Protein 1TYO (pdb70)

Structure (mmCIF, N/CA/C/O backbone):
data_1TYO
#
_entry.id   1TYO
#
_cell.length_a   107.007
_cell.length_b   107.007
_cell.length_c   179.812
_cell.angle_alpha   90.00
_cell.angle_beta   90.00
_cell.angle_gamma   90.00
#
_symmetry.space_group_name_H-M   'P 43 21 2'
#
loop_
_entity.id
_entity.type
_entity.pdbx_description
1 polymer 'isocitrate dehydrogenase'
2 non-polymer ETHENO-NADP
3 water water
#
loop_
_atom_site.group_PDB
_atom_site.id
_atom_site.type_symbol
_atom_site.label_atom_id
_atom_site.label_alt_id
_atom_site.label_comp_id
_atom_site.label_asym_id
_atom_site.label_entity_id
_atom_site.label_seq_id
_atom_site.pdbx_PDB_ins_code
_atom_site.Cartn_x
_atom_site.Cartn_y
_atom_site.Cartn_z
_atom_site.occupancy
_atom_site.B_iso_or_equiv
_atom_site.auth_seq_id
_atom_site.auth_comp_id
_atom_site.auth_asym_id
_atom_site.auth_atom_id
_atom_site.pdbx_PDB_model_num
ATOM 1 N N . SER A 1 6 ? -33.542 217.673 -274.182 1.00 25.11 6 SER A N 1
ATOM 2 C CA . SER A 1 6 ? -34.624 216.690 -273.877 1.00 24.66 6 SER A CA 1
ATOM 3 C C . SER A 1 6 ? -34.272 215.231 -274.248 1.00 23.66 6 SER A C 1
ATOM 4 O O . SER A 1 6 ? -34.135 214.408 -273.332 1.00 23.77 6 SER A O 1
ATOM 7 N N . PRO A 1 7 ? -34.111 214.864 -275.533 1.00 22.78 7 PRO A N 1
ATOM 8 C CA . PRO A 1 7 ? -33.776 213.458 -275.823 1.00 22.16 7 PRO A CA 1
ATOM 9 C C . PRO A 1 7 ? -32.442 213.047 -275.176 1.00 21.46 7 PRO A C 1
ATOM 10 O O . PRO A 1 7 ? -31.514 213.856 -275.076 1.00 21.87 7 PRO A O 1
ATOM 14 N N . PRO A 1 8 ? -32.376 211.816 -274.693 1.00 20.62 8 PRO A N 1
ATOM 15 C CA . PRO A 1 8 ? -31.232 211.338 -273.913 1.00 20.37 8 PRO A CA 1
ATOM 16 C C . PRO A 1 8 ? -30.016 210.865 -274.725 1.00 20.24 8 PRO A C 1
ATOM 17 O O . PRO A 1 8 ? -30.165 210.230 -275.759 1.00 19.76 8 PRO A O 1
ATOM 21 N N . CYS A 1 9 ? -28.821 211.130 -274.202 1.00 19.76 9 CYS A N 1
ATOM 22 C CA . CYS A 1 9 ? -27.587 210.635 -274.792 1.00 19.74 9 CYS A CA 1
ATOM 23 C C . CYS A 1 9 ? -27.037 209.421 -274.013 1.00 19.81 9 CYS A C 1
ATOM 24 O O . CYS A 1 9 ? -26.306 208.603 -274.568 1.00 19.64 9 CYS A O 1
ATOM 27 N N . THR A 1 10 ? -27.396 209.315 -272.734 1.00 20.10 10 THR A N 1
ATOM 28 C CA . THR A 1 10 ? -26.847 208.288 -271.851 1.00 20.38 10 THR A CA 1
ATOM 29 C C . THR A 1 10 ? -27.938 207.457 -271.205 1.00 20.94 10 THR A C 1
ATOM 30 O O . THR A 1 10 ? -29.110 207.874 -271.136 1.00 20.31 10 THR A O 1
ATOM 34 N N . THR A 1 11 ? -27.531 206.286 -270.715 1.00 21.22 11 THR A N 1
ATOM 35 C CA . THR A 1 11 ? -28.418 205.376 -269.987 1.00 21.94 11 THR A CA 1
ATOM 36 C C . THR A 1 11 ? -29.112 206.047 -268.801 1.00 21.44 11 THR A C 1
ATOM 37 O O . THR A 1 11 ? -30.325 205.931 -268.647 1.00 21.59 11 THR A O 1
ATOM 41 N N . GLU A 1 12 ? -28.339 206.771 -267.995 1.00 21.65 12 GLU A N 1
ATOM 42 C CA . GLU A 1 12 ? -28.840 207.444 -266.795 1.00 21.72 12 GLU A CA 1
ATOM 43 C C . GLU A 1 12 ? -29.917 208.471 -267.126 1.00 21.87 12 GLU A C 1
ATOM 44 O O . GLU A 1 12 ? -30.828 208.691 -266.337 1.00 22.13 12 GLU A O 1
ATOM 50 N N . GLU A 1 13 ? -29.799 209.094 -268.294 1.00 21.60 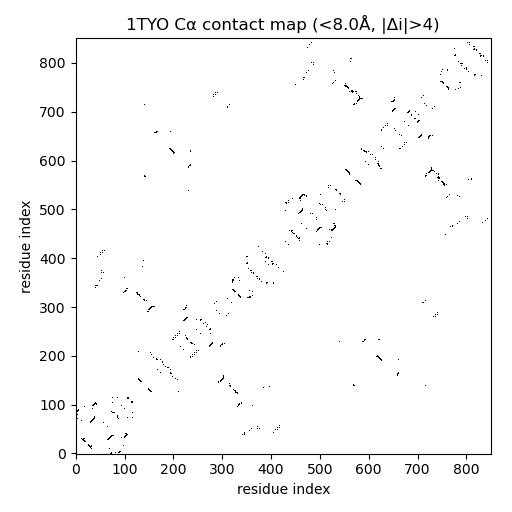13 GLU A N 1
ATOM 51 C CA . GLU A 1 13 ? -30.757 210.095 -268.763 1.00 21.97 13 GLU A CA 1
ATOM 52 C C . GLU A 1 13 ? -32.087 209.525 -269.273 1.00 21.83 13 GLU A C 1
ATOM 53 O O . GLU A 1 13 ? -33.053 210.261 -269.429 1.00 22.39 13 GLU A O 1
ATOM 59 N N . LEU A 1 14 ? -32.134 208.226 -269.542 1.00 21.89 14 LEU A N 1
ATOM 60 C CA . LEU A 1 14 ? -33.345 207.574 -270.057 1.00 21.66 14 LEU A CA 1
ATOM 61 C C . LEU A 1 14 ? -34.532 207.703 -269.086 1.00 20.73 14 LEU A C 1
ATOM 62 O O . LEU A 1 14 ? -34.517 207.116 -268.014 1.00 20.11 14 LEU A O 1
ATOM 67 N N . SER A 1 15 ? -35.542 208.489 -269.449 1.00 20.22 15 SER A N 1
ATOM 68 C CA . SER A 1 15 ? -36.832 208.423 -268.746 1.00 20.80 15 SER A CA 1
ATOM 69 C C . SER A 1 15 ? -38.001 208.752 -269.666 1.00 20.34 15 SER A C 1
ATOM 70 O O . SER A 1 15 ? -38.051 209.840 -270.255 1.00 19.91 15 SER A O 1
ATOM 73 N N . PRO A 1 16 ? -38.941 207.812 -269.769 1.00 20.27 16 PRO A N 1
ATOM 74 C CA . PRO A 1 16 ? -40.128 207.987 -270.618 1.00 20.23 16 PRO A CA 1
ATOM 75 C C . PRO A 1 16 ? -40.923 209.202 -270.147 1.00 20.37 16 PRO A C 1
ATOM 76 O O . PRO A 1 16 ? -40.898 209.468 -268.935 1.00 20.13 16 PRO A O 1
ATOM 80 N N . PRO A 1 17 ? -41.635 209.889 -271.047 1.00 20.11 17 PRO A N 1
ATOM 81 C CA . PRO A 1 17 ? -42.269 211.174 -270.721 1.00 20.33 17 PRO A CA 1
ATOM 82 C C . PRO A 1 17 ? -43.384 211.008 -269.692 1.00 20.12 17 PRO A C 1
ATOM 83 O O . PRO A 1 17 ? -43.956 209.922 -269.645 1.00 20.37 17 PRO A O 1
ATOM 87 N N . PRO A 1 18 ? -43.665 212.047 -268.898 1.00 20.22 18 PRO A N 1
ATOM 88 C CA . PRO A 1 18 ? -44.434 211.939 -267.638 1.00 20.45 18 PRO A CA 1
ATOM 89 C C . PRO A 1 18 ? -45.681 211.000 -267.505 1.00 21.20 18 PRO A C 1
ATOM 90 O O . PRO A 1 18 ? -45.757 210.162 -266.532 1.00 22.77 18 PRO A O 1
ATOM 94 N N . GLY A 1 19 ? -46.648 211.142 -268.407 1.00 19.89 19 GLY A N 1
ATOM 95 C CA . GLY A 1 19 ? -47.912 210.440 -268.257 1.00 18.20 19 GLY A CA 1
ATOM 96 C C . GLY A 1 19 ? -48.110 209.319 -269.263 1.00 17.76 19 GLY A C 1
ATOM 97 O O . GLY A 1 19 ? -49.227 208.996 -269.640 1.00 16.70 19 GLY A O 1
ATOM 98 N N . GLY A 1 20 ? -47.004 208.740 -269.716 1.00 17.62 20 GLY A N 1
ATOM 99 C CA . GLY A 1 20 ? -47.060 207.567 -270.559 1.00 17.26 20 GLY A CA 1
ATOM 100 C C . GLY A 1 20 ? -46.853 206.348 -269.704 1.00 16.96 20 GLY A C 1
ATOM 101 O O . GLY A 1 20 ? -46.186 206.447 -268.673 1.00 16.28 20 GLY A O 1
ATOM 102 N N . SER A 1 21 ? -47.441 205.224 -270.117 1.00 16.74 21 SER A N 1
ATOM 103 C CA . SER A 1 21 ? -47.171 203.923 -269.499 1.00 17.83 21 SER A CA 1
ATOM 104 C C . SER A 1 21 ? -46.520 202.998 -270.513 1.00 17.90 21 SER A C 1
ATOM 105 O O . SER A 1 21 ? -46.860 203.038 -271.694 1.00 17.17 21 SER A O 1
ATOM 108 N N . LEU A 1 22 ? -45.640 202.135 -270.025 1.00 18.30 22 LEU A N 1
ATOM 109 C CA . LEU A 1 22 ? -44.833 201.258 -270.875 1.00 19.22 22 LEU A CA 1
ATOM 110 C C . LEU A 1 22 ? -45.643 200.107 -271.413 1.00 19.23 22 LEU A C 1
ATOM 111 O O . LEU A 1 22 ? -46.408 199.501 -270.678 1.00 19.14 22 LEU A O 1
ATOM 116 N N . VAL A 1 23 ? -45.447 199.795 -272.694 1.00 19.53 23 VAL A N 1
ATOM 117 C CA . VAL A 1 23 ? -45.856 198.513 -273.248 1.00 19.35 23 VAL A CA 1
ATOM 118 C C . VAL A 1 23 ? -45.018 197.420 -272.577 1.00 20.72 23 VAL A C 1
ATOM 119 O O . VAL A 1 23 ? -43.792 197.554 -272.463 1.00 21.27 23 VAL A O 1
ATOM 123 N N . GLU A 1 24 ? -45.663 196.341 -272.149 1.00 20.49 24 GLU A N 1
ATOM 124 C CA . GLU A 1 24 ? -44.959 195.247 -271.485 1.00 22.00 24 GLU A CA 1
ATOM 125 C C . GLU A 1 24 ? -45.073 193.934 -272.253 1.00 22.04 24 GLU A C 1
ATOM 126 O O . GLU A 1 24 ? -45.995 193.749 -273.045 1.00 21.83 24 GLU A O 1
ATOM 132 N N . TYR A 1 25 ? -44.128 193.026 -272.021 1.00 22.34 25 TYR A N 1
ATOM 133 C CA . TYR A 1 25 ? -44.145 191.721 -272.669 1.00 22.83 25 TYR A CA 1
ATOM 134 C C . TYR A 1 25 ? -43.777 190.620 -271.689 1.00 23.61 25 TYR A C 1
ATOM 135 O O . TYR A 1 25 ? -42.637 190.566 -271.274 1.00 23.75 25 TYR A O 1
ATOM 144 N N . SER A 1 26 ? -44.733 189.756 -271.324 1.00 24.85 26 SER A N 1
ATOM 145 C CA . SER A 1 26 ? -44.491 188.631 -270.397 1.00 26.46 26 SER A CA 1
ATOM 146 C C . SER A 1 26 ? -45.369 187.445 -270.777 1.00 26.89 26 SER A C 1
ATOM 147 O O . SER A 1 26 ? -46.532 187.632 -271.170 1.00 27.64 26 SER A O 1
ATOM 150 N N . GLY A 1 27 ? -44.810 186.238 -270.662 1.00 26.90 27 GLY A N 1
ATOM 151 C CA . GLY A 1 27 ? -45.543 185.006 -270.916 1.00 27.08 27 GLY A CA 1
ATOM 152 C C . GLY A 1 27 ? -46.070 184.889 -272.339 1.00 27.08 27 GLY A C 1
ATOM 153 O O . GLY A 1 27 ? -47.197 184.418 -272.546 1.00 27.70 27 GLY A O 1
ATOM 154 N N . GLY A 1 28 ? -45.259 185.337 -273.300 1.00 26.52 28 GLY A N 1
ATOM 155 C CA . GLY A 1 28 ? -45.586 185.302 -274.711 1.00 26.04 28 GLY A CA 1
ATOM 156 C C . GLY A 1 28 ? -46.625 186.316 -275.151 1.00 26.03 28 GLY A C 1
ATOM 157 O O . GLY A 1 28 ? -47.122 186.265 -276.285 1.00 26.39 28 GLY A O 1
ATOM 158 N N . SER A 1 29 ? -46.953 187.256 -274.270 1.00 25.11 29 SER A N 1
ATOM 159 C CA . SER A 1 29 ? -48.094 188.135 -274.505 1.00 23.82 29 SER A CA 1
ATOM 160 C C . SER A 1 29 ? -47.728 189.617 -274.326 1.00 22.72 29 SER A C 1
ATOM 161 O O . SER A 1 29 ? -47.143 190.016 -273.307 1.00 21.59 29 SER A O 1
ATOM 164 N N . LEU A 1 30 ? -48.084 190.423 -275.322 1.00 22.34 30 LEU A N 1
ATOM 165 C CA . LEU A 1 30 ? -47.830 191.855 -275.288 1.00 21.27 30 LEU A CA 1
ATOM 166 C C . LEU A 1 30 ? -48.984 192.539 -274.560 1.00 21.36 30 LEU A C 1
ATOM 167 O O . LEU A 1 30 ? -50.162 192.266 -274.844 1.00 21.27 30 LEU A O 1
ATOM 172 N N . ARG A 1 31 ? -48.656 193.423 -273.620 1.00 20.46 31 ARG A N 1
ATOM 173 C CA . ARG A 1 31 ? -49.676 194.209 -272.941 1.00 20.38 31 ARG A CA 1
ATOM 174 C C . ARG A 1 31 ? -49.496 195.685 -273.254 1.00 20.06 31 ARG A C 1
ATOM 175 O O . ARG A 1 31 ? -48.469 196.293 -272.923 1.00 19.60 31 ARG A O 1
ATOM 183 N N . VAL A 1 32 ? -50.489 196.229 -273.951 1.00 19.07 32 VAL A N 1
ATOM 184 C CA . VAL A 1 32 ? -50.463 197.608 -274.410 1.00 18.62 32 VAL A CA 1
ATOM 185 C C . VAL A 1 32 ? -51.465 198.418 -273.591 1.00 18.32 32 VAL A C 1
ATOM 186 O O . VAL A 1 32 ? -52.666 198.223 -273.686 1.00 17.55 32 VAL A O 1
ATOM 190 N N . PRO A 1 33 ? -50.968 199.339 -272.783 1.00 18.41 33 PRO A N 1
ATOM 191 C CA . PRO A 1 33 ? -51.869 200.231 -272.046 1.00 18.70 33 PRO A CA 1
ATOM 192 C C . PRO A 1 33 ? -52.510 201.244 -273.013 1.00 18.02 33 PRO A C 1
ATOM 193 O O . PRO A 1 33 ? -52.112 201.310 -274.182 1.00 17.57 33 PRO A O 1
ATOM 197 N N . ASP A 1 34 ? -53.525 201.953 -272.543 1.00 17.16 34 ASP A N 1
ATOM 198 C CA . ASP A 1 34 ? -54.250 202.912 -273.366 1.00 17.81 34 ASP A CA 1
ATOM 199 C C . ASP A 1 34 ? -53.549 204.291 -273.443 1.00 17.50 34 ASP A C 1
ATOM 200 O O . ASP A 1 34 ? -53.974 205.161 -274.189 1.00 16.95 34 ASP A O 1
ATOM 205 N N . ASN A 1 35 ? -52.481 204.474 -272.664 1.00 16.72 35 ASN A N 1
ATOM 206 C CA . ASN A 1 35 ? -51.627 205.648 -272.787 1.00 17.14 35 ASN A CA 1
ATOM 207 C C . ASN A 1 35 ? -50.183 205.170 -273.040 1.00 16.70 35 ASN A C 1
ATOM 208 O O . ASN A 1 35 ? -49.287 205.496 -272.252 1.00 15.66 35 ASN A O 1
ATOM 213 N N . PRO A 1 36 ? -49.959 204.412 -274.117 1.00 16.75 36 PRO A N 1
ATOM 214 C CA . PRO A 1 36 ? -48.656 203.754 -274.314 1.00 17.31 36 PRO A CA 1
ATOM 215 C C . PRO A 1 36 ? -47.542 204.709 -274.708 1.00 17.19 36 PRO A C 1
ATOM 216 O O . PRO A 1 36 ? -47.721 205.619 -275.535 1.00 18.11 36 PRO A O 1
ATOM 220 N N . VAL A 1 37 ? -46.376 204.492 -274.120 1.00 17.61 37 VAL A N 1
ATOM 221 C CA . VAL A 1 37 ? -45.170 205.137 -274.620 1.00 17.38 37 VAL A CA 1
ATOM 222 C C . VAL A 1 37 ? -44.796 204.545 -275.981 1.00 17.63 37 VAL A C 1
ATOM 223 O O . VAL A 1 37 ? -44.755 203.317 -276.166 1.00 16.80 37 VAL A O 1
ATOM 227 N N . VAL A 1 38 ? -44.557 205.430 -276.945 1.00 17.38 38 VAL A N 1
ATOM 228 C CA . VAL A 1 38 ? -44.053 204.996 -278.236 1.00 17.66 38 VAL A CA 1
ATOM 229 C C . VAL A 1 38 ? -42.831 205.843 -278.563 1.00 17.99 38 VAL A C 1
ATOM 230 O O . VAL A 1 38 ? -42.930 207.079 -278.716 1.00 16.84 38 VAL A O 1
ATOM 234 N N . ALA A 1 39 ? -41.676 205.176 -278.633 1.00 17.68 39 ALA A N 1
ATOM 235 C CA . ALA A 1 39 ? -40.458 205.858 -279.063 1.00 17.22 39 ALA A CA 1
ATOM 236 C C . ALA A 1 39 ? -40.558 206.308 -280.515 1.00 16.88 39 ALA A C 1
ATOM 237 O O . ALA A 1 39 ? -41.177 205.641 -281.358 1.00 16.50 39 ALA A O 1
ATOM 239 N N . PHE A 1 40 ? -39.971 207.468 -280.792 1.00 17.15 40 PHE A N 1
ATOM 240 C CA . PHE A 1 40 ? -39.760 207.897 -282.172 1.00 17.21 40 PHE A CA 1
ATOM 241 C C . PHE A 1 40 ? -38.333 208.399 -282.440 1.00 17.31 40 PHE A C 1
ATOM 242 O O . PHE A 1 40 ? -37.695 209.024 -281.586 1.00 16.99 40 PHE A O 1
ATOM 250 N N . ILE A 1 41 ? -37.841 208.091 -283.635 1.00 17.75 41 ILE A N 1
ATOM 251 C CA . ILE A 1 41 ? -36.505 208.491 -284.058 1.00 17.63 41 ILE A CA 1
ATOM 252 C C . ILE A 1 41 ? -36.677 209.188 -285.377 1.00 18.38 41 ILE A C 1
ATOM 253 O O . ILE A 1 41 ? -37.100 208.569 -286.337 1.00 18.65 41 ILE A O 1
ATOM 258 N N . ARG A 1 42 ? -36.358 210.478 -285.422 1.00 18.26 42 ARG A N 1
ATOM 259 C CA . ARG A 1 42 ? -36.550 211.278 -286.626 1.00 18.60 42 ARG A CA 1
ATOM 260 C C . ARG A 1 42 ? -35.610 210.847 -287.758 1.00 18.65 42 ARG A C 1
ATOM 261 O O . ARG A 1 42 ? -35.974 210.929 -288.922 1.00 18.36 42 ARG A O 1
ATOM 269 N N . GLY A 1 43 ? -34.401 210.407 -287.410 1.00 18.30 43 GLY A N 1
ATOM 270 C CA . GLY A 1 43 ? -33.439 209.918 -288.389 1.00 17.86 43 GLY A CA 1
ATOM 271 C C . GLY A 1 43 ? -32.888 211.014 -289.299 1.00 18.00 43 GLY A C 1
ATOM 272 O O . GLY A 1 43 ? -32.712 212.156 -288.863 1.00 17.26 43 GLY A O 1
ATOM 273 N N . ASP A 1 44 ? -32.699 210.674 -290.579 1.00 17.73 44 ASP A N 1
ATOM 274 C CA . ASP A 1 44 ? -31.898 211.488 -291.506 1.00 18.26 44 ASP A CA 1
ATOM 275 C C . ASP A 1 44 ? -32.634 211.792 -292.789 1.00 17.26 44 ASP A C 1
ATOM 276 O O . ASP A 1 44 ? -33.628 211.155 -293.095 1.00 17.25 44 ASP A O 1
ATOM 281 N N . GLY A 1 45 ? -32.136 212.776 -293.536 1.00 17.69 45 GLY A N 1
ATOM 282 C CA . GLY A 1 45 ? -32.709 213.118 -294.820 1.00 16.65 45 GLY A CA 1
ATOM 283 C C . GLY A 1 45 ? -34.138 213.574 -294.651 1.00 16.68 45 GLY A C 1
ATOM 284 O O . GLY A 1 45 ? -34.403 214.512 -293.887 1.00 16.10 45 GLY A O 1
ATOM 285 N N . VAL A 1 46 ? -35.055 212.924 -295.358 1.00 16.49 46 VAL A N 1
ATOM 286 C CA . VAL A 1 46 ? -36.480 213.259 -295.262 1.00 16.85 46 VAL A CA 1
ATOM 287 C C . VAL A 1 46 ? -37.118 212.707 -293.962 1.00 16.86 46 VAL A C 1
ATOM 288 O O . VAL A 1 46 ? -38.268 212.997 -293.652 1.00 17.04 46 VAL A O 1
ATOM 292 N N . GLY A 1 47 ? -36.364 211.928 -293.207 1.00 16.38 47 GLY A N 1
ATOM 293 C CA . GLY A 1 47 ? -36.904 211.270 -292.025 1.00 17.39 47 GLY A CA 1
ATOM 294 C C . GLY A 1 47 ? -37.645 212.221 -291.075 1.00 17.24 47 GLY A C 1
ATOM 295 O O . GLY A 1 47 ? -38.812 211.998 -290.771 1.00 16.29 47 GLY A O 1
ATOM 296 N N . PRO A 1 48 ? -36.976 213.279 -290.603 1.00 17.49 48 PRO A N 1
ATOM 297 C CA . PRO A 1 48 ? -37.635 214.227 -289.687 1.00 17.34 48 PRO A CA 1
ATOM 298 C C . PRO A 1 48 ? -38.979 214.710 -290.257 1.00 18.15 48 PRO A C 1
ATOM 299 O O . PRO A 1 48 ? -39.972 214.712 -289.541 1.00 17.54 48 PRO A O 1
ATOM 303 N N . GLU A 1 49 ? -39.018 215.077 -291.537 1.00 17.96 49 GLU A N 1
ATOM 304 C CA . GLU A 1 49 ? -40.265 215.562 -292.124 1.00 18.58 49 GLU A CA 1
ATOM 305 C C . GLU A 1 49 ? -41.356 214.498 -292.123 1.00 17.85 49 GLU A C 1
ATOM 306 O O . GLU A 1 49 ? -42.487 214.769 -291.757 1.00 17.65 49 GLU A O 1
ATOM 312 N N . VAL A 1 50 ? -41.029 213.302 -292.602 1.00 18.23 50 VAL A N 1
ATOM 313 C CA . VAL A 1 50 ? -42.029 212.238 -292.689 1.00 18.55 50 VAL A CA 1
ATOM 314 C C . VAL A 1 50 ? -42.392 211.674 -291.311 1.00 18.32 50 VAL A C 1
ATOM 315 O O . VAL A 1 50 ? -43.534 211.322 -291.089 1.00 17.96 50 VAL A O 1
ATOM 319 N N . VAL A 1 51 ? -41.436 211.631 -290.388 1.00 18.29 51 VAL A N 1
ATOM 320 C CA . VAL A 1 51 ? -41.746 211.262 -289.003 1.00 18.25 51 VAL A CA 1
ATOM 321 C C . VAL A 1 51 ? -42.714 212.280 -288.371 1.00 18.69 51 VAL A C 1
ATOM 322 O O . VAL A 1 51 ? -43.723 211.872 -287.778 1.00 18.03 51 VAL A O 1
ATOM 326 N N . GLU A 1 52 ? -42.444 213.585 -288.564 1.00 18.69 52 GLU A N 1
ATOM 327 C CA . GLU A 1 52 ? -43.333 214.639 -288.033 1.00 19.01 52 GLU A CA 1
ATOM 328 C C . GLU A 1 52 ? -44.744 214.465 -288.574 1.00 18.63 52 GLU A C 1
ATOM 329 O O . GLU A 1 52 ? -45.733 214.574 -287.847 1.00 17.85 52 GLU A O 1
ATOM 335 N N . SER A 1 53 ? -44.832 214.180 -289.866 1.00 18.80 53 SER A N 1
ATOM 336 C CA . SER A 1 53 ? -46.129 213.972 -290.473 1.00 19.03 53 SER A CA 1
ATOM 337 C C . SER A 1 53 ? -46.820 212.728 -289.901 1.00 18.51 53 SER A C 1
ATOM 338 O O . SER A 1 53 ? -48.005 212.771 -289.586 1.00 18.61 53 SER A O 1
ATOM 341 N N . ALA A 1 54 ? -46.084 211.633 -289.749 1.00 18.59 54 ALA A N 1
ATOM 342 C CA . ALA A 1 54 ? -46.665 210.418 -289.191 1.00 18.23 54 ALA A CA 1
ATOM 343 C C . ALA A 1 54 ? -47.217 210.633 -287.765 1.00 18.05 54 ALA A C 1
ATOM 344 O O . ALA A 1 54 ? -48.274 210.126 -287.447 1.00 18.23 54 ALA A O 1
ATOM 346 N N . LEU A 1 55 ? -46.499 211.366 -286.913 1.00 17.85 55 LEU A N 1
ATOM 347 C CA . LEU A 1 55 ? -46.997 211.613 -285.548 1.00 18.50 55 LEU A CA 1
ATOM 348 C C . LEU A 1 55 ? -48.323 212.381 -285.530 1.00 17.70 55 LEU A C 1
ATOM 349 O O . LEU A 1 55 ? -49.239 212.011 -284.808 1.00 17.46 55 LEU A O 1
ATOM 354 N N . LYS A 1 56 ? -48.406 213.432 -286.338 1.00 18.09 56 LYS A N 1
ATOM 355 C CA . LYS A 1 56 ? -49.608 214.253 -286.474 1.00 18.32 56 LYS A CA 1
ATOM 356 C C . LYS A 1 56 ? -50.800 213.462 -287.000 1.00 18.11 56 LYS A C 1
ATOM 357 O O . LYS A 1 56 ? -51.908 213.610 -286.514 1.00 17.62 56 LYS A O 1
ATOM 363 N N . VAL A 1 57 ? -50.565 212.631 -288.007 1.00 17.79 57 VAL A N 1
ATOM 364 C CA . VAL A 1 57 ? -51.634 211.838 -288.614 1.00 18.29 57 VAL A CA 1
ATOM 365 C C . VAL A 1 57 ? -52.102 210.761 -287.616 1.00 18.41 57 VAL A C 1
ATOM 366 O O . VAL A 1 57 ? -53.304 210.540 -287.418 1.00 19.33 57 VAL A O 1
ATOM 370 N N . VAL A 1 58 ? -51.156 210.109 -286.967 1.00 18.06 58 VAL A N 1
ATOM 371 C CA . VAL A 1 58 ? -51.528 209.127 -285.953 1.00 18.48 58 VAL A CA 1
ATOM 372 C C . VAL A 1 58 ? -52.313 209.758 -284.789 1.00 18.23 58 VAL A C 1
ATOM 373 O O . VAL A 1 58 ? -53.309 209.195 -284.335 1.00 18.41 58 VAL A O 1
ATOM 377 N N . ASP A 1 59 ? -51.856 210.906 -284.298 1.00 18.15 59 ASP A N 1
ATOM 378 C CA . ASP A 1 59 ? -52.532 211.572 -283.185 1.00 18.06 59 ASP A CA 1
ATOM 379 C C . ASP A 1 59 ? -53.976 211.889 -283.575 1.00 17.49 59 ASP A C 1
ATOM 380 O O . ASP A 1 59 ? -54.898 211.659 -282.802 1.00 16.17 59 ASP A O 1
ATOM 385 N N . ALA A 1 60 ? -54.160 212.390 -284.794 1.00 17.04 60 ALA A N 1
ATOM 386 C CA . ALA A 1 60 ? -55.494 212.740 -285.272 1.00 17.82 60 ALA A CA 1
ATOM 387 C C . ALA A 1 60 ? -56.371 211.504 -285.379 1.00 18.26 60 ALA A C 1
ATOM 388 O O . ALA A 1 60 ? -57.543 211.531 -284.992 1.00 19.10 60 ALA A O 1
ATOM 390 N N . ALA A 1 61 ? -55.793 210.420 -285.894 1.00 18.69 61 ALA A N 1
ATOM 391 C CA . ALA A 1 61 ? -56.482 209.139 -286.004 1.00 18.08 61 ALA A CA 1
ATOM 392 C C . ALA A 1 61 ? -56.924 208.639 -284.629 1.00 18.30 61 ALA A C 1
ATOM 393 O O . ALA A 1 61 ? -58.079 208.251 -284.458 1.00 16.86 61 ALA A O 1
ATOM 395 N N . VAL A 1 62 ? -56.022 208.661 -283.645 1.00 18.37 62 VAL A N 1
ATOM 396 C CA . VAL A 1 62 ? -56.429 208.158 -282.331 1.00 18.10 62 VAL A CA 1
ATOM 397 C C . VAL A 1 62 ? -57.460 209.032 -281.588 1.00 18.69 62 VAL A C 1
ATOM 398 O O . VAL A 1 62 ? -58.412 208.506 -280.999 1.00 17.79 62 VAL A O 1
ATOM 402 N N . LYS A 1 63 ? -57.307 210.351 -281.662 1.00 18.43 63 LYS A N 1
ATOM 403 C CA . LYS A 1 63 ? -58.354 211.234 -281.173 1.00 19.52 63 LYS A CA 1
ATOM 404 C C . LYS A 1 63 ? -59.700 210.903 -281.852 1.00 19.08 63 LYS A C 1
ATOM 405 O O . LYS A 1 63 ? -60.701 210.749 -281.182 1.00 19.57 63 LYS A O 1
ATOM 411 N N . LYS A 1 64 ? -59.695 210.754 -283.171 1.00 18.95 64 LYS A N 1
ATOM 412 C CA . LYS A 1 64 ? -60.911 210.467 -283.917 1.00 18.77 64 LYS A CA 1
ATOM 413 C C . LYS A 1 64 ? -61.592 209.144 -283.564 1.00 18.78 64 LYS A C 1
ATOM 414 O O . LYS A 1 64 ? -62.767 209.136 -283.265 1.00 18.63 64 LYS A O 1
ATOM 420 N N . VAL A 1 65 ? -60.879 208.032 -283.597 1.00 18.94 65 VAL A N 1
ATOM 421 C CA . VAL A 1 65 ? -61.545 206.747 -283.318 1.00 19.35 65 VAL A CA 1
ATOM 422 C C . VAL A 1 65 ? -61.766 206.431 -281.834 1.00 18.93 65 VAL A C 1
ATOM 423 O O . VAL A 1 65 ? -62.684 205.679 -281.497 1.00 18.98 65 VAL A O 1
ATOM 427 N N . TYR A 1 66 ? -60.969 207.024 -280.951 1.00 18.72 66 TYR A N 1
ATOM 428 C CA . TYR A 1 66 ? -61.087 206.709 -279.510 1.00 18.49 66 TYR A CA 1
ATOM 429 C C . TYR A 1 66 ? -61.546 207.839 -278.596 1.00 18.30 66 TYR A C 1
ATOM 430 O O . TYR A 1 66 ? -61.829 207.612 -277.401 1.00 18.74 66 TYR A O 1
ATOM 439 N N . GLY A 1 67 ? -61.560 209.054 -279.132 1.00 18.39 67 GLY A N 1
ATOM 440 C CA . GLY A 1 67 ? -62.143 210.209 -278.454 1.00 19.39 67 GLY A CA 1
ATOM 441 C C . GLY A 1 67 ? -61.678 210.457 -277.028 1.00 19.55 67 GLY A C 1
ATOM 442 O O . GLY A 1 67 ? -62.466 210.852 -276.160 1.00 19.73 67 GLY A O 1
ATOM 443 N N . GLY A 1 68 ? -60.393 210.241 -276.776 1.00 19.27 68 GLY A N 1
ATOM 444 C CA . GLY A 1 68 ? -59.881 210.444 -275.430 1.00 18.66 68 GLY A CA 1
ATOM 445 C C . GLY A 1 68 ? -59.720 209.193 -274.598 1.00 18.06 68 GLY A C 1
ATOM 446 O O . GLY A 1 68 ? -59.188 209.258 -273.486 1.00 18.04 68 GLY A O 1
ATOM 447 N N . SER A 1 69 ? -60.176 208.048 -275.090 1.00 17.02 69 SER A N 1
ATOM 448 C CA . SER A 1 69 ? -60.029 206.839 -274.254 1.00 17.04 69 SER A CA 1
ATOM 449 C C . SER A 1 69 ? -58.649 206.229 -274.444 1.00 16.82 69 SER A C 1
ATOM 450 O O . SER A 1 69 ? -58.258 205.348 -273.701 1.00 16.41 69 SER A O 1
ATOM 453 N N . ARG A 1 70 ? -57.943 206.708 -275.474 1.00 16.30 70 ARG A N 1
ATOM 454 C CA . ARG A 1 70 ? -56.596 206.286 -275.819 1.00 16.76 70 ARG A CA 1
ATOM 455 C C . ARG A 1 70 ? -55.772 207.479 -276.302 1.00 16.13 70 ARG A C 1
ATOM 456 O O . ARG A 1 70 ? -56.305 208.397 -276.899 1.00 15.04 70 ARG A O 1
ATOM 464 N N . ARG A 1 71 ? -54.475 207.446 -276.028 1.00 16.34 71 ARG A N 1
ATOM 465 C CA . ARG A 1 71 ? -53.553 208.484 -276.472 1.00 16.89 71 ARG A CA 1
ATOM 466 C C . ARG A 1 71 ? -52.128 207.926 -276.512 1.00 16.66 71 ARG A C 1
ATOM 467 O O . ARG A 1 71 ? -51.737 207.165 -275.641 1.00 16.20 71 ARG A O 1
ATOM 475 N N . ILE A 1 72 ? -51.366 208.284 -277.534 1.00 17.38 72 ILE A N 1
ATOM 476 C CA . ILE A 1 72 ? -49.961 207.848 -277.616 1.00 18.02 72 ILE A CA 1
ATOM 477 C C . ILE A 1 72 ? -49.123 208.890 -276.895 1.00 17.10 72 ILE A C 1
ATOM 478 O O . ILE A 1 72 ? -49.406 210.061 -276.985 1.00 17.18 72 ILE A O 1
ATOM 483 N N . VAL A 1 73 ? -48.124 208.439 -276.152 1.00 17.17 73 VAL A N 1
ATOM 484 C CA . VAL A 1 73 ? -47.177 209.316 -275.482 1.00 16.87 73 VAL A CA 1
ATOM 485 C C . VAL A 1 73 ? -45.827 209.136 -276.191 1.00 17.35 73 VAL A C 1
ATOM 486 O O . VAL A 1 73 ? -45.082 208.175 -275.944 1.00 16.91 73 VAL A O 1
ATOM 490 N N . TRP A 1 74 ? -45.556 210.058 -277.111 1.00 16.90 74 TRP A N 1
ATOM 491 C CA . TRP A 1 74 ? -44.366 209.987 -277.958 1.00 17.36 74 TRP A CA 1
ATOM 492 C C . TRP A 1 74 ? -43.088 210.278 -277.182 1.00 16.96 74 TRP A C 1
ATOM 493 O O . TRP A 1 74 ? -43.016 211.229 -276.425 1.00 16.34 74 TRP A O 1
ATOM 504 N N . TRP A 1 75 ? -42.094 209.427 -277.376 1.00 16.62 75 TRP A N 1
ATOM 505 C CA . TRP A 1 75 ? -40.839 209.540 -276.673 1.00 17.38 75 TRP A CA 1
ATOM 506 C C . TRP A 1 75 ? -39.690 209.626 -277.676 1.00 17.73 75 TRP A C 1
ATOM 507 O O . TRP A 1 75 ? -39.377 208.631 -278.371 1.00 16.91 75 TRP A O 1
ATOM 518 N N . GLU A 1 76 ? -39.049 210.791 -277.756 1.00 17.32 76 GLU A N 1
ATOM 519 C CA . GLU A 1 76 ? -38.035 210.971 -278.792 1.00 17.23 76 GLU A CA 1
ATOM 520 C C . GLU A 1 76 ? -36.690 210.359 -278.395 1.00 17.26 76 GLU A C 1
ATOM 521 O O . GLU A 1 76 ? -36.169 210.638 -277.309 1.00 17.08 76 GLU A O 1
ATOM 527 N N . LEU A 1 77 ? -36.154 209.513 -279.272 1.00 16.24 77 LEU A N 1
ATOM 528 C CA . LEU A 1 77 ? -34.798 208.984 -279.113 1.00 16.46 77 LEU A CA 1
ATOM 529 C C . LEU A 1 77 ? -33.989 209.388 -280.325 1.00 16.15 77 LEU A C 1
ATOM 530 O O . LEU A 1 77 ? -34.558 209.743 -281.368 1.00 14.41 77 LEU A O 1
ATOM 535 N N . LEU A 1 78 ? -32.665 209.327 -280.206 1.00 16.47 78 LEU A N 1
ATOM 536 C CA . LEU A 1 78 ? -31.823 209.857 -281.297 1.00 17.40 78 LEU A CA 1
ATOM 537 C C . LEU A 1 78 ? -30.980 208.790 -281.997 1.00 17.32 78 LEU A C 1
ATOM 538 O O . LEU A 1 78 ? -30.386 207.940 -281.347 1.00 17.57 78 LEU A O 1
ATOM 543 N N . ALA A 1 79 ? -30.968 208.831 -283.319 1.00 17.72 79 ALA A N 1
ATOM 544 C CA . ALA A 1 79 ? -30.035 208.034 -284.128 1.00 17.93 79 ALA A CA 1
ATOM 545 C C . ALA A 1 79 ? -29.729 208.824 -285.364 1.00 17.84 79 ALA A C 1
ATOM 546 O O . ALA A 1 79 ? -30.617 209.494 -285.904 1.00 18.10 79 ALA A O 1
ATOM 548 N N . GLY A 1 80 ? -28.485 208.724 -285.831 1.00 17.72 80 GLY A N 1
ATOM 549 C CA . GLY A 1 80 ? -28.080 209.424 -287.034 1.00 17.49 80 GLY A CA 1
ATOM 550 C C . GLY A 1 80 ? -27.631 210.838 -286.707 1.00 17.36 80 GLY A C 1
ATOM 551 O O . GLY A 1 80 ? -27.073 211.070 -285.634 1.00 16.59 80 GLY A O 1
ATOM 552 N N . HIS A 1 81 ? -27.901 211.774 -287.621 1.00 17.00 81 HIS A N 1
ATOM 553 C CA . HIS A 1 81 ? -27.307 213.115 -287.563 1.00 17.18 81 HIS A CA 1
ATOM 554 C C . HIS A 1 81 ? -27.670 213.915 -286.303 1.00 17.03 81 HIS A C 1
ATOM 555 O O . HIS A 1 81 ? -26.849 214.662 -285.827 1.00 16.90 81 HIS A O 1
ATOM 562 N N . LEU A 1 82 ? -28.873 213.727 -285.758 1.00 16.66 82 LEU A N 1
ATOM 563 C CA . LEU A 1 82 ? -29.268 214.414 -284.512 1.00 17.15 82 LEU A CA 1
ATOM 564 C C . LEU A 1 82 ? -28.540 213.847 -283.302 1.00 17.10 82 LEU A C 1
ATOM 565 O O . LEU A 1 82 ? -28.244 214.564 -282.358 1.00 16.27 82 LEU A O 1
ATOM 570 N N . ALA A 1 83 ? -28.255 212.548 -283.355 1.00 17.26 83 ALA A N 1
ATOM 571 C CA . ALA A 1 83 ? -27.431 211.896 -282.354 1.00 17.68 83 ALA A CA 1
ATOM 572 C C . ALA A 1 83 ? -25.961 212.362 -282.435 1.00 18.20 83 ALA A C 1
ATOM 573 O O . ALA A 1 83 ? -25.312 212.585 -281.402 1.00 17.26 83 ALA A O 1
ATOM 575 N N . ARG A 1 84 ? -25.435 212.544 -283.648 1.00 18.97 84 ARG A N 1
ATOM 576 C CA . ARG A 1 84 ? -24.061 213.063 -283.771 1.00 19.37 84 ARG A CA 1
ATOM 577 C C . ARG A 1 84 ? -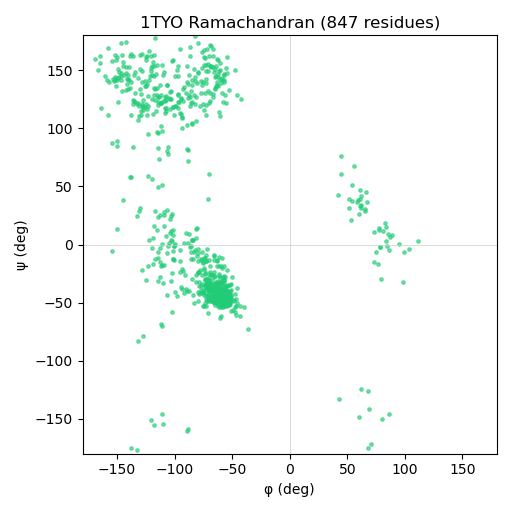23.973 214.468 -283.175 1.00 19.32 84 ARG A C 1
ATOM 578 O O . ARG A 1 84 ? -23.069 214.759 -282.392 1.00 18.91 84 ARG A O 1
ATOM 586 N N . GLU A 1 85 ? -24.941 215.315 -283.516 1.00 19.13 85 GLU A N 1
ATOM 587 C CA . GLU A 1 85 ? -24.974 216.699 -283.035 1.00 19.34 85 GLU A CA 1
ATOM 588 C C . GLU A 1 85 ? -25.025 216.796 -281.513 1.00 18.93 85 GLU A C 1
ATOM 589 O O . GLU A 1 85 ? -24.201 217.468 -280.903 1.00 18.22 85 GLU A O 1
ATOM 595 N N . LYS A 1 86 ? -26.003 216.114 -280.912 1.00 18.79 86 LYS A N 1
ATOM 596 C CA . LYS A 1 86 ? -26.233 216.208 -279.479 1.00 19.07 86 LYS A CA 1
ATOM 597 C C . LYS A 1 86 ? -25.273 215.358 -278.645 1.00 18.50 86 LYS A C 1
ATOM 598 O O . LYS A 1 86 ? -24.693 215.856 -277.693 1.00 17.55 86 LYS A O 1
ATOM 604 N N . CYS A 1 87 ? -25.110 214.085 -279.033 1.00 18.41 87 CYS A N 1
ATOM 605 C CA . CYS A 1 87 ? -24.377 213.084 -278.258 1.00 18.39 87 CYS A CA 1
ATOM 606 C C . CYS A 1 87 ? -22.949 212.802 -278.743 1.00 18.65 87 CYS A C 1
ATOM 607 O O . CYS A 1 87 ? -22.179 212.151 -278.033 1.00 18.47 87 CYS A O 1
ATOM 610 N N . GLY A 1 88 ? -22.602 213.257 -279.945 1.00 18.24 88 GLY A N 1
ATOM 611 C CA . GLY A 1 88 ? -21.274 212.992 -280.488 1.00 18.85 88 GLY A CA 1
ATOM 612 C C . GLY A 1 88 ? -21.073 211.581 -281.048 1.00 18.98 88 GLY A C 1
ATOM 613 O O . GLY A 1 88 ? -19.940 211.144 -281.282 1.00 19.14 88 GLY A O 1
ATOM 614 N N . GLU A 1 89 ? -22.167 210.861 -281.251 1.00 18.94 89 GLU A N 1
ATOM 615 C CA . GLU A 1 89 ? -22.108 209.535 -281.868 1.00 19.41 89 GLU A CA 1
ATOM 616 C C . GLU A 1 89 ? -23.426 209.197 -282.545 1.00 18.68 89 GLU A C 1
ATOM 617 O O . GLU A 1 89 ? -24.459 209.746 -282.192 1.00 19.16 89 GLU A O 1
ATOM 623 N N . LEU A 1 90 ? -23.395 208.281 -283.505 1.00 18.47 90 LEU A N 1
ATOM 624 C CA . LEU A 1 90 ? -24.535 208.085 -284.386 1.00 17.79 90 LEU A CA 1
ATOM 625 C C . LEU A 1 90 ? -25.608 207.215 -283.765 1.00 17.35 90 LEU A C 1
ATOM 626 O O . LEU A 1 90 ? -26.778 207.397 -284.041 1.00 16.50 90 LEU A O 1
ATOM 631 N N . LEU A 1 91 ? -25.196 206.270 -282.928 1.00 17.61 91 LEU A N 1
ATOM 632 C CA . LEU A 1 91 ? -26.127 205.340 -282.289 1.00 18.41 91 LEU A CA 1
ATOM 633 C C . LEU A 1 91 ? -25.794 205.165 -280.822 1.00 18.41 91 LEU A C 1
ATOM 634 O O . LEU A 1 91 ? -25.114 204.208 -280.463 1.00 18.94 91 LEU A O 1
ATOM 639 N N . PRO A 1 92 ? -26.265 206.074 -279.962 1.00 18.58 92 PRO A N 1
ATOM 640 C CA . PRO A 1 92 ? -26.013 205.944 -278.531 1.00 18.79 92 PRO A CA 1
ATOM 641 C C . PRO A 1 92 ? -26.569 204.622 -278.021 1.00 19.08 92 PRO A C 1
ATOM 642 O O . PRO A 1 92 ? -27.624 204.201 -278.475 1.00 19.66 92 PRO A O 1
ATOM 646 N N . LYS A 1 93 ? -25.855 203.970 -277.116 1.00 19.35 93 LYS A N 1
ATOM 647 C CA . LYS A 1 93 ? -26.380 202.808 -276.420 1.00 19.79 93 LYS A CA 1
ATOM 648 C C . LYS A 1 93 ? -27.753 203.121 -275.801 1.00 19.45 93 LYS A C 1
ATOM 649 O O . LYS A 1 93 ? -28.658 202.306 -275.878 1.00 19.72 93 LYS A O 1
ATOM 655 N N . ALA A 1 94 ? -27.902 204.307 -275.215 1.00 18.58 94 ALA A N 1
ATOM 656 C CA . ALA A 1 94 ? -29.182 204.749 -274.634 1.00 18.38 94 ALA A CA 1
ATOM 657 C C . ALA A 1 94 ? -30.379 204.620 -275.576 1.00 18.17 94 ALA A C 1
ATOM 658 O O . ALA A 1 94 ? -31.493 204.290 -275.141 1.00 18.28 94 ALA A O 1
ATOM 660 N N . THR A 1 95 ? -30.156 204.921 -276.850 1.00 17.35 95 THR A N 1
ATOM 661 C CA . THR A 1 95 ? -31.192 204.767 -277.852 1.00 17.23 95 THR A CA 1
ATOM 662 C C . THR A 1 95 ? -31.639 203.299 -277.968 1.00 17.59 95 THR A C 1
ATOM 663 O O . THR A 1 95 ? -32.843 203.009 -278.001 1.00 16.70 95 THR A O 1
ATOM 667 N N . LEU A 1 96 ? -30.672 202.384 -278.004 1.00 17.57 96 LEU A N 1
ATOM 668 C CA . LEU A 1 96 ? -30.982 200.954 -278.037 1.00 17.91 96 LEU A CA 1
ATOM 669 C C . LEU A 1 96 ? -31.754 200.506 -276.792 1.00 18.16 96 LEU A C 1
ATOM 670 O O . LEU A 1 96 ? -32.775 199.818 -276.893 1.00 18.23 96 LEU A O 1
ATOM 675 N N . GLU A 1 97 ? -31.275 200.927 -275.629 1.00 18.22 97 GLU A N 1
ATOM 676 C CA . GLU A 1 97 ? -31.927 200.627 -274.370 1.00 18.68 97 GLU A CA 1
ATOM 677 C C . GLU A 1 97 ? -33.313 201.280 -274.299 1.00 18.40 97 GLU A C 1
ATOM 678 O O . GLU A 1 97 ? -34.250 200.700 -273.746 1.00 17.94 97 GLU A O 1
ATOM 684 N N . GLY A 1 98 ? -33.445 202.470 -274.900 1.00 18.10 98 GLY A N 1
ATOM 685 C CA . GLY A 1 98 ? -34.722 203.162 -274.957 1.00 17.43 98 GLY A CA 1
ATOM 686 C C . GLY A 1 98 ? -35.780 202.383 -275.712 1.00 17.88 98 GLY A C 1
ATOM 687 O O . GLY A 1 98 ? -36.910 202.241 -275.238 1.00 16.66 98 GLY A O 1
ATOM 688 N N . ILE A 1 99 ? -35.410 201.879 -276.892 1.00 17.96 99 ILE A N 1
ATOM 689 C CA . ILE A 1 99 ? -36.299 201.045 -277.686 1.00 18.22 99 ILE A CA 1
ATOM 690 C C . ILE A 1 99 ? -36.671 199.767 -276.911 1.00 18.81 99 ILE A C 1
ATOM 691 O O . ILE A 1 99 ? -37.834 199.337 -276.914 1.00 19.27 99 ILE A O 1
ATOM 696 N N . ARG A 1 100 ? -35.672 199.156 -276.285 1.00 18.69 100 ARG A N 1
ATOM 697 C CA . ARG A 1 100 ? -35.877 197.937 -275.501 1.00 19.57 100 ARG A CA 1
ATOM 698 C C . ARG A 1 100 ? -36.875 198.230 -274.386 1.00 19.61 100 ARG A C 1
ATOM 699 O O . ARG A 1 100 ? -37.717 197.399 -274.087 1.00 20.03 100 ARG A O 1
ATOM 707 N N . LEU A 1 101 ? -36.791 199.415 -273.780 1.00 19.22 101 LEU A N 1
ATOM 708 C CA . LEU A 1 101 ? -37.707 199.747 -272.682 1.00 19.59 101 LEU A CA 1
ATOM 709 C C . LEU A 1 101 ? -39.132 199.967 -273.188 1.00 18.79 101 LEU A C 1
ATOM 710 O O . LEU A 1 101 ? -40.093 199.417 -272.642 1.00 18.81 101 LEU A O 1
ATOM 715 N N . ALA A 1 102 ? -39.270 200.767 -274.241 1.00 18.23 102 ALA A N 1
ATOM 716 C CA . ALA A 1 102 ? -40.591 201.070 -274.800 1.00 17.80 102 ALA A CA 1
ATOM 717 C C . ALA A 1 102 ? -41.224 199.856 -275.515 1.00 17.39 102 ALA A C 1
ATOM 718 O O . ALA A 1 102 ? -42.445 199.716 -275.534 1.00 16.80 102 ALA A O 1
ATOM 720 N N . ARG A 1 103 ? -40.385 199.003 -276.107 1.00 17.13 103 ARG A N 1
ATOM 721 C CA . ARG A 1 103 ? -40.821 197.818 -276.897 1.00 17.72 103 ARG A CA 1
ATOM 722 C C . ARG A 1 103 ? -41.326 198.145 -278.292 1.00 17.62 103 ARG A C 1
ATOM 723 O O . ARG A 1 103 ? -41.473 197.246 -279.142 1.00 17.83 103 ARG A O 1
ATOM 731 N N . VAL A 1 104 ? -41.646 199.416 -278.505 1.00 17.04 104 VAL A N 1
ATOM 732 C CA . VAL A 1 104 ? -42.247 199.873 -279.739 1.00 17.02 104 VAL A CA 1
ATOM 733 C C . VAL A 1 104 ? -41.600 201.206 -280.149 1.00 17.34 104 VAL A C 1
ATOM 734 O O . VAL A 1 104 ? -41.390 202.093 -279.320 1.00 16.31 104 VAL A O 1
ATOM 738 N N . ALA A 1 105 ? -41.255 201.318 -281.429 1.00 17.22 105 ALA A N 1
ATOM 739 C CA . ALA A 1 105 ? -40.627 202.530 -281.936 1.00 17.82 105 ALA A CA 1
ATOM 740 C C . ALA A 1 105 ? -40.938 202.737 -283.403 1.00 17.97 105 ALA A C 1
ATOM 741 O O . ALA A 1 105 ? -41.048 201.775 -284.170 1.00 17.61 105 ALA A O 1
ATOM 743 N N . LEU A 1 106 ? -41.099 204.007 -283.766 1.00 18.11 106 LEU A N 1
ATOM 744 C CA . LEU A 1 106 ? -41.255 204.449 -285.140 1.00 18.20 106 LEU A CA 1
ATOM 745 C C . LEU A 1 106 ? -40.012 205.235 -285.502 1.00 18.34 106 LEU A C 1
ATOM 746 O O . LEU A 1 106 ? -39.624 206.157 -284.784 1.00 17.03 106 LEU A O 1
ATOM 751 N N . LYS A 1 107 ? -39.388 204.884 -286.623 1.00 18.56 107 LYS A N 1
ATOM 752 C CA . LYS A 1 107 ? -38.138 205.550 -286.982 1.00 18.85 107 LYS A CA 1
ATOM 753 C C . LYS A 1 107 ? -38.109 205.945 -288.450 1.00 19.08 107 LYS A C 1
ATOM 754 O O . LYS A 1 107 ? -38.693 205.256 -289.290 1.00 19.29 107 LYS A O 1
ATOM 760 N N . GLY A 1 108 ? -37.468 207.074 -288.733 1.00 17.97 108 GLY A N 1
ATOM 761 C CA . GLY A 1 108 ? -37.191 207.470 -290.103 1.00 18.70 108 GLY A CA 1
ATOM 762 C C . GLY A 1 108 ? -35.975 206.700 -290.633 1.00 18.79 108 GLY A C 1
ATOM 763 O O . GLY A 1 108 ? -35.307 206.012 -289.859 1.00 18.78 108 GLY A O 1
ATOM 764 N N . PRO A 1 109 ? -35.668 206.840 -291.926 1.00 18.60 109 PRO A N 1
ATOM 765 C CA . PRO A 1 109 ? -34.457 206.243 -292.499 1.00 18.34 109 PRO A CA 1
ATOM 766 C C . PRO A 1 109 ? -33.186 206.845 -291.882 1.00 19.36 109 PRO A C 1
ATOM 767 O O . PRO A 1 109 ? -33.184 208.011 -291.427 1.00 19.04 109 PRO A O 1
ATOM 771 N N . LEU A 1 110 ? -32.114 206.060 -291.885 1.00 19.54 110 LEU A N 1
ATOM 772 C CA . LEU A 1 110 ? -30.815 206.516 -291.396 1.00 19.95 110 LEU A CA 1
ATOM 773 C C . LEU A 1 110 ? -29.805 206.486 -292.527 1.00 21.03 110 LEU A C 1
ATOM 774 O O . LEU A 1 110 ? -29.861 205.611 -293.377 1.00 21.18 110 LEU A O 1
ATOM 779 N N . GLU A 1 111 ? -28.876 207.434 -292.539 1.00 22.31 111 GLU A N 1
ATOM 780 C CA . GLU A 1 111 ? -27.833 207.415 -293.564 1.00 24.54 111 GLU A CA 1
ATOM 781 C C . GLU A 1 111 ? -26.800 206.338 -293.207 1.00 25.85 111 GLU A C 1
ATOM 782 O O . GLU A 1 111 ? -26.633 206.001 -292.035 1.00 26.61 111 GLU A O 1
ATOM 788 N N . THR A 1 112 ? -26.136 205.770 -294.208 1.00 27.09 112 THR A N 1
ATOM 789 C CA . THR A 1 112 ? -25.059 204.819 -293.932 1.00 27.39 112 THR A CA 1
ATOM 790 C C . THR A 1 112 ? -23.756 205.567 -293.688 1.00 27.12 112 THR A C 1
ATOM 791 O O . THR A 1 112 ? -23.317 206.340 -294.515 1.00 26.95 112 THR A O 1
ATOM 795 N N . PRO A 1 113 ? -23.151 205.358 -292.528 1.00 27.02 113 PRO A N 1
ATOM 796 C CA . PRO A 1 113 ? -21.924 206.069 -292.166 1.00 27.30 113 PRO A CA 1
ATOM 797 C C . PRO A 1 113 ? -20.739 205.686 -293.059 1.00 28.24 113 PRO A C 1
ATOM 798 O O . PRO A 1 113 ? -20.697 204.529 -293.530 1.00 28.35 113 PRO A O 1
ATOM 802 N N . VAL A 1 114 ? -19.827 206.641 -293.278 1.00 28.32 114 VAL A N 1
ATOM 803 C CA . VAL A 1 114 ? -18.426 206.388 -293.702 1.00 29.59 114 VAL A CA 1
ATOM 804 C C . VAL A 1 114 ? -18.244 205.326 -294.792 1.00 29.77 114 VAL A C 1
ATOM 805 O O . VAL A 1 114 ? -18.931 205.336 -295.821 1.00 30.88 114 VAL A O 1
ATOM 809 N N . GLY A 1 115 ? -17.297 204.422 -294.556 1.00 29.75 115 GLY A N 1
ATOM 810 C CA . GLY A 1 115 ? -17.190 203.168 -295.280 1.00 29.02 115 GLY A CA 1
ATOM 811 C C . GLY A 1 115 ? -17.483 202.055 -294.281 1.00 28.81 115 GLY A C 1
ATOM 812 O O . GLY A 1 115 ? -16.576 201.366 -293.811 1.00 28.88 115 GLY A O 1
ATOM 813 N N . THR A 1 116 ? -18.760 201.923 -293.924 1.00 28.39 116 THR A N 1
ATOM 814 C CA . THR A 1 116 ? -19.247 200.819 -293.101 1.00 28.63 116 THR A CA 1
ATOM 815 C C . THR A 1 116 ? -20.235 200.071 -293.985 1.00 28.96 116 THR A C 1
ATOM 816 O O . THR A 1 116 ? -20.503 200.495 -295.118 1.00 29.15 116 THR A O 1
ATOM 820 N N . GLY A 1 117 ? -20.796 198.988 -293.475 1.00 29.43 117 GLY A N 1
ATOM 821 C CA . GLY A 1 117 ? -21.752 198.213 -294.250 1.00 29.50 117 GLY A CA 1
ATOM 822 C C . GLY A 1 117 ? -22.885 199.077 -294.758 1.00 30.30 117 GLY A C 1
ATOM 823 O O . GLY A 1 117 ? -23.127 200.192 -294.245 1.00 30.39 117 GLY A O 1
ATOM 824 N N . TYR A 1 118 ? -23.578 198.551 -295.772 1.00 29.91 118 TYR A N 1
ATOM 825 C CA . TYR A 1 118 ? -24.817 199.132 -296.277 1.00 29.67 118 TYR A CA 1
ATOM 826 C C . TYR A 1 118 ? -25.793 199.159 -295.093 1.00 29.21 118 TYR A C 1
ATOM 827 O O . TYR A 1 118 ? -25.947 198.154 -294.374 1.00 30.26 118 TYR A O 1
ATOM 836 N N . ARG A 1 119 ? -26.417 200.319 -294.870 1.00 28.04 119 ARG A N 1
ATOM 837 C CA . ARG A 1 119 ? -27.326 200.554 -293.724 1.00 26.53 119 ARG A CA 1
ATOM 838 C C . ARG A 1 119 ? -26.844 199.977 -292.377 1.00 25.42 119 ARG A C 1
ATOM 839 O O . ARG A 1 119 ? -27.631 199.432 -291.614 1.00 25.51 119 ARG A O 1
ATOM 847 N N . SER A 1 120 ? -25.548 200.130 -292.082 1.00 24.87 120 SER A N 1
ATOM 848 C CA . SER A 1 120 ? -24.981 199.547 -290.863 1.00 24.00 120 SER A CA 1
ATOM 849 C C . SER A 1 120 ? -25.706 199.955 -289.580 1.00 22.52 120 SER A C 1
ATOM 850 O O . SER A 1 120 ? -25.824 199.152 -288.680 1.00 22.13 120 SER A O 1
ATOM 853 N N . LEU A 1 121 ? -26.193 201.193 -289.497 1.00 22.17 121 LEU A N 1
ATOM 854 C CA . LEU A 1 121 ? -26.951 201.635 -288.301 1.00 21.11 121 LEU A CA 1
ATOM 855 C C . LEU A 1 121 ? -28.245 200.858 -288.115 1.00 20.47 121 LEU A C 1
ATOM 856 O O . LEU A 1 121 ? -28.543 200.431 -287.006 1.00 21.24 121 LEU A O 1
ATOM 861 N N . ASN A 1 122 ? -28.996 200.659 -289.196 1.00 19.87 122 ASN A N 1
ATOM 862 C CA . ASN A 1 122 ? -30.193 199.810 -289.181 1.00 20.66 122 ASN A CA 1
ATOM 863 C C . ASN A 1 122 ? -29.900 198.363 -288.768 1.00 20.68 122 ASN A C 1
ATOM 864 O O . ASN A 1 122 ? -30.664 197.762 -288.017 1.00 20.87 122 ASN A O 1
ATOM 869 N N . VAL A 1 123 ? -28.786 197.825 -289.271 1.00 20.62 123 VAL A N 1
ATOM 870 C CA . VAL A 1 123 ? -28.311 196.494 -288.930 1.00 20.05 123 VAL A CA 1
ATOM 871 C C . VAL A 1 123 ? -27.950 196.429 -287.449 1.00 20.27 123 VAL A C 1
ATOM 872 O O . VAL A 1 123 ? -28.350 195.501 -286.741 1.00 19.57 123 VAL A O 1
ATOM 876 N N . ALA A 1 124 ? -27.177 197.409 -286.975 1.00 19.75 124 ALA A N 1
ATOM 877 C CA . ALA A 1 124 ? -26.849 197.476 -285.556 1.00 19.82 124 ALA A CA 1
ATOM 878 C C . ALA A 1 124 ? -28.119 197.478 -284.679 1.00 19.05 124 ALA A C 1
ATOM 879 O O . ALA A 1 124 ? -28.161 196.793 -283.656 1.00 18.76 124 ALA A O 1
ATOM 881 N N . ILE A 1 125 ? -29.161 198.197 -285.105 1.00 19.81 125 ILE A N 1
ATOM 882 C CA . ILE A 1 125 ? -30.428 198.223 -284.348 1.00 20.39 125 ILE A CA 1
ATOM 883 C C . ILE A 1 125 ? -31.129 196.852 -284.317 1.00 20.41 125 ILE A C 1
ATOM 884 O O . ILE A 1 125 ? -31.518 196.379 -283.260 1.00 19.85 125 ILE A O 1
ATOM 889 N N . ARG A 1 126 ? -31.278 196.225 -285.477 1.00 20.08 126 ARG A N 1
ATOM 890 C CA . ARG A 1 126 ? -31.907 194.904 -285.558 1.00 20.67 126 ARG A CA 1
ATOM 891 C C . ARG A 1 126 ? -31.132 193.863 -284.709 1.00 20.37 126 ARG A C 1
ATOM 892 O O . ARG A 1 126 ? -31.705 193.127 -283.909 1.00 20.34 126 ARG A O 1
ATOM 900 N N . GLN A 1 127 ? -29.819 193.847 -284.871 1.00 20.42 127 GLN A N 1
ATOM 901 C CA . GLN A 1 127 ? -28.966 192.921 -284.139 1.00 20.32 127 GLN A CA 1
ATOM 902 C C . GLN A 1 127 ? -29.034 193.103 -282.624 1.00 20.14 127 GLN A C 1
ATOM 903 O O . GLN A 1 127 ? -29.180 192.115 -281.882 1.00 19.31 127 GLN A O 1
ATOM 909 N N . ALA A 1 128 ? -28.923 194.346 -282.155 1.00 20.02 128 ALA A N 1
ATOM 910 C CA . ALA A 1 128 ? -28.959 194.585 -280.711 1.00 20.03 128 ALA A CA 1
ATOM 911 C C . ALA A 1 128 ? -30.304 194.163 -280.115 1.00 20.06 128 ALA A C 1
ATOM 912 O O . ALA A 1 128 ? -30.384 193.737 -278.968 1.00 19.72 128 ALA A O 1
ATOM 914 N N . LEU A 1 129 ? -31.361 194.285 -280.900 1.00 19.63 129 LEU A N 1
ATOM 915 C CA . LEU A 1 129 ? -32.686 194.056 -280.354 1.00 20.02 129 LEU A CA 1
ATOM 916 C C . LEU A 1 129 ? -33.268 192.709 -280.795 1.00 20.11 129 LEU A C 1
ATOM 917 O O . LEU A 1 129 ? -34.399 192.384 -280.453 1.00 19.62 129 LEU A O 1
ATOM 922 N N . ASP A 1 130 ? -32.489 191.944 -281.571 1.00 19.85 130 ASP A N 1
ATOM 923 C CA . ASP A 1 130 ? -32.960 190.653 -282.099 1.00 20.50 130 ASP A CA 1
ATOM 924 C C . ASP A 1 130 ? -34.291 190.810 -282.849 1.00 19.98 130 ASP A C 1
ATOM 925 O O . ASP A 1 130 ? -35.269 190.125 -282.570 1.00 19.82 130 ASP A O 1
ATOM 930 N N . LEU A 1 131 ? -34.322 191.756 -283.784 1.00 19.97 131 LEU A N 1
ATOM 931 C CA . LEU A 1 131 ? -35.504 191.961 -284.614 1.00 19.60 131 LEU A CA 1
ATOM 932 C C . LEU A 1 131 ? -35.377 191.050 -285.840 1.00 20.05 131 LEU A C 1
ATOM 933 O O . LEU A 1 131 ? -34.938 191.485 -286.924 1.00 20.46 131 LEU A O 1
ATOM 938 N N . TYR A 1 132 ? -35.739 189.782 -285.660 1.00 19.52 132 TYR A N 1
ATOM 939 C CA . TYR A 1 132 ? -35.454 188.748 -286.652 1.00 19.28 132 TYR A CA 1
ATOM 940 C C . TYR A 1 132 ? -36.411 188.726 -287.836 1.00 19.57 132 TYR A C 1
ATOM 941 O O . TYR A 1 132 ? -36.033 188.248 -288.918 1.00 19.74 132 TYR A O 1
ATOM 950 N N . ALA A 1 133 ? -37.631 189.237 -287.652 1.00 19.24 133 ALA A N 1
ATOM 951 C CA . ALA A 1 133 ? -38.648 189.203 -288.705 1.00 19.08 133 ALA A CA 1
ATOM 952 C C . ALA A 1 133 ? -38.808 190.571 -289.351 1.00 19.97 133 ALA A C 1
ATOM 953 O O . ALA A 1 133 ? -39.003 191.586 -288.657 1.00 20.22 133 ALA A O 1
ATOM 955 N N . ASN A 1 134 ? -38.671 190.607 -290.669 1.00 19.29 134 ASN A N 1
ATOM 956 C CA . ASN A 1 134 ? -38.999 191.774 -291.441 1.00 19.65 134 ASN A CA 1
ATOM 957 C C . ASN A 1 134 ? -40.391 191.592 -292.074 1.00 19.31 134 ASN A C 1
ATOM 958 O O . ASN A 1 134 ? -40.627 190.647 -292.832 1.00 19.36 134 ASN A O 1
ATOM 963 N N . ILE A 1 135 ? -41.313 192.486 -291.728 1.00 19.63 135 ILE A N 1
ATOM 964 C CA . ILE A 1 135 ? -42.720 192.399 -292.114 1.00 19.37 135 ILE A CA 1
ATOM 965 C C . ILE A 1 135 ? -43.006 193.535 -293.061 1.00 19.44 135 ILE A C 1
ATOM 966 O O . ILE A 1 135 ? -42.827 194.689 -292.687 1.00 19.08 135 ILE A O 1
ATOM 971 N N . ARG A 1 136 ? -43.472 193.222 -294.270 1.00 19.04 136 ARG A N 1
ATOM 972 C CA . ARG A 1 136 ? -43.840 194.246 -295.239 1.00 19.30 136 ARG A CA 1
ATOM 973 C C . ARG A 1 136 ? -45.206 193.979 -295.852 1.00 19.68 136 ARG A C 1
ATOM 974 O O . ARG A 1 136 ? -45.353 193.052 -296.674 1.00 19.17 136 ARG A O 1
ATOM 982 N N . PRO A 1 137 ? -46.206 194.769 -295.453 1.00 19.61 137 PRO A N 1
ATOM 983 C CA . PRO A 1 137 ? -47.518 194.722 -296.112 1.00 19.80 137 PRO A CA 1
ATOM 984 C C . PRO A 1 137 ? -47.473 195.469 -297.446 1.00 19.78 137 PRO A C 1
ATOM 985 O O . PRO A 1 137 ? -46.803 196.482 -297.582 1.00 19.05 137 PRO A O 1
ATOM 989 N N . VAL A 1 138 ? -48.149 194.921 -298.444 1.00 20.06 138 VAL A N 1
ATOM 990 C CA . VAL A 1 138 ? -48.292 195.609 -299.711 1.00 19.43 138 VAL A CA 1
ATOM 991 C C . VAL A 1 138 ? -49.777 195.631 -300.051 1.00 19.48 138 VAL A C 1
ATOM 992 O O . VAL A 1 138 ? -50.447 194.589 -300.141 1.00 19.08 138 VAL A O 1
ATOM 996 N N . ARG A 1 139 ? -50.283 196.840 -300.203 1.00 19.29 139 ARG A N 1
ATOM 997 C CA . ARG A 1 139 ? -51.690 197.062 -300.497 1.00 20.01 139 ARG A CA 1
ATOM 998 C C . ARG A 1 139 ? -51.774 198.138 -301.549 1.00 20.05 139 ARG A C 1
ATOM 999 O O . ARG A 1 139 ? -50.812 198.896 -301.794 1.00 19.72 139 ARG A O 1
ATOM 1007 N N . TYR A 1 140 ? -52.945 198.223 -302.162 1.00 19.45 140 TYR A N 1
ATOM 1008 C CA . TYR A 1 140 ? -53.178 199.219 -303.174 1.00 19.94 140 TYR A CA 1
ATOM 1009 C C . TYR A 1 140 ? -54.083 200.331 -302.642 1.00 20.07 140 TYR A C 1
ATOM 1010 O O . TYR A 1 140 ? -55.095 200.051 -301.976 1.00 20.22 140 TYR A O 1
ATOM 1019 N N . TYR A 1 141 ? -53.741 201.577 -302.963 1.00 19.95 141 TYR A N 1
ATOM 1020 C CA . TYR A 1 141 ? -54.495 202.741 -302.447 1.00 20.16 141 TYR A CA 1
ATOM 1021 C C . TYR A 1 141 ? -55.192 203.527 -303.537 1.00 20.04 141 TYR A C 1
ATOM 1022 O O . TYR A 1 141 ? -55.674 204.628 -303.286 1.00 20.18 141 TYR A O 1
ATOM 1031 N N . GLY A 1 142 ? -55.260 202.958 -304.739 1.00 19.88 142 GLY A N 1
ATOM 1032 C CA . GLY A 1 142 ? -56.008 203.578 -305.820 1.00 20.07 142 GLY A CA 1
ATOM 1033 C C . GLY A 1 142 ? -55.106 204.432 -306.699 1.00 20.37 142 GLY A C 1
ATOM 1034 O O . GLY A 1 142 ? -55.575 205.020 -307.636 1.00 20.20 142 GLY A O 1
ATOM 1035 N N . GLN A 1 143 ? -53.810 204.485 -306.389 1.00 20.97 143 GLN A N 1
ATOM 1036 C CA . GLN A 1 143 ? -52.861 205.286 -307.176 1.00 21.37 143 GLN A CA 1
ATOM 1037 C C . GLN A 1 143 ? -52.655 204.765 -308.606 1.00 21.42 143 GLN A C 1
ATOM 1038 O O . GLN A 1 143 ? -53.107 203.654 -308.937 1.00 21.21 143 GLN A O 1
ATOM 1044 N N . PRO A 1 144 ? -52.003 205.558 -309.464 1.00 21.34 144 PRO A N 1
ATOM 1045 C CA . PRO A 1 144 ? -51.704 205.082 -310.822 1.00 21.40 144 PRO A CA 1
ATOM 1046 C C . PRO A 1 144 ? -50.704 203.958 -310.668 1.00 20.64 144 PRO A C 1
ATOM 1047 O O . PRO A 1 144 ? -49.734 204.094 -309.922 1.00 21.03 144 PRO A O 1
ATOM 1051 N N . ALA A 1 145 ? -50.982 202.827 -311.300 1.00 20.31 145 ALA A N 1
ATOM 1052 C CA . ALA A 1 145 ? -50.206 201.619 -311.076 1.00 19.64 145 ALA A CA 1
ATOM 1053 C C . ALA A 1 145 ? -50.019 200.907 -312.413 1.00 19.44 145 ALA A C 1
ATOM 1054 O O . ALA A 1 145 ? -50.906 200.937 -313.264 1.00 19.09 145 ALA A O 1
ATOM 1056 N N . PRO A 1 146 ? -48.870 200.272 -312.584 1.00 18.96 146 PRO A N 1
ATOM 1057 C CA . PRO A 1 146 ? -48.547 199.568 -313.830 1.00 19.36 146 PRO A CA 1
ATOM 1058 C C . PRO A 1 146 ? -49.170 198.156 -313.950 1.00 19.44 146 PRO A C 1
ATOM 1059 O O . PRO A 1 146 ? -49.097 197.562 -315.018 1.00 19.27 146 PRO A O 1
ATOM 1063 N N . HIS A 1 147 ? -49.750 197.651 -312.861 1.00 19.04 147 HIS A N 1
ATOM 1064 C CA . HIS A 1 147 ? -50.379 196.331 -312.791 1.00 19.49 147 HIS A CA 1
ATOM 1065 C C . HIS A 1 147 ? -51.868 196.481 -313.021 1.00 19.47 147 HIS A C 1
ATOM 1066 O O . HIS A 1 147 ? -52.520 197.210 -312.288 1.00 19.09 147 HIS A O 1
ATOM 1073 N N . LYS A 1 148 ? -52.400 195.799 -314.029 1.00 19.44 148 LYS A N 1
ATOM 1074 C CA . LYS A 1 148 ? -53.855 195.724 -314.235 1.00 20.01 148 LYS A CA 1
ATOM 1075 C C . LYS A 1 148 ? -54.604 195.156 -313.016 1.00 19.82 148 LYS A C 1
ATOM 1076 O O . LYS A 1 148 ? -55.766 195.497 -312.768 1.00 19.60 148 LYS A O 1
ATOM 1082 N N . TYR A 1 149 ? -53.931 194.286 -312.278 1.00 19.80 149 TYR A N 1
ATOM 1083 C CA . TYR A 1 149 ? -54.527 193.617 -311.119 1.00 20.14 149 TYR A CA 1
ATOM 1084 C C . TYR A 1 149 ? -54.053 194.193 -309.782 1.00 19.73 149 TYR A C 1
ATOM 1085 O O . TYR A 1 149 ? -54.124 193.522 -308.763 1.00 19.69 149 TYR A O 1
ATOM 1094 N N . ALA A 1 150 ? -53.567 195.432 -309.786 1.00 19.89 150 ALA A N 1
ATOM 1095 C CA . ALA A 1 150 ? -53.080 196.069 -308.550 1.00 19.70 150 ALA A CA 1
ATOM 1096 C C . ALA A 1 150 ? -54.114 196.056 -307.428 1.00 19.36 150 ALA A C 1
ATOM 1097 O O . ALA A 1 150 ? -53.771 195.917 -306.254 1.00 18.84 150 ALA A O 1
ATOM 1099 N N . ASP A 1 151 ? -55.381 196.207 -307.784 1.00 19.68 151 ASP A N 1
ATOM 1100 C CA . ASP A 1 151 ? -56.434 196.216 -306.768 1.00 20.08 151 ASP A CA 1
ATOM 1101 C C . ASP A 1 151 ? -56.702 194.836 -306.130 1.00 20.10 151 ASP A C 1
ATOM 1102 O O . ASP A 1 151 ? -57.470 194.727 -305.180 1.00 20.57 151 ASP A O 1
ATOM 1107 N N . ARG A 1 152 ? -56.025 193.799 -306.617 1.00 19.62 152 ARG A N 1
ATOM 1108 C CA . ARG A 1 152 ? -56.152 192.465 -306.040 1.00 19.82 152 ARG A CA 1
ATOM 1109 C C . ARG A 1 152 ? -54.907 192.065 -305.270 1.00 19.85 152 ARG A C 1
ATOM 1110 O O . ARG A 1 152 ? -54.791 190.919 -304.841 1.00 19.97 152 ARG A O 1
ATOM 1118 N N . VAL A 1 153 ? -53.989 193.017 -305.104 1.00 19.43 153 VAL A N 1
ATOM 1119 C CA . VAL A 1 153 ? -52.757 192.796 -304.363 1.00 19.16 153 VAL A CA 1
ATOM 1120 C C . VAL A 1 153 ? -53.005 193.257 -302.945 1.00 19.67 153 VAL A C 1
ATOM 1121 O O . VAL A 1 153 ? -53.227 194.448 -302.693 1.00 19.75 153 VAL A O 1
ATOM 1125 N N . ASP A 1 154 ? -53.014 192.304 -302.022 1.00 19.59 154 ASP A N 1
ATOM 1126 C CA . ASP A 1 154 ? -53.215 192.612 -300.618 1.00 19.85 154 ASP A CA 1
ATOM 1127 C C . ASP A 1 154 ? -52.459 191.556 -299.830 1.00 19.68 154 ASP A C 1
ATOM 1128 O O . ASP A 1 154 ? -52.999 190.517 -299.471 1.00 19.16 154 ASP A O 1
ATOM 1133 N N . MET A 1 155 ? -51.196 191.852 -299.571 1.00 19.45 155 MET A N 1
ATOM 1134 C CA . MET A 1 155 ? -50.265 190.840 -299.126 1.00 19.79 155 MET A CA 1
ATOM 1135 C C . MET A 1 155 ? -49.434 191.394 -297.980 1.00 19.36 155 MET A C 1
ATOM 1136 O O . MET A 1 155 ? -49.354 192.605 -297.813 1.00 19.02 155 MET A O 1
ATOM 1141 N N . VAL A 1 156 ? -48.807 190.482 -297.239 1.00 19.27 156 VAL A N 1
ATOM 1142 C CA . VAL A 1 156 ? -47.785 190.787 -296.251 1.00 19.63 156 VAL A CA 1
ATOM 1143 C C . VAL A 1 156 ? -46.628 189.831 -296.438 1.00 19.04 156 VAL A C 1
ATOM 1144 O O . VAL A 1 156 ? -46.836 188.636 -296.488 1.00 19.24 156 VAL A O 1
ATOM 1148 N N . ILE A 1 157 ? -45.407 190.351 -296.506 1.00 19.59 157 ILE A N 1
ATOM 1149 C CA . ILE A 1 157 ? -44.241 189.490 -296.619 1.00 18.86 157 ILE A CA 1
ATOM 1150 C C . ILE A 1 157 ? -43.582 189.393 -295.246 1.00 19.34 157 ILE A C 1
ATOM 1151 O O . ILE A 1 157 ? -43.179 190.419 -294.634 1.00 18.83 157 ILE A O 1
ATOM 1156 N N . PHE A 1 158 ? -43.552 188.158 -294.733 1.00 19.06 158 PHE A N 1
ATOM 1157 C CA . PHE A 1 158 ? -42.759 187.803 -293.568 1.00 19.32 158 PHE A CA 1
ATOM 1158 C C . PHE A 1 158 ? -41.407 187.272 -294.067 1.00 19.35 158 PHE A C 1
ATOM 1159 O O . PHE A 1 158 ? -41.320 186.163 -294.640 1.00 19.37 158 PHE A O 1
ATOM 1167 N N . ARG A 1 159 ? -40.370 188.068 -293.838 1.00 19.08 159 ARG A N 1
ATOM 1168 C CA . ARG A 1 159 ? -39.043 187.833 -294.388 1.00 19.38 159 ARG A CA 1
ATOM 1169 C C . ARG A 1 159 ? -38.071 187.597 -293.248 1.00 19.45 159 ARG A C 1
ATOM 1170 O O . ARG A 1 159 ? -37.978 188.418 -292.310 1.00 19.25 159 ARG A O 1
ATOM 1178 N N . GLU A 1 160 ? -37.387 186.461 -293.294 1.00 19.17 160 GLU A N 1
ATOM 1179 C CA . GLU A 1 160 ? -36.399 186.125 -292.275 1.00 19.85 160 GLU A CA 1
ATOM 1180 C C . GLU A 1 160 ? -35.245 187.101 -292.487 1.00 20.40 160 GLU A C 1
ATOM 1181 O O . GLU A 1 160 ? -34.680 187.167 -293.584 1.00 20.09 160 GLU A O 1
ATOM 1187 N N . ASN A 1 161 ? -34.889 187.859 -291.458 1.00 20.07 161 ASN A N 1
ATOM 1188 C CA . ASN A 1 161 ? -33.979 188.972 -291.696 1.00 20.96 161 ASN A CA 1
ATOM 1189 C C . ASN A 1 161 ? -32.617 188.825 -291.022 1.00 20.61 161 ASN A C 1
ATOM 1190 O O . ASN A 1 161 ? -31.973 189.830 -290.805 1.00 21.66 161 ASN A O 1
ATOM 1195 N N . THR A 1 162 ? -32.166 187.597 -290.709 1.00 20.06 162 THR A N 1
ATOM 1196 C CA . THR A 1 162 ? -30.867 187.404 -290.045 1.00 20.26 162 THR A CA 1
ATOM 1197 C C . THR A 1 162 ? -29.887 186.506 -290.767 1.00 20.29 162 THR A C 1
ATOM 1198 O O . THR A 1 162 ? -28.720 186.528 -290.442 1.00 21.02 162 THR A O 1
ATOM 1202 N N . GLU A 1 163 ? -30.363 185.686 -291.694 1.00 19.99 163 GLU A N 1
ATOM 1203 C CA . GLU A 1 163 ? -29.539 184.638 -292.281 1.00 20.42 163 GLU A CA 1
ATOM 1204 C C . GLU A 1 163 ? -29.436 184.837 -293.786 1.00 19.77 163 GLU A C 1
ATOM 1205 O O . GLU A 1 163 ? -29.542 185.959 -294.258 1.00 19.51 163 GLU A O 1
ATOM 1211 N N . ASP A 1 164 ? -29.266 183.742 -294.525 1.00 19.52 164 ASP A N 1
ATOM 1212 C CA . ASP A 1 164 ? -29.163 183.783 -295.981 1.00 19.57 164 ASP A CA 1
ATOM 1213 C C . ASP A 1 164 ? -27.865 184.467 -296.430 1.00 19.65 164 ASP A C 1
ATOM 1214 O O . ASP A 1 164 ? -27.017 184.834 -295.609 1.00 19.43 164 ASP A O 1
ATOM 1219 N N . VAL A 1 165 ? -27.713 184.641 -297.738 1.00 20.15 165 VAL A N 1
ATOM 1220 C CA . VAL A 1 165 ? -26.571 185.337 -298.297 1.00 20.30 165 VAL A CA 1
ATOM 1221 C C . VAL A 1 165 ? -26.409 186.768 -297.746 1.00 21.06 165 VAL A C 1
ATOM 1222 O O . VAL A 1 165 ? -25.306 187.342 -297.813 1.00 21.20 165 VAL A O 1
ATOM 1226 N N . TYR A 1 166 ? -27.476 187.329 -297.164 1.00 20.94 166 TYR A N 1
ATOM 1227 C CA . TYR A 1 166 ? -27.413 188.686 -296.587 1.00 21.64 166 TYR A CA 1
ATOM 1228 C C . TYR A 1 166 ? -26.658 188.761 -295.248 1.00 21.71 166 TYR A C 1
ATOM 1229 O O . TYR A 1 166 ? -26.340 189.851 -294.769 1.00 22.23 166 TYR A O 1
ATOM 1238 N N . ALA A 1 167 ? -26.362 187.607 -294.654 1.00 21.47 167 ALA A N 1
ATOM 1239 C CA . ALA A 1 167 ? -25.577 187.517 -293.421 1.00 20.88 167 ALA A CA 1
ATOM 1240 C C . ALA A 1 167 ? -24.140 188.055 -293.479 1.00 21.05 167 ALA A C 1
ATOM 1241 O O . ALA A 1 167 ? -23.464 188.151 -292.432 1.00 20.74 167 ALA A O 1
ATOM 1243 N N . GLY A 1 168 ? -23.648 188.354 -294.683 1.00 21.05 168 GLY A N 1
ATOM 1244 C CA . GLY A 1 168 ? -22.322 188.945 -294.841 1.00 20.60 168 GLY A CA 1
ATOM 1245 C C . GLY A 1 168 ? -21.142 187.987 -294.889 1.00 20.87 168 GLY A C 1
ATOM 1246 O O . GLY A 1 168 ? -19.986 188.444 -294.873 1.00 20.94 168 GLY A O 1
ATOM 1247 N N . ILE A 1 169 ? -21.395 186.676 -294.962 1.00 20.30 169 ILE A N 1
ATOM 1248 C CA . ILE A 1 169 ? -20.298 185.688 -294.957 1.00 19.99 169 ILE A CA 1
ATOM 1249 C C . ILE A 1 169 ? -19.746 185.497 -296.369 1.00 19.63 169 ILE A C 1
ATOM 1250 O O . ILE A 1 169 ? -20.364 184.842 -297.199 1.00 19.66 169 ILE A O 1
ATOM 1255 N N . GLU A 1 170 ? -18.587 186.084 -296.641 1.00 19.56 170 GLU A N 1
ATOM 1256 C CA . GLU A 1 170 ? -18.016 186.071 -297.991 1.00 19.23 170 GLU A CA 1
ATOM 1257 C C . GLU A 1 170 ? -16.585 186.574 -297.961 1.00 19.52 170 GLU A C 1
ATOM 1258 O O . GLU A 1 170 ? -16.181 187.277 -297.032 1.00 19.49 170 GLU A O 1
ATOM 1264 N N . TRP A 1 171 ? -15.827 186.225 -298.995 1.00 19.41 171 TRP A N 1
ATOM 1265 C CA . TRP A 1 171 ? -14.427 186.590 -299.082 1.00 19.62 171 TRP A CA 1
ATOM 1266 C C . TRP A 1 171 ? -14.054 186.979 -300.511 1.00 19.58 171 TRP A C 1
ATOM 1267 O O . TRP A 1 171 ? -14.531 186.373 -301.459 1.00 19.50 171 TRP A O 1
ATOM 1278 N N . PRO A 1 172 ? -13.191 187.979 -300.667 1.00 19.82 172 PRO A N 1
ATOM 1279 C CA . PRO A 1 172 ? -12.688 188.371 -301.998 1.00 19.86 172 PRO A CA 1
ATOM 1280 C C . PRO A 1 172 ? -12.008 187.224 -302.755 1.00 19.92 172 PRO A C 1
ATOM 1281 O O . PRO A 1 172 ? -11.336 186.391 -302.117 1.00 19.58 172 PRO A O 1
ATOM 1285 N N . HIS A 1 173 ? -12.150 187.202 -304.087 1.00 19.55 173 HIS A N 1
ATOM 1286 C CA . HIS A 1 173 ? -11.527 186.183 -304.938 1.00 19.83 173 HIS A CA 1
ATOM 1287 C C . HIS A 1 173 ? -10.009 186.043 -304.740 1.00 19.79 173 HIS A C 1
ATOM 1288 O O . HIS A 1 173 ? -9.442 184.935 -304.854 1.00 19.56 173 HIS A O 1
ATOM 1295 N N . ASP A 1 174 ? -9.356 187.170 -304.464 1.00 19.53 174 ASP A N 1
ATOM 1296 C CA . ASP A 1 174 ? -7.907 187.177 -304.349 1.00 19.97 174 ASP A CA 1
ATOM 1297 C C . ASP A 1 174 ? -7.393 187.174 -302.896 1.00 20.03 174 ASP A C 1
ATOM 1298 O O . ASP A 1 174 ? -6.191 187.297 -302.669 1.00 19.92 174 ASP A O 1
ATOM 1303 N N . SER A 1 175 ? -8.300 187.003 -301.933 1.00 19.76 175 SER A N 1
ATOM 1304 C CA . SER A 1 175 ? -7.955 187.014 -300.516 1.00 19.70 175 SER A CA 1
ATOM 1305 C C . SER A 1 175 ? -7.358 185.678 -300.074 1.00 19.90 175 SER A C 1
ATOM 1306 O O . SER A 1 175 ? -7.732 184.628 -300.606 1.00 20.13 175 SER A O 1
ATOM 1309 N N . PRO A 1 176 ? -6.432 185.685 -299.112 1.00 19.94 176 PRO A N 1
ATOM 1310 C CA . PRO A 1 176 ? -5.922 184.408 -298.587 1.00 19.77 176 PRO A CA 1
ATOM 1311 C C . PRO A 1 176 ? -7.015 183.539 -297.931 1.00 19.40 176 PRO A C 1
ATOM 1312 O O . PRO A 1 176 ? -6.871 182.322 -297.940 1.00 19.26 176 PRO A O 1
ATOM 1316 N N . GLU A 1 177 ? -8.078 184.150 -297.411 1.00 19.55 177 GLU A N 1
ATOM 1317 C CA . GLU A 1 177 ? -9.215 183.422 -296.852 1.00 19.53 177 GLU A CA 1
ATOM 1318 C C . GLU A 1 177 ? -9.863 182.545 -297.918 1.00 19.54 177 GLU A C 1
ATOM 1319 O O . GLU A 1 177 ? -10.091 181.354 -297.688 1.00 19.20 177 GLU A O 1
ATOM 1325 N N . ALA A 1 178 ? -10.123 183.132 -299.086 1.00 19.13 178 ALA A N 1
ATOM 1326 C CA . ALA A 1 178 ? -10.743 182.433 -300.201 1.00 19.23 178 ALA A CA 1
ATOM 1327 C C . ALA A 1 178 ? -9.896 181.272 -300.660 1.00 19.46 178 ALA A C 1
ATOM 1328 O O . ALA A 1 178 ? -10.408 180.183 -300.927 1.00 19.63 178 ALA A O 1
ATOM 1330 N N . ALA A 1 179 ? -8.585 181.490 -300.743 1.00 19.77 179 ALA A N 1
ATOM 1331 C CA . ALA A 1 179 ? -7.664 180.436 -301.138 1.00 19.58 179 ALA A CA 1
ATOM 1332 C C . ALA A 1 179 ? -7.680 179.272 -300.148 1.00 19.62 179 ALA A C 1
ATOM 1333 O O . ALA A 1 179 ? -7.615 178.103 -300.558 1.00 19.35 179 ALA A O 1
ATOM 1335 N N . ARG A 1 180 ? -7.753 179.598 -298.858 1.00 19.64 180 ARG A N 1
ATOM 1336 C CA . ARG A 1 180 ? -7.834 178.587 -297.806 1.00 20.23 180 ARG A CA 1
ATOM 1337 C C . ARG A 1 180 ? -9.134 177.756 -297.944 1.00 19.87 180 ARG A C 1
ATOM 1338 O O . ARG A 1 180 ? -9.096 176.528 -297.870 1.00 20.13 180 ARG A O 1
ATOM 1346 N N . ILE A 1 181 ? -10.260 178.422 -298.188 1.00 20.18 181 ILE A N 1
ATOM 1347 C CA . ILE A 1 181 ? -11.554 177.745 -298.392 1.00 20.30 181 ILE A CA 1
ATOM 1348 C C . ILE A 1 181 ? -11.523 176.844 -299.628 1.00 20.37 181 ILE A C 1
ATOM 1349 O O . ILE A 1 181 ? -12.006 175.704 -299.593 1.00 20.04 181 ILE A O 1
ATOM 1354 N N . ARG A 1 182 ? -10.929 177.344 -300.715 1.00 20.13 182 ARG A N 1
ATOM 1355 C CA . ARG A 1 182 ? -10.851 176.576 -301.963 1.00 20.54 182 ARG A CA 1
ATOM 1356 C C . ARG A 1 182 ? -10.105 175.266 -301.758 1.00 20.58 182 ARG A C 1
ATOM 1357 O O . ARG A 1 182 ? -10.521 174.210 -302.245 1.00 20.74 182 ARG A O 1
ATOM 1365 N N . ARG A 1 183 ? -8.997 175.350 -301.027 1.00 20.54 183 ARG A N 1
ATOM 1366 C CA . ARG A 1 183 ? -8.190 174.197 -300.696 1.00 20.91 183 ARG A CA 1
ATOM 1367 C C . ARG A 1 183 ? -8.920 173.221 -299.766 1.00 20.65 183 ARG A C 1
ATOM 1368 O O . ARG A 1 183 ? -8.916 172.017 -300.004 1.00 20.87 183 ARG A O 1
ATOM 1376 N N . PHE A 1 184 ? -9.521 173.752 -298.706 1.00 20.53 184 PHE A N 1
ATOM 1377 C CA . PHE A 1 184 ? -10.346 172.966 -297.805 1.00 20.39 184 PHE A CA 1
ATOM 1378 C C . PHE A 1 184 ? -11.410 172.195 -298.579 1.00 20.15 184 PHE A C 1
ATOM 1379 O O . PHE A 1 184 ? -11.501 170.981 -298.442 1.00 20.21 184 PHE A O 1
ATOM 1387 N N . LEU A 1 185 ? -12.167 172.893 -299.421 1.00 19.88 185 LEU A N 1
ATOM 1388 C CA . LEU A 1 185 ? -13.245 172.280 -300.186 1.00 20.15 185 LEU A CA 1
ATOM 1389 C C . LEU A 1 185 ? -12.745 171.151 -301.073 1.00 20.42 185 LEU A C 1
ATOM 1390 O O . LEU A 1 185 ? -13.387 170.100 -301.170 1.00 20.40 185 LEU A O 1
ATOM 1395 N N . ALA A 1 186 ? -11.581 171.363 -301.690 1.00 20.29 186 ALA A N 1
ATOM 1396 C CA . ALA A 1 186 ? -11.005 170.417 -302.641 1.00 20.55 186 ALA A CA 1
ATOM 1397 C C . ALA A 1 186 ? -10.453 169.147 -301.991 1.00 20.94 186 ALA A C 1
ATOM 1398 O O . ALA A 1 186 ? -10.715 168.032 -302.465 1.00 21.17 186 ALA A O 1
ATOM 1400 N N . GLU A 1 187 ? -9.684 169.314 -300.915 1.00 20.80 187 GLU A N 1
ATOM 1401 C CA . GLU A 1 187 ? -9.045 168.181 -300.244 1.00 21.53 187 GLU A CA 1
ATOM 1402 C C . GLU A 1 187 ? -10.044 167.320 -299.453 1.00 21.19 187 GLU A C 1
ATOM 1403 O O . GLU A 1 187 ? -9.903 166.095 -299.401 1.00 21.34 187 GLU A O 1
ATOM 1409 N N . GLU A 1 188 ? -11.053 167.963 -298.877 1.00 20.96 188 GLU A N 1
ATOM 1410 C CA . GLU A 1 188 ? -11.936 167.325 -297.917 1.00 20.98 188 GLU A CA 1
ATOM 1411 C C . GLU A 1 188 ? -13.174 166.747 -298.551 1.00 20.90 188 GLU A C 1
ATOM 1412 O O . GLU A 1 188 ? -13.616 165.658 -298.166 1.00 21.25 188 GLU A O 1
ATOM 1418 N N . PHE A 1 189 ? -13.715 167.457 -299.532 1.00 20.39 189 PHE A N 1
ATOM 1419 C CA . PHE A 1 189 ? -15.005 167.114 -300.093 1.00 20.66 189 PHE A CA 1
ATOM 1420 C C . PHE A 1 189 ? -14.926 166.807 -301.575 1.00 20.58 189 PHE A C 1
ATOM 1421 O O . PHE A 1 189 ? -15.934 166.447 -302.185 1.00 21.00 189 PHE A O 1
ATOM 1429 N N . GLY A 1 190 ? -13.735 166.956 -302.152 1.00 20.87 190 GLY A N 1
ATOM 1430 C CA . GLY A 1 190 ? -13.563 166.865 -303.599 1.00 20.91 190 GLY A CA 1
ATOM 1431 C C . GLY A 1 190 ? -14.387 167.868 -304.396 1.00 20.93 190 GLY A C 1
ATOM 1432 O O . GLY A 1 190 ? -14.884 167.543 -305.478 1.00 21.35 190 GLY A O 1
ATOM 1433 N N . ILE A 1 191 ? -14.534 169.079 -303.864 1.00 20.79 191 ILE A N 1
ATOM 1434 C CA . ILE A 1 191 ? -15.316 170.119 -304.523 1.00 20.77 191 ILE A CA 1
ATOM 1435 C C . ILE A 1 191 ? -14.346 171.100 -305.175 1.00 20.79 191 ILE A C 1
ATOM 1436 O O . ILE A 1 191 ? -13.395 171.538 -304.533 1.00 20.65 191 ILE A O 1
ATOM 1441 N N . SER A 1 192 ? -14.583 171.437 -306.443 1.00 21.32 192 SER A N 1
ATOM 1442 C CA . SER A 1 192 ? -13.690 172.343 -307.164 1.00 21.72 192 SER A CA 1
ATOM 1443 C C . SER A 1 192 ? -14.349 173.689 -307.388 1.00 21.40 192 SER A C 1
ATOM 1444 O O . SER A 1 192 ? -15.474 173.771 -307.906 1.00 22.00 192 SER A O 1
ATOM 1447 N N . ILE A 1 193 ? -13.653 174.743 -306.977 1.00 21.06 193 ILE A N 1
ATOM 1448 C CA . ILE A 1 193 ? -14.112 176.107 -307.180 1.00 20.48 193 ILE A CA 1
ATOM 1449 C C . ILE A 1 193 ? -12.976 176.819 -307.884 1.00 20.38 193 ILE A C 1
ATOM 1450 O O . ILE A 1 193 ? -11.805 176.611 -307.530 1.00 20.18 193 ILE A O 1
ATOM 1455 N N . ARG A 1 194 ? -13.311 177.612 -308.901 1.00 20.24 194 ARG A N 1
ATOM 1456 C CA . ARG A 1 194 ? -12.307 178.311 -309.705 1.00 20.15 194 ARG A CA 1
ATOM 1457 C C . ARG A 1 194 ? -11.402 179.200 -308.837 1.00 20.06 194 ARG A C 1
ATOM 1458 O O . ARG A 1 194 ? -11.858 179.808 -307.871 1.00 19.28 194 ARG A O 1
ATOM 1466 N N . GLU A 1 195 ? -10.111 179.235 -309.175 1.00 20.23 195 GLU A N 1
ATOM 1467 C CA . GLU A 1 195 ? -9.133 180.093 -308.499 1.00 20.38 195 GLU A CA 1
ATOM 1468 C C . GLU A 1 195 ? -9.512 181.587 -308.506 1.00 20.24 195 GLU A C 1
ATOM 1469 O O . GLU A 1 195 ? -9.142 182.342 -307.590 1.00 20.17 195 GLU A O 1
ATOM 1475 N N . ASP A 1 196 ? -10.270 182.009 -309.520 1.00 20.09 196 ASP A N 1
ATOM 1476 C CA . ASP A 1 196 ? -10.665 183.423 -309.650 1.00 20.16 196 ASP A CA 1
ATOM 1477 C C . ASP A 1 196 ? -12.112 183.669 -309.205 1.00 19.98 196 ASP A C 1
ATOM 1478 O O . ASP A 1 196 ? -12.765 184.612 -309.654 1.00 19.74 196 ASP A O 1
ATOM 1483 N N . ALA A 1 197 ? -12.605 182.810 -308.310 1.00 19.89 197 ALA A N 1
ATOM 1484 C CA . ALA A 1 197 ? -13.957 182.950 -307.761 1.00 19.43 197 ALA A CA 1
ATOM 1485 C C . ALA A 1 197 ? -13.970 183.648 -306.410 1.00 19.12 197 ALA A C 1
ATOM 1486 O O . ALA A 1 197 ? -13.232 183.263 -305.491 1.00 19.44 197 ALA A O 1
ATOM 1488 N N . GLY A 1 198 ? -14.800 184.673 -306.294 1.00 19.15 198 GLY A N 1
ATOM 1489 C CA . GLY A 1 198 ? -15.261 185.169 -305.004 1.00 19.24 198 GLY A CA 1
ATOM 1490 C C . GLY A 1 198 ? -16.173 184.121 -304.377 1.00 19.22 198 GLY A C 1
ATOM 1491 O O . GLY A 1 198 ? -16.801 183.327 -305.091 1.00 18.98 198 GLY A O 1
ATOM 1492 N N . ILE A 1 199 ? -16.252 184.103 -303.051 1.00 19.25 199 ILE A N 1
ATOM 1493 C CA . ILE A 1 199 ? -16.956 183.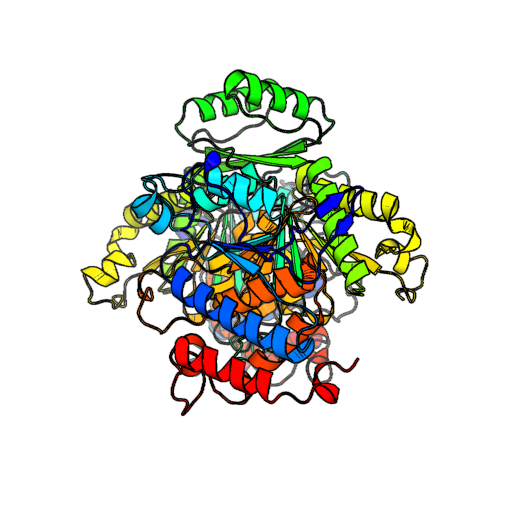016 -302.343 1.00 19.44 199 ILE A CA 1
ATOM 1494 C C . ILE A 1 199 ? -17.859 183.571 -301.254 1.00 19.40 199 ILE A C 1
ATOM 1495 O O . ILE A 1 199 ? -17.381 184.248 -300.361 1.00 19.43 199 ILE A O 1
ATOM 1500 N N . GLY A 1 200 ? -19.150 183.253 -301.334 1.00 19.71 200 GLY A N 1
ATOM 1501 C CA . GLY A 1 200 ? -20.128 183.523 -300.292 1.00 19.40 200 GLY A CA 1
ATOM 1502 C C . GLY A 1 200 ? -20.701 182.244 -299.679 1.00 19.49 200 GLY A C 1
ATOM 1503 O O . GLY A 1 200 ? -20.705 181.180 -300.310 1.00 19.03 200 GLY A O 1
ATOM 1504 N N . VAL A 1 201 ? -21.154 182.348 -298.431 1.00 19.29 201 VAL A N 1
ATOM 1505 C CA . VAL A 1 201 ? -21.769 181.227 -297.715 1.00 19.16 201 VAL A CA 1
ATOM 1506 C C . VAL A 1 201 ? -23.239 181.590 -297.380 1.00 19.72 201 VAL A C 1
ATOM 1507 O O . VAL A 1 201 ? -23.533 182.711 -296.967 1.00 19.48 201 VAL A O 1
ATOM 1511 N N . LYS A 1 202 ? -24.143 180.643 -297.615 1.00 19.30 202 LYS A N 1
ATOM 1512 C CA . LYS A 1 202 ? -25.571 180.822 -297.419 1.00 19.16 202 LYS A CA 1
ATOM 1513 C C . LYS A 1 202 ? -26.056 179.905 -296.285 1.00 18.66 202 LYS A C 1
ATOM 1514 O O . LYS A 1 202 ? -26.277 178.726 -296.515 1.00 18.87 202 LYS A O 1
ATOM 1520 N N . PRO A 1 203 ? -26.159 180.411 -295.058 1.00 18.60 203 PRO A N 1
ATOM 1521 C CA . PRO A 1 203 ? -26.692 179.602 -293.948 1.00 18.81 203 PRO A CA 1
ATOM 1522 C C . PRO A 1 203 ? -28.197 179.774 -293.791 1.00 18.72 203 PRO A C 1
ATOM 1523 O O . PRO A 1 203 ? -28.686 180.888 -293.871 1.00 18.51 203 PRO A O 1
ATOM 1527 N N . ILE A 1 204 ? -28.916 178.676 -293.605 1.00 19.07 204 ILE A N 1
ATOM 1528 C CA . ILE A 1 204 ? -30.330 178.718 -293.264 1.00 18.77 204 ILE A CA 1
ATOM 1529 C C . ILE A 1 204 ? -30.591 177.714 -292.159 1.00 19.07 204 ILE A C 1
ATOM 1530 O O . ILE A 1 204 ? -30.385 176.528 -292.351 1.00 18.63 204 ILE A O 1
ATOM 1535 N N . SER A 1 205 ? -31.091 178.191 -291.023 1.00 19.06 205 SER A N 1
ATOM 1536 C CA . SER A 1 205 ? -31.247 177.334 -289.852 1.00 19.42 205 SER A CA 1
ATOM 1537 C C . SER A 1 205 ? -32.694 177.025 -289.490 1.00 19.39 205 SER A C 1
ATOM 1538 O O . SER A 1 205 ? -33.618 177.807 -289.763 1.00 18.79 205 SER A O 1
ATOM 1541 N N . ARG A 1 206 ? -32.851 175.886 -288.832 1.00 19.14 206 ARG A N 1
ATOM 1542 C CA . ARG A 1 206 ? -34.127 175.432 -288.341 1.00 19.62 206 ARG A CA 1
ATOM 1543 C C . ARG A 1 206 ? -34.744 176.462 -287.371 1.00 19.53 206 ARG A C 1
ATOM 1544 O O . ARG A 1 206 ? -35.889 176.870 -287.543 1.00 18.78 206 ARG A O 1
ATOM 1552 N N . PHE A 1 207 ? -33.966 176.868 -286.369 1.00 19.65 207 PHE A N 1
ATOM 1553 C CA . PHE A 1 207 ? -34.389 177.868 -285.376 1.00 19.78 207 PHE A CA 1
ATOM 1554 C C . PHE A 1 207 ? -34.977 179.131 -285.999 1.00 19.80 207 PHE A C 1
ATOM 1555 O O . PHE A 1 207 ? -36.124 179.520 -285.698 1.00 19.67 207 PHE A O 1
ATOM 1563 N N . ALA A 1 208 ? -34.206 179.774 -286.872 1.00 19.07 208 ALA A N 1
ATOM 1564 C CA . ALA A 1 208 ? -34.639 181.042 -287.457 1.00 19.21 208 ALA A CA 1
ATOM 1565 C C . ALA A 1 208 ? -35.882 180.872 -288.345 1.00 19.10 208 ALA A C 1
ATOM 1566 O O . ALA A 1 208 ? -36.742 181.750 -288.422 1.00 18.59 208 ALA A O 1
ATOM 1568 N N . THR A 1 209 ? -35.973 179.734 -289.020 1.00 19.03 209 THR A N 1
ATOM 1569 C CA . THR A 1 209 ? -37.103 179.485 -289.911 1.00 19.14 209 THR A CA 1
ATOM 1570 C C . THR A 1 209 ? -38.385 179.345 -289.078 1.00 18.86 209 THR A C 1
ATOM 1571 O O . THR A 1 209 ? -39.388 179.984 -289.369 1.00 18.79 209 THR A O 1
ATOM 1575 N N . ARG A 1 210 ? -38.313 178.544 -288.024 1.00 18.51 210 ARG A N 1
ATOM 1576 C CA . ARG A 1 210 ? -39.451 178.317 -287.135 1.00 19.20 210 ARG A CA 1
ATOM 1577 C C . ARG A 1 210 ? -40.005 179.586 -286.505 1.00 19.56 210 ARG A C 1
ATOM 1578 O O . ARG A 1 210 ? -41.215 179.796 -286.525 1.00 19.57 210 ARG A O 1
ATOM 1586 N N . ARG A 1 211 ? -39.113 180.415 -285.953 1.00 19.69 211 ARG A N 1
ATOM 1587 C CA . ARG A 1 211 ? -39.463 181.674 -285.293 1.00 20.23 211 ARG A CA 1
ATOM 1588 C C . ARG A 1 211 ? -40.255 182.510 -286.269 1.00 19.67 211 ARG A C 1
ATOM 1589 O O . ARG A 1 211 ? -41.319 183.017 -285.942 1.00 19.10 211 ARG A O 1
ATOM 1597 N N . LEU A 1 212 ? -39.709 182.646 -287.477 1.00 19.54 212 LEU A N 1
ATOM 1598 C CA . LEU A 1 212 ? -40.361 183.418 -288.517 1.00 19.06 212 LEU A CA 1
ATOM 1599 C C . LEU A 1 212 ? -41.724 182.858 -288.902 1.00 19.04 212 LEU A C 1
ATOM 1600 O O . LEU A 1 212 ? -42.712 183.607 -288.972 1.00 18.63 212 LEU A O 1
ATOM 1605 N N . MET A 1 213 ? -41.793 181.552 -289.155 1.00 19.17 213 MET A N 1
ATOM 1606 C CA . MET A 1 213 ? -43.062 180.933 -289.531 1.00 18.89 213 MET A CA 1
ATOM 1607 C C . MET A 1 213 ? -44.127 181.034 -288.412 1.00 18.93 213 MET A C 1
ATOM 1608 O O . MET A 1 213 ? -45.289 181.203 -288.695 1.00 18.13 213 MET A O 1
ATOM 1613 N N . GLU A 1 214 ? -43.721 180.901 -287.153 1.00 19.17 214 GLU A N 1
ATOM 1614 C CA . GLU A 1 214 ? -44.671 181.039 -286.038 1.00 19.61 214 GLU A CA 1
ATOM 1615 C C . GLU A 1 214 ? -45.238 182.447 -286.031 1.00 19.64 214 GLU A C 1
ATOM 1616 O O . GLU A 1 214 ? -46.428 182.628 -285.906 1.00 19.81 214 GLU A O 1
ATOM 1622 N N . ARG A 1 215 ? -44.378 183.447 -286.198 1.00 20.07 215 ARG A N 1
ATOM 1623 C CA . ARG A 1 215 ? -44.844 184.827 -286.238 1.00 19.93 215 ARG A CA 1
ATOM 1624 C C . ARG A 1 215 ? -45.790 185.069 -287.436 1.00 19.92 215 ARG A C 1
ATOM 1625 O O . ARG A 1 215 ? -46.810 185.776 -287.305 1.00 19.23 215 ARG A O 1
ATOM 1633 N N . ALA A 1 216 ? -45.498 184.430 -288.576 1.00 19.10 216 ALA A N 1
ATOM 1634 C CA . ALA A 1 216 ? -46.349 184.596 -289.759 1.00 19.35 216 ALA A CA 1
ATOM 1635 C C . ALA A 1 216 ? -47.723 183.986 -289.505 1.00 19.25 216 ALA A C 1
ATOM 1636 O O . ALA A 1 216 ? -48.743 184.547 -289.869 1.00 19.19 216 ALA A O 1
ATOM 1638 N N . LEU A 1 217 ? -47.720 182.833 -288.875 1.00 19.08 217 LEU A N 1
ATOM 1639 C CA . LEU A 1 217 ? -48.940 182.118 -288.605 1.00 19.85 217 LEU A CA 1
ATOM 1640 C C . LEU A 1 217 ? -49.777 182.867 -287.562 1.00 19.76 217 LEU A C 1
ATOM 1641 O O . LEU A 1 217 ? -51.003 182.896 -287.644 1.00 19.43 217 LEU A O 1
ATOM 1646 N N . GLU A 1 218 ? -49.112 183.473 -286.584 1.00 19.65 218 GLU A N 1
ATOM 1647 C CA . GLU A 1 218 ? -49.821 184.293 -285.609 1.00 19.79 218 GLU A CA 1
ATOM 1648 C C . GLU A 1 218 ? -50.497 185.491 -286.272 1.00 19.90 218 GLU A C 1
ATOM 1649 O O . GLU A 1 218 ? -51.651 185.810 -285.959 1.00 20.24 218 GLU A O 1
ATOM 1655 N N . TRP A 1 219 ? -49.808 186.130 -287.214 1.00 19.65 219 TRP A N 1
ATOM 1656 C CA . TRP A 1 219 ? -50.385 187.248 -287.961 1.00 19.99 219 TRP A CA 1
ATOM 1657 C C . TRP A 1 219 ? -51.624 186.736 -288.683 1.00 19.92 219 TRP A C 1
ATOM 1658 O O . TRP A 1 219 ? -52.667 187.384 -288.645 1.00 19.95 219 TRP A O 1
ATOM 1669 N N . ALA A 1 220 ? -51.500 185.611 -289.390 1.00 19.53 220 ALA A N 1
ATOM 1670 C CA . ALA A 1 220 ? -52.620 185.069 -290.164 1.00 19.75 220 ALA A CA 1
ATOM 1671 C C . ALA A 1 220 ? -53.854 184.814 -289.286 1.00 19.48 220 ALA A C 1
ATOM 1672 O O . ALA A 1 220 ? -54.973 185.167 -289.657 1.00 18.92 220 ALA A O 1
ATOM 1674 N N . LEU A 1 221 ? -53.636 184.207 -288.130 1.00 19.14 221 LEU A N 1
ATOM 1675 C CA . LEU A 1 221 ? -54.725 183.939 -287.188 1.00 20.18 221 LEU A CA 1
ATOM 1676 C C . LEU A 1 221 ? -55.357 185.225 -286.679 1.00 20.26 221 LEU A C 1
ATOM 1677 O O . LEU A 1 221 ? -56.581 185.322 -286.574 1.00 19.79 221 LEU A O 1
ATOM 1682 N N . ARG A 1 222 ? -54.517 186.208 -286.353 1.00 19.76 222 ARG A N 1
ATOM 1683 C CA . ARG A 1 222 ? -55.026 187.471 -285.815 1.00 20.48 222 ARG A CA 1
ATOM 1684 C C . ARG A 1 222 ? -55.689 188.323 -286.887 1.00 20.47 222 ARG A C 1
ATOM 1685 O O . ARG A 1 222 ? -56.559 189.141 -286.582 1.00 20.53 222 ARG A O 1
ATOM 1693 N N . ASN A 1 223 ? -55.292 188.128 -288.139 1.00 19.90 223 ASN A N 1
ATOM 1694 C CA . ASN A 1 223 ? -55.884 188.889 -289.234 1.00 20.24 223 ASN A CA 1
ATOM 1695 C C . ASN A 1 223 ? -56.961 188.154 -290.039 1.00 20.30 223 ASN A C 1
ATOM 1696 O O . ASN A 1 223 ? -57.520 188.707 -290.967 1.00 20.74 223 ASN A O 1
ATOM 1701 N N . GLY A 1 224 ? -57.234 186.907 -289.700 1.00 20.12 224 GLY A N 1
ATOM 1702 C CA . GLY A 1 224 ? -58.161 186.100 -290.471 1.00 19.99 224 GLY A CA 1
ATOM 1703 C C . GLY A 1 224 ? -57.676 185.802 -291.886 1.00 19.91 224 GLY A C 1
ATOM 1704 O O . GLY A 1 224 ? -58.484 185.669 -292.795 1.00 19.27 224 GLY A O 1
ATOM 1705 N N . ASN A 1 225 ? -56.368 185.703 -292.090 1.00 19.42 225 ASN A N 1
ATOM 1706 C CA . ASN A 1 225 ? -55.892 185.299 -293.414 1.00 19.60 225 ASN A CA 1
ATOM 1707 C C . ASN A 1 225 ? -56.164 183.829 -293.632 1.00 19.47 225 ASN A C 1
ATOM 1708 O O . ASN A 1 225 ? -56.144 183.035 -292.671 1.00 18.72 225 ASN A O 1
ATOM 1713 N N . THR A 1 226 ? -56.399 183.466 -294.892 1.00 19.26 226 THR A N 1
ATOM 1714 C CA . THR A 1 226 ? -56.708 182.063 -295.215 1.00 19.25 226 THR A CA 1
ATOM 1715 C C . THR A 1 226 ? -55.636 181.347 -296.042 1.00 19.26 226 THR A C 1
ATOM 1716 O O . THR A 1 226 ? -55.772 180.149 -296.330 1.00 18.52 226 THR A O 1
ATOM 1720 N N . VAL A 1 227 ? -54.579 182.064 -296.426 1.00 19.27 227 VAL A N 1
ATOM 1721 C CA . VAL A 1 227 ? -53.423 181.414 -297.063 1.00 19.20 227 VAL A CA 1
ATOM 1722 C C . VAL A 1 227 ? -52.086 181.999 -296.592 1.00 19.58 227 VAL A C 1
ATOM 1723 O O . VAL A 1 227 ? -51.915 183.223 -296.491 1.00 18.95 227 VAL A O 1
ATOM 1727 N N . VAL A 1 228 ? -51.173 181.083 -296.282 1.00 19.18 228 VAL A N 1
ATOM 1728 C CA . VAL A 1 228 ? -49.791 181.386 -295.965 1.00 19.33 228 VAL A CA 1
ATOM 1729 C C . VAL A 1 228 ? -48.930 180.582 -296.948 1.00 19.52 228 VAL A C 1
ATOM 1730 O O . VAL A 1 228 ? -48.973 179.331 -296.980 1.00 18.86 228 VAL A O 1
ATOM 1734 N N . THR A 1 229 ? -48.158 181.314 -297.741 1.00 18.90 229 THR A N 1
ATOM 1735 C CA . THR A 1 229 ? -47.378 180.729 -298.816 1.00 18.98 229 THR A CA 1
ATOM 1736 C C . THR A 1 229 ? -45.861 180.803 -298.553 1.00 19.03 229 THR A C 1
ATOM 1737 O O . THR A 1 229 ? -45.299 181.903 -298.378 1.00 19.04 229 THR A O 1
ATOM 1741 N N . ILE A 1 230 ? -45.210 179.640 -298.538 1.00 18.96 230 ILE A N 1
ATOM 1742 C CA . ILE A 1 230 ? -43.756 179.558 -298.351 1.00 18.71 230 ILE A CA 1
ATOM 1743 C C . ILE A 1 230 ? -43.048 179.702 -299.692 1.00 18.95 230 ILE A C 1
ATOM 1744 O O . ILE A 1 230 ? -43.223 178.866 -300.589 1.00 18.82 230 ILE A O 1
ATOM 1749 N N . MET A 1 231 ? -42.231 180.734 -299.812 1.00 18.81 231 MET A N 1
ATOM 1750 C CA . MET A 1 231 ? -41.523 181.009 -301.050 1.00 19.22 231 MET A CA 1
ATOM 1751 C C . MET A 1 231 ? -40.081 180.547 -300.961 1.00 19.34 231 MET A C 1
ATOM 1752 O O . MET A 1 231 ? -39.311 181.039 -300.124 1.00 19.09 231 MET A O 1
ATOM 1757 N N . HIS A 1 232 ? -39.718 179.599 -301.823 1.00 18.28 232 HIS A N 1
ATOM 1758 C CA . HIS A 1 232 ? -38.413 178.964 -301.713 1.00 19.27 232 HIS A CA 1
ATOM 1759 C C . HIS A 1 232 ? -37.892 178.503 -303.075 1.00 19.29 232 HIS A C 1
ATOM 1760 O O . HIS A 1 232 ? -38.668 178.300 -304.009 1.00 19.21 232 HIS A O 1
ATOM 1767 N N . LYS A 1 233 ? -36.592 178.265 -303.144 1.00 19.12 233 LYS A N 1
ATOM 1768 C CA . LYS A 1 233 ? -35.972 177.703 -304.332 1.00 20.09 233 LYS A CA 1
ATOM 1769 C C . LYS A 1 233 ? -35.428 176.309 -303.955 1.00 20.05 233 LYS A C 1
ATOM 1770 O O . LYS A 1 233 ? -34.265 175.985 -304.225 1.00 19.40 233 LYS A O 1
ATOM 1776 N N . GLY A 1 234 ? -36.289 175.508 -303.329 1.00 19.64 234 GLY A N 1
ATOM 1777 C CA . GLY A 1 234 ? -35.901 174.253 -302.713 1.00 20.07 234 GLY A CA 1
ATOM 1778 C C . GLY A 1 234 ? -35.576 173.138 -303.680 1.00 20.18 234 GLY A C 1
ATOM 1779 O O . GLY A 1 234 ? -34.985 172.131 -303.279 1.00 20.22 234 GLY A O 1
ATOM 1780 N N . ASN A 1 235 ? -35.959 173.317 -304.943 1.00 19.89 235 ASN A N 1
ATOM 1781 C CA . ASN A 1 235 ? -35.617 172.359 -305.978 1.00 20.82 235 ASN A CA 1
ATOM 1782 C C . ASN A 1 235 ? -34.127 172.396 -306.338 1.00 20.80 235 ASN A C 1
ATOM 1783 O O . ASN A 1 235 ? -33.538 171.367 -306.639 1.00 21.29 235 ASN A O 1
ATOM 1788 N N . ILE A 1 236 ? -33.534 173.586 -306.283 1.00 20.79 236 ILE A N 1
ATOM 1789 C CA . ILE A 1 236 ? -32.111 173.801 -306.621 1.00 20.69 236 ILE A CA 1
ATOM 1790 C C . ILE A 1 236 ? -31.240 173.842 -305.369 1.00 20.30 236 ILE A C 1
ATOM 1791 O O . ILE A 1 236 ? -30.153 173.283 -305.343 1.00 19.83 236 ILE A O 1
ATOM 1796 N N . MET A 1 237 ? -31.725 174.564 -304.356 1.00 19.78 237 MET A N 1
ATOM 1797 C CA . MET A 1 237 ? -31.036 174.713 -303.075 1.00 19.76 237 MET A CA 1
ATOM 1798 C C . MET A 1 237 ? -31.734 173.862 -302.003 1.00 19.81 237 MET A C 1
ATOM 1799 O O . MET A 1 237 ? -32.504 174.372 -301.174 1.00 19.14 237 MET A O 1
ATOM 1804 N N . LYS A 1 238 ? -31.454 172.561 -302.045 1.00 19.73 238 LYS A N 1
ATOM 1805 C CA . LYS A 1 238 ? -32.200 171.570 -301.271 1.00 19.94 238 LYS A CA 1
ATOM 1806 C C . LYS A 1 238 ? -32.033 171.726 -299.761 1.00 19.51 238 LYS A C 1
ATOM 1807 O O . LYS A 1 238 ? -32.997 171.535 -299.002 1.00 19.28 238 LYS A O 1
ATOM 1813 N N . TYR A 1 239 ? -30.823 172.079 -299.339 1.00 18.85 239 TYR A N 1
ATOM 1814 C CA . TYR A 1 239 ? -30.448 172.018 -297.927 1.00 19.29 239 TYR A CA 1
ATOM 1815 C C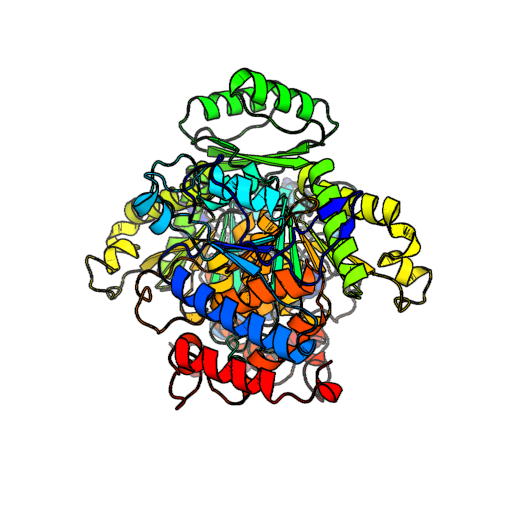 . TYR A 1 239 ? -30.473 173.357 -297.206 1.00 19.31 239 TYR A C 1
ATOM 1816 O O . TYR A 1 239 ? -30.273 173.414 -295.988 1.00 18.54 239 TYR A O 1
ATOM 1825 N N . THR A 1 240 ? -30.711 174.429 -297.961 1.00 18.72 240 THR A N 1
ATOM 1826 C CA . THR A 1 240 ? -30.967 175.746 -297.372 1.00 18.97 240 THR A CA 1
ATOM 1827 C C . THR A 1 240 ? -32.427 176.152 -297.589 1.00 19.38 240 THR A C 1
ATOM 1828 O O . THR A 1 240 ? -33.216 176.171 -296.657 1.00 19.43 240 THR A O 1
ATOM 1832 N N . GLU A 1 241 ? -32.795 176.444 -298.828 1.00 19.03 241 GLU A N 1
ATOM 1833 C CA . GLU A 1 241 ? -34.169 176.834 -299.119 1.00 19.51 241 GLU A CA 1
ATOM 1834 C C . GLU A 1 241 ? -35.197 175.715 -299.024 1.00 19.48 241 GLU A C 1
ATOM 1835 O O . GLU A 1 241 ? -36.281 175.946 -298.486 1.00 18.93 241 GLU A O 1
ATOM 1841 N N . GLY A 1 242 ? -34.869 174.524 -299.548 1.00 18.74 242 GLY A N 1
ATOM 1842 C CA . GLY A 1 242 ? -35.689 173.352 -299.341 1.00 19.10 242 GLY A CA 1
ATOM 1843 C C . GLY A 1 242 ? -35.920 173.070 -297.870 1.00 19.04 242 GLY A C 1
ATOM 1844 O O . GLY A 1 242 ? -37.045 172.762 -297.467 1.00 19.34 242 GLY A O 1
ATOM 1845 N N . ALA A 1 243 ? -34.855 173.173 -297.079 1.00 18.65 243 ALA A N 1
ATOM 1846 C CA . ALA A 1 243 ? -34.927 172.958 -295.639 1.00 19.11 243 ALA A CA 1
ATOM 1847 C C . ALA A 1 243 ? -35.831 174.037 -294.997 1.00 18.79 243 ALA A C 1
ATOM 1848 O O . ALA A 1 243 ? -36.703 173.714 -294.199 1.00 18.13 243 ALA A O 1
ATOM 1850 N N . PHE A 1 244 ? -35.622 175.304 -295.367 1.00 18.22 244 PHE A N 1
ATOM 1851 C CA . PHE A 1 244 ? -36.514 176.395 -294.950 1.00 19.11 244 PHE A CA 1
ATOM 1852 C C . PHE A 1 244 ? -37.976 175.953 -295.140 1.00 18.96 244 PHE A C 1
ATOM 1853 O O . PHE A 1 244 ? -38.774 176.059 -294.220 1.00 18.24 244 PHE A O 1
ATOM 1861 N N . MET A 1 245 ? -38.291 175.450 -296.331 1.00 18.59 245 MET A N 1
ATOM 1862 C CA . MET A 1 245 ? -39.649 175.022 -296.671 1.00 19.64 245 MET A CA 1
ATOM 1863 C C . MET A 1 245 ? -40.137 173.884 -295.778 1.00 19.22 245 MET A C 1
ATOM 1864 O O . MET A 1 245 ? -41.235 173.963 -295.228 1.00 19.28 245 MET A O 1
ATOM 1869 N N . ARG A 1 246 ? -39.302 172.866 -295.606 1.00 18.81 246 ARG A N 1
ATOM 1870 C CA . ARG A 1 246 ? -39.661 171.698 -294.800 1.00 19.38 246 ARG A CA 1
ATOM 1871 C C . ARG A 1 246 ? -39.884 172.083 -293.338 1.00 19.21 246 ARG A C 1
ATOM 1872 O O . ARG A 1 246 ? -40.882 171.714 -292.740 1.00 19.64 246 ARG A O 1
ATOM 1880 N N . TRP A 1 247 ? -38.974 172.865 -292.786 1.00 19.09 247 TRP A N 1
ATOM 1881 C CA . TRP A 1 247 ? -39.076 173.296 -291.405 1.00 19.03 247 TRP A CA 1
ATOM 1882 C C . TRP A 1 247 ? -40.286 174.194 -291.148 1.00 19.16 247 TRP A C 1
ATOM 1883 O O . TRP A 1 247 ? -40.872 174.146 -290.066 1.00 18.22 247 TRP A O 1
ATOM 1894 N N . ALA A 1 248 ? -40.635 175.008 -292.147 1.00 18.72 248 ALA A N 1
ATOM 1895 C CA . ALA A 1 248 ? -41.781 175.899 -292.075 1.00 19.07 248 ALA A CA 1
ATOM 1896 C C . ALA A 1 248 ? -43.104 175.117 -292.031 1.00 18.97 248 ALA A C 1
ATOM 1897 O O . ALA A 1 248 ? -43.985 175.451 -291.232 1.00 19.51 248 ALA A O 1
ATOM 1899 N N . TYR A 1 249 ? -43.244 174.112 -292.902 1.00 18.71 249 TYR A N 1
ATOM 1900 C CA . TYR A 1 249 ? -44.377 173.174 -292.868 1.00 18.91 249 TYR A CA 1
ATOM 1901 C C . TYR A 1 249 ? -44.422 172.445 -291.526 1.00 19.26 249 TYR A C 1
ATOM 1902 O O . TYR A 1 249 ? -45.467 172.393 -290.877 1.00 19.10 249 TYR A O 1
ATOM 1911 N N . GLU A 1 250 ? -43.274 171.906 -291.120 1.00 19.05 250 GLU A N 1
ATOM 1912 C CA . GLU A 1 250 ? -43.164 171.142 -289.879 1.00 19.85 250 GLU A CA 1
ATOM 1913 C C . GLU A 1 250 ? -43.718 171.898 -288.664 1.00 19.46 250 GLU A C 1
ATOM 1914 O O . GLU A 1 250 ? -44.557 171.373 -287.947 1.00 18.78 250 GLU A O 1
ATOM 1920 N N . VAL A 1 251 ? -43.284 173.148 -288.467 1.00 19.56 251 VAL A N 1
ATOM 1921 C CA . VAL A 1 251 ? -43.749 173.917 -287.310 1.00 19.08 251 VAL A CA 1
ATOM 1922 C C . VAL A 1 251 ? -45.243 174.288 -287.410 1.00 19.28 251 VAL A C 1
ATOM 1923 O O . VAL A 1 251 ? -45.935 174.325 -286.396 1.00 18.86 251 VAL A O 1
ATOM 1927 N N . ALA A 1 252 ? -45.725 174.543 -288.631 1.00 19.29 252 ALA A N 1
ATOM 1928 C CA . ALA A 1 252 ? -47.148 174.780 -288.866 1.00 19.16 252 ALA A CA 1
ATOM 1929 C C . ALA A 1 252 ? -47.983 173.606 -288.339 1.00 19.49 252 ALA A C 1
ATOM 1930 O O . ALA A 1 252 ? -48.945 173.797 -287.576 1.00 19.29 252 ALA A O 1
ATOM 1932 N N . LEU A 1 253 ? -47.597 172.392 -288.722 1.00 19.64 253 LEU A N 1
ATOM 1933 C CA . LEU A 1 253 ? -48.353 171.215 -288.337 1.00 19.84 253 LEU A CA 1
ATOM 1934 C C . LEU A 1 253 ? -48.129 170.888 -286.852 1.00 20.20 253 LEU A C 1
ATOM 1935 O O . LEU A 1 253 ? -49.004 170.345 -286.201 1.00 19.85 253 LEU A O 1
ATOM 1940 N N . GLU A 1 254 ? -46.954 171.237 -286.325 1.00 20.37 254 GLU A N 1
ATOM 1941 C CA . GLU A 1 254 ? -46.595 170.921 -284.931 1.00 20.61 254 GLU A CA 1
ATOM 1942 C C . GLU A 1 254 ? -47.341 171.820 -283.928 1.00 20.30 254 GLU A C 1
ATOM 1943 O O . GLU A 1 254 ? -47.882 171.337 -282.937 1.00 19.91 254 GLU A O 1
ATOM 1949 N N . LYS A 1 255 ? -47.406 173.112 -284.240 1.00 19.72 255 LYS A N 1
ATOM 1950 C CA . LYS A 1 255 ? -47.891 174.144 -283.327 1.00 20.22 255 LYS A CA 1
ATOM 1951 C C . LYS A 1 255 ? -49.262 174.765 -283.694 1.00 20.08 255 LYS A C 1
ATOM 1952 O O . LYS A 1 255 ? -49.888 175.424 -282.872 1.00 20.03 255 LYS A O 1
ATOM 1958 N N . PHE A 1 256 ? -49.704 174.597 -284.936 1.00 19.87 256 PHE A N 1
ATOM 1959 C CA . PHE A 1 256 ? -50.969 175.187 -285.378 1.00 19.43 256 PHE A CA 1
ATOM 1960 C C . PHE A 1 256 ? -51.829 174.143 -286.069 1.00 19.30 256 PHE A C 1
ATOM 1961 O O . PHE A 1 256 ? -52.592 174.457 -286.981 1.00 19.38 256 PHE A O 1
ATOM 1969 N N . ARG A 1 257 ? -51.689 172.897 -285.637 1.00 19.48 257 ARG A N 1
ATOM 1970 C CA . ARG A 1 257 ? -52.322 171.774 -286.315 1.00 19.69 257 ARG A CA 1
ATOM 1971 C C . ARG A 1 257 ? -53.825 172.010 -286.532 1.00 19.90 257 ARG A C 1
ATOM 1972 O O . ARG A 1 257 ? -54.318 171.843 -287.648 1.00 19.68 257 ARG A O 1
ATOM 1980 N N . GLU A 1 258 ? -54.539 172.404 -285.476 1.00 20.16 258 GLU A N 1
ATOM 1981 C CA . GLU A 1 258 ? -55.977 172.586 -285.595 1.00 21.23 258 GLU A CA 1
ATOM 1982 C C . GLU A 1 258 ? -56.382 173.805 -286.442 1.00 21.03 258 GLU A C 1
ATOM 1983 O O . GLU A 1 258 ? -57.546 173.914 -286.840 1.00 21.85 258 GLU A O 1
ATOM 1989 N N . HIS A 1 259 ? -55.435 174.693 -286.744 1.00 19.55 259 HIS A N 1
ATOM 1990 C CA . HIS A 1 259 ? -55.746 175.896 -287.515 1.00 19.73 259 HIS A CA 1
ATOM 1991 C C . HIS A 1 259 ? -55.363 175.855 -288.996 1.00 19.51 259 HIS A C 1
ATOM 1992 O O . HIS A 1 259 ? -55.790 176.721 -289.756 1.00 19.85 259 HIS A O 1
ATOM 1999 N N . VAL A 1 260 ? -54.568 174.863 -289.402 1.00 18.70 260 VAL A N 1
ATOM 2000 C CA . VAL A 1 260 ? -54.018 174.804 -290.757 1.00 18.48 260 VAL A CA 1
ATOM 2001 C C . VAL A 1 260 ? -54.335 173.497 -291.504 1.00 18.18 260 VAL A C 1
ATOM 2002 O O . VAL A 1 260 ? -54.621 172.484 -290.897 1.00 18.01 260 VAL A O 1
ATOM 2006 N N . VAL A 1 261 ? -54.253 173.556 -292.830 1.00 18.35 261 VAL A N 1
ATOM 2007 C CA . VAL A 1 261 ? -54.246 172.390 -293.705 1.00 18.57 261 VAL A CA 1
ATOM 2008 C C . VAL A 1 261 ? -53.259 172.699 -294.818 1.00 19.00 261 VAL A C 1
ATOM 2009 O O . VAL A 1 261 ? -53.163 173.849 -295.272 1.00 18.71 261 VAL A O 1
ATOM 2013 N N . THR A 1 262 ? -52.503 171.694 -295.251 1.00 19.36 262 THR A N 1
ATOM 2014 C CA . THR A 1 262 ? -51.532 171.930 -296.325 1.00 19.56 262 THR A CA 1
ATOM 2015 C C . THR A 1 262 ? -52.203 171.760 -297.677 1.00 19.88 262 THR A C 1
ATOM 2016 O O . THR A 1 262 ? -53.269 171.125 -297.777 1.00 19.49 262 THR A O 1
ATOM 2020 N N . GLU A 1 263 ? -51.573 172.292 -298.722 1.00 20.30 263 GLU A N 1
ATOM 2021 C CA . GLU A 1 263 ? -52.101 172.089 -300.072 1.00 21.47 263 GLU A CA 1
ATOM 2022 C C . GLU A 1 263 ? -52.190 170.595 -300.356 1.00 21.63 263 GLU A C 1
ATOM 2023 O O . GLU A 1 263 ? -53.205 170.110 -300.885 1.00 21.63 263 GLU A O 1
ATOM 2029 N N . GLN A 1 264 ? -51.145 169.866 -299.963 1.00 22.18 264 GLN A N 1
ATOM 2030 C CA . GLN A 1 264 ? -51.142 168.410 -300.099 1.00 22.74 264 GLN A CA 1
ATOM 2031 C C . GLN A 1 264 ? -52.391 167.799 -299.485 1.00 22.62 264 GLN A C 1
ATOM 2032 O O . GLN A 1 264 ? -53.027 166.949 -300.100 1.00 23.69 264 GLN A O 1
ATOM 2038 N N . GLU A 1 265 ? -52.765 168.226 -298.283 1.00 22.43 265 GLU A N 1
ATOM 2039 C CA . GLU A 1 265 ? -53.923 167.608 -297.624 1.00 22.29 265 GLU A CA 1
ATOM 2040 C C . GLU A 1 265 ? -55.225 167.994 -298.287 1.00 22.40 265 GLU A C 1
ATOM 2041 O O . GLU A 1 265 ? -56.136 167.186 -298.375 1.00 22.28 265 GLU A O 1
ATOM 2047 N N . VAL A 1 266 ? -55.321 169.238 -298.740 1.00 22.88 266 VAL A N 1
ATOM 2048 C CA . VAL A 1 266 ? -56.525 169.654 -299.427 1.00 23.73 266 VAL A CA 1
ATOM 2049 C C . VAL A 1 266 ? -56.780 168.804 -300.674 1.00 24.40 266 VAL A C 1
ATOM 2050 O O . VAL A 1 266 ? -57.912 168.345 -300.896 1.00 24.91 266 VAL A O 1
ATOM 2054 N N . GLN A 1 267 ? -55.735 168.592 -301.472 1.00 25.27 267 GLN A N 1
ATOM 2055 C CA . GLN A 1 267 ? -55.855 167.899 -302.757 1.00 26.12 267 GLN A CA 1
ATOM 2056 C C . GLN A 1 267 ? -55.884 166.367 -302.674 1.00 26.67 267 GLN A C 1
ATOM 2057 O O . GLN A 1 267 ? -55.755 165.688 -303.698 1.00 27.91 267 GLN A O 1
ATOM 2063 N N . GLU A 1 268 ? -56.067 165.813 -301.478 1.00 26.90 268 GLU A N 1
ATOM 2064 C CA . GLU A 1 268 ? -56.151 164.348 -301.315 1.00 27.16 268 GLU A CA 1
ATOM 2065 C C . GLU A 1 268 ? -56.952 163.938 -300.089 1.00 26.96 268 GLU A C 1
ATOM 2066 O O . GLU A 1 268 ? -57.191 162.757 -299.868 1.00 27.15 268 GLU A O 1
ATOM 2072 N N . LYS A 1 269 ? -57.359 164.914 -299.291 1.00 26.65 269 LYS A N 1
ATOM 2073 C CA . LYS A 1 269 ? -58.130 164.631 -298.098 1.00 27.12 269 LYS A CA 1
ATOM 2074 C C . LYS A 1 269 ? -59.436 165.424 -298.126 1.00 27.68 269 LYS A C 1
ATOM 2075 O O . LYS A 1 269 ? -60.448 164.992 -297.584 1.00 27.86 269 LYS A O 1
ATOM 2081 N N . TYR A 1 270 ? -59.416 166.601 -298.760 1.00 27.70 270 TYR A N 1
ATOM 2082 C CA . TYR A 1 270 ? -60.569 167.522 -298.739 1.00 28.44 270 TYR A CA 1
ATOM 2083 C C . TYR A 1 270 ? -61.207 167.853 -300.106 1.00 29.01 270 TYR A C 1
ATOM 2084 O O . TYR A 1 270 ? -62.099 168.714 -300.187 1.00 29.84 270 TYR A O 1
ATOM 2093 N N . GLY A 1 271 ? -60.742 167.187 -301.166 1.00 29.17 271 GLY A N 1
ATOM 2094 C CA . GLY A 1 271 ? -61.316 167.323 -302.499 1.00 28.53 271 GLY A CA 1
ATOM 2095 C C . GLY A 1 271 ? -61.160 168.687 -303.155 1.00 28.64 271 GLY A C 1
ATOM 2096 O O . GLY A 1 271 ? -62.128 169.207 -303.728 1.00 29.04 271 GLY A O 1
ATOM 2097 N N . GLY A 1 272 ? -59.960 169.267 -303.079 1.00 27.77 272 GLY A N 1
ATOM 2098 C CA . GLY A 1 272 ? -59.685 170.567 -303.680 1.00 27.42 272 GLY A CA 1
ATOM 2099 C C . GLY A 1 272 ? -60.261 171.777 -302.940 1.00 27.30 272 GLY A C 1
ATOM 2100 O O . GLY A 1 272 ? -59.971 172.926 -303.295 1.00 27.25 272 GLY A O 1
ATOM 2101 N N . VAL A 1 273 ? -61.061 171.531 -301.901 1.00 27.21 273 VAL A N 1
ATOM 2102 C CA . VAL A 1 273 ? -61.685 172.626 -301.139 1.00 26.76 273 VAL A CA 1
ATOM 2103 C C . VAL A 1 273 ? -61.083 172.816 -299.756 1.00 25.92 273 VAL A C 1
ATOM 2104 O O . VAL A 1 273 ? -61.165 171.939 -298.887 1.00 26.32 273 VAL A O 1
ATOM 2108 N N . ARG A 1 274 ? -60.501 173.987 -299.570 1.00 25.45 274 ARG A N 1
ATOM 2109 C CA . ARG A 1 274 ? -60.002 174.440 -298.288 1.00 24.73 274 ARG A CA 1
ATOM 2110 C C . ARG A 1 274 ? -61.174 174.525 -297.285 1.00 24.99 274 ARG A C 1
ATOM 2111 O O . ARG A 1 274 ? -62.072 175.349 -297.470 1.00 25.26 274 ARG A O 1
ATOM 2119 N N . PRO A 1 275 ? -61.179 173.690 -296.236 1.00 25.03 275 PRO A N 1
ATOM 2120 C CA . PRO A 1 275 ? -62.282 173.693 -295.259 1.00 25.29 275 PRO A CA 1
ATOM 2121 C C . PRO A 1 275 ? -62.419 175.037 -294.552 1.00 25.85 275 PRO A C 1
ATOM 2122 O O . PRO A 1 275 ? -61.420 175.744 -294.348 1.00 26.20 275 PRO A O 1
ATOM 2126 N N . GLU A 1 276 ? -63.644 175.379 -294.173 1.00 26.09 276 GLU A N 1
ATOM 2127 C CA . GLU A 1 276 ? -63.927 176.642 -293.510 1.00 26.47 276 GLU A CA 1
ATOM 2128 C C . GLU A 1 276 ? -63.198 176.690 -292.175 1.00 26.16 276 GLU A C 1
ATOM 2129 O O . GLU A 1 276 ? -63.112 175.677 -291.474 1.00 26.05 276 GLU A O 1
ATOM 2135 N N . GLY A 1 277 ? -62.647 177.858 -291.852 1.00 26.02 277 GLY A N 1
ATOM 2136 C CA . GLY A 1 277 ? -61.958 178.072 -290.588 1.00 26.02 277 GLY A CA 1
ATOM 2137 C C . GLY A 1 277 ? -60.489 177.660 -290.530 1.00 25.67 277 GLY A C 1
ATOM 2138 O O . GLY A 1 277 ? -59.839 177.849 -289.489 1.00 26.14 277 GLY A O 1
ATOM 2139 N N . LYS A 1 278 ? -59.955 177.115 -291.627 1.00 24.47 278 LYS A N 1
ATOM 2140 C CA . LYS A 1 278 ? -58.545 176.688 -291.658 1.00 22.92 278 LYS A CA 1
ATOM 2141 C C . LYS A 1 278 ? -57.676 177.569 -292.555 1.00 21.96 278 LYS A C 1
ATOM 2142 O O . LYS A 1 278 ? -58.124 178.051 -293.589 1.00 22.38 278 LYS A O 1
ATOM 2148 N N . ILE A 1 279 ? -56.422 177.756 -292.170 1.00 20.40 279 ILE A N 1
ATOM 2149 C CA . ILE A 1 279 ? -55.468 178.463 -293.014 1.00 19.54 279 ILE A CA 1
ATOM 2150 C C . ILE A 1 279 ? -54.839 177.456 -293.966 1.00 19.30 279 ILE A C 1
ATOM 2151 O O . ILE A 1 279 ? -54.330 176.415 -293.530 1.00 18.79 279 ILE A O 1
ATOM 2156 N N . LEU A 1 280 ? -54.886 177.762 -295.261 1.00 18.91 280 LEU A N 1
ATOM 2157 C CA . LEU A 1 280 ? -54.156 176.962 -296.241 1.00 19.51 280 LEU A CA 1
ATOM 2158 C C . LEU A 1 280 ? -52.665 177.305 -296.163 1.00 19.00 280 LEU A C 1
ATOM 2159 O O . LEU A 1 280 ? -52.297 178.454 -296.315 1.00 19.12 280 LEU A O 1
ATOM 2164 N N . VAL A 1 281 ? -51.824 176.316 -295.890 1.00 19.22 281 VAL A N 1
ATOM 2165 C CA . VAL A 1 281 ? -50.363 176.529 -295.933 1.00 19.47 281 VAL A CA 1
ATOM 2166 C C . VAL A 1 281 ? -49.823 175.819 -297.163 1.00 19.60 281 VAL A C 1
ATOM 2167 O O . VAL A 1 281 ? -49.923 174.600 -297.282 1.00 19.73 281 VAL A O 1
ATOM 2171 N N . ASN A 1 282 ? -49.295 176.594 -298.099 1.00 19.00 282 ASN A N 1
ATOM 2172 C CA . ASN A 1 282 ? -48.779 176.040 -299.340 1.00 19.10 282 ASN A CA 1
ATOM 2173 C C . ASN A 1 282 ? -47.400 176.630 -299.621 1.00 18.97 282 ASN A C 1
ATOM 2174 O O . ASN A 1 282 ? -46.873 177.387 -298.827 1.00 18.74 282 ASN A O 1
ATOM 2179 N N . ASP A 1 283 ? -46.820 176.270 -300.753 1.00 19.06 283 ASP A N 1
ATOM 2180 C CA . ASP A 1 283 ? -45.466 176.677 -301.060 1.00 19.33 283 ASP A CA 1
ATOM 2181 C C . ASP A 1 283 ? -45.326 176.846 -302.562 1.00 19.78 283 ASP A C 1
ATOM 2182 O O . ASP A 1 283 ? -45.990 176.158 -303.330 1.00 19.44 283 ASP A O 1
ATOM 2187 N N . ARG A 1 284 ? -44.461 177.771 -302.960 1.00 19.43 284 ARG A N 1
ATOM 2188 C CA . ARG A 1 284 ? -44.224 178.049 -304.365 1.00 19.72 284 ARG A CA 1
ATOM 2189 C C . ARG A 1 284 ? -42.727 178.230 -304.595 1.00 19.83 284 ARG A C 1
ATOM 2190 O O . ARG A 1 284 ? -42.027 178.857 -303.789 1.00 19.46 284 ARG A O 1
ATOM 2198 N N . ILE A 1 285 ? -42.257 177.695 -305.709 1.00 19.41 285 ILE A N 1
ATOM 2199 C CA . ILE A 1 285 ? -40.890 177.884 -306.158 1.00 19.38 285 ILE A CA 1
ATOM 2200 C C . ILE A 1 285 ? -40.723 179.370 -306.464 1.00 19.62 285 ILE A C 1
ATOM 2201 O O . ILE A 1 285 ? -41.608 179.996 -307.095 1.00 18.34 285 ILE A O 1
ATOM 2206 N N . ALA A 1 286 ? -39.601 179.927 -305.997 1.00 19.45 286 ALA A N 1
ATOM 2207 C CA . ALA A 1 286 ? -39.400 181.382 -305.928 1.00 19.74 286 ALA A CA 1
ATOM 2208 C C . ALA A 1 286 ? -39.664 182.124 -307.228 1.00 20.12 286 ALA A C 1
ATOM 2209 O O . ALA A 1 286 ? -40.313 183.157 -307.213 1.00 19.49 286 ALA A O 1
ATOM 2211 N N . ASP A 1 287 ? -39.128 181.622 -308.344 1.00 20.10 287 ASP A N 1
ATOM 2212 C CA . ASP A 1 287 ? -39.344 182.304 -309.617 1.00 20.62 287 ASP A CA 1
ATOM 2213 C C . ASP A 1 287 ? -40.797 182.189 -310.036 1.00 20.51 287 ASP A C 1
ATOM 2214 O O . ASP A 1 287 ? -41.374 183.137 -310.555 1.00 20.51 287 ASP A O 1
ATOM 2219 N N . ASN A 1 288 ? -41.405 181.039 -309.776 1.00 20.63 288 ASN A N 1
ATOM 2220 C CA . ASN A 1 288 ? -42.842 180.898 -309.995 1.00 20.79 288 ASN A CA 1
ATOM 2221 C C . ASN A 1 288 ? -43.689 181.815 -309.090 1.00 20.78 288 ASN A C 1
ATOM 2222 O O . ASN A 1 288 ? -44.728 182.323 -309.501 1.00 21.31 288 ASN A O 1
ATOM 2227 N N . MET A 1 289 ? -43.241 182.030 -307.858 1.00 20.74 289 MET A N 1
ATOM 2228 C CA . MET A 1 289 ? -43.939 182.917 -306.935 1.00 20.53 289 MET A CA 1
ATOM 2229 C C . MET A 1 289 ? -44.000 184.330 -307.520 1.00 20.09 289 MET A C 1
ATOM 2230 O O . MET A 1 289 ? -45.068 184.945 -307.527 1.00 19.99 289 MET A O 1
ATOM 2235 N N . LEU A 1 290 ? -42.863 184.807 -308.027 1.00 19.26 290 LEU A N 1
ATOM 2236 C CA . LEU A 1 290 ? -42.792 186.085 -308.727 1.00 19.72 290 LEU A CA 1
ATOM 2237 C C . LEU A 1 290 ? -43.801 186.171 -309.857 1.00 19.39 290 LEU A C 1
ATOM 2238 O O . LEU A 1 290 ? -44.502 187.171 -309.978 1.00 19.19 290 LEU A O 1
ATOM 2243 N N . GLN A 1 2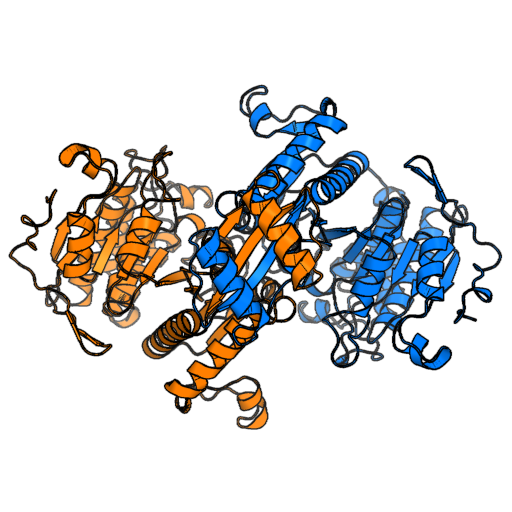91 ? -43.897 185.108 -310.665 1.00 18.87 291 GLN A N 1
ATOM 2244 C CA . GLN A 1 291 ? -44.850 185.076 -311.777 1.00 19.16 291 GLN A CA 1
ATOM 2245 C C . GLN A 1 291 ? -46.286 185.112 -311.259 1.00 19.61 291 GLN A C 1
ATOM 2246 O O . GLN A 1 291 ? -47.143 185.773 -311.835 1.00 19.39 291 GLN A O 1
ATOM 2252 N N . GLN A 1 292 ? -46.524 184.394 -310.158 1.00 19.36 292 GLN A N 1
ATOM 2253 C CA . GLN A 1 292 ? -47.850 184.242 -309.611 1.00 19.64 292 GLN A CA 1
ATOM 2254 C C . GLN A 1 292 ? -48.426 185.502 -308.995 1.00 19.56 292 GLN A C 1
ATOM 2255 O O . GLN A 1 292 ? -49.610 185.760 -309.152 1.00 19.37 292 GLN A O 1
ATOM 2261 N N . ILE A 1 293 ? -47.620 186.292 -308.288 1.00 19.47 293 ILE A N 1
ATOM 2262 C CA . ILE A 1 293 ? -48.142 187.570 -307.813 1.00 19.67 293 ILE A CA 1
ATOM 2263 C C . ILE A 1 293 ? -48.456 188.531 -308.974 1.00 19.66 293 ILE A C 1
ATOM 2264 O O . ILE A 1 293 ? -49.263 189.437 -308.833 1.00 19.57 293 ILE A O 1
ATOM 2269 N N . ILE A 1 294 ? -47.809 188.327 -310.116 1.00 19.51 294 ILE A N 1
ATOM 2270 C CA . ILE A 1 294 ? -48.100 189.120 -311.305 1.00 19.11 294 ILE A CA 1
ATOM 2271 C C . ILE A 1 294 ? -49.363 188.612 -311.973 1.00 19.35 294 ILE A C 1
ATOM 2272 O O . ILE A 1 294 ? -50.216 189.401 -312.397 1.00 18.70 294 ILE A O 1
ATOM 2277 N N . THR A 1 295 ? -49.491 187.287 -312.048 1.00 19.29 295 THR A N 1
ATOM 2278 C CA . THR A 1 295 ? -50.583 186.684 -312.812 1.00 19.97 295 THR A CA 1
ATOM 2279 C C . THR A 1 295 ? -51.861 186.433 -311.997 1.00 19.84 295 THR A C 1
ATOM 2280 O O . THR A 1 295 ? -52.969 186.603 -312.508 1.00 19.70 295 THR A O 1
ATOM 2284 N N . ARG A 1 296 ? -51.703 186.016 -310.739 1.00 19.54 296 ARG A N 1
ATOM 2285 C CA . ARG A 1 296 ? -52.851 185.663 -309.898 1.00 19.69 296 ARG A CA 1
ATOM 2286 C C . ARG A 1 296 ? -52.676 186.204 -308.465 1.00 19.56 296 ARG A C 1
ATOM 2287 O O . ARG A 1 296 ? -52.684 185.417 -307.505 1.00 19.15 296 ARG A O 1
ATOM 2295 N N . PRO A 1 297 ? -52.508 187.517 -308.302 1.00 19.19 297 PRO A N 1
ATOM 2296 C CA . PRO A 1 297 ? -52.192 188.070 -306.975 1.00 19.55 297 PRO A CA 1
ATOM 2297 C C . PRO A 1 297 ? -53.294 187.795 -305.942 1.00 19.31 297 PRO A C 1
ATOM 2298 O O . PRO A 1 297 ? -52.980 187.733 -304.750 1.00 18.74 297 PRO A O 1
ATOM 2302 N N . TRP A 1 298 ? -54.536 187.610 -306.403 1.00 19.30 298 TRP A N 1
ATOM 2303 C CA . TRP A 1 298 ? -55.675 187.283 -305.522 1.00 19.54 298 TRP A CA 1
ATOM 2304 C C . TRP A 1 298 ? -55.532 185.934 -304.804 1.00 19.42 298 TRP A C 1
ATOM 2305 O O . TRP A 1 298 ? -56.268 185.651 -303.854 1.00 19.03 298 TRP A O 1
ATOM 2316 N N . ASP A 1 299 ? -54.580 185.120 -305.259 1.00 19.31 299 ASP A N 1
ATOM 2317 C CA . ASP A 1 299 ? -54.353 183.803 -304.679 1.00 19.63 299 ASP A CA 1
ATOM 2318 C C . ASP A 1 299 ? -53.431 183.810 -303.469 1.00 19.72 299 ASP A C 1
ATOM 2319 O O . ASP A 1 299 ? -53.279 182.770 -302.823 1.00 19.44 299 ASP A O 1
ATOM 2324 N N . TYR A 1 300 ? -52.846 184.977 -303.172 1.00 19.15 300 TYR A N 1
ATOM 2325 C CA . TYR A 1 300 ? -51.835 185.119 -302.129 1.00 19.54 300 TYR A CA 1
ATOM 2326 C C . TYR A 1 300 ? -52.146 186.190 -301.095 1.00 19.56 300 TYR A C 1
ATOM 2327 O O . TYR A 1 300 ? -52.687 187.258 -301.434 1.00 19.61 300 TYR A O 1
ATOM 2336 N N . GLN A 1 301 ? -51.836 185.873 -299.837 1.00 18.68 301 GLN A N 1
ATOM 2337 C CA . GLN A 1 301 ? -52.025 186.784 -298.719 1.00 18.91 301 GLN A CA 1
ATOM 2338 C C . GLN A 1 301 ? -50.724 186.925 -297.905 1.00 18.95 301 GLN A C 1
ATOM 2339 O O . GLN A 1 301 ? -50.007 187.897 -298.044 1.00 19.26 301 GLN A O 1
ATOM 2345 N N . VAL A 1 302 ? -50.430 185.957 -297.062 1.00 18.83 302 VAL A N 1
ATOM 2346 C CA . VAL A 1 302 ? -49.234 186.011 -296.252 1.00 19.09 302 VAL A CA 1
ATOM 2347 C C . VAL A 1 302 ? -48.178 185.188 -296.988 1.00 19.25 302 VAL A C 1
ATOM 2348 O O . VAL A 1 302 ? -48.432 184.047 -297.386 1.00 18.71 302 VAL A O 1
ATOM 2352 N N . ILE A 1 303 ? -47.006 185.788 -297.174 1.00 19.35 303 ILE A N 1
ATOM 2353 C CA . ILE A 1 303 ? -45.896 185.128 -297.836 1.00 19.30 303 ILE A CA 1
ATOM 2354 C C . ILE A 1 303 ? -44.744 185.009 -296.852 1.00 19.37 303 ILE A C 1
ATOM 2355 O O . ILE A 1 303 ? -44.375 185.978 -296.206 1.00 19.40 303 ILE A O 1
ATOM 2360 N N . VAL A 1 304 ? -44.212 183.806 -296.715 1.00 19.24 304 VAL A N 1
ATOM 2361 C CA . VAL A 1 304 ? -43.110 183.576 -295.811 1.00 19.22 304 VAL A CA 1
ATOM 2362 C C . VAL A 1 304 ? -41.883 183.206 -296.641 1.00 19.47 304 VAL A C 1
ATOM 2363 O O . VAL A 1 304 ? -41.938 182.285 -297.471 1.00 18.88 304 VAL A O 1
ATOM 2367 N N . ALA A 1 305 ? -40.784 183.921 -296.416 1.00 18.51 305 ALA A N 1
ATOM 2368 C CA . ALA A 1 305 ? -39.599 183.739 -297.230 1.00 19.22 305 ALA A CA 1
ATOM 2369 C C . ALA A 1 305 ? -38.302 183.895 -296.448 1.00 19.38 305 ALA A C 1
ATOM 2370 O O . ALA A 1 305 ? -38.258 184.614 -295.456 1.00 19.48 305 ALA A O 1
ATOM 2372 N N . PRO A 1 306 ? -37.238 183.245 -296.918 1.00 19.56 306 PRO A N 1
ATOM 2373 C CA . PRO A 1 306 ? -35.886 183.558 -296.418 1.00 19.49 306 PRO A CA 1
ATOM 2374 C C . PRO A 1 306 ? -35.482 184.971 -296.878 1.00 19.84 306 PRO A C 1
ATOM 2375 O O . PRO A 1 306 ? -36.187 185.608 -297.697 1.00 19.84 306 PRO A O 1
ATOM 2379 N N . ASN A 1 307 ? -34.366 185.451 -296.348 1.00 19.58 307 ASN A N 1
ATOM 2380 C CA . ASN A 1 307 ? -33.959 186.844 -296.495 1.00 19.98 307 ASN A CA 1
ATOM 2381 C C . ASN A 1 307 ? -34.054 187.412 -297.928 1.00 19.88 307 ASN A C 1
ATOM 2382 O O . ASN A 1 307 ? -34.767 188.377 -298.161 1.00 19.89 307 ASN A O 1
ATOM 2387 N N . LEU A 1 308 ? -33.317 186.820 -298.868 1.00 20.09 308 LEU A N 1
ATOM 2388 C CA . LEU A 1 308 ? -33.227 187.344 -300.227 1.00 19.75 308 LEU A CA 1
ATOM 2389 C C . LEU A 1 308 ? -34.562 187.253 -300.952 1.00 19.97 308 LEU A C 1
ATOM 2390 O O . LEU A 1 308 ? -35.015 188.241 -301.529 1.00 19.71 308 LEU A O 1
ATOM 2395 N N . ASN A 1 309 ? -35.187 186.070 -300.929 1.00 19.67 309 ASN A N 1
ATOM 2396 C CA . ASN A 1 309 ? -36.494 185.900 -301.558 1.00 19.91 309 ASN A CA 1
ATOM 2397 C C . ASN A 1 309 ? -37.516 186.931 -301.071 1.00 20.05 309 ASN A C 1
ATOM 2398 O O . ASN A 1 309 ? -38.307 187.465 -301.869 1.00 19.91 309 ASN A O 1
ATOM 2403 N N . GLY A 1 310 ? -37.500 187.200 -299.767 1.00 19.52 310 GLY A N 1
ATOM 2404 C CA . GLY A 1 310 ? -38.446 188.128 -299.172 1.00 19.62 310 GLY A CA 1
ATOM 2405 C C . GLY A 1 310 ? -38.202 189.543 -299.691 1.00 20.00 310 GLY A C 1
ATOM 2406 O O . GLY A 1 310 ? -39.151 190.289 -300.000 1.00 19.78 310 GLY A O 1
ATOM 2407 N N . ASP A 1 311 ? -36.920 189.895 -299.774 1.00 19.71 311 ASP A N 1
ATOM 2408 C CA . ASP A 1 311 ? -36.484 191.168 -300.319 1.00 20.03 311 ASP A CA 1
ATOM 2409 C C . ASP A 1 311 ? -37.024 191.352 -301.755 1.00 19.81 311 ASP A C 1
ATOM 2410 O O . ASP A 1 311 ? -37.687 192.329 -302.063 1.00 19.71 311 ASP A O 1
ATOM 2415 N N . TYR A 1 312 ? -36.773 190.379 -302.613 1.00 19.54 312 TYR A N 1
ATOM 2416 C CA . TYR A 1 312 ? -37.223 190.456 -304.005 1.00 20.01 312 TYR A CA 1
ATOM 2417 C C . TYR A 1 312 ? -38.758 190.536 -304.157 1.00 19.63 312 TYR A C 1
ATOM 2418 O O . TYR A 1 312 ? -39.266 191.399 -304.860 1.00 19.46 312 TYR A O 1
ATOM 2427 N N . ILE A 1 313 ? -39.492 189.630 -303.513 1.00 19.47 313 ILE A N 1
ATOM 2428 C CA . ILE A 1 313 ? -40.953 189.566 -303.690 1.00 19.30 313 ILE A CA 1
ATOM 2429 C C . ILE A 1 313 ? -41.676 190.776 -303.109 1.00 19.34 313 ILE A C 1
ATOM 2430 O O . ILE A 1 313 ? -42.604 191.281 -303.723 1.00 19.49 313 ILE A O 1
ATOM 2435 N N . SER A 1 314 ? -41.247 191.248 -301.943 1.00 18.95 314 SER A N 1
ATOM 2436 C CA . SER A 1 314 ? -41.796 192.489 -301.400 1.00 19.28 314 SER A CA 1
ATOM 2437 C C . SER A 1 314 ? -41.590 193.681 -302.334 1.00 19.45 314 SER A C 1
ATOM 2438 O O . SER A 1 314 ? -42.529 194.457 -302.580 1.00 19.91 314 SER A O 1
ATOM 2441 N N . ASP A 1 315 ? -40.387 193.826 -302.881 1.00 19.70 315 ASP A N 1
ATOM 2442 C CA . ASP A 1 315 ? -40.125 194.920 -303.822 1.00 19.85 315 ASP A CA 1
ATOM 2443 C C . ASP A 1 315 ? -40.973 194.813 -305.089 1.00 19.37 315 ASP A C 1
ATOM 2444 O O . ASP A 1 315 ? -41.495 195.796 -305.547 1.00 18.85 315 ASP A O 1
ATOM 2449 N N . ALA A 1 316 ? -41.100 193.609 -305.647 1.00 19.11 316 ALA A N 1
ATOM 2450 C CA . ALA A 1 316 ? -41.891 193.392 -306.861 1.00 19.34 316 ALA A CA 1
ATOM 2451 C C . ALA A 1 316 ? -43.368 193.748 -306.633 1.00 19.35 316 ALA A C 1
ATOM 2452 O O . ALA A 1 316 ? -43.988 194.450 -307.441 1.00 19.57 316 ALA A O 1
ATOM 2454 N N . ALA A 1 317 ? -43.917 193.253 -305.528 1.00 19.16 317 ALA A N 1
ATOM 2455 C CA . ALA A 1 317 ? -45.276 193.576 -305.128 1.00 19.71 317 ALA A CA 1
ATOM 2456 C C . ALA A 1 317 ? -45.498 195.085 -304.987 1.00 19.36 317 ALA A C 1
ATOM 2457 O O . ALA A 1 317 ? -46.472 195.602 -305.514 1.00 19.35 317 ALA A O 1
ATOM 2459 N N . SER A 1 318 ? -44.578 195.791 -304.329 1.00 19.39 318 SER A N 1
ATOM 2460 C CA . SER A 1 318 ? -44.696 197.257 -304.182 1.00 19.73 318 SER A CA 1
ATOM 2461 C C . SER A 1 318 ? -44.744 197.987 -305.508 1.00 19.10 318 SER A C 1
ATOM 2462 O O . SER A 1 318 ? -45.495 198.956 -305.650 1.00 18.97 318 SER A O 1
ATOM 2465 N N . ALA A 1 319 ? -43.914 197.551 -306.452 1.00 18.54 319 ALA A N 1
ATOM 2466 C CA . ALA A 1 319 ? -43.910 198.128 -307.809 1.00 18.83 319 ALA A CA 1
ATOM 2467 C C . ALA A 1 319 ? -45.205 197.897 -308.553 1.00 19.09 319 ALA A C 1
ATOM 2468 O O . ALA A 1 319 ? -45.724 198.809 -309.198 1.00 19.14 319 ALA A O 1
ATOM 2470 N N . LEU A 1 320 ? -45.742 196.686 -308.440 1.00 19.09 320 LEU A N 1
ATOM 2471 C CA . LEU A 1 320 ? -47.014 196.366 -309.080 1.00 19.41 320 LEU A CA 1
ATOM 2472 C C . LEU A 1 320 ? -48.132 197.353 -308.685 1.00 19.35 320 LEU A C 1
ATOM 2473 O O . LEU A 1 320 ? -48.921 197.736 -309.541 1.00 18.91 320 LEU A O 1
ATOM 2478 N N . VAL A 1 321 ? -48.183 197.765 -307.415 1.00 18.75 321 VAL A N 1
ATOM 2479 C CA . VAL A 1 321 ? -49.277 198.623 -306.941 1.00 19.08 321 VAL A CA 1
ATOM 2480 C C . VAL A 1 321 ? -48.991 200.116 -307.072 1.00 19.55 321 VAL A C 1
ATOM 2481 O O . VAL A 1 321 ? -49.771 200.940 -306.585 1.00 20.18 321 VAL A O 1
ATOM 2485 N N . GLY A 1 322 ? -47.909 200.470 -307.761 1.00 19.86 322 GLY A N 1
ATOM 2486 C CA . GLY A 1 322 ? -47.443 201.857 -307.825 1.00 19.14 322 GLY A CA 1
ATOM 2487 C C . GLY A 1 322 ? -47.069 202.362 -306.429 1.00 19.55 322 GLY A C 1
ATOM 2488 O O . GLY A 1 322 ? -47.191 203.562 -306.110 1.00 19.17 322 GLY A O 1
ATOM 2489 N N . GLY A 1 323 ? -46.597 201.448 -305.589 1.00 20.05 323 GLY A N 1
ATOM 2490 C CA . GLY A 1 323 ? -46.276 201.761 -304.196 1.00 20.54 323 GLY A CA 1
ATOM 2491 C C . GLY A 1 323 ? -44.799 201.786 -303.817 1.00 21.31 323 GLY A C 1
ATOM 2492 O O . GLY A 1 323 ? -44.477 201.615 -302.635 1.00 21.72 323 GLY A O 1
ATOM 2493 N N . ILE A 1 324 ? -43.894 202.034 -304.771 1.00 21.11 324 ILE A N 1
ATOM 2494 C CA . ILE A 1 324 ? -42.460 201.930 -304.450 1.00 22.15 324 ILE A CA 1
ATOM 2495 C C . ILE A 1 324 ? -42.047 202.851 -303.300 1.00 22.19 324 ILE A C 1
ATOM 2496 O O . ILE A 1 324 ? -41.421 202.402 -302.329 1.00 24.08 324 ILE A O 1
ATOM 2501 N N . GLY A 1 325 ? -42.370 204.130 -303.415 1.00 21.55 325 GLY A N 1
ATOM 2502 C CA . GLY A 1 325 ? -41.997 205.068 -302.376 1.00 21.64 325 GLY A CA 1
ATOM 2503 C C . GLY A 1 325 ? -42.959 205.087 -301.197 1.00 21.56 325 GLY A C 1
ATOM 2504 O O . GLY A 1 325 ? -42.685 205.768 -300.208 1.00 22.84 325 GLY A O 1
ATOM 2505 N N . MET A 1 326 ? -44.061 204.347 -301.285 1.00 20.83 326 MET A N 1
ATOM 2506 C CA . MET A 1 326 ? -45.072 204.277 -300.213 1.00 20.77 326 MET A CA 1
ATOM 2507 C C . MET A 1 326 ? -44.964 203.036 -299.312 1.00 20.11 326 MET A C 1
ATOM 2508 O O . MET A 1 326 ? -45.768 202.863 -298.420 1.00 19.96 326 MET A O 1
ATOM 2513 N N . ALA A 1 327 ? -43.995 202.163 -299.565 1.00 19.43 327 ALA A N 1
ATOM 2514 C CA . ALA A 1 327 ? -43.953 200.871 -298.891 1.00 19.29 327 ALA A CA 1
ATOM 2515 C C . ALA A 1 327 ? -43.518 201.008 -297.429 1.00 19.41 327 ALA A C 1
ATOM 2516 O O . ALA A 1 327 ? -42.491 201.630 -297.134 1.00 19.13 327 ALA A O 1
ATOM 2518 N N . ALA A 1 328 ? -44.294 200.400 -296.536 1.00 19.73 328 ALA A N 1
ATOM 2519 C CA . ALA A 1 328 ? -44.006 200.368 -295.093 1.00 20.13 328 ALA A CA 1
ATOM 2520 C C . ALA A 1 328 ? -43.405 199.026 -294.700 1.00 20.26 328 ALA A C 1
ATOM 2521 O O . ALA A 1 328 ? -43.571 198.006 -295.398 1.00 19.19 328 ALA A O 1
ATOM 2523 N N . GLY A 1 329 ? -42.716 199.022 -293.568 1.00 20.19 329 GLY A N 1
ATOM 2524 C CA . GLY A 1 329 ? -42.157 197.786 -293.057 1.00 19.66 329 GLY A CA 1
ATOM 2525 C C . GLY A 1 329 ? -41.917 197.910 -291.581 1.00 20.31 329 GLY A C 1
ATOM 2526 O O . GLY A 1 329 ? -42.007 199.011 -291.006 1.00 19.57 329 GLY A O 1
ATOM 2527 N N . MET A 1 330 ? -41.618 196.781 -290.955 1.00 19.58 330 MET A N 1
ATOM 2528 C CA . MET A 1 330 ? -41.387 196.778 -289.531 1.00 20.46 330 MET A CA 1
ATOM 2529 C C . MET A 1 330 ? -40.469 195.622 -289.276 1.00 19.51 330 MET A C 1
ATOM 2530 O O . MET A 1 330 ? -40.607 194.593 -289.923 1.00 20.96 330 MET A O 1
ATOM 2535 N N . ASN A 1 331 ? -39.521 195.800 -288.373 1.00 18.79 331 ASN A N 1
ATOM 2536 C CA . ASN A 1 331 ? -38.671 194.711 -287.958 1.00 19.25 331 ASN A CA 1
ATOM 2537 C C . ASN A 1 331 ? -39.056 194.324 -286.537 1.00 18.89 331 ASN A C 1
ATOM 2538 O O . ASN A 1 331 ? -39.076 195.167 -285.636 1.00 18.82 331 ASN A O 1
ATOM 2543 N N . MET A 1 332 ? -39.407 193.056 -286.362 1.00 19.32 332 MET A N 1
ATOM 2544 C CA . MET A 1 332 ? -40.061 192.590 -285.143 1.00 19.49 332 MET A CA 1
ATOM 2545 C C . MET A 1 332 ? -39.267 191.444 -284.533 1.00 19.16 332 MET A C 1
ATOM 2546 O O . MET A 1 332 ? -38.790 190.563 -285.250 1.00 19.08 332 MET A O 1
ATOM 2551 N N . GLY A 1 333 ? -39.113 191.492 -283.216 1.00 19.03 333 GLY A N 1
ATOM 2552 C CA . GLY A 1 333 ? -38.530 190.421 -282.428 1.00 19.21 333 GLY A CA 1
ATOM 2553 C C . GLY A 1 333 ? -39.636 189.804 -281.594 1.00 19.34 333 GLY A C 1
ATOM 2554 O O . GLY A 1 333 ? -40.801 189.881 -281.995 1.00 19.44 333 GLY A O 1
ATOM 2555 N N . ASP A 1 334 ? -39.296 189.188 -280.458 1.00 19.50 334 ASP A N 1
ATOM 2556 C CA . ASP A 1 334 ? -40.303 188.690 -279.524 1.00 19.64 334 ASP A CA 1
ATOM 2557 C C . ASP A 1 334 ? -40.808 189.843 -278.642 1.00 20.28 334 ASP A C 1
ATOM 2558 O O . ASP A 1 334 ? -40.096 190.303 -277.734 1.00 19.66 334 ASP A O 1
ATOM 2563 N N . GLY A 1 335 ? -42.030 190.314 -278.910 1.00 20.89 335 GLY A N 1
ATOM 2564 C CA . GLY A 1 335 ? -42.653 191.377 -278.129 1.00 20.45 335 GLY A CA 1
ATOM 2565 C C . GLY A 1 335 ? -41.968 192.730 -278.205 1.00 20.59 335 GLY A C 1
ATOM 2566 O O . GLY A 1 335 ? -42.024 193.518 -277.272 1.00 21.20 335 GLY A O 1
ATOM 2567 N N . ILE A 1 336 ? -41.314 192.985 -279.332 1.00 20.27 336 ILE A N 1
ATOM 2568 C CA . ILE A 1 336 ? -40.626 194.247 -279.595 1.00 19.81 336 ILE A CA 1
ATOM 2569 C C . ILE A 1 336 ? -40.659 194.514 -281.113 1.00 19.53 336 ILE A C 1
ATOM 2570 O O . ILE A 1 336 ? -40.541 193.577 -281.920 1.00 19.23 336 ILE A O 1
ATOM 2575 N N . ALA A 1 337 ? -40.842 195.773 -281.506 1.00 19.22 337 ALA A N 1
ATOM 2576 C CA . ALA A 1 337 ? -40.939 196.112 -282.931 1.00 18.73 337 ALA A CA 1
ATOM 2577 C C . ALA A 1 337 ? -40.502 197.529 -283.208 1.00 19.08 337 ALA A C 1
ATOM 2578 O O . ALA A 1 337 ? -40.755 198.447 -282.415 1.00 18.79 337 ALA A O 1
ATOM 2580 N N . VAL A 1 338 ? -39.838 197.698 -284.344 1.00 18.54 338 VAL A N 1
ATOM 2581 C CA . VAL A 1 338 ? -39.444 199.007 -284.811 1.00 18.55 338 VAL A CA 1
ATOM 2582 C C . VAL A 1 338 ? -39.972 199.108 -286.234 1.00 19.44 338 VAL A C 1
ATOM 2583 O O . VAL A 1 338 ? -39.566 198.319 -287.093 1.00 19.88 338 VAL A O 1
ATOM 2587 N N . ALA A 1 339 ? -40.864 200.073 -286.481 1.00 19.01 339 ALA A N 1
ATOM 2588 C CA . ALA A 1 339 ? -41.419 200.274 -287.808 1.00 18.94 339 ALA A CA 1
ATOM 2589 C C . ALA A 1 339 ? -40.685 201.381 -288.565 1.00 19.47 339 ALA A C 1
ATOM 2590 O O . ALA A 1 339 ? -40.254 202.378 -287.978 1.00 18.37 339 ALA A O 1
ATOM 2592 N N . GLU A 1 340 ? -40.568 201.200 -289.882 1.00 19.51 340 GLU A N 1
ATOM 2593 C CA . GLU A 1 340 ? -39.966 202.214 -290.731 1.00 20.06 340 GLU A CA 1
ATOM 2594 C C . GLU A 1 340 ? -40.251 201.983 -292.209 1.00 19.71 340 GLU A C 1
ATOM 2595 O O . GLU A 1 340 ? -40.533 200.868 -292.624 1.00 19.60 340 GLU A O 1
ATOM 2601 N N . PRO A 1 341 ? -40.187 203.036 -292.998 1.00 19.30 341 PRO A N 1
ATOM 2602 C CA . PRO A 1 341 ? -40.419 202.890 -294.435 1.00 20.27 341 PRO A CA 1
ATOM 2603 C C . PRO A 1 341 ? -39.291 202.093 -295.114 1.00 19.76 341 PRO A C 1
ATOM 2604 O O . PRO A 1 341 ? -38.136 202.068 -294.675 1.00 17.99 341 PRO A O 1
ATOM 2608 N N . VAL A 1 342 ? -39.649 201.463 -296.215 1.00 20.10 342 VAL A N 1
ATOM 2609 C CA . VAL A 1 342 ? -38.662 200.783 -297.041 1.00 20.27 342 VAL A CA 1
ATOM 2610 C C . VAL A 1 342 ? -37.696 201.785 -297.653 1.00 20.31 342 VAL A C 1
ATOM 2611 O O . VAL A 1 342 ? -36.503 201.499 -297.741 1.00 20.18 342 VAL A O 1
ATOM 2615 N N . HIS A 1 343 ? -38.188 202.968 -298.029 1.00 20.11 343 HIS A N 1
ATOM 2616 C CA . HIS A 1 343 ? -37.338 203.983 -298.691 1.00 20.57 343 HIS A CA 1
ATOM 2617 C C . HIS A 1 343 ? -36.176 204.485 -297.807 1.00 20.88 343 HIS A C 1
ATOM 2618 O O . HIS A 1 343 ? -36.212 204.355 -296.573 1.00 20.84 343 HIS A O 1
ATOM 2625 N N . GLY A 1 344 ? -35.152 205.034 -298.456 1.00 20.47 344 GLY A N 1
ATOM 2626 C CA . GLY A 1 344 ? -34.007 205.608 -297.776 1.00 20.58 344 GLY A CA 1
ATOM 2627 C C . GLY A 1 344 ? -34.187 207.086 -297.414 1.00 19.83 344 GLY A C 1
ATOM 2628 O O . GLY A 1 344 ? -35.299 207.564 -297.305 1.00 19.00 344 GLY A O 1
ATOM 2629 N N . THR A 1 345 ? -33.080 207.787 -297.202 1.00 19.13 345 THR A N 1
ATOM 2630 C CA . THR A 1 345 ? -33.120 209.163 -296.694 1.00 18.94 345 THR A CA 1
ATOM 2631 C C . THR A 1 345 ? -33.498 210.227 -297.727 1.00 18.95 345 THR A C 1
ATOM 2632 O O . THR A 1 345 ? -33.768 211.386 -297.359 1.00 18.40 345 THR A O 1
ATOM 2636 N N . ALA A 1 346 ? -33.493 209.836 -299.008 1.00 19.09 346 ALA A N 1
ATOM 2637 C CA . ALA A 1 346 ? -33.839 210.698 -300.144 1.00 18.55 346 ALA A CA 1
ATOM 2638 C C . ALA A 1 346 ? -33.194 212.085 -300.039 1.00 19.77 346 ALA A C 1
ATOM 2639 O O . ALA A 1 346 ? -33.898 213.104 -299.987 1.00 19.76 346 ALA A O 1
ATOM 2641 N N . PRO A 1 347 ? -31.855 212.120 -300.013 1.00 20.41 347 PRO A N 1
ATOM 2642 C CA . PRO A 1 347 ? -31.094 213.327 -299.668 1.00 21.25 347 PRO A CA 1
ATOM 2643 C C . PRO A 1 347 ? -31.506 214.579 -300.446 1.00 21.79 347 PRO A C 1
ATOM 2644 O O . PRO A 1 347 ? -31.461 215.654 -299.871 1.00 22.06 347 PRO A O 1
ATOM 2648 N N . LYS A 1 348 ? -31.910 214.428 -301.706 1.00 22.32 348 LYS A N 1
ATOM 2649 C CA . LYS A 1 348 ? -32.208 215.566 -302.573 1.00 23.23 348 LYS A CA 1
ATOM 2650 C C . LYS A 1 348 ? -33.552 216.216 -302.235 1.00 23.25 348 LYS A C 1
ATOM 2651 O O . LYS A 1 348 ? -33.835 217.340 -302.672 1.00 23.41 348 LYS A O 1
ATOM 2657 N N . TYR A 1 349 ? -34.366 215.499 -301.463 1.00 22.42 349 TYR A N 1
ATOM 2658 C CA . TYR A 1 349 ? -35.657 215.977 -301.020 1.00 22.14 349 TYR A CA 1
ATOM 2659 C C . TYR A 1 349 ? -35.632 216.484 -299.578 1.00 21.61 349 TYR A C 1
ATOM 2660 O O . TYR A 1 349 ? -36.587 217.115 -299.136 1.00 21.55 349 TYR A O 1
ATOM 2669 N N . ALA A 1 350 ? -34.555 216.210 -298.840 1.00 21.54 350 ALA A N 1
ATOM 2670 C CA . ALA A 1 350 ? -34.493 216.536 -297.408 1.00 21.21 350 ALA A CA 1
ATOM 2671 C C . ALA A 1 350 ? -34.769 218.012 -297.157 1.00 21.10 350 ALA A C 1
ATOM 2672 O O . ALA A 1 350 ? -34.104 218.877 -297.710 1.00 21.27 350 ALA A O 1
ATOM 2674 N N . GLY A 1 351 ? -35.791 218.291 -296.352 1.00 21.34 351 GLY A N 1
ATOM 2675 C CA . GLY A 1 351 ? -36.110 219.647 -295.920 1.00 20.68 351 GLY A CA 1
ATOM 2676 C C . GLY A 1 351 ? -36.817 220.527 -296.937 1.00 20.87 351 GLY A C 1
ATOM 2677 O O . GLY A 1 351 ? -36.896 221.737 -296.747 1.00 21.36 351 GLY A O 1
ATOM 2678 N N . LYS A 1 352 ? -37.322 219.945 -298.022 1.00 19.84 352 LYS A N 1
ATOM 2679 C CA . LYS A 1 352 ? -37.960 220.752 -299.045 1.00 19.05 352 LYS A CA 1
ATOM 2680 C C . LYS A 1 352 ? -39.494 220.717 -299.014 1.00 18.55 352 LYS A C 1
ATOM 2681 O O . LYS A 1 352 ? -40.146 221.330 -299.858 1.00 17.63 352 LYS A O 1
ATOM 2687 N N . ASP A 1 353 ? -40.066 220.011 -298.036 1.00 17.95 353 ASP A N 1
ATOM 2688 C CA . ASP A 1 353 ? -41.517 219.857 -297.951 1.00 17.78 353 ASP A CA 1
ATOM 2689 C C . ASP A 1 353 ? -42.142 219.301 -299.267 1.00 17.84 353 ASP A C 1
ATOM 2690 O O . ASP A 1 353 ? -43.241 219.695 -299.653 1.00 17.46 353 ASP A O 1
ATOM 2695 N N . LEU A 1 354 ? -41.436 218.373 -299.912 1.00 17.77 354 LEU A N 1
ATOM 2696 C CA . LEU A 1 354 ? -41.879 217.761 -301.176 1.00 18.66 354 LEU A CA 1
ATOM 2697 C C . LEU A 1 354 ? -42.191 216.265 -301.042 1.00 18.14 354 LEU A C 1
ATOM 2698 O O . LEU A 1 354 ? -43.046 215.746 -301.737 1.00 18.06 354 LEU A O 1
ATOM 2703 N N . ILE A 1 355 ? -41.475 215.593 -300.151 1.00 18.14 355 ILE A N 1
ATOM 2704 C CA . ILE A 1 355 ? -41.542 214.149 -299.982 1.00 18.78 355 ILE A CA 1
ATOM 2705 C C . ILE A 1 355 ? -42.942 213.622 -299.639 1.00 18.85 355 ILE A C 1
ATOM 2706 O O . ILE A 1 355 ? -43.696 214.276 -298.919 1.00 18.38 355 ILE A O 1
ATOM 2711 N N . ASN A 1 356 ? -43.279 212.454 -300.180 1.00 18.24 356 ASN A N 1
ATOM 2712 C CA . ASN A 1 356 ? -44.478 211.731 -299.791 1.00 18.13 356 ASN A CA 1
ATOM 2713 C C . ASN A 1 356 ? -44.285 211.074 -298.403 1.00 18.30 356 ASN A C 1
ATOM 2714 O O . ASN A 1 356 ? -43.417 210.221 -298.262 1.00 17.86 356 ASN A O 1
ATOM 2719 N N . PRO A 1 357 ? -45.049 211.487 -297.384 1.00 18.65 357 PRO A N 1
ATOM 2720 C CA . PRO A 1 357 ? -44.911 210.910 -296.043 1.00 18.82 357 PRO A CA 1
ATOM 2721 C C . PRO A 1 357 ? -45.719 209.631 -295.844 1.00 18.90 357 PRO A C 1
ATOM 2722 O O . PRO A 1 357 ? -45.724 209.083 -294.736 1.00 18.69 357 PRO A O 1
ATOM 2726 N N . SER A 1 358 ? -46.378 209.159 -296.900 1.00 18.49 358 SER A N 1
ATOM 2727 C CA . SER A 1 358 ? -47.234 207.979 -296.796 1.00 18.60 358 SER A CA 1
ATOM 2728 C C . SER A 1 358 ? -46.550 206.723 -296.226 1.00 18.70 358 SER A C 1
ATOM 2729 O O . SER A 1 358 ? -47.112 206.048 -295.359 1.00 18.10 358 SER A O 1
ATOM 2732 N N . ALA A 1 359 ? -45.356 206.406 -296.725 1.00 17.83 359 ALA A N 1
ATOM 2733 C CA . ALA A 1 359 ? -44.597 205.275 -296.217 1.00 17.86 359 ALA A CA 1
ATOM 2734 C C . ALA A 1 359 ? -44.401 205.336 -294.702 1.00 17.45 359 ALA A C 1
ATOM 2735 O O . ALA A 1 359 ? -44.634 204.351 -294.023 1.00 18.10 359 ALA A O 1
ATOM 2737 N N . GLU A 1 360 ? -43.943 206.473 -294.184 1.00 17.48 360 GLU A N 1
ATOM 2738 C CA . GLU A 1 360 ? -43.763 206.631 -292.749 1.00 17.94 360 GLU A CA 1
ATOM 2739 C C . GLU A 1 360 ? -45.096 206.535 -292.003 1.00 17.66 360 GLU A C 1
ATOM 2740 O O . GLU A 1 360 ? -45.165 205.896 -290.973 1.00 18.84 360 GLU A O 1
ATOM 2746 N N . ILE A 1 361 ? -46.136 207.175 -292.528 1.00 17.92 361 ILE A N 1
ATOM 2747 C CA . ILE A 1 361 ? -47.481 207.087 -291.958 1.00 17.65 361 ILE A CA 1
ATOM 2748 C C . ILE A 1 361 ? -47.954 205.638 -291.902 1.00 18.08 361 ILE A C 1
ATOM 2749 O O . ILE A 1 361 ? -48.450 205.172 -290.865 1.00 17.48 361 ILE A O 1
ATOM 2754 N N . LEU A 1 362 ? -47.796 204.923 -293.014 1.00 18.13 362 LEU A N 1
ATOM 2755 C CA . LEU A 1 362 ? -48.204 203.525 -293.061 1.00 18.55 362 LEU A CA 1
ATOM 2756 C C . LEU A 1 362 ? -47.316 202.606 -292.203 1.00 18.25 362 LEU A C 1
ATOM 2757 O O . LEU A 1 362 ? -47.773 201.556 -291.744 1.00 18.39 362 LEU A O 1
ATOM 2762 N N . SER A 1 363 ? -46.084 203.028 -291.947 1.00 18.32 363 SER A N 1
ATOM 2763 C CA . SER A 1 363 ? -45.231 202.337 -290.982 1.00 18.73 363 SER A CA 1
ATOM 2764 C C . SER A 1 363 ? -45.750 202.499 -289.557 1.00 18.35 363 SER A C 1
ATOM 2765 O O . SER A 1 363 ? -45.754 201.537 -288.795 1.00 17.68 363 SER A O 1
ATOM 2768 N N . ALA A 1 364 ? -46.147 203.714 -289.189 1.00 17.94 364 ALA A N 1
ATOM 2769 C CA . ALA A 1 364 ? -46.793 203.960 -287.880 1.00 18.27 364 ALA A CA 1
ATOM 2770 C C . ALA A 1 364 ? -48.096 203.166 -287.776 1.00 18.11 364 ALA A C 1
ATOM 2771 O O . ALA A 1 364 ? -48.426 202.580 -286.750 1.00 18.36 364 ALA A O 1
ATOM 2773 N N . SER A 1 365 ? -48.820 203.118 -288.883 1.00 18.27 365 SER A N 1
ATOM 2774 C CA . SER A 1 365 ? -50.097 202.430 -288.912 1.00 19.40 365 SER A CA 1
ATOM 2775 C C . SER A 1 365 ? -49.944 200.908 -288.704 1.00 18.67 365 SER A C 1
ATOM 2776 O O . SER A 1 365 ? -50.781 200.259 -288.077 1.00 17.76 365 SER A O 1
ATOM 2779 N N . LEU A 1 366 ? -48.848 200.363 -289.234 1.00 18.58 366 LEU A N 1
ATOM 2780 C CA . LEU A 1 366 ? -48.516 198.966 -289.054 1.00 18.39 366 LEU A CA 1
ATOM 2781 C C . LEU A 1 366 ? -48.091 198.704 -287.613 1.00 18.42 366 LEU A C 1
ATOM 2782 O O . LEU A 1 366 ? -48.510 197.719 -287.026 1.00 18.63 366 LEU A O 1
ATOM 2787 N N . LEU A 1 367 ? -47.224 199.556 -287.072 1.00 18.03 367 LEU A N 1
ATOM 2788 C CA . LEU A 1 367 ? -46.801 199.443 -285.671 1.00 18.58 367 LEU A CA 1
ATOM 2789 C C . LEU A 1 367 ? -47.996 199.516 -284.699 1.00 18.54 367 LEU A C 1
ATOM 2790 O O . LEU A 1 367 ? -48.200 198.629 -283.897 1.00 19.44 367 LEU A O 1
ATOM 2795 N N . ILE A 1 368 ? -48.806 200.562 -284.800 1.00 19.43 368 ILE A N 1
ATOM 2796 C CA . ILE A 1 368 ? -49.877 200.790 -283.821 1.00 18.74 368 ILE A CA 1
ATOM 2797 C C . ILE A 1 368 ? -51.101 199.907 -284.099 1.00 18.76 368 ILE A C 1
ATOM 2798 O O . ILE A 1 368 ? -51.703 199.365 -283.185 1.00 18.24 368 ILE A O 1
ATOM 2803 N N . GLY A 1 369 ? -51.451 199.769 -285.371 1.00 19.46 369 GLY A N 1
ATOM 2804 C CA . GLY A 1 369 ? -52.611 199.000 -285.777 1.00 19.11 369 GLY A CA 1
ATOM 2805 C C . GLY A 1 369 ? -52.442 197.492 -285.726 1.00 19.22 369 GLY A C 1
ATOM 2806 O O . GLY A 1 369 ? -53.380 196.770 -285.364 1.00 19.35 369 GLY A O 1
ATOM 2807 N N . GLU A 1 370 ? -51.274 196.997 -286.114 1.00 18.85 370 GLU A N 1
ATOM 2808 C CA . GLU A 1 370 ? -51.066 195.549 -286.149 1.00 19.07 370 GLU A CA 1
ATOM 2809 C C . GLU A 1 370 ? -50.260 195.044 -284.955 1.00 18.31 370 GLU A C 1
ATOM 2810 O O . GLU A 1 370 ? -50.718 194.191 -284.249 1.00 18.91 370 GLU A O 1
ATOM 2816 N N . PHE A 1 371 ? -49.049 195.545 -284.751 1.00 18.17 371 PHE A N 1
ATOM 2817 C CA . PHE A 1 371 ? -48.243 195.067 -283.639 1.00 18.01 371 PHE A CA 1
ATOM 2818 C C . PHE A 1 371 ? -48.883 195.408 -282.272 1.00 17.73 371 PHE A C 1
ATOM 2819 O O . PHE A 1 371 ? -48.949 194.576 -281.395 1.00 18.38 371 PHE A O 1
ATOM 2827 N N . MET A 1 372 ? -49.343 196.642 -282.105 1.00 17.88 372 MET A N 1
ATOM 2828 C CA . MET A 1 372 ? -49.960 197.068 -280.838 1.00 17.75 372 MET A CA 1
ATOM 2829 C C . MET A 1 372 ? -51.450 196.750 -280.742 1.00 17.09 372 MET A C 1
ATOM 2830 O O . MET A 1 372 ? -52.049 196.862 -279.680 1.00 17.41 372 MET A O 1
ATOM 2835 N N . GLY A 1 373 ? -52.061 196.377 -281.862 1.00 17.55 373 GLY A N 1
ATOM 2836 C CA . GLY A 1 373 ? -53.440 195.890 -281.838 1.00 16.96 373 GLY A CA 1
ATOM 2837 C C . GLY A 1 373 ? -54.498 196.966 -281.973 1.00 17.04 373 GLY A C 1
ATOM 2838 O O . GLY A 1 373 ? -55.681 196.676 -281.834 1.00 16.51 373 GLY A O 1
ATOM 2839 N N . TRP A 1 374 ? -54.106 198.206 -282.268 1.00 16.51 374 TRP A N 1
ATOM 2840 C CA . TRP A 1 374 ? -55.120 199.261 -282.366 1.00 18.04 374 TRP A CA 1
ATOM 2841 C C . TRP A 1 374 ? -55.677 199.331 -283.775 1.00 18.07 374 TRP A C 1
ATOM 2842 O O . TRP A 1 374 ? -55.366 200.261 -284.521 1.00 18.12 374 TRP A O 1
ATOM 2853 N N . ARG A 1 375 ? -56.470 198.329 -284.148 1.00 18.63 375 ARG A N 1
ATOM 2854 C CA . ARG A 1 375 ? -56.832 198.143 -285.568 1.00 19.70 375 ARG A CA 1
ATOM 2855 C C . ARG A 1 375 ? -57.511 199.359 -286.170 1.00 18.83 375 ARG A C 1
ATOM 2856 O O . ARG A 1 375 ? -57.278 199.677 -287.315 1.00 19.14 375 ARG A O 1
ATOM 2864 N N . GLU A 1 376 ? -58.376 200.020 -285.413 1.00 17.98 376 GLU A N 1
ATOM 2865 C CA . GLU A 1 376 ? -59.185 201.098 -285.999 1.00 18.05 376 GLU A CA 1
ATOM 2866 C C . GLU A 1 376 ? -58.334 202.279 -286.442 1.00 18.10 376 GLU A C 1
ATOM 2867 O O . GLU A 1 376 ? -58.716 203.013 -287.344 1.00 17.34 376 GLU A O 1
ATOM 2873 N N . VAL A 1 377 ? -57.200 202.473 -285.777 1.00 18.31 377 VAL A N 1
ATOM 2874 C CA . VAL A 1 377 ? -56.223 203.452 -286.221 1.00 18.67 377 VAL A CA 1
ATOM 2875 C C . VAL A 1 377 ? -55.771 203.113 -287.654 1.00 18.67 377 VAL A C 1
ATOM 2876 O O . VAL A 1 377 ? -55.770 203.975 -288.511 1.00 17.24 377 VAL A O 1
ATOM 2880 N N . LYS A 1 378 ? -55.414 201.850 -287.899 1.00 19.06 378 LYS A N 1
ATOM 2881 C CA . LYS A 1 378 ? -55.077 201.385 -289.250 1.00 19.23 378 LYS A CA 1
ATOM 2882 C C . LYS A 1 378 ? -56.205 201.620 -290.250 1.00 19.48 378 LYS A C 1
ATOM 2883 O O . LYS A 1 378 ? -55.970 202.169 -291.336 1.00 19.09 378 LYS A O 1
ATOM 2889 N N . SER A 1 379 ? -57.425 201.214 -289.878 1.00 19.20 379 SER A N 1
ATOM 2890 C CA . SER A 1 379 ? -58.599 201.419 -290.727 1.00 19.54 379 SER A CA 1
ATOM 2891 C C . SER A 1 379 ? -58.767 202.881 -291.172 1.00 19.22 379 SER A C 1
ATOM 2892 O O . SER A 1 379 ? -58.961 203.156 -292.372 1.00 18.38 379 SER A O 1
ATOM 2895 N N . ILE A 1 380 ? -58.725 203.807 -290.215 1.00 18.61 380 ILE A N 1
ATOM 2896 C CA . ILE A 1 380 ? -59.019 205.193 -290.545 1.00 18.21 380 ILE A CA 1
ATOM 2897 C C . ILE A 1 380 ? -57.861 205.796 -291.320 1.00 17.91 380 ILE A C 1
ATOM 2898 O O . ILE A 1 380 ? -58.073 206.604 -292.214 1.00 18.01 380 ILE A O 1
ATOM 2903 N N . VAL A 1 381 ? -56.639 205.392 -290.994 1.00 18.16 381 VAL A N 1
ATOM 2904 C CA . VAL A 1 381 ? -55.477 205.913 -291.724 1.00 18.31 381 VAL A CA 1
ATOM 2905 C C . VAL A 1 381 ? -55.514 205.459 -293.205 1.00 18.43 381 VAL A C 1
ATOM 2906 O O . VAL A 1 381 ? -55.338 206.264 -294.123 1.00 18.06 381 VAL A O 1
ATOM 2910 N N . GLU A 1 382 ? -55.776 204.176 -293.432 1.00 18.62 382 GLU A N 1
ATOM 2911 C CA . GLU A 1 382 ? -55.894 203.656 -294.790 1.00 19.17 382 GLU A CA 1
ATOM 2912 C C . GLU A 1 382 ? -57.019 204.344 -295.539 1.00 19.26 382 GLU A C 1
ATOM 2913 O O . GLU A 1 382 ? -56.854 204.731 -296.700 1.00 19.71 382 GLU A O 1
ATOM 2919 N N . TYR A 1 383 ? -58.144 204.530 -294.858 1.00 18.83 383 TYR A N 1
ATOM 2920 C CA . TYR A 1 383 ? -59.268 205.263 -295.408 1.00 17.95 383 TYR A CA 1
ATOM 2921 C C . TYR A 1 383 ? -58.847 206.661 -295.867 1.00 18.00 383 TYR A C 1
ATOM 2922 O O . TYR A 1 383 ? -59.212 207.095 -296.968 1.00 17.81 383 TYR A O 1
ATOM 2931 N N . ALA A 1 384 ? -58.125 207.377 -295.001 1.00 17.33 384 ALA A N 1
ATOM 2932 C CA . ALA A 1 384 ? -57.711 208.749 -295.289 1.00 17.56 384 ALA A CA 1
ATOM 2933 C C . ALA A 1 384 ? -56.824 208.798 -296.532 1.00 17.59 384 ALA A C 1
ATOM 2934 O O . ALA A 1 384 ? -57.014 209.642 -297.413 1.00 17.17 384 ALA A O 1
ATOM 2936 N N . ILE A 1 385 ? -55.855 207.888 -296.587 1.00 17.52 385 ILE A N 1
ATOM 2937 C CA . ILE A 1 385 ? -54.960 207.807 -297.741 1.00 18.30 385 ILE A CA 1
ATOM 2938 C C . ILE A 1 385 ? -55.725 207.472 -299.023 1.00 18.40 385 ILE A C 1
ATOM 2939 O O . ILE A 1 385 ? -55.547 208.166 -300.030 1.00 18.35 385 ILE A O 1
ATOM 2944 N N . ARG A 1 386 ? -56.614 206.475 -298.984 1.00 18.29 386 ARG A N 1
ATOM 2945 C CA . ARG A 1 386 ? -57.438 206.169 -300.166 1.00 19.11 386 ARG A CA 1
ATOM 2946 C C . ARG A 1 386 ? -58.272 207.371 -300.646 1.00 19.34 386 ARG A C 1
ATOM 2947 O O . ARG A 1 386 ? -58.374 207.627 -301.867 1.00 19.35 386 ARG A O 1
ATOM 2955 N N . LYS A 1 387 ? -58.890 208.077 -299.693 1.00 18.59 387 LYS A N 1
ATOM 2956 C CA . LYS A 1 387 ? -59.636 209.301 -299.967 1.00 18.63 387 LYS A CA 1
ATOM 2957 C C . LYS A 1 387 ? -58.799 210.395 -300.653 1.00 18.31 387 LYS A C 1
ATOM 2958 O O . LYS A 1 387 ? -59.265 211.044 -301.601 1.00 18.25 387 LYS A O 1
ATOM 2964 N N . ALA A 1 388 ? -57.587 210.616 -300.148 1.00 18.11 388 ALA A N 1
ATOM 2965 C CA . ALA A 1 388 ? -56.688 211.624 -300.704 1.00 18.32 388 ALA A CA 1
ATOM 2966 C C . ALA A 1 388 ? -56.327 211.264 -302.139 1.00 18.37 388 ALA A C 1
ATOM 2967 O O . ALA A 1 388 ? -56.335 212.119 -303.014 1.00 18.64 388 ALA A O 1
ATOM 2969 N N . VAL A 1 389 ? -55.982 209.995 -302.356 1.00 18.82 389 VAL A N 1
ATOM 2970 C CA . VAL A 1 389 ? -55.682 209.497 -303.686 1.00 19.53 389 VAL A CA 1
ATOM 2971 C C . VAL A 1 389 ? -56.892 209.712 -304.606 1.00 19.02 389 VAL A C 1
ATOM 2972 O O . VAL A 1 389 ? -56.757 210.343 -305.637 1.00 18.26 389 VAL A O 1
ATOM 2976 N N . GLN A 1 390 ? -58.069 209.238 -304.190 1.00 19.52 390 GLN A N 1
ATOM 2977 C CA . GLN A 1 390 ? -59.321 209.397 -304.957 1.00 19.61 390 GLN A CA 1
ATOM 2978 C C . GLN A 1 390 ? -59.597 210.861 -305.283 1.00 19.63 390 GLN A C 1
ATOM 2979 O O . GLN A 1 390 ? -60.036 211.181 -306.386 1.00 19.52 390 GLN A O 1
ATOM 2985 N N . SER A 1 391 ? -59.332 211.754 -304.330 1.00 19.52 391 SER A N 1
ATOM 2986 C CA . SER A 1 391 ? -59.578 213.182 -304.532 1.00 19.81 391 SER A CA 1
ATOM 2987 C C . SER A 1 391 ? -58.432 213.925 -305.213 1.00 19.16 391 SER A C 1
ATOM 2988 O O . SER A 1 391 ? -58.522 215.131 -305.432 1.00 18.39 391 SER A O 1
ATOM 2991 N N . LYS A 1 392 ? -57.347 213.211 -305.518 1.00 18.86 392 LYS A N 1
ATOM 2992 C CA . LYS A 1 392 ? -56.180 213.790 -306.207 1.00 19.03 392 LYS A CA 1
ATOM 2993 C C . LYS A 1 392 ? -55.549 214.893 -305.367 1.00 18.46 392 LYS A C 1
ATOM 2994 O O . LYS A 1 392 ? -55.167 215.945 -305.869 1.00 18.85 392 LYS A O 1
ATOM 3000 N N . LYS A 1 393 ? -55.464 214.612 -304.068 1.00 17.74 393 LYS A N 1
ATOM 3001 C CA . LYS A 1 393 ? -54.875 215.495 -303.085 1.00 17.34 393 LYS A CA 1
ATOM 3002 C C . LYS A 1 393 ? -53.633 214.769 -302.564 1.00 17.30 393 LYS A C 1
ATOM 3003 O O . LYS A 1 393 ? -53.668 214.077 -301.539 1.00 16.86 393 LYS A O 1
ATOM 3009 N N . VAL A 1 394 ? -52.544 214.907 -303.317 1.00 17.09 394 VAL A N 1
ATOM 3010 C CA . VAL A 1 394 ? -51.364 214.061 -303.152 1.00 16.88 394 VAL A CA 1
ATOM 3011 C C . VAL A 1 394 ? -50.080 214.812 -303.418 1.00 17.00 394 VAL A C 1
ATOM 3012 O O . VAL A 1 394 ? -50.078 215.882 -304.064 1.00 17.08 394 VAL A O 1
ATOM 3016 N N . THR A 1 395 ? -48.978 214.224 -302.952 1.00 17.25 395 THR A N 1
ATOM 3017 C CA . THR A 1 395 ? -47.650 214.768 -303.199 1.00 16.86 395 THR A CA 1
ATOM 3018 C C . THR A 1 395 ? -47.246 214.505 -304.655 1.00 17.19 395 THR A C 1
ATOM 3019 O O . THR A 1 395 ? -47.891 213.708 -305.348 1.00 16.69 395 THR A O 1
ATOM 3023 N N . GLN A 1 396 ? -46.171 215.167 -305.085 1.00 17.14 396 GLN A N 1
ATOM 3024 C CA . GLN A 1 396 ? -45.713 215.184 -306.489 1.00 17.91 396 GLN A CA 1
ATOM 3025 C C . GLN A 1 396 ? -45.425 213.803 -307.089 1.00 17.79 396 GLN A C 1
ATOM 3026 O O . GLN A 1 396 ? -45.774 213.554 -308.252 1.00 17.85 396 GLN A O 1
ATOM 3032 N N . ASP A 1 397 ? -44.837 212.902 -306.297 1.00 17.59 397 ASP A N 1
ATOM 3033 C CA . ASP A 1 397 ? -44.488 211.566 -306.792 1.00 17.83 397 ASP A CA 1
ATOM 3034 C C . ASP A 1 397 ? -45.734 210.844 -307.340 1.00 18.04 397 ASP A C 1
ATOM 3035 O O . ASP A 1 397 ? -45.622 210.032 -308.276 1.00 17.90 397 ASP A O 1
ATOM 3040 N N . LEU A 1 398 ? -46.897 211.123 -306.727 1.00 17.35 398 LEU A N 1
ATOM 3041 C CA . LEU A 1 398 ? -48.176 210.610 -307.203 1.00 16.99 398 LEU A CA 1
ATOM 3042 C C . LEU A 1 398 ? -48.837 211.575 -308.167 1.00 17.20 398 LEU A C 1
ATOM 3043 O O . LEU A 1 398 ? -49.371 211.147 -309.184 1.00 16.91 398 LEU A O 1
ATOM 3048 N N . ALA A 1 399 ? -48.784 212.878 -307.869 1.00 16.81 399 ALA A N 1
ATOM 3049 C CA . ALA A 1 399 ? -49.519 213.848 -308.671 1.00 17.27 399 ALA A CA 1
ATOM 3050 C C . ALA A 1 399 ? -49.027 213.929 -310.103 1.00 17.45 399 ALA A C 1
ATOM 3051 O O . ALA A 1 399 ? -49.818 214.179 -311.000 1.00 17.21 399 ALA A O 1
ATOM 3053 N N . ARG A 1 400 ? -47.726 213.724 -310.325 1.00 17.89 400 ARG A N 1
ATOM 3054 C CA . ARG A 1 400 ? -47.190 213.823 -311.678 1.00 18.86 400 ARG A CA 1
ATOM 3055 C C . ARG A 1 400 ? -47.845 212.855 -312.668 1.00 19.36 400 ARG A C 1
ATOM 3056 O O . ARG A 1 400 ? -47.792 213.074 -313.866 1.00 19.17 400 ARG A O 1
ATOM 3064 N N . HIS A 1 401 ? -48.473 211.801 -312.145 1.00 19.95 401 HIS A N 1
ATOM 3065 C CA . HIS A 1 401 ? -49.108 210.778 -312.972 1.00 20.74 401 HIS A CA 1
ATOM 3066 C C . HIS A 1 401 ? -50.580 211.098 -313.224 1.00 20.89 401 HIS A C 1
ATOM 3067 O O . HIS A 1 401 ? -51.248 210.340 -313.916 1.00 22.21 401 HIS A O 1
ATOM 3074 N N . MET A 1 402 ? -51.067 212.230 -312.698 1.00 20.02 402 MET A N 1
ATOM 3075 C CA . MET A 1 402 ? -52.476 212.627 -312.820 1.00 19.54 402 MET A CA 1
ATOM 3076 C C . MET A 1 402 ? -52.656 213.947 -313.551 1.00 19.73 402 MET A C 1
ATOM 3077 O O . MET A 1 402 ? -52.277 215.010 -313.038 1.00 19.76 402 MET A O 1
ATOM 3082 N N . PRO A 1 403 ? -53.249 213.889 -314.741 1.00 19.17 403 PRO A N 1
ATOM 3083 C CA . PRO A 1 403 ? -53.514 215.091 -315.533 1.00 19.54 403 PRO A CA 1
ATOM 3084 C C . PRO A 1 403 ? -54.265 216.206 -314.805 1.00 19.18 403 PRO A C 1
ATOM 3085 O O . PRO A 1 403 ? -55.268 215.974 -314.142 1.00 19.58 403 PRO A O 1
ATOM 3089 N N . GLY A 1 404 ? -53.766 217.428 -314.945 1.00 18.73 404 GLY A N 1
ATOM 3090 C CA . GLY A 1 404 ? -54.407 218.590 -314.351 1.00 18.22 404 GLY A CA 1
ATOM 3091 C C . GLY A 1 404 ? -54.197 218.817 -312.858 1.00 18.39 404 GLY A C 1
ATOM 3092 O O . GLY A 1 404 ? -54.672 219.812 -312.314 1.00 18.60 404 GLY A O 1
ATOM 3093 N N . VAL A 1 405 ? -53.480 217.929 -312.181 1.00 18.31 405 VAL A N 1
ATOM 3094 C CA . VAL A 1 405 ? -53.447 217.980 -310.714 1.00 17.93 405 VAL A CA 1
ATOM 3095 C C . VAL A 1 405 ? -52.247 218.770 -310.160 1.00 17.80 405 VAL A C 1
ATOM 3096 O O . VAL A 1 405 ? -51.085 218.493 -310.495 1.00 17.13 405 VAL A O 1
ATOM 3100 N N . GLN A 1 406 ? -52.534 219.743 -309.307 1.00 17.93 406 GLN A N 1
ATOM 3101 C CA . GLN A 1 406 ? -51.487 220.496 -308.624 1.00 18.70 406 GLN A CA 1
ATOM 3102 C C . GLN A 1 406 ? -51.009 219.728 -307.411 1.00 19.01 406 GLN A C 1
ATOM 3103 O O . GLN A 1 406 ? -51.809 219.438 -306.513 1.00 18.75 406 GLN A O 1
ATOM 3109 N N . PRO A 1 407 ? -49.713 219.403 -307.373 1.00 18.83 407 PRO A N 1
ATOM 3110 C CA . PRO A 1 407 ? -49.170 218.599 -306.277 1.00 19.17 407 PRO A CA 1
ATOM 3111 C C . PRO A 1 407 ? -49.259 219.312 -304.934 1.00 19.28 407 PRO A C 1
ATOM 3112 O O . PRO A 1 407 ? -49.171 220.546 -304.869 1.00 19.84 407 PRO A O 1
ATOM 3116 N N . LEU A 1 408 ? -49.496 218.532 -303.890 1.00 18.29 408 LEU A N 1
ATOM 3117 C CA . LEU A 1 408 ? -49.432 219.049 -302.534 1.00 18.17 408 LEU A CA 1
ATOM 3118 C C . LEU A 1 408 ? -48.011 218.970 -301.963 1.00 17.61 408 LEU A C 1
ATOM 3119 O O . LEU A 1 408 ? -47.266 218.045 -302.258 1.00 16.77 408 LEU A O 1
ATOM 3124 N N . ARG A 1 409 ? -47.656 219.951 -301.138 1.00 17.71 409 ARG A N 1
ATOM 3125 C CA . ARG A 1 409 ? -46.481 219.844 -300.278 1.00 17.88 409 ARG A CA 1
ATOM 3126 C C . ARG A 1 409 ? -46.749 218.799 -299.188 1.00 17.35 409 ARG A C 1
ATOM 3127 O O . ARG A 1 409 ? -47.915 218.529 -298.863 1.00 17.20 409 ARG A O 1
ATOM 3135 N N . THR A 1 410 ? -45.673 218.182 -298.677 1.00 17.02 410 THR A N 1
ATOM 3136 C CA . THR A 1 410 ? -45.737 217.246 -297.564 1.00 16.47 410 THR A CA 1
ATOM 3137 C C . THR A 1 410 ? -46.686 217.761 -296.450 1.00 16.93 410 THR A C 1
ATOM 3138 O O . THR A 1 410 ? -47.591 217.045 -296.015 1.00 16.27 410 THR A O 1
ATOM 3142 N N . SER A 1 411 ? -46.451 218.990 -295.990 1.00 16.97 411 SER A N 1
ATOM 3143 C CA . SER A 1 411 ? -47.248 219.600 -294.917 1.00 17.77 411 SER A CA 1
ATOM 3144 C C . SER A 1 411 ? -48.717 219.725 -295.327 1.00 17.50 411 SER A C 1
ATOM 3145 O O . SER A 1 411 ? -49.592 219.467 -294.522 1.00 17.18 411 SER A O 1
ATOM 3148 N N . GLU A 1 412 ? -48.974 220.083 -296.589 1.00 17.20 412 GLU A N 1
ATOM 3149 C CA . GLU A 1 412 ? -50.347 220.203 -297.074 1.00 17.35 412 GLU A CA 1
ATOM 3150 C C . GLU A 1 412 ? -51.053 218.858 -297.088 1.00 17.66 412 GLU A C 1
ATOM 3151 O O . GLU A 1 412 ? -52.210 218.775 -296.717 1.00 17.45 412 GLU A O 1
ATOM 3157 N N . TYR A 1 413 ? -50.339 217.817 -297.526 1.00 18.17 413 TYR A N 1
ATOM 3158 C CA . TYR A 1 413 ? -50.885 216.465 -297.614 1.00 18.13 413 TYR A CA 1
ATOM 3159 C C . TYR A 1 413 ? -51.189 215.925 -296.220 1.00 18.03 413 TYR A C 1
ATOM 3160 O O . TYR A 1 413 ? -52.225 215.314 -295.984 1.00 17.89 413 TYR A O 1
ATOM 3169 N N . THR A 1 414 ? -50.276 216.166 -295.295 1.00 18.00 414 THR A N 1
ATOM 3170 C CA . THR A 1 414 ? -50.541 215.886 -293.886 1.00 18.14 414 THR A CA 1
ATOM 3171 C C . THR A 1 414 ? -51.847 216.505 -293.398 1.00 18.06 414 THR A C 1
ATOM 3172 O O . THR A 1 414 ? -52.659 215.822 -292.764 1.00 17.65 414 THR A O 1
ATOM 3176 N N . GLU A 1 415 ? -52.058 217.789 -293.683 1.00 17.92 415 GLU A N 1
ATOM 3177 C CA . GLU A 1 415 ? -53.253 218.455 -293.168 1.00 18.65 415 GLU A CA 1
ATOM 3178 C C . GLU A 1 415 ? -54.498 217.904 -293.890 1.00 18.04 415 GLU A C 1
ATOM 3179 O O . GLU A 1 415 ? -55.595 217.832 -293.320 1.00 17.07 415 GLU A O 1
ATOM 3185 N N . THR A 1 416 ? -54.311 217.507 -295.146 1.00 17.57 416 THR A N 1
ATOM 3186 C CA . THR A 1 416 ? -55.406 216.911 -295.916 1.00 18.29 416 THR A CA 1
ATOM 3187 C C . THR A 1 416 ? -55.857 215.568 -295.318 1.00 18.21 416 THR A C 1
ATOM 3188 O O . THR A 1 416 ? -57.059 215.307 -295.197 1.00 18.46 416 THR A O 1
ATOM 3192 N N . LEU A 1 417 ? -54.897 214.730 -294.946 1.00 17.84 417 LEU A N 1
ATOM 3193 C CA . LEU A 1 417 ? -55.210 213.446 -294.321 1.00 18.21 417 LEU A CA 1
ATOM 3194 C C . LEU A 1 417 ? -55.946 213.691 -292.994 1.00 18.16 417 LEU A C 1
ATOM 3195 O O . LEU A 1 417 ? -56.937 213.031 -292.704 1.00 17.58 417 LEU A O 1
ATOM 3200 N N . ILE A 1 418 ? -55.466 214.669 -292.228 1.00 17.71 418 ILE A N 1
ATOM 3201 C CA . ILE A 1 418 ? -56.080 215.009 -290.942 1.00 18.25 418 ILE A CA 1
ATOM 3202 C C . ILE A 1 418 ? -57.519 215.482 -291.129 1.00 18.12 418 ILE A C 1
ATOM 3203 O O . ILE A 1 418 ? -58.383 215.045 -290.400 1.00 19.56 418 ILE A O 1
ATOM 3208 N N . ALA A 1 419 ? -57.780 216.329 -292.128 1.00 17.99 419 ALA A N 1
ATOM 3209 C CA . ALA A 1 419 ? -59.143 216.756 -292.435 1.00 18.40 419 ALA A CA 1
ATOM 3210 C C . ALA A 1 419 ? -60.029 215.559 -292.738 1.00 18.36 419 ALA A C 1
ATOM 3211 O O . ALA A 1 419 ? -61.120 215.455 -292.177 1.00 18.36 419 ALA A O 1
ATOM 3213 N N . TYR A 1 420 ? -59.549 214.641 -293.581 1.00 18.40 420 TYR A N 1
ATOM 3214 C CA . TYR A 1 420 ? -60.345 213.457 -293.945 1.00 18.72 420 TYR A CA 1
ATOM 3215 C C . TYR A 1 420 ? -60.633 212.597 -292.722 1.00 18.70 420 TYR A C 1
ATOM 3216 O O . TYR A 1 420 ? -61.748 212.089 -292.560 1.00 18.23 420 TYR A O 1
ATOM 3225 N N . ILE A 1 421 ? -59.627 212.455 -291.864 1.00 18.63 421 ILE A N 1
ATOM 3226 C CA . ILE A 1 421 ? -59.782 211.685 -290.634 1.00 19.08 421 ILE A CA 1
ATOM 3227 C C . ILE A 1 421 ? -60.824 212.361 -289.743 1.00 19.08 421 ILE A C 1
ATOM 3228 O O . ILE A 1 421 ? -61.714 211.686 -289.232 1.00 18.90 421 ILE A O 1
ATOM 3233 N N . ASP A 1 422 ? -60.715 213.691 -289.595 1.00 19.53 422 ASP A N 1
ATOM 3234 C CA . ASP A 1 422 ? -61.602 214.463 -288.722 1.00 19.89 422 ASP A CA 1
ATOM 3235 C C . ASP A 1 422 ? -63.059 214.398 -289.185 1.00 19.87 422 ASP A C 1
ATOM 3236 O O . ASP A 1 422 ? -63.970 214.392 -288.365 1.00 19.54 422 ASP A O 1
ATOM 3241 N N . GLU A 1 423 ? -63.254 214.314 -290.499 1.00 20.31 423 GLU A N 1
ATOM 3242 C CA . GLU A 1 423 ? -64.573 214.419 -291.140 1.00 20.97 423 GLU A CA 1
ATOM 3243 C C . GLU A 1 423 ? -65.210 213.064 -291.395 1.00 20.80 423 GLU A C 1
ATOM 3244 O O . GLU A 1 423 ? -66.347 212.985 -291.885 1.00 20.79 423 GLU A O 1
ATOM 3250 N N . ALA A 1 424 ? -64.457 212.011 -291.104 1.00 20.07 424 ALA A N 1
ATOM 3251 C CA . ALA A 1 424 ? -64.870 210.658 -291.429 1.00 20.32 424 ALA A CA 1
ATOM 3252 C C . ALA A 1 424 ? -66.163 210.253 -290.707 1.00 20.79 424 ALA A C 1
ATOM 3253 O O . ALA A 1 424 ? -66.345 210.532 -289.505 1.00 19.87 424 ALA A O 1
ATOM 3255 N N . ASP A 1 425 ? -67.052 209.606 -291.467 1.00 20.67 425 ASP A N 1
ATOM 3256 C CA . ASP A 1 425 ? -68.225 208.937 -290.904 1.00 21.16 425 ASP A CA 1
ATOM 3257 C C . ASP A 1 425 ? -67.787 207.541 -290.464 1.00 21.00 425 ASP A C 1
ATOM 3258 O O . ASP A 1 425 ? -67.583 206.648 -291.289 1.00 20.52 425 ASP A O 1
ATOM 3263 N N . LEU A 1 426 ? -67.631 207.372 -289.153 1.00 20.84 426 LEU A N 1
ATOM 3264 C CA . LEU A 1 426 ? -67.108 206.135 -288.576 1.00 20.91 426 LEU A CA 1
ATOM 3265 C C . LEU A 1 426 ? -67.989 204.937 -288.819 1.00 20.56 426 LEU A C 1
ATOM 3266 O O . LEU A 1 426 ? -67.466 203.822 -288.940 1.00 20.32 426 LEU A O 1
ATOM 3271 N N . ASN A 1 427 ? -69.307 205.162 -288.864 1.00 20.26 427 ASN A N 1
ATOM 3272 C CA . ASN A 1 427 ? -70.255 204.079 -289.116 1.00 21.03 427 ASN A CA 1
ATOM 3273 C C . ASN A 1 427 ? -69.934 203.381 -290.425 1.00 21.42 427 ASN A C 1
ATOM 3274 O O . ASN A 1 427 ? -70.056 202.174 -290.515 1.00 22.35 427 ASN A O 1
ATOM 3279 N N . GLU A 1 428 ? -69.505 204.147 -291.422 1.00 21.67 428 GLU A N 1
ATOM 3280 C CA . GLU A 1 428 ? -69.091 203.593 -292.707 1.00 22.17 428 GLU A CA 1
ATOM 3281 C C . GLU A 1 428 ? -67.645 203.121 -292.695 1.00 22.28 428 GLU A C 1
ATOM 3282 O O . GLU A 1 428 ? -67.353 202.033 -293.200 1.00 22.94 428 GLU A O 1
ATOM 3288 N N . VAL A 1 429 ? -66.740 203.913 -292.108 1.00 22.03 429 VAL A N 1
ATOM 3289 C CA . VAL A 1 429 ? -65.317 203.587 -292.137 1.00 21.97 429 VAL A CA 1
ATOM 3290 C C . VAL A 1 429 ? -64.975 202.324 -291.345 1.00 22.59 429 VAL A C 1
ATOM 3291 O O . VAL A 1 429 ? -64.180 201.511 -291.788 1.00 22.43 429 VAL A O 1
ATOM 3295 N N . LEU A 1 430 ? -65.571 202.162 -290.169 1.00 23.34 430 LEU A N 1
ATOM 3296 C CA . LEU A 1 430 ? -65.170 201.079 -289.277 1.00 24.07 430 LEU A CA 1
ATOM 3297 C C . LEU A 1 430 ? -66.119 199.896 -289.301 1.00 25.24 430 LEU A C 1
ATOM 3298 O O . LEU A 1 430 ? -66.030 199.015 -288.440 1.00 26.41 430 LEU A O 1
ATOM 3303 N N . ALA A 1 431 ? -67.023 199.861 -290.274 1.00 26.38 431 ALA A N 1
ATOM 3304 C CA . ALA A 1 431 ? -67.981 198.752 -290.374 1.00 27.36 431 ALA A CA 1
ATOM 3305 C C . ALA A 1 431 ? -67.222 197.482 -290.790 1.00 28.49 431 ALA A C 1
ATOM 3306 O O . ALA A 1 431 ? -66.078 197.578 -291.278 1.00 28.87 431 ALA A O 1
ATOM 3308 N N . GLY A 1 432 ? -67.827 196.304 -290.591 1.00 29.13 432 GLY A N 1
ATOM 3309 C CA . GLY A 1 432 ? -67.227 195.051 -291.058 1.00 29.13 432 GLY A CA 1
ATOM 3310 C C . GLY A 1 432 ? -65.752 194.883 -290.720 1.00 29.75 432 GLY A C 1
ATOM 3311 O O . GLY A 1 432 ? -64.850 195.039 -291.576 1.00 30.39 432 GLY A O 1
ATOM 3312 N N . PRO B 1 7 ? -32.046 157.386 -337.881 1.00 24.71 7 PRO B N 1
ATOM 3313 C CA . PRO B 1 7 ? -32.203 157.952 -336.494 1.00 25.23 7 PRO B CA 1
ATOM 3314 C C . PRO B 1 7 ? -31.248 157.247 -335.504 1.00 25.38 7 PRO B C 1
ATOM 3315 O O . PRO B 1 7 ? -31.462 156.069 -335.177 1.00 25.55 7 PRO B O 1
ATOM 3319 N N . PRO B 1 8 ? -30.223 157.967 -335.032 1.00 25.56 8 PRO B N 1
ATOM 3320 C CA . PRO B 1 8 ? -29.022 157.345 -334.441 1.00 25.76 8 PRO B CA 1
ATOM 3321 C C . PRO B 1 8 ? -29.157 156.947 -332.968 1.00 25.75 8 PRO B C 1
ATOM 3322 O O . PRO B 1 8 ? -29.917 157.591 -332.229 1.00 26.12 8 PRO B O 1
ATOM 3326 N N . CYS B 1 9 ? -28.418 155.910 -332.562 1.00 25.67 9 CYS B N 1
ATOM 3327 C CA . CYS B 1 9 ? -28.379 155.462 -331.164 1.00 25.82 9 CYS B CA 1
ATOM 3328 C C . CYS B 1 9 ? -26.975 155.540 -330.547 1.00 25.56 9 CYS B C 1
ATOM 3329 O O . CYS B 1 9 ? -26.818 155.514 -329.318 1.00 25.35 9 CYS B O 1
ATOM 3332 N N . THR B 1 10 ? -25.965 155.644 -331.413 1.00 25.46 10 THR B N 1
ATOM 3333 C CA . THR B 1 10 ? -24.560 155.606 -331.001 1.00 25.71 10 THR B CA 1
ATOM 3334 C C . THR B 1 10 ? -23.688 156.504 -331.883 1.00 25.61 10 THR B C 1
ATOM 3335 O O . THR B 1 10 ? -24.151 157.048 -332.896 1.00 25.67 10 THR B O 1
ATOM 3339 N N . THR B 1 11 ? -22.421 156.642 -331.490 1.00 25.62 11 THR B N 1
ATOM 3340 C CA . THR B 1 11 ? -21.518 157.619 -332.099 1.00 25.21 11 THR B CA 1
ATOM 3341 C C . THR B 1 11 ? -21.125 157.217 -333.511 1.00 24.74 11 THR B C 1
ATOM 3342 O O . THR B 1 11 ? -21.402 157.953 -334.463 1.00 24.47 11 THR B O 1
ATOM 3346 N N . GLU B 1 12 ? -20.516 156.039 -333.639 1.00 24.68 12 GLU B N 1
ATOM 3347 C CA . GLU B 1 12 ? -20.035 155.540 -334.920 1.00 24.14 12 GLU B CA 1
ATOM 3348 C C . GLU B 1 12 ? -21.187 155.135 -335.829 1.00 24.19 12 GLU B C 1
ATOM 3349 O O . GLU B 1 12 ? -21.110 154.112 -336.512 1.00 23.95 12 GLU B O 1
ATOM 3355 N N . GLU B 1 13 ? -22.255 155.931 -335.795 1.00 24.18 13 GLU B N 1
ATOM 3356 C CA . GLU B 1 13 ? -23.399 155.842 -336.702 1.00 24.45 13 GLU B CA 1
ATOM 3357 C C . GLU B 1 13 ? -24.028 157.238 -336.908 1.00 24.78 13 GLU B C 1
ATOM 3358 O O . GLU B 1 13 ? -25.153 157.361 -337.419 1.00 25.15 13 GLU B O 1
ATOM 3364 N N . LEU B 1 14 ? -23.294 158.277 -336.494 1.00 24.47 14 LEU B N 1
ATOM 3365 C CA . LEU B 1 14 ? -23.659 159.673 -336.754 1.00 24.32 14 LEU B CA 1
ATOM 3366 C C . LEU B 1 14 ? -23.330 160.035 -338.196 1.00 24.40 14 LEU B C 1
ATOM 3367 O O . LEU B 1 14 ? -22.217 159.774 -338.681 1.00 24.39 14 LEU B O 1
ATOM 3372 N N . SER B 1 15 ? -24.312 160.627 -338.878 1.00 24.55 15 SER B N 1
ATOM 3373 C CA . SER B 1 15 ? -24.193 161.001 -340.291 1.00 24.56 15 SER B CA 1
ATOM 3374 C C . SER B 1 15 ? -25.300 161.996 -340.645 1.00 24.49 15 SER B C 1
ATOM 3375 O O . SER B 1 15 ? -26.511 161.668 -340.581 1.00 24.48 15 SER B O 1
ATOM 3378 N N . PRO B 1 16 ? -24.902 163.212 -341.030 1.00 24.38 16 PRO B N 1
ATOM 3379 C CA . PRO B 1 16 ? -25.879 164.266 -341.340 1.00 24.12 16 PRO B CA 1
ATOM 3380 C C . PRO B 1 16 ? -26.678 163.822 -342.581 1.00 23.79 16 PRO B C 1
ATOM 3381 O O . PRO B 1 16 ? -26.125 163.068 -343.389 1.00 23.52 16 PRO B O 1
ATOM 3385 N N . PRO B 1 17 ? -27.939 164.245 -342.717 1.00 23.57 17 PRO B N 1
ATOM 3386 C CA . PRO B 1 17 ? -28.730 163.910 -343.910 1.00 23.34 17 PRO B CA 1
ATOM 3387 C C . PRO B 1 17 ? -28.007 164.397 -345.174 1.00 23.44 17 PRO B C 1
ATOM 3388 O O . PRO B 1 17 ? -27.421 165.488 -345.163 1.00 23.50 17 PRO B O 1
ATOM 3392 N N . PRO B 1 18 ? -28.035 163.588 -346.232 1.00 23.23 18 PRO B N 1
ATOM 3393 C CA . PRO B 1 18 ? -27.139 163.768 -347.387 1.00 23.47 18 PRO B CA 1
ATOM 3394 C C . PRO B 1 18 ? -27.262 165.094 -348.158 1.00 23.68 18 PRO B C 1
ATOM 3395 O O . PRO B 1 18 ? -26.334 165.428 -348.903 1.00 23.98 18 PRO B O 1
ATOM 3399 N N . GLY B 1 19 ? -28.363 165.824 -348.006 1.00 23.53 19 GLY B N 1
ATOM 3400 C CA . GLY B 1 19 ? -28.571 167.013 -348.814 1.00 23.56 19 GLY B CA 1
ATOM 3401 C C . GLY B 1 19 ? -27.957 168.272 -348.230 1.00 23.87 19 GLY B C 1
ATOM 3402 O O . GLY B 1 19 ? -28.025 169.338 -348.850 1.00 24.17 19 GLY B O 1
ATOM 3403 N N . GLY B 1 20 ? -27.351 168.155 -347.047 1.00 23.70 20 GLY B N 1
ATOM 3404 C CA . GLY B 1 20 ? -26.966 169.329 -346.278 1.00 23.75 20 GLY B CA 1
ATOM 3405 C C . GLY B 1 20 ? -25.510 169.528 -345.891 1.00 23.55 20 GLY B C 1
ATOM 3406 O O . GLY B 1 20 ? -24.679 168.606 -345.969 1.00 23.02 20 GLY B O 1
ATOM 3407 N N . SER B 1 21 ? -25.226 170.753 -345.441 1.00 23.43 21 SER B N 1
ATOM 3408 C CA . SER B 1 21 ? -23.885 171.160 -345.028 1.00 23.38 21 SER B CA 1
ATOM 3409 C C . SER B 1 21 ? -23.803 171.616 -343.566 1.00 23.44 21 SER B C 1
ATOM 3410 O O . SER B 1 21 ? -24.779 172.114 -342.983 1.00 23.20 21 SER B O 1
ATOM 3413 N N . LEU B 1 22 ? -22.618 171.431 -342.988 1.00 23.76 22 LEU B N 1
ATOM 3414 C CA . LEU B 1 22 ? -22.370 171.701 -341.574 1.00 23.78 22 LEU B CA 1
ATOM 3415 C C . LEU B 1 22 ? -22.042 173.161 -341.313 1.00 23.91 22 LEU B C 1
ATOM 3416 O O . LEU B 1 22 ? -21.354 173.819 -342.101 1.00 23.84 22 LEU B O 1
ATOM 3421 N N . VAL B 1 23 ? -22.563 173.659 -340.197 1.00 24.42 23 VAL B N 1
ATOM 3422 C CA . VAL B 1 23 ? -22.177 174.955 -339.662 1.00 24.76 23 VAL B CA 1
ATOM 3423 C C . VAL B 1 23 ? -20.772 174.791 -339.081 1.00 25.17 23 VAL B C 1
ATOM 3424 O O . VAL B 1 23 ? -20.450 173.740 -338.504 1.00 25.31 23 VAL B O 1
ATOM 3428 N N . GLU B 1 24 ? -19.931 175.811 -339.239 1.00 25.15 24 GLU B N 1
ATOM 3429 C CA . GLU B 1 24 ? -18.588 175.748 -338.673 1.00 25.33 24 GLU B CA 1
ATOM 3430 C C . GLU B 1 24 ? -18.279 176.983 -337.840 1.00 25.48 24 GLU B C 1
ATOM 3431 O O . GLU B 1 24 ? -18.803 178.069 -338.113 1.00 25.85 24 GLU B O 1
ATOM 3437 N N . TYR B 1 25 ? -17.440 176.784 -336.819 1.00 25.80 25 TYR B N 1
ATOM 3438 C CA . TYR B 1 25 ? -16.920 177.840 -335.935 1.00 25.95 25 TYR B CA 1
ATOM 3439 C C . TYR B 1 25 ? -15.395 177.918 -336.085 1.00 26.31 25 TYR B C 1
ATOM 3440 O O . TYR B 1 25 ? -14.703 176.887 -336.062 1.00 25.99 25 TYR B O 1
ATOM 3449 N N . SER B 1 26 ? -14.884 179.141 -336.231 1.00 27.05 26 SER B N 1
ATOM 3450 C CA . SER B 1 26 ? -13.465 179.380 -336.540 1.00 27.95 26 SER B CA 1
ATOM 3451 C C . SER B 1 26 ? -13.070 180.798 -336.124 1.00 28.49 26 SER B C 1
ATOM 3452 O O . SER B 1 26 ? -13.537 181.782 -336.718 1.00 29.04 26 SER B O 1
ATOM 3455 N N . GLY B 1 27 ? -12.226 180.889 -335.095 1.00 28.84 27 GLY B N 1
ATOM 3456 C CA . GLY B 1 27 ? -11.746 182.163 -334.588 1.00 28.60 27 GLY B CA 1
ATOM 3457 C C . GLY B 1 27 ? -12.863 183.100 -334.192 1.00 28.82 27 GLY B C 1
ATOM 3458 O O . GLY B 1 27 ? -13.070 184.127 -334.853 1.00 29.66 27 GLY B O 1
ATOM 3459 N N . GLY B 1 28 ? -13.596 182.737 -333.139 1.00 28.38 28 GLY B N 1
ATOM 3460 C CA . GLY B 1 28 ? -14.680 183.556 -332.615 1.00 28.26 28 GLY B CA 1
ATOM 3461 C C . GLY B 1 28 ? -15.743 183.988 -333.611 1.00 27.96 28 GLY B C 1
ATOM 3462 O O . GLY B 1 28 ? -16.470 184.948 -333.365 1.00 28.30 28 GLY B O 1
ATOM 3463 N N . SER B 1 29 ? -15.846 183.266 -334.723 1.00 27.86 29 SER B N 1
ATOM 3464 C CA . SER B 1 29 ? -16.711 183.658 -335.833 1.00 27.45 29 SER B CA 1
ATOM 3465 C C . SER B 1 29 ? -17.543 182.465 -336.301 1.00 26.80 29 SER B C 1
ATOM 3466 O O . SER B 1 29 ? -17.002 181.421 -336.655 1.00 26.42 29 SER B O 1
ATOM 3469 N N . LEU B 1 30 ? -18.868 182.614 -336.250 1.00 26.69 30 LEU B N 1
ATOM 3470 C CA . LEU B 1 30 ? -19.754 181.591 -336.795 1.00 25.80 30 LEU B CA 1
ATOM 3471 C C . LEU B 1 30 ? -19.907 181.798 -338.307 1.00 25.15 30 LEU B C 1
ATOM 3472 O O . LEU B 1 30 ? -20.183 182.909 -338.764 1.00 25.06 30 LEU B O 1
ATOM 3477 N N . ARG B 1 31 ? -19.688 180.736 -339.076 1.00 24.59 31 ARG B N 1
ATOM 3478 C CA . ARG B 1 31 ? -19.897 180.774 -340.523 1.00 24.15 31 ARG B CA 1
ATOM 3479 C C . ARG B 1 31 ? -20.961 179.747 -340.926 1.00 23.88 31 ARG B C 1
ATOM 3480 O O . ARG B 1 31 ? -20.830 178.549 -340.624 1.00 23.90 31 ARG B O 1
ATOM 3488 N N . VAL B 1 32 ? -21.998 180.224 -341.615 1.00 23.38 32 VAL B N 1
ATOM 3489 C CA . VAL B 1 32 ? -23.218 179.446 -341.857 1.00 23.18 32 VAL B CA 1
ATOM 3490 C C . VAL B 1 32 ? -23.589 179.299 -343.345 1.00 23.00 32 VAL B C 1
ATOM 3491 O O . VAL B 1 32 ? -23.913 180.284 -344.022 1.00 22.41 32 VAL B O 1
ATOM 3495 N N . PRO B 1 33 ? -23.578 178.060 -343.837 1.00 23.39 33 PRO B N 1
ATOM 3496 C CA . PRO B 1 33 ? -23.941 177.780 -345.233 1.00 23.52 33 PRO B CA 1
ATOM 3497 C C . PRO B 1 33 ? -25.455 177.904 -345.454 1.00 24.06 33 PRO B C 1
ATOM 3498 O O . PRO B 1 33 ? -26.224 177.859 -344.479 1.00 23.70 33 PRO B O 1
ATOM 3502 N N . ASP B 1 34 ? -25.877 178.071 -346.711 1.00 24.30 34 ASP B N 1
ATOM 3503 C CA . ASP B 1 34 ? -27.298 178.303 -347.001 1.00 24.90 34 ASP B CA 1
ATOM 3504 C C . ASP B 1 34 ? -28.154 177.023 -347.003 1.00 24.95 34 ASP B C 1
ATOM 3505 O O . ASP B 1 34 ? -29.391 177.108 -347.076 1.00 25.51 34 ASP B O 1
ATOM 3510 N N . ASN B 1 35 ? -27.499 175.860 -346.892 1.00 24.50 35 ASN B N 1
ATOM 3511 C CA . ASN B 1 35 ? -28.181 174.568 -346.694 1.00 24.12 35 ASN B CA 1
ATOM 3512 C C . ASN B 1 35 ? -27.785 173.848 -345.380 1.00 23.78 35 ASN B C 1
ATOM 3513 O O . ASN B 1 35 ? -27.375 172.676 -345.412 1.00 23.67 35 ASN B O 1
ATOM 3518 N N . PRO B 1 36 ? -27.946 174.514 -344.233 1.00 23.58 36 PRO B N 1
ATOM 3519 C CA . PRO B 1 36 ? -27.283 174.073 -343.001 1.00 23.74 36 PRO B CA 1
ATOM 3520 C C . PRO B 1 36 ? -27.918 172.828 -342.378 1.00 23.95 36 PRO B C 1
ATOM 3521 O O . PRO B 1 36 ? -29.104 172.523 -342.599 1.00 24.14 36 PRO B O 1
ATOM 3525 N N . VAL B 1 37 ? -27.112 172.087 -341.629 1.00 23.90 37 VAL B N 1
ATOM 3526 C CA . VAL B 1 37 ? -27.675 171.057 -340.783 1.00 23.50 37 VAL B CA 1
ATOM 3527 C C . VAL B 1 37 ? -28.033 171.715 -339.465 1.00 23.41 37 VAL B C 1
ATOM 3528 O O . VAL B 1 37 ? -27.228 172.454 -338.879 1.00 23.82 37 VAL B O 1
ATOM 3532 N N . VAL B 1 38 ? -29.270 171.493 -339.038 1.00 22.72 38 VAL B N 1
ATOM 3533 C CA . VAL B 1 38 ? -29.683 171.823 -337.695 1.00 22.13 38 VAL B CA 1
ATOM 3534 C C . VAL B 1 38 ? -30.318 170.580 -337.091 1.00 21.81 38 VAL B C 1
ATOM 3535 O O . VAL B 1 38 ? -31.256 170.006 -337.656 1.00 21.36 38 VAL B O 1
ATOM 3539 N N . ALA B 1 39 ? -29.788 170.160 -335.947 1.00 21.18 39 ALA B N 1
ATOM 3540 C CA . ALA B 1 39 ? -30.315 169.001 -335.253 1.00 21.10 39 ALA B CA 1
ATOM 3541 C C . ALA B 1 39 ? -31.664 169.359 -334.656 1.00 21.02 39 ALA B C 1
ATOM 3542 O O . ALA B 1 39 ? -31.942 170.531 -334.412 1.00 20.78 39 ALA B O 1
ATOM 3544 N N . PHE B 1 40 ? -32.507 168.357 -334.431 1.00 20.93 40 PHE B N 1
ATOM 3545 C CA . PHE B 1 40 ? -33.707 168.579 -333.627 1.00 20.96 40 PHE B CA 1
ATOM 3546 C C . PHE B 1 40 ? -34.090 167.370 -332.784 1.00 20.89 40 PHE B C 1
ATOM 3547 O O . PHE B 1 40 ? -34.131 166.247 -333.271 1.00 20.82 40 PHE B O 1
ATOM 3555 N N . ILE B 1 41 ? -34.368 167.619 -331.513 1.00 20.85 41 ILE B N 1
ATOM 3556 C CA . ILE B 1 41 ? -34.779 166.570 -330.593 1.00 20.69 41 ILE B CA 1
ATOM 3557 C C . ILE B 1 41 ? -36.237 166.771 -330.180 1.00 20.76 41 ILE B C 1
ATOM 3558 O O . ILE B 1 41 ? -36.607 167.808 -329.620 1.00 20.71 41 ILE B O 1
ATOM 3563 N N . ARG B 1 42 ? -37.058 165.766 -330.448 1.00 20.54 42 ARG B N 1
ATOM 3564 C CA . ARG B 1 42 ? -38.494 165.855 -330.197 1.00 20.35 42 ARG B CA 1
ATOM 3565 C C . ARG B 1 42 ? -38.840 165.810 -328.718 1.00 20.56 42 ARG B C 1
ATOM 3566 O O . ARG B 1 42 ? -39.792 166.457 -328.278 1.00 21.19 42 ARG B O 1
ATOM 3574 N N . GLY B 1 43 ? -38.068 165.059 -327.942 1.00 20.28 43 GLY B N 1
ATOM 3575 C CA . GLY B 1 43 ? -38.290 164.987 -326.512 1.00 20.17 43 GLY B CA 1
ATOM 3576 C C . GLY B 1 43 ? -39.647 164.459 -326.071 1.00 20.31 43 GLY B C 1
ATOM 3577 O O . GLY B 1 43 ? -40.253 163.631 -326.749 1.00 20.72 43 GLY B O 1
ATOM 3578 N N . ASP B 1 44 ? -40.131 164.961 -324.939 1.00 20.79 44 ASP B N 1
ATOM 3579 C CA . ASP B 1 44 ? -41.213 164.302 -324.204 1.00 21.53 44 ASP B CA 1
ATOM 3580 C C . ASP B 1 44 ? -42.466 165.149 -324.043 1.00 21.84 44 ASP B C 1
ATOM 3581 O O . ASP B 1 44 ? -42.401 166.397 -324.011 1.00 22.11 44 ASP B O 1
ATOM 3586 N N . GLY B 1 45 ? -43.595 164.451 -323.900 1.00 21.48 45 GLY B N 1
ATOM 3587 C CA . GLY B 1 45 ? -44.887 165.077 -323.678 1.00 21.27 45 GLY B CA 1
ATOM 3588 C C . GLY B 1 45 ? -45.338 165.840 -324.905 1.00 20.73 45 GLY B C 1
ATOM 3589 O O . GLY B 1 45 ? -45.362 165.300 -326.006 1.00 21.15 45 GLY B O 1
ATOM 3590 N N . VAL B 1 46 ? -45.660 167.114 -324.715 1.00 20.85 46 VAL B N 1
ATOM 3591 C CA . VAL B 1 46 ? -46.010 167.991 -325.831 1.00 20.66 46 VAL B CA 1
ATOM 3592 C C . VAL B 1 46 ? -44.829 168.160 -326.778 1.00 20.32 46 VAL B C 1
ATOM 3593 O O . VAL B 1 46 ? -44.987 168.641 -327.898 1.00 20.07 46 VAL B O 1
ATOM 3597 N N . GLY B 1 47 ? -43.651 167.751 -326.310 1.00 19.97 47 GLY B N 1
ATOM 3598 C CA . GLY B 1 47 ? -42.418 167.840 -327.075 1.00 19.88 47 GLY B CA 1
ATOM 3599 C C . GLY B 1 47 ? -42.521 167.597 -328.569 1.00 19.51 47 GLY B C 1
ATOM 3600 O O . GLY B 1 47 ? -42.404 168.540 -329.348 1.00 19.41 47 GLY B O 1
ATOM 3601 N N . PRO B 1 48 ? -42.724 166.342 -328.976 1.00 19.51 48 PRO B N 1
ATOM 3602 C CA . PRO B 1 48 ? -42.786 165.995 -330.403 1.00 19.60 48 PRO B CA 1
ATOM 3603 C C . PRO B 1 48 ? -43.689 166.934 -331.215 1.00 19.80 48 PRO B C 1
ATOM 3604 O O . PRO B 1 48 ? -43.304 167.330 -332.319 1.00 19.58 48 PRO B O 1
ATOM 3608 N N . GLU B 1 49 ? -44.858 167.272 -330.664 1.00 20.03 49 GLU B N 1
ATOM 3609 C CA . GLU B 1 49 ? -45.827 168.180 -331.290 1.00 20.28 49 GLU B CA 1
ATOM 3610 C C . GLU B 1 49 ? -45.254 169.575 -331.562 1.00 20.03 49 GLU B C 1
ATOM 3611 O O . GLU B 1 49 ? -45.189 170.009 -332.713 1.00 19.87 49 GLU B O 1
ATOM 3617 N N . VAL B 1 50 ? -44.843 170.276 -330.506 1.00 19.87 50 VAL B N 1
ATOM 3618 C CA . VAL B 1 50 ? -44.367 171.659 -330.668 1.00 19.73 50 VAL B CA 1
ATOM 3619 C C . VAL B 1 50 ? -43.161 171.791 -331.600 1.00 20.01 50 VAL B C 1
ATOM 3620 O O . VAL B 1 50 ? -43.061 172.777 -332.319 1.00 20.49 50 VAL B O 1
ATOM 3624 N N . VAL B 1 51 ? -42.290 170.778 -331.623 1.00 20.56 51 VAL B N 1
ATOM 3625 C CA . VAL B 1 51 ? -41.114 170.758 -332.501 1.00 20.41 51 VAL B CA 1
ATOM 3626 C C . VAL B 1 51 ? -41.544 170.510 -333.949 1.00 21.10 51 VAL B C 1
ATOM 3627 O O . VAL B 1 51 ? -40.967 171.076 -334.894 1.00 21.64 51 VAL B O 1
ATOM 3631 N N . GLU B 1 52 ? -42.550 169.653 -334.121 1.00 21.08 52 GLU B N 1
ATOM 3632 C CA . GLU B 1 52 ? -43.095 169.378 -335.442 1.00 21.14 52 GLU B CA 1
ATOM 3633 C C . GLU B 1 52 ? -43.657 170.692 -336.003 1.00 20.62 52 GLU B C 1
ATOM 3634 O O . GLU B 1 52 ? -43.250 171.150 -337.075 1.00 20.37 52 GLU B O 1
ATOM 3640 N N . SER B 1 53 ? -44.538 171.327 -335.237 1.00 20.47 53 SER B N 1
ATOM 3641 C CA . SER B 1 53 ? -45.070 172.635 -335.609 1.00 20.55 53 SER B CA 1
ATOM 3642 C C . SER B 1 53 ? -43.955 173.647 -335.920 1.00 20.45 53 SER B C 1
ATOM 3643 O O . SER B 1 53 ? -44.022 174.355 -336.925 1.00 20.02 53 SER B O 1
ATOM 3646 N N . ALA B 1 54 ? -42.922 173.683 -335.075 1.00 20.91 54 ALA B N 1
ATOM 3647 C CA . ALA B 1 54 ? -41.786 174.603 -335.254 1.00 21.12 54 ALA B CA 1
ATOM 3648 C C . ALA B 1 54 ? -41.031 174.413 -336.572 1.00 20.99 54 ALA B C 1
ATOM 3649 O O . ALA B 1 54 ? -40.709 175.388 -337.249 1.00 21.22 54 ALA B O 1
ATOM 3651 N N . LEU B 1 55 ? -40.729 173.166 -336.921 1.00 20.98 55 LEU B N 1
ATOM 3652 C CA . LEU B 1 55 ? -39.986 172.883 -338.149 1.00 20.87 55 LEU B CA 1
ATOM 3653 C C . LEU B 1 55 ? -40.738 173.376 -339.375 1.00 20.90 55 LEU B C 1
ATOM 3654 O O . LEU B 1 55 ? -40.130 173.895 -340.318 1.00 20.58 55 LEU B O 1
ATOM 3659 N N . LYS B 1 56 ? -42.062 173.211 -339.339 1.00 20.92 56 LYS B N 1
ATOM 3660 C CA . LYS B 1 56 ? -42.936 173.553 -340.460 1.00 21.23 56 LYS B CA 1
ATOM 3661 C C . LYS B 1 56 ? -43.069 175.068 -340.616 1.00 21.13 56 LYS B C 1
ATOM 3662 O O . LYS B 1 56 ? -43.116 175.588 -341.732 1.00 20.90 56 LYS B O 1
ATOM 3668 N N . VAL B 1 57 ? -43.112 175.768 -339.490 1.00 20.76 57 VAL B N 1
ATOM 3669 C CA . VAL B 1 57 ? -43.217 177.227 -339.505 1.00 20.79 57 VAL B CA 1
ATOM 3670 C C . VAL B 1 57 ? -41.918 177.860 -340.005 1.00 20.86 57 VAL B C 1
ATOM 3671 O O . VAL B 1 57 ? -41.939 178.717 -340.888 1.00 21.05 57 VAL B O 1
ATOM 3675 N N . VAL B 1 58 ? -40.791 177.408 -339.470 1.00 20.94 58 VAL B N 1
ATOM 3676 C CA . VAL B 1 58 ? -39.509 178.008 -339.803 1.00 21.37 58 VAL B CA 1
ATOM 3677 C C . VAL B 1 58 ? -39.160 177.806 -341.268 1.00 21.69 58 VAL B C 1
ATOM 3678 O O . VAL B 1 58 ? -38.626 178.722 -341.892 1.00 21.90 58 VAL B O 1
ATOM 3682 N N . ASP B 1 59 ? -39.489 176.627 -341.807 1.00 22.10 59 ASP B N 1
ATOM 3683 C CA . ASP B 1 59 ? -39.288 176.321 -343.224 1.00 22.33 59 ASP B CA 1
ATOM 3684 C C . ASP B 1 59 ? -40.157 177.178 -344.127 1.00 22.42 59 ASP B C 1
ATOM 3685 O O . ASP B 1 59 ? -39.736 177.543 -345.225 1.00 22.43 59 ASP B O 1
ATOM 3690 N N . ALA B 1 60 ? -41.373 177.482 -343.680 1.00 22.37 60 ALA B N 1
ATOM 3691 C CA . ALA B 1 60 ? -42.210 178.432 -344.409 1.00 22.19 60 ALA B CA 1
ATOM 3692 C C . ALA B 1 60 ? -41.537 179.809 -344.352 1.00 22.09 60 ALA B C 1
ATOM 3693 O O . ALA B 1 60 ? -41.353 180.467 -345.385 1.00 21.92 60 ALA B O 1
ATOM 3695 N N . ALA B 1 61 ? -41.122 180.204 -343.148 1.00 21.83 61 ALA B N 1
ATOM 3696 C CA . ALA B 1 61 ? -40.397 181.460 -342.939 1.00 21.86 61 ALA B CA 1
ATOM 3697 C C . ALA B 1 61 ? -39.162 181.613 -343.844 1.00 21.99 61 ALA B C 1
ATOM 3698 O O . ALA B 1 61 ? -38.948 182.680 -344.427 1.00 22.03 61 ALA B O 1
ATOM 3700 N N . VAL B 1 62 ? -38.363 180.553 -343.969 1.00 22.13 62 VAL B N 1
ATOM 3701 C CA . VAL B 1 62 ? -37.175 180.590 -344.829 1.00 22.53 62 VAL B CA 1
ATOM 3702 C C . VAL B 1 62 ? -37.514 180.533 -346.333 1.00 22.53 62 VAL B C 1
ATOM 3703 O O . VAL B 1 62 ? -36.899 181.250 -347.135 1.00 22.70 62 VAL B O 1
ATOM 3707 N N . LYS B 1 63 ? -38.491 179.699 -346.703 1.00 22.44 63 LYS B N 1
ATOM 3708 C CA . LYS B 1 63 ? -38.970 179.618 -348.091 1.00 22.49 63 LYS B CA 1
ATOM 3709 C C . LYS B 1 63 ? -39.451 180.979 -348.611 1.00 22.60 63 LYS B C 1
ATOM 3710 O O . LYS B 1 63 ? -39.132 181.360 -349.739 1.00 22.91 63 LYS B O 1
ATOM 3716 N N . LYS B 1 64 ? -40.201 181.702 -347.780 1.00 22.77 64 LYS B N 1
ATOM 3717 C CA . LYS B 1 64 ? -40.746 183.013 -348.138 1.00 22.93 64 LYS B CA 1
ATOM 3718 C C . LYS B 1 64 ? -39.681 184.114 -348.153 1.00 23.10 64 LYS B C 1
ATOM 3719 O O . LYS B 1 64 ? -39.573 184.870 -349.125 1.00 23.28 64 LYS B O 1
ATOM 3725 N N . VAL B 1 65 ? -38.906 184.199 -347.074 1.00 23.15 65 VAL B N 1
ATOM 3726 C CA . VAL B 1 65 ? -38.047 185.359 -346.814 1.00 23.14 65 VAL B CA 1
ATOM 3727 C C . VAL B 1 65 ? -36.823 185.424 -347.736 1.00 23.45 65 VAL B C 1
ATOM 3728 O O . VAL B 1 65 ? -36.298 186.519 -347.997 1.00 23.69 65 VAL B O 1
ATOM 3732 N N . TYR B 1 66 ? -36.414 184.261 -348.256 1.00 23.33 66 TYR B N 1
ATOM 3733 C CA . TYR B 1 66 ? -35.255 184.145 -349.139 1.00 23.28 66 TYR B CA 1
ATOM 3734 C C . TYR B 1 66 ? -35.569 183.660 -350.560 1.00 23.55 66 TYR B C 1
ATOM 3735 O O . TYR B 1 66 ? -34.703 183.723 -351.443 1.00 23.67 66 TYR B O 1
ATOM 3744 N N . GLY B 1 67 ? -36.785 183.154 -350.771 1.00 23.79 67 GLY B N 1
ATOM 3745 C CA . GLY B 1 67 ? -37.228 182.723 -352.095 1.00 23.70 67 GLY B CA 1
ATOM 3746 C C . GLY B 1 67 ? -36.877 181.293 -352.486 1.00 23.88 67 GLY B C 1
ATOM 3747 O O . GLY B 1 67 ? -37.291 180.816 -353.556 1.00 23.94 67 GLY B O 1
ATOM 3748 N N . GLY B 1 68 ? -36.115 180.607 -351.633 1.00 23.82 68 GLY B N 1
ATOM 3749 C CA . GLY B 1 68 ? -35.672 179.249 -351.928 1.00 24.15 68 GLY B CA 1
ATOM 3750 C C . GLY B 1 68 ? -34.176 179.133 -352.184 1.00 24.27 68 GLY B C 1
ATOM 3751 O O . GLY B 1 68 ? -33.672 178.049 -352.511 1.00 24.06 68 GLY B O 1
ATOM 3752 N N . SER B 1 69 ? -33.467 180.256 -352.045 1.00 24.40 69 SER B N 1
ATOM 3753 C CA . SER B 1 69 ? -32.007 180.270 -352.133 1.00 24.56 69 SER B CA 1
ATOM 3754 C C . SER B 1 69 ? -31.396 179.665 -350.855 1.00 24.77 69 SER B C 1
ATOM 3755 O O . SER B 1 69 ? -30.232 179.229 -350.852 1.00 25.02 69 SER B O 1
ATOM 3758 N N . ARG B 1 70 ? -32.204 179.640 -349.787 1.00 24.91 70 ARG B N 1
ATOM 3759 C CA . ARG B 1 70 ? -31.855 179.032 -348.494 1.00 24.75 70 ARG B CA 1
ATOM 3760 C C . ARG B 1 70 ? -32.837 177.907 -348.085 1.00 24.82 70 ARG B C 1
ATOM 3761 O O . ARG B 1 70 ? -34.029 177.946 -348.440 1.00 25.10 70 ARG B O 1
ATOM 3769 N N . ARG B 1 71 ? -32.337 176.910 -347.349 1.00 24.43 71 ARG B N 1
ATOM 3770 C CA . ARG B 1 71 ? -33.166 175.798 -346.849 1.00 24.16 71 ARG B CA 1
ATOM 3771 C C . ARG B 1 71 ? -32.528 175.091 -345.643 1.00 24.10 71 ARG B C 1
ATOM 3772 O O . ARG B 1 71 ? -31.314 174.907 -345.600 1.00 24.31 71 ARG B O 1
ATOM 3780 N N . ILE B 1 72 ? -33.345 174.696 -344.668 1.00 23.76 72 ILE B N 1
ATOM 3781 C CA . ILE B 1 72 ? -32.850 173.950 -343.517 1.00 23.29 72 ILE B CA 1
ATOM 3782 C C . ILE B 1 72 ? -32.862 172.449 -343.805 1.00 23.67 72 ILE B C 1
ATOM 3783 O O . ILE B 1 72 ? -33.804 171.931 -344.435 1.00 23.89 72 ILE B O 1
ATOM 3788 N N . VAL B 1 73 ? -31.798 171.758 -343.386 1.00 23.34 73 VAL B N 1
ATOM 3789 C CA . VAL B 1 73 ? -31.746 170.301 -343.467 1.00 23.04 73 VAL B CA 1
ATOM 3790 C C . VAL B 1 73 ? -31.780 169.764 -342.039 1.00 23.34 73 VAL B C 1
ATOM 3791 O O . VAL B 1 73 ? -30.787 169.808 -341.293 1.00 23.25 73 VAL B O 1
ATOM 3795 N N . TRP B 1 74 ? -32.963 169.294 -341.658 1.00 23.16 74 TRP B N 1
ATOM 3796 C CA . TRP B 1 74 ? -33.219 168.870 -340.294 1.00 23.13 74 TRP B CA 1
ATOM 3797 C C . TRP B 1 74 ? -32.716 167.443 -340.083 1.00 22.82 74 TRP B C 1
ATOM 3798 O O . TRP B 1 74 ? -32.855 166.593 -340.963 1.00 23.29 74 TRP B O 1
ATOM 3809 N N . TRP B 1 75 ? -32.139 167.199 -338.907 1.00 22.50 75 TRP B N 1
ATOM 3810 C CA . TRP B 1 75 ? -31.454 165.947 -338.581 1.00 21.78 75 TRP B CA 1
ATOM 3811 C C . TRP B 1 75 ? -31.973 165.451 -337.244 1.00 21.40 75 TRP B C 1
ATOM 3812 O O . TRP B 1 75 ? -31.700 166.068 -336.205 1.00 21.38 75 TRP B O 1
ATOM 3823 N N . GLU B 1 76 ? -32.725 164.354 -337.256 1.00 20.66 76 GLU B N 1
ATOM 3824 C CA . GLU B 1 76 ? -33.385 163.904 -336.037 1.00 20.38 76 GLU B CA 1
ATOM 3825 C C . GLU B 1 76 ? -32.470 163.184 -335.060 1.00 20.47 76 GLU B C 1
ATOM 3826 O O . GLU B 1 76 ? -31.896 162.140 -335.380 1.00 20.69 76 GLU B O 1
ATOM 3832 N N . LEU B 1 77 ? -32.343 163.754 -333.867 1.00 20.09 77 LEU B N 1
ATOM 3833 C CA . LEU B 1 77 ? -31.678 163.082 -332.767 1.00 20.18 77 LEU B CA 1
ATOM 3834 C C . LEU B 1 77 ? -32.672 162.885 -331.629 1.00 20.50 77 LEU B C 1
ATOM 3835 O O . LEU B 1 77 ? -33.742 163.521 -331.581 1.00 20.46 77 LEU B O 1
ATOM 3840 N N . LEU B 1 78 ? -32.315 161.990 -330.718 1.00 20.49 78 LEU B N 1
ATOM 3841 C CA . LEU B 1 78 ? -33.260 161.480 -329.742 1.00 20.27 78 LEU B CA 1
ATOM 3842 C C . LEU B 1 78 ? -32.754 161.773 -328.359 1.00 19.72 78 LEU B C 1
ATOM 3843 O O . LEU B 1 78 ? -31.552 161.754 -328.102 1.00 19.37 78 LEU B O 1
ATOM 3848 N N . ALA B 1 79 ? -33.694 162.045 -327.471 1.00 19.42 79 ALA B N 1
ATOM 3849 C CA . ALA B 1 79 ? -33.415 162.187 -326.059 1.00 19.36 79 ALA B CA 1
ATOM 3850 C C . ALA B 1 79 ? -34.745 161.999 -325.355 1.00 19.67 79 ALA B C 1
ATOM 3851 O O . ALA B 1 79 ? -35.796 162.389 -325.883 1.00 19.61 79 ALA B O 1
ATOM 3853 N N . GLY B 1 80 ? -34.707 161.394 -324.174 1.00 19.95 80 GLY B N 1
ATOM 3854 C CA . GLY B 1 80 ? -35.921 161.130 -323.419 1.00 20.74 80 GLY B CA 1
ATOM 3855 C C . GLY B 1 80 ? -36.664 159.897 -323.918 1.00 21.03 80 GLY B C 1
ATOM 3856 O O . GLY B 1 80 ? -36.058 158.965 -324.455 1.00 21.18 80 GLY B O 1
ATOM 3857 N N . HIS B 1 81 ? -37.987 159.909 -323.764 1.00 21.51 81 HIS B N 1
ATOM 3858 C CA . HIS B 1 81 ? -38.826 158.744 -324.054 1.00 21.83 81 HIS B CA 1
ATOM 3859 C C . HIS B 1 81 ? -38.525 158.038 -325.380 1.00 21.90 81 HIS B C 1
ATOM 3860 O O . HIS B 1 81 ? -38.568 156.808 -325.435 1.00 22.40 81 HIS B O 1
ATOM 3867 N N . LEU B 1 82 ? -38.193 158.799 -326.423 1.00 22.04 82 LEU B N 1
ATOM 3868 C CA . LEU B 1 82 ? -37.867 158.215 -327.727 1.00 22.18 82 LEU B CA 1
ATOM 3869 C C . LEU B 1 82 ? -36.444 157.664 -327.774 1.00 22.36 82 LEU B C 1
ATOM 3870 O O . LEU B 1 82 ? -36.136 156.790 -328.582 1.00 22.42 82 LEU B O 1
ATOM 3875 N N . ALA B 1 83 ? -35.573 158.183 -326.911 1.00 22.93 83 ALA B N 1
ATOM 3876 C CA . ALA B 1 83 ? -34.240 157.598 -326.741 1.00 23.21 83 ALA B CA 1
ATOM 3877 C C . ALA B 1 83 ? -34.288 156.272 -325.938 1.00 23.29 83 ALA B C 1
ATOM 3878 O O . ALA B 1 83 ? -33.790 155.255 -326.409 1.00 23.35 83 ALA B O 1
ATOM 3880 N N . ARG B 1 84 ? -34.904 156.289 -324.748 1.00 23.75 84 ARG B N 1
ATOM 3881 C CA . ARG B 1 84 ? -35.078 155.087 -323.914 1.00 23.62 84 ARG B CA 1
ATOM 3882 C C . ARG B 1 84 ? -35.824 153.977 -324.654 1.00 23.70 84 ARG B C 1
ATOM 3883 O O . ARG B 1 84 ? -35.618 152.795 -324.368 1.00 23.86 84 ARG B O 1
ATOM 3891 N N . GLU B 1 85 ? -36.670 154.354 -325.614 1.00 23.76 85 GLU B N 1
ATOM 3892 C CA . GLU B 1 85 ? -37.371 153.380 -326.460 1.00 23.62 85 GLU B CA 1
ATOM 3893 C C . GLU B 1 85 ? -36.477 152.686 -327.485 1.00 23.76 85 GLU B C 1
ATOM 3894 O O . GLU B 1 85 ? -36.464 151.444 -327.583 1.00 23.95 85 GLU B O 1
ATOM 3900 N N . LYS B 1 86 ? -35.759 153.482 -328.277 1.00 23.55 86 LYS B N 1
ATOM 3901 C CA . LYS B 1 86 ? -34.988 152.946 -329.399 1.00 23.53 86 LYS B CA 1
ATOM 3902 C C . LYS B 1 86 ? -33.562 152.596 -328.974 1.00 23.80 86 LYS B C 1
ATOM 3903 O O . LYS B 1 86 ? -32.936 151.710 -329.555 1.00 23.60 86 LYS B O 1
ATOM 3909 N N . CYS B 1 87 ? -33.077 153.276 -327.936 1.00 24.30 87 CYS B N 1
ATOM 3910 C CA . CYS B 1 87 ? -31.649 153.287 -327.593 1.00 24.91 87 CYS B CA 1
ATOM 3911 C C . CYS B 1 87 ? -31.277 152.536 -326.304 1.00 24.91 87 CYS B C 1
ATOM 3912 O O . CYS B 1 87 ? -30.191 151.947 -326.212 1.00 24.87 87 CYS B O 1
ATOM 3915 N N . GLY B 1 88 ? -32.181 152.559 -325.323 1.00 25.06 88 GLY B N 1
ATOM 3916 C CA . GLY B 1 88 ? -31.980 151.865 -324.059 1.00 24.93 88 GLY B CA 1
ATOM 3917 C C . GLY B 1 88 ? -31.600 152.807 -322.938 1.00 24.97 88 GLY B C 1
ATOM 3918 O O . GLY B 1 88 ? -31.492 152.379 -321.779 1.00 25.36 88 GLY B O 1
ATOM 3919 N N . GLU B 1 89 ? -31.422 154.090 -323.280 1.00 24.83 89 GLU B N 1
ATOM 3920 C CA . GLU B 1 89 ? -30.940 155.118 -322.354 1.00 24.41 89 GLU B CA 1
ATOM 3921 C C . GLU B 1 89 ? -31.600 156.486 -322.635 1.00 24.72 89 GLU B C 1
ATOM 3922 O O . GLU B 1 89 ? -32.071 156.744 -323.746 1.00 25.24 89 GLU B O 1
ATOM 3928 N N . LEU B 1 90 ? -31.623 157.350 -321.628 1.00 24.19 90 LEU B N 1
ATOM 3929 C CA . LEU B 1 90 ? -32.343 158.621 -321.712 1.00 24.55 90 LEU B CA 1
ATOM 3930 C C . LEU B 1 90 ? -31.625 159.711 -322.512 1.00 24.55 90 LEU B C 1
ATOM 3931 O O . LEU B 1 90 ? -32.267 160.662 -322.989 1.00 24.93 90 LEU B O 1
ATOM 3936 N N . LEU B 1 91 ? -30.305 159.585 -322.646 1.00 24.43 91 LEU B N 1
ATOM 3937 C CA . LEU B 1 91 ? -29.494 160.601 -323.322 1.00 24.28 91 LEU B CA 1
ATOM 3938 C C . LEU B 1 91 ? -28.213 160.013 -323.908 1.00 24.25 91 LEU B C 1
ATOM 3939 O O . LEU B 1 91 ? -27.154 160.029 -323.262 1.00 24.75 91 LEU B O 1
ATOM 3944 N N . PRO B 1 92 ? -28.320 159.521 -325.143 1.00 23.82 92 PRO B N 1
ATOM 3945 C CA . PRO B 1 92 ? -27.192 158.902 -325.853 1.00 23.82 92 PRO B CA 1
ATOM 3946 C C . PRO B 1 92 ? -25.970 159.810 -325.923 1.00 23.70 92 PRO B C 1
ATOM 3947 O O . PRO B 1 92 ? -26.149 161.023 -325.987 1.00 23.62 92 PRO B O 1
ATOM 3951 N N . LYS B 1 93 ? -24.767 159.228 -325.911 1.00 23.38 93 LYS B N 1
ATOM 3952 C CA . LYS B 1 93 ? -23.533 159.983 -326.139 1.00 23.34 93 LYS B CA 1
ATOM 3953 C C . LYS B 1 93 ? -23.572 160.526 -327.568 1.00 22.96 93 LYS B C 1
ATOM 3954 O O . LYS B 1 93 ? -23.193 161.672 -327.826 1.00 22.81 93 LYS B O 1
ATOM 3960 N N . ALA B 1 94 ? -24.061 159.693 -328.478 1.00 22.52 94 ALA B N 1
ATOM 3961 C CA . ALA B 1 94 ? -24.358 160.101 -329.846 1.00 22.27 94 ALA B CA 1
ATOM 3962 C C . ALA B 1 94 ? -25.059 161.463 -329.920 1.00 22.07 94 ALA B C 1
ATOM 3963 O O . ALA B 1 94 ? -24.539 162.409 -330.515 1.00 22.30 94 ALA B O 1
ATOM 3965 N N . THR B 1 95 ? -26.239 161.550 -329.318 1.00 21.67 95 THR B N 1
ATOM 3966 C CA . THR B 1 95 ? -27.049 162.767 -329.359 1.00 21.84 95 THR B CA 1
ATOM 3967 C C . THR B 1 95 ? -26.240 164.031 -329.051 1.00 21.64 95 THR B C 1
ATOM 3968 O O . THR B 1 95 ? -26.259 164.988 -329.825 1.00 21.67 95 THR B O 1
ATOM 3972 N N . LEU B 1 96 ? -25.539 164.004 -327.917 1.00 21.66 96 LEU B N 1
ATOM 3973 C CA . LEU B 1 96 ? -24.579 165.033 -327.514 1.00 21.68 96 LEU B CA 1
ATOM 3974 C C . LEU B 1 96 ? -23.513 165.316 -328.576 1.00 21.48 96 LEU B C 1
ATOM 3975 O O . LEU B 1 96 ? -23.210 166.468 -328.861 1.00 21.34 96 LEU B O 1
ATOM 3980 N N . GLU B 1 97 ? -22.944 164.266 -329.157 1.00 21.78 97 GLU B N 1
ATOM 3981 C CA . GLU B 1 97 ? -21.860 164.436 -330.128 1.00 22.22 97 GLU B CA 1
ATOM 3982 C C . GLU B 1 97 ? -22.391 164.983 -331.461 1.00 22.33 97 GLU B C 1
ATOM 3983 O O . GLU B 1 97 ? -21.681 165.697 -332.197 1.00 22.29 97 GLU B O 1
ATOM 3989 N N . GLY B 1 98 ? -23.646 164.644 -331.765 1.00 22.44 98 GLY B N 1
ATOM 3990 C CA . GLY B 1 98 ? -24.339 165.164 -332.934 1.00 22.10 98 GLY B CA 1
ATOM 3991 C C . GLY B 1 98 ? -24.537 166.664 -332.820 1.00 21.88 98 GLY B C 1
ATOM 3992 O O . GLY B 1 98 ? -24.413 167.388 -333.808 1.00 21.67 98 GLY B O 1
ATOM 3993 N N . ILE B 1 99 ? -24.826 167.132 -331.607 1.00 21.95 99 ILE B N 1
ATOM 3994 C CA . ILE B 1 99 ? -24.958 168.576 -331.343 1.00 22.09 99 ILE B CA 1
ATOM 3995 C C . ILE B 1 99 ? -23.612 169.289 -331.537 1.00 22.36 99 ILE B C 1
ATOM 3996 O O . ILE B 1 99 ? -23.541 170.303 -332.231 1.00 22.38 99 ILE B O 1
ATOM 4001 N N . ARG B 1 100 ? -22.546 168.717 -330.973 1.00 22.89 100 ARG B N 1
ATOM 4002 C CA . ARG B 1 100 ? -21.181 169.241 -331.116 1.00 23.36 100 ARG B CA 1
ATOM 4003 C C . ARG B 1 100 ? -20.731 169.310 -332.574 1.00 23.85 100 ARG B C 1
ATOM 4004 O O . ARG B 1 100 ? -19.953 170.191 -332.959 1.00 24.17 100 ARG B O 1
ATOM 4012 N N . LEU B 1 101 ? -21.210 168.358 -333.378 1.00 24.10 101 LEU B N 1
ATOM 4013 C CA . LEU B 1 101 ? -20.915 168.325 -334.801 1.00 24.06 101 LEU B CA 1
ATOM 4014 C C . LEU B 1 101 ? -21.720 169.383 -335.545 1.00 23.96 101 LEU B C 1
ATOM 4015 O O . LEU B 1 101 ? -21.147 170.189 -336.289 1.00 24.64 101 LEU B O 1
ATOM 4020 N N . ALA B 1 102 ? -23.041 169.372 -335.348 1.00 23.44 102 ALA B N 1
ATOM 4021 C CA . ALA B 1 102 ? -23.952 170.291 -336.051 1.00 23.14 102 ALA B CA 1
ATOM 4022 C C . ALA B 1 102 ? -23.842 171.758 -335.618 1.00 22.74 102 ALA B C 1
ATOM 4023 O O . ALA B 1 102 ? -24.122 172.660 -336.415 1.00 22.87 102 ALA B O 1
ATOM 4025 N N . ARG B 1 103 ? -23.442 171.986 -334.362 1.00 22.37 103 ARG B N 1
ATOM 4026 C CA . ARG B 1 103 ? -23.257 173.334 -333.784 1.00 22.19 103 ARG B CA 1
ATOM 4027 C C . ARG B 1 103 ? -24.570 174.006 -333.355 1.00 22.11 103 ARG B C 1
ATOM 4028 O O . ARG B 1 103 ? -24.585 174.826 -332.425 1.00 22.42 103 ARG B O 1
ATOM 4036 N N . VAL B 1 104 ? -25.659 173.666 -334.044 1.00 21.95 104 VAL B N 1
ATOM 4037 C CA . VAL B 1 104 ? -26.973 174.265 -333.808 1.00 21.76 104 VAL B CA 1
ATOM 4038 C C . VAL B 1 104 ? -28.059 173.209 -333.642 1.00 21.59 104 VAL B C 1
ATOM 4039 O O . VAL B 1 104 ? -28.156 172.257 -334.433 1.00 21.87 104 VAL B O 1
ATOM 4043 N N . ALA B 1 105 ? -28.889 173.388 -332.627 1.00 20.99 105 ALA B N 1
ATOM 4044 C CA . ALA B 1 105 ? -29.881 172.383 -332.284 1.00 20.60 105 ALA B CA 1
ATOM 4045 C C . ALA B 1 105 ? -31.136 173.035 -331.740 1.00 20.35 105 ALA B C 1
ATOM 4046 O O . ALA B 1 105 ? -31.074 174.077 -331.103 1.00 20.03 105 ALA B O 1
ATOM 4048 N N . LEU B 1 106 ? -32.266 172.395 -332.009 1.00 19.90 106 LEU B N 1
ATOM 4049 C CA . LEU B 1 106 ? -33.543 172.777 -331.451 1.00 19.88 106 LEU B CA 1
ATOM 4050 C C . LEU B 1 106 ? -34.082 171.549 -330.717 1.00 19.75 106 LEU B C 1
ATOM 4051 O O . LEU B 1 106 ? -34.126 170.468 -331.288 1.00 19.94 106 LEU B O 1
ATOM 4056 N N . LYS B 1 107 ? -34.463 171.704 -329.453 1.00 19.50 107 LYS B N 1
ATOM 4057 C CA . LYS B 1 107 ? -35.067 170.600 -328.712 1.00 19.51 107 LYS B CA 1
ATOM 4058 C C . LYS B 1 107 ? -36.362 170.984 -328.016 1.00 19.51 107 LYS B C 1
ATOM 4059 O O . LYS B 1 107 ? -36.575 172.153 -327.649 1.00 19.16 107 LYS B O 1
ATOM 4065 N N . GLY B 1 108 ? -37.229 169.988 -327.856 1.00 19.13 108 GLY B N 1
ATOM 4066 C CA . GLY B 1 108 ? -38.401 170.098 -327.013 1.00 18.77 108 GLY B CA 1
ATOM 4067 C C . GLY B 1 108 ? -38.003 169.844 -325.572 1.00 19.19 108 GLY B C 1
ATOM 4068 O O . GLY B 1 108 ? -36.841 169.572 -325.285 1.00 18.64 108 GLY B O 1
ATOM 4069 N N . PRO B 1 109 ? -38.960 169.925 -324.657 1.00 19.71 109 PRO B N 1
ATOM 4070 C CA . PRO B 1 109 ? -38.665 169.757 -323.233 1.00 20.29 109 PRO B CA 1
ATOM 4071 C C . PRO B 1 109 ? -38.452 168.266 -322.916 1.00 21.09 109 PRO B C 1
ATOM 4072 O O . PRO B 1 109 ? -38.784 167.395 -323.735 1.00 21.09 109 PRO B O 1
ATOM 4076 N N . LEU B 1 110 ? -37.885 167.982 -321.747 1.00 21.66 110 LEU B N 1
ATOM 4077 C CA . LEU B 1 110 ? -37.537 166.609 -321.392 1.00 21.99 110 LEU B CA 1
ATOM 4078 C C . LEU B 1 110 ? -37.968 166.262 -319.982 1.00 22.37 110 LEU B C 1
ATOM 4079 O O . LEU B 1 110 ? -37.987 167.119 -319.087 1.00 22.29 110 LEU B O 1
ATOM 4084 N N . GLU B 1 111 ? -38.312 164.991 -319.795 1.00 23.17 111 GLU B N 1
ATOM 4085 C CA . GLU B 1 111 ? -38.589 164.464 -318.465 1.00 23.72 111 GLU B CA 1
ATOM 4086 C C . GLU B 1 111 ? -37.296 163.930 -317.860 1.00 23.61 111 GLU B C 1
ATOM 4087 O O . GLU B 1 111 ? -36.560 163.172 -318.508 1.00 23.66 111 GLU B O 1
ATOM 4093 N N . THR B 1 112 ? -37.027 164.344 -316.626 1.00 24.03 112 THR B N 1
ATOM 4094 C CA . THR B 1 112 ? -35.997 163.710 -315.802 1.00 24.19 112 THR B CA 1
ATOM 4095 C C . THR B 1 112 ? -36.621 162.750 -314.789 1.00 23.84 112 THR B C 1
ATOM 4096 O O . THR B 1 112 ? -37.309 163.187 -313.864 1.00 23.16 112 THR B O 1
ATOM 4100 N N . PRO B 1 113 ? -36.404 161.450 -314.970 1.00 23.94 113 PRO B N 1
ATOM 4101 C CA . PRO B 1 113 ? -36.668 160.481 -313.894 1.00 24.46 113 PRO B CA 1
ATOM 4102 C C . PRO B 1 113 ? -35.775 160.756 -312.665 1.00 25.11 113 PRO B C 1
ATOM 4103 O O . PRO B 1 113 ? -34.644 161.245 -312.801 1.00 25.79 113 PRO B O 1
ATOM 4107 N N . VAL B 1 114 ? -36.308 160.492 -311.475 1.00 25.51 114 VAL B N 1
ATOM 4108 C CA . VAL B 1 114 ? -35.546 160.557 -310.224 1.00 25.52 114 VAL B CA 1
ATOM 4109 C C . VAL B 1 114 ? -34.377 159.552 -310.294 1.00 25.06 114 VAL B C 1
ATOM 4110 O O . VAL B 1 114 ? -34.433 158.595 -311.077 1.00 25.69 114 VAL B O 1
ATOM 4114 N N . GLY B 1 115 ? -33.319 159.787 -309.513 1.00 24.57 115 GLY B N 1
ATOM 4115 C CA . GLY B 1 115 ? -32.248 158.809 -309.349 1.00 24.16 115 GLY B CA 1
ATOM 4116 C C . GLY B 1 115 ? -31.207 158.817 -310.455 1.00 23.92 115 GLY B C 1
ATOM 4117 O O . GLY B 1 115 ? -30.457 157.857 -310.637 1.00 23.64 115 GLY B O 1
ATOM 4118 N N . THR B 1 116 ? -31.166 159.916 -311.195 1.00 23.35 116 THR B N 1
ATOM 4119 C CA . THR B 1 116 ? -30.310 160.043 -312.363 1.00 22.79 116 THR B CA 1
ATOM 4120 C C . THR B 1 116 ? -28.947 160.665 -311.991 1.00 22.58 116 THR B C 1
ATOM 4121 O O . THR B 1 116 ? -27.959 160.472 -312.687 1.00 22.21 116 THR B O 1
ATOM 4125 N N . GLY B 1 117 ? -28.900 161.392 -310.879 1.00 22.42 117 GLY B N 1
ATOM 4126 C CA . GLY B 1 117 ? -27.705 162.128 -310.500 1.00 22.86 117 GLY B CA 1
ATOM 4127 C C . GLY B 1 117 ? -27.753 163.609 -310.865 1.00 23.43 117 GLY B C 1
ATOM 4128 O O . GLY B 1 117 ? -27.176 164.448 -310.152 1.00 23.29 117 GLY B O 1
ATOM 4129 N N . TYR B 1 118 ? -28.431 163.935 -311.975 1.00 23.42 118 TYR B N 1
ATOM 4130 C CA . TYR B 1 118 ? -28.593 165.324 -312.422 1.00 23.61 118 TYR B CA 1
ATOM 4131 C C . TYR B 1 118 ? -29.936 165.887 -311.969 1.00 23.71 118 TYR B C 1
ATOM 4132 O O . TYR B 1 118 ? -30.896 165.126 -311.760 1.00 23.97 118 TYR B O 1
ATOM 4141 N N . ARG B 1 119 ? -30.001 167.210 -311.814 1.00 23.94 119 ARG B N 1
ATOM 4142 C CA . ARG B 1 119 ? -31.256 167.886 -311.449 1.00 24.48 119 ARG B CA 1
ATOM 4143 C C . ARG B 1 119 ? -32.245 167.719 -312.597 1.00 24.39 119 ARG B C 1
ATOM 4144 O O . ARG B 1 119 ? -33.408 167.356 -312.396 1.00 24.90 119 ARG B O 1
ATOM 4152 N N . SER B 1 120 ? -31.746 167.959 -313.803 1.00 24.30 120 SER B N 1
ATOM 4153 C CA . SER B 1 120 ? -32.483 167.717 -315.042 1.00 24.26 120 SER B CA 1
ATOM 4154 C C . SER B 1 120 ? -31.528 167.185 -316.107 1.00 23.54 120 SER B C 1
ATOM 4155 O O . SER B 1 120 ? -30.326 167.459 -316.073 1.00 23.99 120 SER B O 1
ATOM 4158 N N . LEU B 1 121 ? -32.055 166.410 -317.046 1.00 23.09 121 LEU B N 1
ATOM 4159 C CA . LEU B 1 121 ? -31.267 165.955 -318.187 1.00 22.38 121 LEU B CA 1
ATOM 4160 C C . LEU B 1 121 ? -30.627 167.124 -318.951 1.00 22.55 121 LEU B C 1
ATOM 4161 O O . LEU B 1 121 ? -29.644 166.956 -319.684 1.00 22.89 121 LEU B O 1
ATOM 4166 N N . ASN B 1 122 ? -31.194 168.307 -318.795 1.00 22.14 122 ASN B N 1
ATOM 4167 C CA . ASN B 1 122 ? -30.668 169.460 -319.504 1.00 22.82 122 ASN B CA 1
ATOM 4168 C C . ASN B 1 122 ? -29.328 169.911 -318.919 1.00 22.57 122 ASN B C 1
ATOM 4169 O O . ASN B 1 122 ? -28.416 170.275 -319.660 1.00 22.25 122 ASN B O 1
ATOM 4174 N N . VAL B 1 123 ? -29.208 169.815 -317.595 1.00 22.36 123 VAL B N 1
ATOM 4175 C CA . VAL B 1 123 ? -27.949 170.057 -316.897 1.00 22.44 123 VAL B CA 1
ATOM 4176 C C . VAL B 1 123 ? -26.832 169.248 -317.582 1.00 22.26 123 VAL B C 1
ATOM 4177 O O . VAL B 1 123 ? -25.780 169.786 -317.938 1.00 22.21 123 VAL B O 1
ATOM 4181 N N . ALA B 1 124 ? -27.109 167.970 -317.820 1.00 22.08 124 ALA B N 1
ATOM 4182 C CA . ALA B 1 124 ? -26.170 167.052 -318.443 1.00 21.77 124 ALA B CA 1
ATOM 4183 C C . ALA B 1 124 ? -25.714 167.512 -319.838 1.00 21.54 124 ALA B C 1
ATOM 4184 O O . ALA B 1 124 ? -24.553 167.332 -320.237 1.00 21.51 124 ALA B O 1
ATOM 4186 N N . ILE B 1 125 ? -26.639 168.095 -320.589 1.00 20.77 125 ILE B N 1
ATOM 4187 C CA . ILE B 1 125 ? -26.339 168.535 -321.958 1.00 20.76 125 ILE B CA 1
ATOM 4188 C C . ILE B 1 125 ? -25.501 169.815 -321.945 1.00 20.52 125 ILE B C 1
ATOM 4189 O O . ILE B 1 125 ? -24.559 169.959 -322.725 1.00 20.20 125 ILE B O 1
ATOM 4194 N N . ARG B 1 126 ? -25.853 170.732 -321.052 1.00 20.25 126 ARG B N 1
ATOM 4195 C CA . ARG B 1 126 ? -25.147 171.997 -320.940 1.00 20.82 126 ARG B CA 1
ATOM 4196 C C . ARG B 1 126 ? -23.696 171.764 -320.514 1.00 20.65 126 ARG B C 1
ATOM 4197 O O . ARG B 1 126 ? -22.771 172.320 -321.117 1.00 20.77 126 ARG B O 1
ATOM 4205 N N . GLN B 1 127 ? -23.514 170.903 -319.507 1.00 20.71 127 GLN B N 1
ATOM 4206 C CA . GLN B 1 127 ? -22.199 170.586 -318.954 1.00 20.49 127 GLN B CA 1
ATOM 4207 C C . GLN B 1 127 ? -21.306 169.945 -319.996 1.00 20.21 127 GLN B C 1
ATOM 4208 O O . GLN B 1 127 ? -20.155 170.340 -320.152 1.00 20.13 127 GLN B O 1
ATOM 4214 N N . ALA B 1 128 ? -21.848 168.982 -320.737 1.00 20.24 128 ALA B N 1
ATOM 4215 C CA . ALA B 1 128 ? -21.080 168.273 -321.758 1.00 20.08 128 ALA B CA 1
ATOM 4216 C C . ALA B 1 128 ? -20.622 169.194 -322.861 1.00 20.27 128 ALA B C 1
ATOM 4217 O O . ALA B 1 128 ? -19.557 168.992 -323.460 1.00 20.05 128 ALA B O 1
ATOM 4219 N N . LEU B 1 129 ? -21.447 170.192 -323.161 1.00 19.98 129 LEU B N 1
ATOM 4220 C CA . LEU B 1 129 ? -21.176 171.037 -324.318 1.00 20.22 129 LEU B CA 1
ATOM 4221 C C . LEU B 1 129 ? -20.655 172.431 -323.937 1.00 20.20 129 LEU B C 1
ATOM 4222 O O . LEU B 1 129 ? -20.351 173.248 -324.811 1.00 19.88 129 LEU B O 1
ATOM 4227 N N . ASP B 1 130 ? -20.538 172.693 -322.639 1.00 20.08 130 ASP B N 1
ATOM 4228 C CA . ASP B 1 130 ? -20.024 173.974 -322.167 1.00 20.47 130 ASP B CA 1
ATOM 4229 C C . ASP B 1 130 ? -20.928 175.127 -322.637 1.00 20.20 130 ASP B C 1
ATOM 4230 O O . ASP B 1 130 ? -20.447 176.133 -323.145 1.00 19.92 130 ASP B O 1
ATOM 4235 N N . LEU B 1 131 ? -22.241 174.966 -322.465 1.00 20.20 131 LEU B N 1
ATOM 4236 C CA . LEU B 1 131 ? -23.200 176.025 -322.797 1.00 19.79 131 LEU B CA 1
ATOM 4237 C C . LEU B 1 131 ? -23.377 176.908 -321.571 1.00 20.08 131 LEU B C 1
ATOM 4238 O O . LEU B 1 131 ? -24.331 176.750 -320.798 1.00 20.28 131 LEU B O 1
ATOM 4243 N N . TYR B 1 132 ? -22.438 177.838 -321.401 1.00 19.74 132 TYR B N 1
ATOM 4244 C CA . TYR B 1 132 ? -22.351 178.641 -320.183 1.00 19.54 132 TYR B CA 1
ATOM 4245 C C . TYR B 1 132 ? -23.389 179.755 -320.088 1.00 19.51 132 TYR B C 1
ATOM 4246 O O . TYR B 1 132 ? -23.742 180.171 -318.987 1.00 19.41 132 TYR B O 1
ATOM 4255 N N . ALA B 1 133 ? -23.871 180.228 -321.231 1.00 19.26 133 ALA B N 1
ATOM 4256 C CA . ALA B 1 133 ? -24.833 181.325 -321.248 1.00 19.49 133 ALA B CA 1
ATOM 4257 C C . ALA B 1 133 ? -26.277 180.870 -321.514 1.00 19.52 133 ALA B C 1
ATOM 4258 O O . ALA B 1 133 ? -26.559 180.210 -322.496 1.00 19.86 133 ALA B O 1
ATOM 4260 N N . ASN B 1 134 ? -27.185 181.229 -320.616 1.00 19.40 134 ASN B N 1
ATOM 4261 C CA . ASN B 1 134 ? -28.606 181.049 -320.856 1.00 19.25 134 ASN B CA 1
ATOM 4262 C C . ASN B 1 134 ? -29.214 182.377 -321.329 1.00 19.09 134 ASN B C 1
ATOM 4263 O O . ASN B 1 134 ? -29.147 183.396 -320.636 1.00 18.52 134 ASN B O 1
ATOM 4268 N N . ILE B 1 135 ? -29.771 182.351 -322.536 1.00 19.29 135 ILE B N 1
ATOM 4269 C CA . ILE B 1 135 ? -30.314 183.538 -323.182 1.00 19.12 135 ILE B CA 1
ATOM 4270 C C . ILE B 1 135 ? -31.829 183.405 -323.225 1.00 19.24 135 ILE B C 1
ATOM 4271 O O . ILE B 1 135 ? -32.343 182.430 -323.755 1.00 18.91 135 ILE B O 1
ATOM 4276 N N . ARG B 1 136 ? -32.536 184.376 -322.659 1.00 19.03 136 ARG B N 1
ATOM 4277 C CA . ARG B 1 136 ? -33.985 184.408 -322.755 1.00 19.27 136 ARG B CA 1
ATOM 4278 C C . ARG B 1 136 ? -34.477 185.765 -323.232 1.00 19.37 136 ARG B C 1
ATOM 4279 O O . ARG B 1 136 ? -34.387 186.776 -322.510 1.00 19.10 136 ARG B O 1
ATOM 4287 N N . PRO B 1 137 ? -35.005 185.790 -324.441 1.00 19.10 137 PRO B N 1
ATOM 4288 C CA . PRO B 1 137 ? -35.685 186.988 -324.934 1.00 19.36 137 PRO B CA 1
ATOM 4289 C C . PRO B 1 137 ? -37.101 187.027 -324.374 1.00 19.39 137 PRO B C 1
ATOM 4290 O O . PRO B 1 137 ? -37.751 185.996 -324.247 1.00 19.06 137 PRO B O 1
ATOM 4294 N N . VAL B 1 138 ? -37.547 188.211 -323.979 1.00 19.76 138 VAL B N 1
ATOM 4295 C CA . VAL B 1 138 ? -38.914 188.402 -323.542 1.00 19.08 138 VAL B CA 1
ATOM 4296 C C . VAL B 1 138 ? -39.503 189.573 -324.310 1.00 19.33 138 VAL B C 1
ATOM 4297 O O . VAL B 1 138 ? -39.009 190.695 -324.241 1.00 18.80 138 VAL B O 1
ATOM 4301 N N . ARG B 1 139 ? -40.555 189.270 -325.060 1.00 19.35 139 ARG B N 1
ATOM 4302 C CA . ARG B 1 139 ? -41.235 190.225 -325.920 1.00 19.89 139 ARG B CA 1
ATOM 4303 C C . ARG B 1 139 ? -42.745 190.014 -325.806 1.00 19.86 139 ARG B C 1
ATOM 4304 O O . ARG B 1 139 ? -43.210 188.963 -325.331 1.00 19.74 139 ARG B O 1
ATOM 4312 N N . TYR B 1 140 ? -43.495 191.020 -326.229 1.00 19.24 140 TYR B N 1
ATOM 4313 C CA . TYR B 1 140 ? -44.941 190.987 -326.151 1.00 19.62 140 TYR B CA 1
ATOM 4314 C C . TYR B 1 140 ? -45.543 190.788 -327.535 1.00 19.67 140 TYR B C 1
ATOM 4315 O O . TYR B 1 140 ? -45.097 191.405 -328.494 1.00 19.95 140 TYR B O 1
ATOM 4324 N N . TYR B 1 141 ? -46.561 189.935 -327.631 1.00 19.88 141 TYR B N 1
ATOM 4325 C CA . TYR B 1 141 ? -47.144 189.569 -328.928 1.00 19.90 141 TYR B CA 1
ATOM 4326 C C . TYR B 1 141 ? -48.606 189.979 -329.039 1.00 19.99 141 TYR B C 1
ATOM 4327 O O . TYR B 1 141 ? -49.318 189.527 -329.930 1.00 19.87 141 TYR B O 1
ATOM 4336 N N . GLY B 1 142 ? -49.036 190.861 -328.142 1.00 19.98 142 GLY B N 1
ATOM 4337 C CA . GLY B 1 142 ? -50.407 191.332 -328.147 1.00 20.48 142 GLY B CA 1
ATOM 4338 C C . GLY B 1 142 ? -51.390 190.470 -327.360 1.00 20.64 142 GLY B C 1
ATOM 4339 O O . GLY B 1 142 ? -52.596 190.731 -327.419 1.00 20.48 142 GLY B O 1
ATOM 4340 N N . GLN B 1 143 ? -50.890 189.454 -326.643 1.00 20.74 143 GLN B N 1
ATOM 4341 C CA . GLN B 1 143 ? -51.727 188.605 -325.764 1.00 21.29 143 GLN B CA 1
ATOM 4342 C C . GLN B 1 143 ? -52.356 189.407 -324.629 1.00 21.20 143 GLN B C 1
ATOM 4343 O O . GLN B 1 143 ? -51.841 190.471 -324.263 1.00 20.95 143 GLN B O 1
ATOM 4349 N N . PRO B 1 144 ? -53.430 188.877 -324.031 1.00 21.02 144 PRO B N 1
ATOM 4350 C CA . PRO B 1 144 ? -53.915 189.402 -322.745 1.00 20.90 144 PRO B CA 1
ATOM 4351 C C . PRO B 1 144 ? -52.781 189.343 -321.745 1.00 20.44 144 PRO B C 1
ATOM 4352 O O . PRO B 1 144 ? -52.127 188.312 -321.611 1.00 20.42 144 PRO B O 1
ATOM 4356 N N . ALA B 1 145 ? -52.521 190.458 -321.083 1.00 20.06 145 ALA B N 1
ATOM 4357 C CA . ALA B 1 145 ? -51.377 190.550 -320.208 1.00 19.59 145 ALA B CA 1
ATOM 4358 C C . ALA B 1 145 ? -51.731 191.401 -319.001 1.00 19.38 145 ALA B C 1
ATOM 4359 O O . ALA B 1 145 ? -52.497 192.353 -319.120 1.00 19.13 145 ALA B O 1
ATOM 4361 N N . PRO B 1 146 ? -51.170 191.053 -317.845 1.00 19.31 146 PRO B N 1
ATOM 4362 C CA . PRO B 1 146 ? -51.456 191.769 -316.592 1.00 19.46 146 PRO B CA 1
ATOM 4363 C C . PRO B 1 146 ? -50.723 193.109 -316.470 1.00 19.54 146 PRO B C 1
ATOM 4364 O O . PRO B 1 146 ? -51.067 193.906 -315.602 1.00 19.43 146 PRO B O 1
ATOM 4368 N N . HIS B 1 147 ? -49.733 193.350 -317.324 1.00 19.18 147 HIS B N 1
ATOM 4369 C CA . HIS B 1 147 ? -48.871 194.518 -317.208 1.00 19.43 147 HIS B CA 1
ATOM 4370 C C . HIS B 1 147 ? -49.420 195.587 -318.157 1.00 19.37 147 HIS B C 1
ATOM 4371 O O . HIS B 1 147 ? -49.525 195.338 -319.349 1.00 19.10 147 HIS B O 1
ATOM 4378 N N . LYS B 1 148 ? -49.759 196.770 -317.641 1.00 19.28 148 LYS B N 1
ATOM 4379 C CA . LYS B 1 148 ? -50.232 197.855 -318.524 1.00 19.82 148 LYS B CA 1
ATOM 4380 C C . LYS B 1 148 ? -49.155 198.230 -319.534 1.00 19.77 148 LYS B C 1
ATOM 4381 O O . LYS B 1 148 ? -49.451 198.694 -320.625 1.00 19.34 148 LYS B O 1
ATOM 4387 N N . TYR B 1 149 ? -47.897 198.019 -319.157 1.00 19.96 149 TYR B N 1
ATOM 4388 C CA . TYR B 1 149 ? -46.774 198.424 -319.998 1.00 19.90 149 TYR B CA 1
ATOM 4389 C C . TYR B 1 149 ? -46.127 197.257 -320.742 1.00 19.82 149 TYR B C 1
ATOM 4390 O O . TYR B 1 149 ? -44.964 197.342 -321.127 1.00 19.83 149 TYR B O 1
ATOM 4399 N N . ALA B 1 150 ? -46.881 196.182 -320.959 1.00 19.63 150 ALA B N 1
ATOM 4400 C CA . ALA B 1 150 ? -46.350 194.982 -321.598 1.00 19.65 150 ALA B CA 1
ATOM 4401 C C . ALA B 1 150 ? -45.759 195.270 -322.987 1.00 19.75 150 ALA B C 1
ATOM 4402 O O . ALA B 1 150 ? -44.730 194.696 -323.364 1.00 18.69 150 ALA B O 1
ATOM 4404 N N . ASP B 1 151 ? -46.402 196.168 -323.739 1.00 19.79 151 ASP B N 1
ATOM 4405 C CA . ASP B 1 151 ? -45.922 196.494 -325.082 1.00 20.20 151 ASP B CA 1
ATOM 4406 C C . ASP B 1 151 ? -44.558 197.180 -325.100 1.00 19.96 151 ASP B C 1
ATOM 4407 O O . ASP B 1 151 ? -43.944 197.330 -326.154 1.00 19.92 151 ASP B O 1
ATOM 4412 N N . ARG B 1 152 ? -44.073 197.586 -323.933 1.00 19.68 152 ARG B N 1
ATOM 4413 C CA . ARG B 1 152 ? -42.741 198.169 -323.870 1.00 19.65 152 ARG B CA 1
ATOM 4414 C C . ARG B 1 152 ? -41.713 197.267 -323.186 1.00 19.73 152 ARG B C 1
ATOM 4415 O O . ARG B 1 152 ? -40.622 197.716 -322.765 1.00 19.76 152 ARG B O 1
ATOM 4423 N N . VAL B 1 153 ? -42.071 195.995 -323.058 1.00 19.37 153 VAL B N 1
ATOM 4424 C CA . VAL B 1 153 ? -41.128 194.979 -322.609 1.00 18.97 153 VAL B CA 1
ATOM 4425 C C . VAL B 1 153 ? -40.553 194.317 -323.843 1.00 19.63 153 VAL B C 1
ATOM 4426 O O . VAL B 1 153 ? -41.274 193.656 -324.608 1.00 19.59 153 VAL B O 1
ATOM 4430 N N . ASP B 1 154 ? -39.260 194.526 -324.051 1.00 19.22 154 ASP B N 1
ATOM 4431 C CA . ASP B 1 154 ? -38.559 193.952 -325.189 1.00 19.61 154 ASP B CA 1
ATOM 4432 C C . ASP B 1 154 ? -37.146 193.752 -324.701 1.00 19.53 154 ASP B C 1
ATOM 4433 O O . ASP B 1 154 ? -36.282 194.612 -324.868 1.00 19.35 154 ASP B O 1
ATOM 4438 N N . MET B 1 155 ? -36.930 192.625 -324.046 1.00 19.29 155 MET B N 1
ATOM 4439 C CA . MET B 1 155 ? -35.689 192.402 -323.332 1.00 19.37 155 MET B CA 1
ATOM 4440 C C . MET B 1 155 ? -35.091 191.062 -323.705 1.00 19.15 155 MET B C 1
ATOM 4441 O O . MET B 1 155 ? -35.768 190.206 -324.251 1.00 18.79 155 MET B O 1
ATOM 4446 N N . VAL B 1 156 ? -33.806 190.909 -323.401 1.00 19.16 156 VAL B N 1
ATOM 4447 C CA . VAL B 1 156 ? -33.104 189.646 -323.500 1.00 19.33 156 VAL B CA 1
ATOM 4448 C C . VAL B 1 156 ? -32.261 189.471 -322.245 1.00 19.30 156 VAL B C 1
ATOM 4449 O O . VAL B 1 156 ? -31.422 190.309 -321.928 1.00 19.35 156 VAL B O 1
ATOM 4453 N N . ILE B 1 157 ? -32.473 188.376 -321.536 1.00 19.27 157 ILE B N 1
ATOM 4454 C CA . ILE B 1 157 ? -31.700 188.119 -320.340 1.00 18.83 157 ILE B CA 1
ATOM 4455 C C . ILE B 1 157 ? -30.532 187.182 -320.653 1.00 19.29 157 ILE B C 1
ATOM 4456 O O . ILE B 1 157 ? -30.728 186.035 -321.107 1.00 19.16 157 ILE B O 1
ATOM 4461 N N . PHE B 1 158 ? -29.318 187.704 -320.458 1.00 19.10 158 PHE B N 1
ATOM 4462 C CA . PHE B 1 158 ? -28.100 186.902 -320.511 1.00 19.07 158 PHE B CA 1
ATOM 4463 C C . PHE B 1 158 ? -27.819 186.485 -319.069 1.00 19.34 158 PHE B C 1
ATOM 4464 O O . PHE B 1 158 ? -27.465 187.309 -318.208 1.00 19.38 158 PHE B O 1
ATOM 4472 N N . ARG B 1 159 ? -28.022 185.197 -318.815 1.00 19.24 159 ARG B N 1
ATOM 4473 C CA . ARG B 1 159 ? -27.887 184.630 -317.486 1.00 19.40 159 ARG B CA 1
ATOM 4474 C C . ARG B 1 159 ? -26.725 183.646 -317.466 1.00 19.38 159 ARG B C 1
ATOM 4475 O O . ARG B 1 159 ? -26.622 182.744 -318.309 1.00 18.94 159 ARG B O 1
ATOM 4483 N N . GLU B 1 160 ? -25.833 183.866 -316.513 1.00 19.47 160 GLU B N 1
ATOM 4484 C CA . GLU B 1 160 ? -24.665 183.025 -316.333 1.00 19.77 160 GLU B CA 1
ATOM 4485 C C . GLU B 1 160 ? -25.196 181.695 -315.806 1.00 20.09 160 GLU B C 1
ATOM 4486 O O . GLU B 1 160 ? -25.859 181.651 -314.792 1.00 19.93 160 GLU B O 1
ATOM 4492 N N . ASN B 1 161 ? -24.930 180.610 -316.510 1.00 20.11 161 ASN B N 1
ATOM 4493 C CA . ASN B 1 161 ? -25.630 179.380 -316.210 1.00 20.74 161 ASN B CA 1
ATOM 4494 C C . ASN B 1 161 ? -24.777 178.249 -315.625 1.00 20.58 161 ASN B C 1
ATOM 4495 O O . ASN B 1 161 ? -25.128 177.081 -315.784 1.00 21.58 161 ASN B O 1
ATOM 4500 N N . THR B 1 162 ? -23.662 178.575 -314.966 1.00 20.34 162 THR B N 1
ATOM 4501 C CA . THR B 1 162 ? -22.751 177.535 -314.431 1.00 20.32 162 THR B CA 1
ATOM 4502 C C . THR B 1 162 ? -22.397 177.683 -312.967 1.00 20.07 162 THR B C 1
ATOM 4503 O O . THR B 1 162 ? -21.966 176.711 -312.349 1.00 20.98 162 THR B O 1
ATOM 4507 N N . GLU B 1 163 ? -22.529 178.891 -312.435 1.00 19.89 163 GLU B N 1
ATOM 4508 C CA . GLU B 1 163 ? -22.032 179.214 -311.102 1.00 20.06 163 GLU B CA 1
ATOM 4509 C C . GLU B 1 163 ? -23.179 179.609 -310.185 1.00 19.92 163 GLU B C 1
ATOM 4510 O O . GLU B 1 163 ? -24.340 179.223 -310.425 1.00 19.56 163 GLU B O 1
ATOM 4516 N N . ASP B 1 164 ? -22.843 180.394 -309.150 1.00 19.46 164 ASP B N 1
ATOM 4517 C CA . ASP B 1 164 ? -23.827 180.922 -308.206 1.00 20.05 164 ASP B CA 1
ATOM 4518 C C . ASP B 1 164 ? -24.368 179.788 -307.313 1.00 19.93 164 ASP B C 1
ATOM 4519 O O . ASP B 1 164 ? -23.836 178.670 -307.346 1.00 19.66 164 ASP B O 1
ATOM 4524 N N . VAL B 1 165 ? -25.401 180.076 -306.517 1.00 20.33 165 VAL B N 1
ATOM 4525 C CA . VAL B 1 165 ? -26.008 179.075 -305.633 1.00 20.40 165 VAL B CA 1
ATOM 4526 C C . VAL B 1 165 ? -26.554 177.873 -306.411 1.00 20.79 165 VAL B C 1
ATOM 4527 O O . VAL B 1 165 ? -26.738 176.788 -305.854 1.00 21.34 165 VAL B O 1
ATOM 4531 N N . TYR B 1 166 ? -26.762 178.053 -307.711 1.00 20.82 166 TYR B N 1
ATOM 4532 C CA . TYR B 1 166 ? -27.246 176.975 -308.570 1.00 21.57 166 TYR B CA 1
ATOM 4533 C C . TYR B 1 166 ? -26.216 175.879 -308.897 1.00 21.59 166 TYR B C 1
ATOM 4534 O O . TYR B 1 166 ? -26.586 174.815 -309.411 1.00 22.50 166 TYR B O 1
ATOM 4543 N N . ALA B 1 167 ? -24.938 176.114 -308.581 1.00 21.30 167 ALA B N 1
ATOM 4544 C CA . ALA B 1 167 ? -23.881 175.116 -308.791 1.00 20.91 167 ALA B CA 1
ATOM 4545 C C . ALA B 1 167 ? -23.994 173.837 -307.936 1.00 20.87 167 ALA B C 1
ATOM 4546 O O . ALA B 1 167 ? -23.226 172.891 -308.148 1.00 20.10 167 ALA B O 1
ATOM 4548 N N . GLY B 1 168 ? -24.915 173.830 -306.967 1.00 20.75 168 GLY B N 1
ATOM 4549 C CA . GLY B 1 168 ? -25.228 172.632 -306.205 1.00 20.48 168 GLY B CA 1
ATOM 4550 C C . GLY B 1 168 ? -24.308 172.360 -305.042 1.00 20.65 168 GLY B C 1
ATOM 4551 O O . GLY B 1 168 ? -24.292 171.232 -304.512 1.00 20.74 168 GLY B O 1
ATOM 4552 N N . ILE B 1 169 ? -23.526 173.365 -304.638 1.00 20.09 169 ILE B N 1
ATOM 4553 C CA . ILE B 1 169 ? -22.581 173.162 -303.523 1.00 19.81 169 ILE B CA 1
ATOM 4554 C C . ILE B 1 169 ? -23.282 173.490 -302.210 1.00 19.40 169 ILE B C 1
ATOM 4555 O O . ILE B 1 169 ? -23.476 174.659 -301.871 1.00 18.92 169 ILE B O 1
ATOM 4560 N N . GLU B 1 170 ? -23.674 172.448 -301.492 1.00 19.24 170 GLU B N 1
ATOM 4561 C CA . GLU B 1 170 ? -24.436 172.591 -300.257 1.00 19.07 170 GLU B CA 1
ATOM 4562 C C . GLU B 1 170 ? -24.426 171.271 -299.469 1.00 19.45 170 GLU B C 1
ATOM 4563 O O . GLU B 1 170 ? -24.139 170.205 -300.032 1.00 18.61 170 GLU B O 1
ATOM 4569 N N . TRP B 1 171 ? -24.753 171.363 -298.175 1.00 19.11 171 TRP B N 1
ATOM 4570 C CA . TRP B 1 171 ? -24.732 170.217 -297.268 1.00 19.24 171 TRP B CA 1
ATOM 4571 C C . TRP B 1 171 ? -25.906 170.283 -296.293 1.00 19.43 171 TRP B C 1
ATOM 4572 O O . TRP B 1 171 ? -26.224 171.361 -295.793 1.00 19.04 171 TRP B O 1
ATOM 4583 N N . PRO B 1 172 ? -26.563 169.153 -296.026 1.00 19.44 172 PRO B N 1
ATOM 4584 C CA . PRO B 1 172 ? -27.647 169.123 -295.028 1.00 19.66 172 PRO B CA 1
ATOM 4585 C C . PRO B 1 172 ? -27.170 169.613 -293.645 1.00 19.68 172 PRO B C 1
ATOM 4586 O O . PRO B 1 172 ? -26.006 169.412 -293.286 1.00 19.18 172 PRO B O 1
ATOM 4590 N N . HIS B 1 173 ? -28.067 170.269 -292.909 1.00 19.27 173 HIS B N 1
ATOM 4591 C CA . HIS B 1 173 ? -27.801 170.751 -291.555 1.00 19.39 173 HIS B CA 1
ATOM 4592 C C . HIS B 1 173 ? -27.241 169.705 -290.597 1.00 19.37 173 HIS B C 1
ATOM 4593 O O . HIS B 1 173 ? -26.430 170.033 -289.755 1.00 19.35 173 HIS B O 1
ATOM 4600 N N . ASP B 1 174 ? -27.675 168.455 -290.739 1.00 19.23 174 ASP B N 1
ATOM 4601 C CA . ASP B 1 174 ? -27.282 167.391 -289.827 1.00 19.69 174 ASP B CA 1
ATOM 4602 C C . ASP B 1 174 ? -26.212 166.450 -290.413 1.00 19.80 174 ASP B C 1
ATOM 4603 O O . ASP B 1 174 ? -25.945 165.397 -289.845 1.00 19.18 174 ASP B O 1
ATOM 4608 N N . SER B 1 175 ? -25.621 166.846 -291.548 1.00 19.43 175 SER B N 1
ATOM 4609 C CA . SER B 1 175 ? -24.579 166.066 -292.212 1.00 19.44 175 SER B CA 1
ATOM 4610 C C . SER B 1 175 ? -23.214 166.256 -291.542 1.00 19.57 175 SER B C 1
ATOM 4611 O O . SER B 1 175 ? -22.929 167.349 -291.043 1.00 19.51 175 SER B O 1
ATOM 4614 N N . PRO B 1 176 ? -22.365 165.221 -291.559 1.00 19.42 176 PRO B N 1
ATOM 4615 C CA . PRO B 1 176 ? -20.980 165.366 -291.080 1.00 19.49 176 PRO B CA 1
ATOM 4616 C C . PRO B 1 176 ? -20.203 166.438 -291.860 1.00 19.22 176 PRO B C 1
ATOM 4617 O O . PRO B 1 176 ? -19.325 167.094 -291.297 1.00 18.91 176 PRO B O 1
ATOM 4621 N N . GLU B 1 177 ? -20.539 166.618 -293.135 1.00 19.16 177 GLU B N 1
ATOM 4622 C CA . GLU B 1 177 ? -19.864 167.605 -293.962 1.00 18.99 177 GLU B CA 1
ATOM 4623 C C . GLU B 1 177 ? -20.163 169.027 -293.443 1.00 19.36 177 GLU B C 1
ATOM 4624 O O . GLU B 1 177 ? -19.264 169.862 -293.330 1.00 18.67 177 GLU B O 1
ATOM 4630 N N . ALA B 1 178 ? -21.435 169.288 -293.133 1.00 18.94 178 ALA B N 1
ATOM 4631 C CA . ALA B 1 178 ? -21.830 170.575 -292.585 1.00 19.33 178 ALA B CA 1
ATOM 4632 C C . ALA B 1 178 ? -21.127 170.868 -291.254 1.00 19.22 178 ALA B C 1
ATOM 4633 O O . ALA B 1 178 ? -20.665 171.978 -291.032 1.00 19.07 178 ALA B O 1
ATOM 4635 N N . ALA B 1 179 ? -21.020 169.850 -290.406 1.00 19.02 179 ALA B N 1
ATOM 4636 C CA . ALA B 1 179 ? -20.320 169.968 -289.135 1.00 19.57 179 ALA B CA 1
ATOM 4637 C C . ALA B 1 179 ? -18.850 170.342 -289.346 1.00 19.51 179 ALA B C 1
ATOM 4638 O O . ALA B 1 179 ? -18.331 171.226 -288.669 1.00 19.60 179 ALA B O 1
ATOM 4640 N N . ARG B 1 180 ? -18.193 169.690 -290.304 1.00 19.59 180 ARG B N 1
ATOM 4641 C CA . ARG B 1 180 ? -16.780 169.974 -290.584 1.00 20.00 180 ARG B CA 1
ATOM 4642 C C . ARG B 1 180 ? -16.604 171.427 -291.074 1.00 19.91 180 ARG B C 1
ATOM 4643 O O . ARG B 1 180 ? -15.732 172.154 -290.590 1.00 19.93 180 ARG B O 1
ATOM 4651 N N . ILE B 1 181 ? -17.464 171.858 -291.991 1.00 19.79 181 ILE B N 1
ATOM 4652 C CA . ILE B 1 181 ? -17.413 173.232 -292.492 1.00 20.26 181 ILE B CA 1
ATOM 4653 C C . ILE B 1 181 ? -17.677 174.269 -291.411 1.00 20.13 181 ILE B C 1
ATOM 4654 O O . ILE B 1 181 ? -17.016 175.306 -291.378 1.00 19.78 181 ILE B O 1
ATOM 4659 N N . ARG B 1 182 ? -18.630 173.971 -290.529 1.00 20.13 182 ARG B N 1
ATOM 4660 C CA . ARG B 1 182 ? -18.966 174.864 -289.429 1.00 20.70 182 ARG B CA 1
ATOM 4661 C C . ARG B 1 182 ? -17.755 175.116 -288.526 1.00 20.37 182 ARG B C 1
ATOM 4662 O O . ARG B 1 182 ? -17.490 176.257 -288.144 1.00 20.81 182 ARG B O 1
ATOM 4670 N N . ARG B 1 183 ? -17.016 174.067 -288.226 1.00 20.39 183 ARG B N 1
ATOM 4671 C CA . ARG B 1 183 ? -15.873 174.175 -287.328 1.00 20.88 183 ARG B CA 1
ATOM 4672 C C . ARG B 1 183 ? -14.631 174.763 -288.010 1.00 20.84 183 ARG B C 1
ATOM 4673 O O . ARG B 1 183 ? -13.880 175.510 -287.394 1.00 21.31 183 ARG B O 1
ATOM 4681 N N . PHE B 1 184 ? -14.432 174.445 -289.283 1.00 20.65 184 PHE B N 1
ATOM 4682 C CA . PHE B 1 184 ? -13.444 175.131 -290.110 1.00 20.44 184 PHE B CA 1
ATOM 4683 C C . PHE B 1 184 ? -13.713 176.639 -290.155 1.00 20.30 184 PHE B C 1
ATOM 4684 O O . PHE B 1 184 ? -12.823 177.444 -289.896 1.00 20.66 184 PHE B O 1
ATOM 4692 N N . LEU B 1 185 ? -14.934 177.036 -290.467 1.00 20.00 185 LEU B N 1
ATOM 4693 C CA . LEU B 1 185 ? -15.233 178.461 -290.515 1.00 20.39 185 LEU B CA 1
ATOM 4694 C C . LEU B 1 185 ? -15.050 179.169 -289.153 1.00 20.67 185 LEU B C 1
ATOM 4695 O O . LEU B 1 185 ? -14.610 180.337 -289.128 1.00 20.60 185 LEU B O 1
ATOM 4700 N N . ALA B 1 186 ? -15.357 178.470 -288.047 1.00 20.50 186 ALA B N 1
ATOM 4701 C CA . ALA B 1 186 ? -15.212 179.037 -286.700 1.00 20.86 186 ALA B CA 1
ATOM 4702 C C . ALA B 1 186 ? -13.778 179.194 -286.213 1.00 21.03 186 ALA B C 1
ATOM 4703 O O . ALA B 1 186 ? -13.447 180.242 -285.660 1.00 21.88 186 ALA B O 1
ATOM 4705 N N . GLU B 1 187 ? -12.944 178.183 -286.422 1.00 20.90 187 GLU B N 1
ATOM 4706 C CA . GLU B 1 187 ? -11.565 178.187 -285.954 1.00 21.72 187 GLU B CA 1
ATOM 4707 C C . GLU B 1 187 ? -10.712 179.151 -286.738 1.00 21.47 187 GLU B C 1
ATOM 4708 O O . GLU B 1 187 ? -9.811 179.804 -286.185 1.00 21.67 187 GLU B O 1
ATOM 4714 N N . GLU B 1 188 ? -10.962 179.176 -288.047 1.00 21.26 188 GLU B N 1
ATOM 4715 C CA . GLU B 1 188 ? -10.028 179.758 -289.004 1.00 21.15 188 GLU B CA 1
ATOM 4716 C C . GLU B 1 188 ? -10.366 181.189 -289.300 1.00 20.94 188 GLU B C 1
ATOM 4717 O O . GLU B 1 188 ? -9.472 182.010 -289.503 1.00 21.41 188 GLU B O 1
ATOM 4723 N N . PHE B 1 189 ? -11.655 181.489 -289.341 1.00 20.53 189 PHE B N 1
ATOM 4724 C CA . PHE B 1 189 ? -12.113 182.833 -289.648 1.00 20.90 189 PHE B CA 1
ATOM 4725 C C . PHE B 1 189 ? -12.992 183.439 -288.563 1.00 20.53 189 PHE B C 1
ATOM 4726 O O . PHE B 1 189 ? -13.502 184.528 -288.758 1.00 21.16 189 PHE B O 1
ATOM 4734 N N . GLY B 1 190 ? -13.199 182.752 -287.439 1.00 21.08 190 GLY B N 1
ATOM 4735 C CA . GLY B 1 190 ? -14.074 183.294 -286.395 1.00 20.84 190 GLY B CA 1
ATOM 4736 C C . GLY B 1 190 ? -15.486 183.555 -286.885 1.00 21.00 190 GLY B C 1
ATOM 4737 O O . GLY B 1 190 ? -16.150 184.553 -286.518 1.00 21.77 190 GLY B O 1
ATOM 4738 N N . ILE B 1 191 ? -15.982 182.662 -287.739 1.00 21.07 191 ILE B N 1
ATOM 4739 C CA . ILE B 1 191 ? -17.344 182.813 -288.273 1.00 20.91 191 ILE B CA 1
ATOM 4740 C C . ILE B 1 191 ? -18.266 181.820 -287.604 1.00 20.84 191 ILE B C 1
ATOM 4741 O O . ILE B 1 191 ? -18.001 180.628 -287.608 1.00 20.77 191 ILE B O 1
ATOM 4746 N N . SER B 1 192 ? -19.363 182.294 -287.031 1.00 21.68 192 SER B N 1
ATOM 4747 C CA . SER B 1 192 ? -20.269 181.348 -286.381 1.00 22.14 192 SER B CA 1
ATOM 4748 C C . SER B 1 192 ? -21.549 181.157 -287.174 1.00 21.51 192 SER B C 1
ATOM 4749 O O . SER B 1 192 ? -22.188 182.101 -287.605 1.00 21.94 192 SER B O 1
ATOM 4752 N N . ILE B 1 193 ? -21.846 179.892 -287.431 1.00 21.33 193 ILE B N 1
ATOM 4753 C CA . ILE B 1 193 ? -23.087 179.475 -288.055 1.00 20.87 193 ILE B CA 1
ATOM 4754 C C . ILE B 1 193 ? -23.750 178.493 -287.076 1.00 20.47 193 ILE B C 1
ATOM 4755 O O . ILE B 1 193 ? -23.064 177.678 -286.440 1.00 20.21 193 ILE B O 1
ATOM 4760 N N . ARG B 1 194 ? -25.069 178.566 -286.958 1.00 20.20 194 ARG B N 1
ATOM 4761 C CA . ARG B 1 194 ? -25.785 177.718 -286.000 1.00 20.16 194 ARG B CA 1
ATOM 4762 C C . ARG B 1 194 ? -25.625 176.230 -286.324 1.00 20.24 194 ARG B C 1
ATOM 4763 O O . ARG B 1 194 ? -25.593 175.842 -287.495 1.00 19.61 194 ARG B O 1
ATOM 4771 N N . GLU B 1 195 ? -25.550 175.412 -285.274 1.00 20.23 195 GLU B N 1
ATOM 4772 C CA . GLU B 1 195 ? -25.537 173.955 -285.362 1.00 20.41 195 GLU B CA 1
ATOM 4773 C C . GLU B 1 195 ? -26.653 173.358 -286.213 1.00 20.21 195 GLU B C 1
ATOM 4774 O O . GLU B 1 195 ? -26.494 172.284 -286.774 1.00 19.66 195 GLU B O 1
ATOM 4780 N N . ASP B 1 196 ? -27.786 174.052 -286.299 1.00 20.03 196 ASP B N 1
ATOM 4781 C CA . ASP B 1 196 ? -28.945 173.521 -287.006 1.00 19.82 196 ASP B CA 1
ATOM 4782 C C . ASP B 1 196 ? -29.166 174.224 -288.355 1.00 19.74 196 ASP B C 1
ATOM 4783 O O . ASP B 1 196 ? -30.298 174.330 -288.833 1.00 19.60 196 ASP B O 1
ATOM 4788 N N . ALA B 1 197 ? -28.081 174.692 -288.960 1.00 19.67 197 ALA B N 1
ATOM 4789 C CA . ALA B 1 197 ? -28.134 175.379 -290.251 1.00 19.25 197 ALA B CA 1
ATOM 4790 C C . ALA B 1 197 ? -27.651 174.492 -291.393 1.00 19.29 197 ALA B C 1
ATOM 4791 O O . ALA B 1 197 ? -26.597 173.851 -291.308 1.00 18.98 197 ALA B O 1
ATOM 4793 N N . GLY B 1 198 ? -28.449 174.445 -292.452 1.00 19.29 198 GLY B N 1
ATOM 4794 C CA . GLY B 1 198 ? -27.995 173.931 -293.727 1.00 19.23 198 GLY B CA 1
ATOM 4795 C C . GLY B 1 198 ? -27.062 174.977 -294.316 1.00 19.23 198 GLY B C 1
ATOM 4796 O O . GLY B 1 198 ? -27.178 176.155 -293.991 1.00 18.88 198 GLY B O 1
ATOM 4797 N N . ILE B 1 199 ? -26.141 174.552 -295.171 1.00 19.17 199 ILE B N 1
ATOM 4798 C CA . ILE B 1 199 ? -25.091 175.443 -295.662 1.00 19.44 199 ILE B CA 1
ATOM 4799 C C . ILE B 1 199 ? -24.866 175.293 -297.151 1.00 19.34 199 ILE B C 1
ATOM 4800 O O . ILE B 1 199 ? -24.594 174.205 -297.632 1.00 19.38 199 ILE B O 1
ATOM 4805 N N . GLY B 1 200 ? -24.964 176.407 -297.861 1.00 19.64 200 GLY B N 1
ATOM 4806 C CA . GLY B 1 200 ? -24.611 176.483 -299.267 1.00 19.41 200 GLY B CA 1
ATOM 4807 C C . GLY B 1 200 ? -23.469 177.450 -299.562 1.00 19.53 200 GLY B C 1
ATOM 4808 O O . GLY B 1 200 ? -23.221 178.405 -298.818 1.00 19.08 200 GLY B O 1
ATOM 4809 N N . VAL B 1 201 ? -22.757 177.185 -300.654 1.00 19.38 201 VAL B N 1
ATOM 4810 C CA . VAL B 1 201 ? -21.673 178.039 -301.110 1.00 19.26 201 VAL B CA 1
ATOM 4811 C C . VAL B 1 201 ? -22.076 178.697 -302.424 1.00 19.71 201 VAL B C 1
ATOM 4812 O O . VAL B 1 201 ? -22.673 178.054 -303.297 1.00 19.72 201 VAL B O 1
ATOM 4816 N N . LYS B 1 202 ? -21.776 179.989 -302.531 1.00 18.95 202 LYS B N 1
ATOM 4817 C CA . LYS B 1 202 ? -22.060 180.782 -303.712 1.00 18.87 202 LYS B CA 1
ATOM 4818 C C . LYS B 1 202 ? -20.732 181.238 -304.336 1.00 18.51 202 LYS B C 1
ATOM 4819 O O . LYS B 1 202 ? -20.146 182.204 -303.882 1.00 18.37 202 LYS B O 1
ATOM 4825 N N . PRO B 1 203 ? -20.238 180.524 -305.341 1.00 18.67 203 PRO B N 1
ATOM 4826 C CA . PRO B 1 203 ? -19.031 180.967 -306.059 1.00 18.92 203 PRO B CA 1
ATOM 4827 C C . PRO B 1 203 ? -19.364 181.819 -307.293 1.00 18.75 203 PRO B C 1
ATOM 4828 O O . PRO B 1 203 ? -20.263 181.458 -308.049 1.00 18.33 203 PRO B O 1
ATOM 4832 N N . ILE B 1 204 ? -18.673 182.950 -307.459 1.00 19.32 204 ILE B N 1
ATOM 4833 C CA . ILE B 1 204 ? -18.782 183.769 -308.692 1.00 19.06 204 ILE B CA 1
ATOM 4834 C C . ILE B 1 204 ? -17.367 184.113 -309.166 1.00 19.22 204 ILE B C 1
ATOM 4835 O O . ILE B 1 204 ? -16.587 184.727 -308.434 1.00 18.56 204 ILE B O 1
ATOM 4840 N N . SER B 1 205 ? -17.057 183.710 -310.391 1.00 19.10 205 SER B N 1
ATOM 4841 C CA . SER B 1 205 ? -15.711 183.825 -310.936 1.00 19.53 205 SER B CA 1
ATOM 4842 C C . SER B 1 205 ? -15.542 184.880 -312.030 1.00 19.41 205 SER B C 1
ATOM 4843 O O . SER B 1 205 ? -16.443 185.128 -312.833 1.00 18.74 205 SER B O 1
ATOM 4846 N N . ARG B 1 206 ? -14.338 185.450 -312.063 1.00 19.69 206 ARG B N 1
ATOM 4847 C CA . ARG B 1 206 ? -13.938 186.427 -313.074 1.00 19.86 206 ARG B CA 1
ATOM 4848 C C . ARG B 1 206 ? -14.144 185.864 -314.486 1.00 19.71 206 ARG B C 1
ATOM 4849 O O . ARG B 1 206 ? -14.758 186.521 -315.336 1.00 18.96 206 ARG B O 1
ATOM 4857 N N . PHE B 1 207 ? -13.630 184.651 -314.712 1.00 19.56 207 PHE B N 1
ATOM 4858 C CA . PHE B 1 207 ? -13.699 183.980 -316.017 1.00 19.70 207 PHE B CA 1
ATOM 4859 C C . PHE B 1 207 ? -15.126 183.842 -316.543 1.00 19.68 207 PHE B C 1
ATOM 4860 O O . PHE B 1 207 ? -15.407 184.197 -317.695 1.00 19.04 207 PHE B O 1
ATOM 4868 N N . ALA B 1 208 ? -16.016 183.317 -315.693 1.00 18.96 208 ALA B N 1
ATOM 4869 C CA . ALA B 1 208 ? -17.386 183.039 -316.104 1.00 19.06 208 ALA B CA 1
ATOM 4870 C C . ALA B 1 208 ? -18.152 184.336 -316.390 1.00 18.96 208 ALA B C 1
ATOM 4871 O O . ALA B 1 208 ? -18.942 184.390 -317.328 1.00 18.99 208 ALA B O 1
ATOM 4873 N N . THR B 1 209 ? -17.914 185.366 -315.578 1.00 18.86 209 THR B N 1
ATOM 4874 C CA . THR B 1 209 ? -18.547 186.668 -315.767 1.00 19.11 209 THR B CA 1
ATOM 4875 C C . THR B 1 209 ? -18.145 187.295 -317.089 1.00 18.75 209 THR B C 1
ATOM 4876 O O . THR B 1 209 ? -18.989 187.737 -317.840 1.00 18.60 209 THR B O 1
ATOM 4880 N N . ARG B 1 210 ? -16.838 187.330 -317.341 1.00 19.00 210 ARG B N 1
ATOM 4881 C CA . ARG B 1 210 ? -16.281 187.934 -318.550 1.00 19.21 210 ARG B CA 1
ATOM 4882 C C . ARG B 1 210 ? -16.846 187.328 -319.831 1.00 19.44 210 ARG B C 1
ATOM 4883 O O . ARG B 1 210 ? -17.257 188.048 -320.734 1.00 19.21 210 ARG B O 1
ATOM 4891 N N . ARG B 1 211 ? -16.879 186.002 -319.871 1.00 19.35 211 ARG B N 1
ATOM 4892 C CA . ARG B 1 211 ? -17.441 185.230 -320.973 1.00 19.95 211 ARG B CA 1
ATOM 4893 C C . ARG B 1 211 ? -18.865 185.641 -321.250 1.00 19.50 211 ARG B C 1
ATOM 4894 O O . ARG B 1 211 ? -19.234 185.910 -322.393 1.00 18.91 211 ARG B O 1
ATOM 4902 N N . LEU B 1 212 ? -19.665 185.631 -320.180 1.00 19.19 212 LEU B N 1
ATOM 4903 C CA . LEU B 1 212 ? -21.067 185.993 -320.266 1.00 19.21 212 LEU B CA 1
ATOM 4904 C C . LEU B 1 212 ? -21.216 187.422 -320.802 1.00 19.04 212 LEU B C 1
ATOM 4905 O O . LEU B 1 212 ? -21.955 187.651 -321.760 1.00 18.53 212 LEU B O 1
ATOM 4910 N N . MET B 1 213 ? -20.507 188.364 -320.176 1.00 19.15 213 MET B N 1
ATOM 4911 C CA . MET B 1 213 ? -20.577 189.780 -320.562 1.00 18.86 213 MET B CA 1
ATOM 4912 C C . MET B 1 213 ? -20.166 189.999 -322.024 1.00 19.04 213 MET B C 1
ATOM 4913 O O . MET B 1 213 ? -20.822 190.745 -322.742 1.00 18.61 213 MET B O 1
ATOM 4918 N N . GLU B 1 214 ? -19.104 189.316 -322.465 1.00 19.16 214 GLU B N 1
ATOM 4919 C CA . GLU B 1 214 ? -18.659 189.409 -323.856 1.00 19.71 214 GLU B CA 1
ATOM 4920 C C . GLU B 1 214 ? -19.777 188.964 -324.806 1.00 19.63 214 GLU B C 1
ATOM 4921 O O . GLU B 1 214 ? -20.117 189.673 -325.754 1.00 19.02 214 GLU B O 1
ATOM 4927 N N . ARG B 1 215 ? -20.370 187.804 -324.525 1.00 19.44 215 ARG B N 1
ATOM 4928 C CA . ARG B 1 215 ? -21.484 187.325 -325.345 1.00 19.57 215 ARG B CA 1
ATOM 4929 C C . ARG B 1 215 ? -22.659 188.316 -325.338 1.00 19.27 215 ARG B C 1
ATOM 4930 O O . ARG B 1 215 ? -23.307 188.520 -326.350 1.00 19.28 215 ARG B O 1
ATOM 4938 N N . ALA B 1 216 ? -22.918 188.942 -324.205 1.00 18.98 216 ALA B N 1
ATOM 4939 C CA . ALA B 1 216 ? -24.018 189.903 -324.118 1.00 19.27 216 ALA B CA 1
ATOM 4940 C C . ALA B 1 216 ? -23.746 191.120 -324.980 1.00 19.09 216 ALA B C 1
ATOM 4941 O O . ALA B 1 216 ? -24.640 191.598 -325.696 1.00 19.27 216 ALA B O 1
ATOM 4943 N N . LEU B 1 217 ? -22.510 191.611 -324.919 1.00 19.25 217 LEU B N 1
ATOM 4944 C CA . LEU B 1 217 ? -22.122 192.807 -325.667 1.00 19.45 217 LEU B CA 1
ATOM 4945 C C . LEU B 1 217 ? -22.088 192.520 -327.158 1.00 19.60 217 LEU B C 1
ATOM 4946 O O . LEU B 1 217 ? -22.453 193.379 -327.975 1.00 19.15 217 LEU B O 1
ATOM 4951 N N . GLU B 1 218 ? -21.678 191.308 -327.521 1.00 19.47 218 GLU B N 1
ATOM 4952 C CA . GLU B 1 218 ? -21.695 190.910 -328.931 1.00 19.61 218 GLU B CA 1
ATOM 4953 C C . GLU B 1 218 ? -23.131 190.901 -329.462 1.00 19.69 218 GLU B C 1
ATOM 4954 O O . GLU B 1 218 ? -23.413 191.448 -330.525 1.00 19.89 218 GLU B O 1
ATOM 4960 N N . TRP B 1 219 ? -24.041 190.308 -328.698 1.00 19.46 219 TRP B N 1
ATOM 4961 C CA . TRP B 1 219 ? -25.444 190.297 -329.065 1.00 19.69 219 TRP B CA 1
ATOM 4962 C C . TRP B 1 219 ? -25.995 191.729 -329.219 1.00 19.63 219 TRP B C 1
ATOM 4963 O O . TRP B 1 219 ? -26.672 192.024 -330.197 1.00 19.54 219 TRP B O 1
ATOM 4974 N N . ALA B 1 220 ? -25.693 192.596 -328.253 1.00 19.32 220 ALA B N 1
ATOM 4975 C CA . ALA B 1 220 ? -26.082 194.005 -328.309 1.00 19.52 220 ALA B CA 1
ATOM 4976 C C . ALA B 1 220 ? -25.626 194.675 -329.621 1.00 19.34 220 ALA B C 1
ATOM 4977 O O . ALA B 1 220 ? -26.427 195.294 -330.324 1.00 19.10 220 ALA B O 1
ATOM 4979 N N . LEU B 1 221 ? -24.350 194.520 -329.954 1.00 19.18 221 LEU B N 1
ATOM 4980 C CA . LEU B 1 221 ? -23.787 195.116 -331.153 1.00 19.84 221 LEU B CA 1
ATOM 4981 C C . LEU B 1 221 ? -24.453 194.557 -332.417 1.00 20.20 221 LEU B C 1
ATOM 4982 O O . LEU B 1 221 ? -24.807 195.307 -333.339 1.00 19.83 221 LEU B O 1
ATOM 4987 N N . ARG B 1 222 ? -24.624 193.239 -332.442 1.00 19.64 222 ARG B N 1
ATOM 4988 C CA . ARG B 1 222 ? -25.253 192.540 -333.557 1.00 20.39 222 ARG B CA 1
ATOM 4989 C C . ARG B 1 222 ? -26.723 192.940 -333.734 1.00 20.38 222 ARG B C 1
ATOM 4990 O O . ARG B 1 222 ? -27.220 192.986 -334.854 1.00 20.17 222 ARG B O 1
ATOM 4998 N N . ASN B 1 223 ? -27.398 193.248 -332.627 1.00 20.02 223 ASN B N 1
ATOM 4999 C CA . ASN B 1 223 ? -28.810 193.582 -332.651 1.00 20.23 223 ASN B CA 1
ATOM 5000 C C . ASN B 1 223 ? -29.139 195.057 -332.530 1.00 20.16 223 ASN B C 1
ATOM 5001 O O . ASN B 1 223 ? -30.313 195.407 -332.455 1.00 20.34 223 ASN B O 1
ATOM 5006 N N . GLY B 1 224 ? -28.121 195.913 -332.491 1.00 20.10 224 GLY B N 1
ATOM 5007 C CA . GLY B 1 224 ? -28.338 197.348 -332.311 1.00 19.81 224 GLY B CA 1
ATOM 5008 C C . GLY B 1 224 ? -29.023 197.704 -331.000 1.00 19.74 224 GLY B C 1
ATOM 5009 O O . GLY B 1 224 ? -29.786 198.663 -330.922 1.00 19.20 224 GLY B O 1
ATOM 5010 N N . ASN B 1 225 ? -28.752 196.937 -329.947 1.00 19.58 225 ASN B N 1
ATOM 5011 C CA . ASN B 1 225 ? -29.225 197.342 -328.626 1.00 19.73 225 ASN B CA 1
ATOM 5012 C C . ASN B 1 225 ? -28.435 198.543 -328.130 1.00 19.27 225 ASN B C 1
ATOM 5013 O O . ASN B 1 225 ? -27.270 198.711 -328.470 1.00 18.77 225 ASN B O 1
ATOM 5018 N N . THR B 1 226 ? -29.088 199.374 -327.333 1.00 19.20 226 THR B N 1
ATOM 5019 C CA . THR B 1 226 ? -28.501 200.629 -326.893 1.00 19.58 226 THR B CA 1
ATOM 5020 C C . THR B 1 226 ? -28.252 200.649 -325.383 1.00 19.24 226 THR B C 1
ATOM 5021 O O . THR B 1 226 ? -27.670 201.599 -324.857 1.00 18.39 226 THR B O 1
ATOM 5025 N N . VAL B 1 227 ? -28.718 199.605 -324.697 1.00 19.12 227 VAL B N 1
ATOM 5026 C CA . VAL B 1 227 ? -28.468 199.460 -323.263 1.00 19.08 227 VAL B CA 1
ATOM 5027 C C . VAL B 1 227 ? -28.221 198.015 -322.830 1.00 19.34 227 VAL B C 1
ATOM 5028 O O . VAL B 1 227 ? -28.950 197.091 -323.208 1.00 18.92 227 VAL B O 1
ATOM 5032 N N . VAL B 1 228 ? -27.175 197.843 -322.034 1.00 19.10 228 VAL B N 1
ATOM 5033 C CA . VAL B 1 228 ? -26.833 196.579 -321.414 1.00 19.38 228 VAL B CA 1
ATOM 5034 C C . VAL B 1 228 ? -26.727 196.857 -319.915 1.00 19.65 228 VAL B C 1
ATOM 5035 O O . VAL B 1 228 ? -25.892 197.670 -319.487 1.00 19.05 228 VAL B O 1
ATOM 5039 N N . THR B 1 229 ? -27.594 196.197 -319.138 1.00 18.94 229 THR B N 1
ATOM 5040 C CA . THR B 1 229 ? -27.746 196.465 -317.716 1.00 19.17 229 THR B CA 1
ATOM 5041 C C . THR B 1 229 ? -27.316 195.266 -316.857 1.00 19.25 229 THR B C 1
ATOM 5042 O O . THR B 1 229 ? -27.860 194.163 -316.995 1.00 18.64 229 THR B O 1
ATOM 5046 N N . ILE B 1 230 ? -26.356 195.514 -315.969 1.00 19.01 230 ILE B N 1
ATOM 5047 C CA . ILE B 1 230 ? -25.846 194.490 -315.068 1.00 18.90 230 ILE B CA 1
ATOM 5048 C C . ILE B 1 230 ? -26.718 194.423 -313.828 1.00 19.21 230 ILE B C 1
ATOM 5049 O O . ILE B 1 230 ? -26.887 195.433 -313.128 1.00 18.53 230 ILE B O 1
ATOM 5054 N N . MET B 1 231 ? -27.295 193.241 -313.567 1.00 19.27 231 MET B N 1
ATOM 5055 C CA . MET B 1 231 ? -28.224 193.067 -312.453 1.00 19.44 231 MET B CA 1
ATOM 5056 C C . MET B 1 231 ? -27.499 192.342 -311.323 1.00 19.54 231 MET B C 1
ATOM 5057 O O . MET B 1 231 ? -27.067 191.212 -311.494 1.00 19.47 231 MET B O 1
ATOM 5062 N N . HIS B 1 232 ? -27.343 193.002 -310.180 1.00 18.80 232 HIS B N 1
ATOM 5063 C CA . HIS B 1 232 ? -26.493 192.461 -309.117 1.00 19.38 232 HIS B CA 1
ATOM 5064 C C . HIS B 1 232 ? -26.984 192.926 -307.751 1.00 19.66 232 HIS B C 1
ATOM 5065 O O . HIS B 1 232 ? -27.675 193.943 -307.661 1.00 19.45 232 HIS B O 1
ATOM 5072 N N . LYS B 1 233 ? -26.616 192.192 -306.694 1.00 19.71 233 LYS B N 1
ATOM 5073 C CA . LYS B 1 233 ? -26.838 192.615 -305.308 1.00 20.34 233 LYS B CA 1
ATOM 5074 C C . LYS B 1 233 ? -25.499 192.943 -304.639 1.00 20.23 233 LYS B C 1
ATOM 5075 O O . LYS B 1 233 ? -25.178 192.459 -303.543 1.00 19.89 233 LYS B O 1
ATOM 5081 N N . GLY B 1 234 ? -24.728 193.781 -305.316 1.00 20.24 234 GLY B N 1
ATOM 5082 C CA . GLY B 1 234 ? -23.341 194.047 -304.953 1.00 20.43 234 GLY B CA 1
ATOM 5083 C C . GLY B 1 234 ? -23.160 194.896 -303.710 1.00 20.35 234 GLY B C 1
ATOM 5084 O O . GLY B 1 234 ? -22.061 194.988 -303.136 1.00 20.08 234 GLY B O 1
ATOM 5085 N N . ASN B 1 235 ? -24.246 195.520 -303.289 1.00 20.45 235 ASN B N 1
ATOM 5086 C CA . ASN B 1 235 ? -24.242 196.242 -302.043 1.00 21.12 235 ASN B CA 1
ATOM 5087 C C . ASN B 1 235 ? -24.188 195.335 -300.824 1.00 21.03 235 ASN B C 1
ATOM 5088 O O . ASN B 1 235 ? -23.523 195.681 -299.857 1.00 21.90 235 ASN B O 1
ATOM 5093 N N . ILE B 1 236 ? -24.833 194.170 -300.878 1.00 21.11 236 ILE B N 1
ATOM 5094 C CA . ILE B 1 236 ? -24.801 193.208 -299.766 1.00 21.16 236 ILE B CA 1
ATOM 5095 C C . ILE B 1 236 ? -23.803 192.089 -299.988 1.00 20.53 236 ILE B C 1
ATOM 5096 O O . ILE B 1 236 ? -23.147 191.642 -299.049 1.00 20.56 236 ILE B O 1
ATOM 5101 N N . MET B 1 237 ? -23.727 191.591 -301.216 1.00 20.50 237 MET B N 1
ATOM 5102 C CA . MET B 1 237 ? -22.779 190.541 -301.540 1.00 19.97 237 MET B CA 1
ATOM 5103 C C . MET B 1 237 ? -21.656 191.147 -302.370 1.00 20.20 237 MET B C 1
ATOM 5104 O O . MET B 1 237 ? -21.614 191.040 -303.601 1.00 19.76 237 MET B O 1
ATOM 5109 N N . LYS B 1 238 ? -20.738 191.792 -301.652 1.00 20.31 238 LYS B N 1
ATOM 5110 C CA . LYS B 1 238 ? -19.641 192.555 -302.253 1.00 20.51 238 LYS B CA 1
ATOM 5111 C C . LYS B 1 238 ? -18.719 191.717 -303.124 1.00 20.05 238 LYS B C 1
ATOM 5112 O O . LYS B 1 238 ? -18.292 192.169 -304.187 1.00 20.25 238 LYS B O 1
ATOM 5118 N N . TYR B 1 239 ? -18.391 190.508 -302.672 1.00 19.45 239 TYR B N 1
ATOM 5119 C CA . TYR B 1 239 ? -17.323 189.753 -303.314 1.00 19.82 239 TYR B CA 1
ATOM 5120 C C . TYR B 1 239 ? -17.797 188.676 -304.265 1.00 19.60 239 TYR B C 1
ATOM 5121 O O . TYR B 1 239 ? -16.974 188.010 -304.883 1.00 18.84 239 TYR B O 1
ATOM 5130 N N . THR B 1 240 ? -19.119 188.526 -304.386 1.00 19.33 240 THR B N 1
ATOM 5131 C CA . THR B 1 240 ? -19.691 187.636 -305.399 1.00 19.45 240 THR B CA 1
ATOM 5132 C C . THR B 1 240 ? -20.420 188.443 -306.464 1.00 19.64 240 THR B C 1
ATOM 5133 O O . THR B 1 240 ? -19.968 188.528 -307.613 1.00 19.72 240 THR B O 1
ATOM 5137 N N . GLU B 1 241 ? -21.528 189.058 -306.072 1.00 19.58 241 GLU B N 1
ATOM 5138 C CA . GLU B 1 241 ? -22.332 189.842 -307.010 1.00 19.91 241 GLU B CA 1
ATOM 5139 C C . GLU B 1 241 ? -21.737 191.216 -307.313 1.00 19.41 241 GLU B C 1
ATOM 5140 O O . GLU B 1 241 ? -21.843 191.702 -308.428 1.00 19.05 241 GLU B O 1
ATOM 5146 N N . GLY B 1 242 ? -21.113 191.844 -306.321 1.00 19.24 242 GLY B N 1
ATOM 5147 C CA . GLY B 1 242 ? -20.375 193.079 -306.562 1.00 19.27 242 GLY B CA 1
ATOM 5148 C C . GLY B 1 242 ? -19.184 192.873 -307.499 1.00 19.52 242 GLY B C 1
ATOM 5149 O O . GLY B 1 242 ? -18.889 193.715 -308.369 1.00 19.77 242 GLY B O 1
ATOM 5150 N N . ALA B 1 243 ? -18.487 191.755 -307.318 1.00 18.99 243 ALA B N 1
ATOM 5151 C CA . ALA B 1 243 ? -17.385 191.383 -308.195 1.00 19.14 243 ALA B CA 1
ATOM 5152 C C . ALA B 1 243 ? -17.927 191.079 -309.594 1.00 19.06 243 ALA B C 1
ATOM 5153 O O . ALA B 1 243 ? -17.365 191.547 -310.579 1.00 18.88 243 ALA B O 1
ATOM 5155 N N . PHE B 1 244 ? -19.024 190.326 -309.679 1.00 18.57 244 PHE B N 1
ATOM 5156 C CA . PHE B 1 244 ? -19.675 190.097 -310.964 1.00 19.25 244 PHE B CA 1
ATOM 5157 C C . PHE B 1 244 ? -19.840 191.441 -311.688 1.00 19.19 244 PHE B C 1
ATOM 5158 O O . PHE B 1 244 ? -19.487 191.559 -312.855 1.00 18.47 244 PHE B O 1
ATOM 5166 N N . MET B 1 245 ? -20.344 192.441 -310.963 1.00 19.02 245 MET B N 1
ATOM 5167 C CA . MET B 1 245 ? -20.586 193.757 -311.529 1.00 19.75 245 MET B CA 1
ATOM 5168 C C . MET B 1 245 ? -19.293 194.446 -311.991 1.00 19.47 245 MET B C 1
ATOM 5169 O O . MET B 1 245 ? -19.219 194.936 -313.113 1.00 19.60 245 MET B O 1
ATOM 5174 N N . ARG B 1 246 ? -18.277 194.462 -311.120 1.00 19.32 246 ARG B N 1
ATOM 5175 C CA . ARG B 1 246 ? -16.989 195.073 -311.439 1.00 19.74 246 ARG B CA 1
ATOM 5176 C C . ARG B 1 246 ? -16.329 194.412 -312.655 1.00 19.56 246 ARG B C 1
ATOM 5177 O O . ARG B 1 246 ? -15.841 195.099 -313.560 1.00 19.56 246 ARG B O 1
ATOM 5185 N N . TRP B 1 247 ? -16.328 193.082 -312.671 1.00 19.34 247 TRP B N 1
ATOM 5186 C CA . TRP B 1 247 ? -15.734 192.329 -313.766 1.00 19.19 247 TRP B CA 1
ATOM 5187 C C . TRP B 1 247 ? -16.450 192.546 -315.111 1.00 19.12 247 TRP B C 1
ATOM 5188 O O . TRP B 1 247 ? -15.800 192.568 -316.168 1.00 18.48 247 TRP B O 1
ATOM 5199 N N . ALA B 1 248 ? -17.776 192.698 -315.062 1.00 18.79 248 ALA B N 1
ATOM 5200 C CA . ALA B 1 248 ? -18.573 192.945 -316.268 1.00 19.30 248 ALA B CA 1
ATOM 5201 C C . ALA B 1 248 ? -18.250 194.323 -316.867 1.00 18.94 248 ALA B C 1
ATOM 5202 O O . ALA B 1 248 ? -18.010 194.436 -318.069 1.00 19.25 248 ALA B O 1
ATOM 5204 N N . TYR B 1 249 ? -18.223 195.351 -316.020 1.00 18.91 249 TYR B N 1
ATOM 5205 C CA . TYR B 1 249 ? -17.786 196.689 -316.421 1.00 19.03 249 TYR B CA 1
ATOM 5206 C C . TYR B 1 249 ? -16.387 196.651 -317.006 1.00 19.30 249 TYR B C 1
ATOM 5207 O O . TYR B 1 249 ? -16.173 197.135 -318.116 1.00 19.04 249 TYR B O 1
ATOM 5216 N N . GLU B 1 250 ? -15.454 196.037 -316.262 1.00 19.27 250 GLU B N 1
ATOM 5217 C CA . GLU B 1 250 ? -14.043 195.943 -316.650 1.00 19.71 250 GLU B CA 1
ATOM 5218 C C . GLU B 1 250 ? -13.888 195.370 -318.061 1.00 19.53 250 GLU B C 1
ATOM 5219 O O . GLU B 1 250 ? -13.180 195.947 -318.890 1.00 19.31 250 GLU B O 1
ATOM 5225 N N . VAL B 1 251 ? -14.560 194.254 -318.354 1.00 19.57 251 VAL B N 1
ATOM 5226 C CA . VAL B 1 251 ? -14.445 193.672 -319.695 1.00 19.31 251 VAL B CA 1
ATOM 5227 C C . VAL B 1 251 ? -15.112 194.542 -320.797 1.00 19.22 251 VAL B C 1
ATOM 5228 O O . VAL B 1 251 ? -14.587 194.633 -321.902 1.00 18.62 251 VAL B O 1
ATOM 5232 N N . ALA B 1 252 ? -16.244 195.180 -320.493 1.00 19.13 252 ALA B N 1
ATOM 5233 C CA . ALA B 1 252 ? -16.869 196.111 -321.453 1.00 19.30 252 ALA B CA 1
ATOM 5234 C C . ALA B 1 252 ? -15.865 197.193 -321.886 1.00 19.44 252 ALA B C 1
ATOM 5235 O O . ALA B 1 252 ? -15.659 197.432 -323.068 1.00 19.40 252 ALA B O 1
ATOM 5237 N N . LEU B 1 253 ? -15.232 197.821 -320.908 1.00 19.63 253 LEU B N 1
ATOM 5238 C CA . LEU B 1 253 ? -14.308 198.916 -321.170 1.00 20.04 253 LEU B CA 1
ATOM 5239 C C . LEU B 1 253 ? -13.006 198.432 -321.791 1.00 20.01 253 LEU B C 1
ATOM 5240 O O . LEU B 1 253 ? -12.397 199.150 -322.587 1.00 20.19 253 LEU B O 1
ATOM 5245 N N . GLU B 1 254 ? -12.608 197.203 -321.479 1.00 20.11 254 GLU B N 1
ATOM 5246 C CA . GLU B 1 254 ? -11.348 196.654 -321.996 1.00 20.19 254 GLU B CA 1
ATOM 5247 C C . GLU B 1 254 ? -11.445 196.201 -323.454 1.00 20.22 254 GLU B C 1
ATOM 5248 O O . GLU B 1 254 ? -10.496 196.403 -324.239 1.00 20.06 254 GLU B O 1
ATOM 5254 N N . LYS B 1 255 ? -12.578 195.595 -323.817 1.00 19.69 255 LYS B N 1
ATOM 5255 C CA . LYS B 1 255 ? -12.720 194.934 -325.124 1.00 20.12 255 LYS B CA 1
ATOM 5256 C C . LYS B 1 255 ? -13.708 195.612 -326.077 1.00 19.79 255 LYS B C 1
ATOM 5257 O O . LYS B 1 255 ? -13.732 195.317 -327.260 1.00 19.67 255 LYS B O 1
ATOM 5263 N N . PHE B 1 256 ? -14.538 196.499 -325.546 1.00 19.74 256 PHE B N 1
ATOM 5264 C CA . PHE B 1 256 ? -15.591 197.126 -326.328 1.00 19.47 256 PHE B CA 1
ATOM 5265 C C . PHE B 1 256 ? -15.553 198.638 -326.112 1.00 19.27 256 PHE B C 1
ATOM 5266 O O . PHE B 1 256 ? -16.584 199.301 -326.198 1.00 18.76 256 PHE B O 1
ATOM 5274 N N . ARG B 1 257 ? -14.366 199.175 -325.822 1.00 19.39 257 ARG B N 1
ATOM 5275 C CA . ARG B 1 257 ? -14.245 200.580 -325.401 1.00 19.46 257 ARG B CA 1
ATOM 5276 C C . ARG B 1 257 ? -14.942 201.519 -326.362 1.00 19.40 257 ARG B C 1
ATOM 5277 O O . ARG B 1 257 ? -15.732 202.355 -325.947 1.00 19.75 257 ARG B O 1
ATOM 5285 N N . GLU B 1 258 ? -14.677 201.361 -327.642 1.00 19.38 258 GLU B N 1
ATOM 5286 C CA . GLU B 1 258 ? -15.159 202.310 -328.632 1.00 19.70 258 GLU B CA 1
ATOM 5287 C C . GLU B 1 258 ? -16.665 202.187 -328.882 1.00 19.32 258 GLU B C 1
ATOM 5288 O O . GLU B 1 258 ? -17.250 203.058 -329.517 1.00 19.14 258 GLU B O 1
ATOM 5294 N N . HIS B 1 259 ? -17.297 201.141 -328.338 1.00 18.66 259 HIS B N 1
ATOM 5295 C CA . HIS B 1 259 ? -18.733 200.933 -328.537 1.00 17.97 259 HIS B CA 1
ATOM 5296 C C . HIS B 1 259 ? -19.612 201.236 -327.333 1.00 18.25 259 HIS B C 1
ATOM 5297 O O . HIS B 1 259 ? -20.846 201.207 -327.432 1.00 18.20 259 HIS B O 1
ATOM 5304 N N . VAL B 1 260 ? -18.995 201.503 -326.189 1.00 17.73 260 VAL B N 1
ATOM 5305 C CA . VAL B 1 260 ? -19.766 201.646 -324.973 1.00 17.42 260 VAL B CA 1
ATOM 5306 C C . VAL B 1 260 ? -19.555 202.960 -324.249 1.00 17.19 260 VAL B C 1
ATOM 5307 O O . VAL B 1 260 ? -18.570 203.670 -324.436 1.00 16.44 260 VAL B O 1
ATOM 5311 N N . VAL B 1 261 ? -20.504 203.243 -323.385 1.00 17.63 261 VAL B N 1
ATOM 5312 C CA . VAL B 1 261 ? -20.476 204.450 -322.605 1.00 18.46 261 VAL B CA 1
ATOM 5313 C C . VAL B 1 261 ? -21.177 204.151 -321.286 1.00 18.79 261 VAL B C 1
ATOM 5314 O O . VAL B 1 261 ? -22.133 203.365 -321.269 1.00 19.11 261 VAL B O 1
ATOM 5318 N N . THR B 1 262 ? -20.686 204.728 -320.187 1.00 18.90 262 THR B N 1
ATOM 5319 C CA . THR B 1 262 ? -21.340 204.572 -318.883 1.00 19.02 262 THR B CA 1
ATOM 5320 C C . THR B 1 262 ? -22.264 205.742 -318.634 1.00 19.43 262 THR B C 1
ATOM 5321 O O . THR B 1 262 ? -22.210 206.751 -319.350 1.00 20.16 262 THR B O 1
ATOM 5325 N N . GLU B 1 263 ? -23.103 205.607 -317.615 1.00 19.72 263 GLU B N 1
ATOM 5326 C CA . GLU B 1 263 ? -24.025 206.659 -317.211 1.00 20.81 263 GLU B CA 1
ATOM 5327 C C . GLU B 1 263 ? -23.335 207.943 -316.761 1.00 21.20 263 GLU B C 1
ATOM 5328 O O . GLU B 1 263 ? -23.813 209.049 -317.080 1.00 20.66 263 GLU B O 1
ATOM 5334 N N . GLN B 1 264 ? -22.214 207.795 -316.052 1.00 21.44 264 GLN B N 1
ATOM 5335 C CA . GLN B 1 264 ? -21.377 208.931 -315.661 1.00 21.68 264 GLN B CA 1
ATOM 5336 C C . GLN B 1 264 ? -20.792 209.621 -316.882 1.00 21.39 264 GLN B C 1
ATOM 5337 O O . GLN B 1 264 ? -20.800 210.848 -316.962 1.00 22.23 264 GLN B O 1
ATOM 5343 N N . GLU B 1 265 ? -20.276 208.844 -317.829 1.00 21.43 265 GLU B N 1
ATOM 5344 C CA . GLU B 1 265 ? -19.726 209.403 -319.061 1.00 21.24 265 GLU B CA 1
ATOM 5345 C C . GLU B 1 265 ? -20.760 210.197 -319.880 1.00 21.29 265 GLU B C 1
ATOM 5346 O O . GLU B 1 265 ? -20.451 211.255 -320.427 1.00 21.28 265 GLU B O 1
ATOM 5352 N N . VAL B 1 266 ? -21.983 209.674 -319.950 1.00 21.32 266 VAL B N 1
ATOM 5353 C CA . VAL B 1 266 ? -23.105 210.329 -320.631 1.00 21.00 266 VAL B CA 1
ATOM 5354 C C . VAL B 1 266 ? -23.423 211.664 -319.953 1.00 21.32 266 VAL B C 1
ATOM 5355 O O . VAL B 1 266 ? -23.564 212.674 -320.623 1.00 21.31 266 VAL B O 1
ATOM 5359 N N . GLN B 1 267 ? -23.507 211.661 -318.624 1.00 21.53 267 GLN B N 1
ATOM 5360 C CA . GLN B 1 267 ? -23.695 212.899 -317.874 1.00 22.66 267 GLN B CA 1
ATOM 5361 C C . GLN B 1 267 ? -22.557 213.918 -318.053 1.00 22.53 267 GLN B C 1
ATOM 5362 O O . GLN B 1 267 ? -22.838 215.095 -318.330 1.00 23.56 267 GLN B O 1
ATOM 5368 N N . GLU B 1 268 ? -21.291 213.486 -317.948 1.00 22.64 268 GLU B N 1
ATOM 5369 C CA . GLU B 1 268 ? -20.128 214.417 -317.974 1.00 22.15 268 GLU B CA 1
ATOM 5370 C C . GLU B 1 268 ? -19.608 214.820 -319.337 1.00 22.67 268 GLU B C 1
ATOM 5371 O O . GLU B 1 268 ? -19.017 215.912 -319.484 1.00 22.63 268 GLU B O 1
ATOM 5377 N N . LYS B 1 269 ? -19.761 213.947 -320.330 1.00 22.64 269 LYS B N 1
ATOM 5378 C CA . LYS B 1 269 ? -19.140 214.192 -321.645 1.00 22.21 269 LYS B CA 1
ATOM 5379 C C . LYS B 1 269 ? -20.120 214.487 -322.787 1.00 22.22 269 LYS B C 1
ATOM 5380 O O . LYS B 1 269 ? -19.718 215.011 -323.823 1.00 22.80 269 LYS B O 1
ATOM 5386 N N . TYR B 1 270 ? -21.389 214.138 -322.611 1.00 22.52 270 TYR B N 1
ATOM 5387 C CA . TYR B 1 270 ? -22.364 214.163 -323.709 1.00 22.62 270 TYR B CA 1
ATOM 5388 C C . TYR B 1 270 ? -23.691 214.848 -323.338 1.00 23.01 270 TYR B C 1
ATOM 5389 O O . TYR B 1 270 ? -24.743 214.536 -323.913 1.00 23.49 270 TYR B O 1
ATOM 5398 N N . GLY B 1 271 ? -23.645 215.744 -322.349 1.00 23.18 271 GLY B N 1
ATOM 5399 C CA . GLY B 1 271 ? -24.792 216.539 -321.954 1.00 21.98 271 GLY B CA 1
ATOM 5400 C C . GLY B 1 271 ? -25.984 215.735 -321.497 1.00 22.75 271 GLY B C 1
ATOM 5401 O O . GLY B 1 271 ? -27.137 216.184 -321.586 1.00 23.68 271 GLY B O 1
ATOM 5402 N N . GLY B 1 272 ? -25.735 214.532 -321.003 1.00 21.61 272 GLY B N 1
ATOM 5403 C CA . GLY B 1 272 ? -26.828 213.725 -320.512 1.00 21.05 272 GLY B CA 1
ATOM 5404 C C . GLY B 1 272 ? -27.577 213.010 -321.609 1.00 20.04 272 GLY B C 1
ATOM 5405 O O . GLY B 1 272 ? -28.628 212.473 -321.360 1.00 20.14 272 GLY B O 1
ATOM 5406 N N . VAL B 1 273 ? -27.025 212.995 -322.814 1.00 19.94 273 VAL B N 1
ATOM 5407 C CA . VAL B 1 273 ? -27.656 212.290 -323.925 1.00 19.96 273 VAL B CA 1
ATOM 5408 C C . VAL B 1 273 ? -26.681 211.297 -324.535 1.00 18.97 273 VAL B C 1
ATOM 5409 O O . VAL B 1 273 ? -25.619 211.668 -324.977 1.00 18.38 273 VAL B O 1
ATOM 5413 N N . ARG B 1 274 ? -27.075 210.029 -324.520 1.00 19.04 274 ARG B N 1
ATOM 5414 C CA . ARG B 1 274 ? -26.341 208.924 -325.126 1.00 18.97 274 ARG B CA 1
ATOM 5415 C C . ARG B 1 274 ? -26.121 209.147 -326.644 1.00 18.68 274 ARG B C 1
ATOM 5416 O O . ARG B 1 274 ? -27.078 209.341 -327.382 1.00 18.99 274 ARG B O 1
ATOM 5424 N N . PRO B 1 275 ? -24.877 209.141 -327.116 1.00 18.20 275 PRO B N 1
ATOM 5425 C CA . PRO B 1 275 ? -24.631 209.235 -328.560 1.00 18.73 275 PRO B CA 1
ATOM 5426 C C . PRO B 1 275 ? -25.208 208.006 -329.250 1.00 19.22 275 PRO B C 1
ATOM 5427 O O . PRO B 1 275 ? -25.021 206.893 -328.734 1.00 18.56 275 PRO B O 1
ATOM 5431 N N . GLU B 1 276 ? -25.883 208.207 -330.385 1.00 19.88 276 GLU B N 1
ATOM 5432 C CA . GLU B 1 276 ? -26.648 207.139 -331.052 1.00 20.92 276 GLU B CA 1
ATOM 5433 C C . GLU B 1 276 ? -25.892 205.830 -331.304 1.00 20.93 276 GLU B C 1
ATOM 5434 O O . GLU B 1 276 ? -26.462 204.765 -331.103 1.00 21.09 276 GLU B O 1
ATOM 5440 N N . GLY B 1 277 ? -24.643 205.899 -331.768 1.00 21.07 277 GLY B N 1
ATOM 5441 C CA . GLY B 1 277 ? -23.894 204.673 -332.044 1.00 21.63 277 GLY B CA 1
ATOM 5442 C C . GLY B 1 277 ? -23.232 203.962 -330.850 1.00 21.36 277 GLY B C 1
ATOM 5443 O O . GLY B 1 277 ? -22.365 203.108 -331.043 1.00 22.25 277 GLY B O 1
ATOM 5444 N N . LYS B 1 278 ? -23.606 204.310 -329.626 1.00 20.13 278 LYS B N 1
ATOM 5445 C CA . LYS B 1 278 ? -22.890 203.781 -328.459 1.00 19.90 278 LYS B CA 1
ATOM 5446 C C . LYS B 1 278 ? -23.834 202.979 -327.581 1.00 19.18 278 LYS B C 1
ATOM 5447 O O . LYS B 1 278 ? -25.014 203.301 -327.495 1.00 18.85 278 LYS B O 1
ATOM 5453 N N . ILE B 1 279 ? -23.332 201.923 -326.951 1.00 19.29 279 ILE B N 1
ATOM 5454 C CA . ILE B 1 279 ? -24.163 201.169 -326.009 1.00 18.91 279 ILE B CA 1
ATOM 5455 C C . ILE B 1 279 ? -23.946 201.672 -324.606 1.00 18.83 279 ILE B C 1
ATOM 5456 O O . ILE B 1 279 ? -22.820 201.704 -324.118 1.00 18.56 279 ILE B O 1
ATOM 5461 N N . LEU B 1 280 ? -25.036 202.049 -323.958 1.00 18.53 280 LEU B N 1
ATOM 5462 C CA . LEU B 1 280 ? -25.007 202.396 -322.553 1.00 19.14 280 LEU B CA 1
ATOM 5463 C C . LEU B 1 280 ? -24.841 201.124 -321.700 1.00 19.11 280 LEU B C 1
ATOM 5464 O O . LEU B 1 280 ? -25.680 200.231 -321.744 1.00 18.48 280 LEU B O 1
ATOM 5469 N N . VAL B 1 281 ? -23.766 201.062 -320.921 1.00 19.38 281 VAL B N 1
ATOM 5470 C CA . VAL B 1 281 ? -23.569 199.963 -319.975 1.00 19.26 281 VAL B CA 1
ATOM 5471 C C . VAL B 1 281 ? -23.802 200.498 -318.570 1.00 19.48 281 VAL B C 1
ATOM 5472 O O . VAL B 1 281 ? -23.115 201.406 -318.112 1.00 19.90 281 VAL B O 1
ATOM 5476 N N . ASN B 1 282 ? -24.798 199.963 -317.901 1.00 18.84 282 ASN B N 1
ATOM 5477 C CA . ASN B 1 282 ? -25.117 200.426 -316.577 1.00 19.09 282 ASN B CA 1
ATOM 5478 C C . ASN B 1 282 ? -25.426 199.253 -315.658 1.00 18.93 282 ASN B C 1
ATOM 5479 O O . ASN B 1 282 ? -25.291 198.093 -316.051 1.00 18.66 282 ASN B O 1
ATOM 5484 N N . ASP B 1 283 ? -25.842 199.538 -314.435 1.00 19.11 283 ASP B N 1
ATOM 5485 C CA . ASP B 1 283 ? -26.074 198.474 -313.486 1.00 19.26 283 ASP B CA 1
ATOM 5486 C C . ASP B 1 283 ? -27.183 198.892 -312.532 1.00 19.87 283 ASP B C 1
ATOM 5487 O O . ASP B 1 283 ? -27.378 200.087 -312.298 1.00 19.95 283 ASP B O 1
ATOM 5492 N N . ARG B 1 284 ? -27.921 197.910 -312.018 1.00 19.62 284 ARG B N 1
ATOM 5493 C CA . ARG B 1 284 ? -28.999 198.140 -311.070 1.00 19.97 284 ARG B CA 1
ATOM 5494 C C . ARG B 1 284 ? -28.984 197.070 -310.002 1.00 20.14 284 ARG B C 1
ATOM 5495 O O . ARG B 1 284 ? -28.732 195.884 -310.288 1.00 19.71 284 ARG B O 1
ATOM 5503 N N . ILE B 1 285 ? -29.278 197.496 -308.778 1.00 19.80 285 ILE B N 1
ATOM 5504 C CA . ILE B 1 285 ? -29.412 196.580 -307.670 1.00 19.88 285 ILE B CA 1
ATOM 5505 C C . ILE B 1 285 ? -30.587 195.672 -307.983 1.00 19.84 285 ILE B C 1
ATOM 5506 O O . ILE B 1 285 ? -31.622 196.137 -308.444 1.00 19.45 285 ILE B O 1
ATOM 5511 N N . ALA B 1 286 ? -30.417 194.383 -307.706 1.00 19.91 286 ALA B N 1
ATOM 5512 C CA . ALA B 1 286 ? -31.299 193.335 -308.198 1.00 19.93 286 ALA B CA 1
ATOM 5513 C C . ALA B 1 286 ? -32.782 193.504 -307.840 1.00 20.43 286 ALA B C 1
ATOM 5514 O O . ALA B 1 286 ? -33.627 193.352 -308.719 1.00 19.92 286 ALA B O 1
ATOM 5516 N N . ASP B 1 287 ? -33.111 193.804 -306.575 1.00 20.56 287 ASP B N 1
ATOM 5517 C CA . ASP B 1 287 ? -34.518 194.017 -306.243 1.00 20.97 287 ASP B CA 1
ATOM 5518 C C . ASP B 1 287 ? -35.029 195.317 -306.891 1.00 20.67 287 ASP B C 1
ATOM 5519 O O . ASP B 1 287 ? -36.162 195.353 -307.351 1.00 20.86 287 ASP B O 1
ATOM 5524 N N . ASN B 1 288 ? -34.193 196.344 -306.997 1.00 20.61 288 ASN B N 1
ATOM 5525 C CA . ASN B 1 288 ? -34.613 197.555 -307.736 1.00 21.19 288 ASN B CA 1
ATOM 5526 C C . ASN B 1 288 ? -34.885 197.278 -309.227 1.00 21.05 288 ASN B C 1
ATOM 5527 O O . ASN B 1 288 ? -35.789 197.872 -309.834 1.00 21.24 288 ASN B O 1
ATOM 5532 N N . MET B 1 289 ? -34.101 196.365 -309.796 1.00 20.78 289 MET B N 1
ATOM 5533 C CA . MET B 1 289 ? -34.216 195.971 -311.190 1.00 20.75 289 MET B CA 1
ATOM 5534 C C . MET B 1 289 ? -35.573 195.332 -311.437 1.00 19.89 289 MET B C 1
ATOM 5535 O O . MET B 1 289 ? -36.206 195.584 -312.450 1.00 19.63 289 MET B O 1
ATOM 5540 N N . LEU B 1 290 ? -36.016 194.511 -310.492 1.00 19.64 290 LEU B N 1
ATOM 5541 C CA . LEU B 1 290 ? -37.335 193.913 -310.580 1.00 19.86 290 LEU B CA 1
ATOM 5542 C C . LEU B 1 290 ? -38.366 195.003 -310.620 1.00 19.13 290 LEU B C 1
ATOM 5543 O O . LEU B 1 290 ? -39.286 194.954 -311.414 1.00 18.87 290 LEU B O 1
ATOM 5548 N N . GLN B 1 291 ? -38.202 195.984 -309.738 1.00 18.97 291 GLN B N 1
ATOM 5549 C CA . GLN B 1 291 ? -39.131 197.103 -309.649 1.00 19.35 291 GLN B CA 1
ATOM 5550 C C . GLN B 1 291 ? -39.134 197.900 -310.955 1.00 19.64 291 GLN B C 1
ATOM 5551 O O . GLN B 1 291 ? -40.184 198.320 -311.426 1.00 19.71 291 GLN B O 1
ATOM 5557 N N . GLN B 1 292 ? -37.961 198.043 -311.544 1.00 19.52 292 GLN B N 1
ATOM 5558 C CA . GLN B 1 292 ? -37.757 198.876 -312.717 1.00 20.02 292 GLN B CA 1
ATOM 5559 C C . GLN B 1 292 ? -38.324 198.255 -314.005 1.00 19.80 292 GLN B C 1
ATOM 5560 O O . GLN B 1 292 ? -38.828 198.975 -314.861 1.00 19.12 292 GLN B O 1
ATOM 5566 N N . ILE B 1 293 ? -38.249 196.930 -314.153 1.00 19.29 293 ILE B N 1
ATOM 5567 C CA . ILE B 1 293 ? -38.902 196.315 -315.311 1.00 19.40 293 ILE B CA 1
ATOM 5568 C C . ILE B 1 293 ? -40.428 196.417 -315.208 1.00 19.47 293 ILE B C 1
ATOM 5569 O O . ILE B 1 293 ? -41.138 196.421 -316.216 1.00 19.39 293 ILE B O 1
ATOM 5574 N N . ILE B 1 294 ? -40.929 196.503 -313.986 1.00 19.52 294 ILE B N 1
ATOM 5575 C CA . ILE B 1 294 ? -42.362 196.706 -313.789 1.00 19.18 294 ILE B CA 1
ATOM 5576 C C . ILE B 1 294 ? -42.755 198.171 -314.037 1.00 19.36 294 ILE B C 1
ATOM 5577 O O . ILE B 1 294 ? -43.786 198.473 -314.650 1.00 18.52 294 ILE B O 1
ATOM 5582 N N . THR B 1 295 ? -41.922 199.077 -313.556 1.00 19.32 295 THR B N 1
ATOM 5583 C CA . THR B 1 295 ? -42.263 200.489 -313.573 1.00 19.84 295 THR B CA 1
ATOM 5584 C C . THR B 1 295 ? -41.862 201.194 -314.874 1.00 19.62 295 THR B C 1
ATOM 5585 O O . THR B 1 295 ? -42.601 202.048 -315.346 1.00 19.80 295 THR B O 1
ATOM 5589 N N . ARG B 1 296 ? -40.685 200.857 -315.415 1.00 19.34 296 ARG B N 1
ATOM 5590 C CA . ARG B 1 296 ? -40.108 201.536 -316.577 1.00 19.93 296 ARG B CA 1
ATOM 5591 C C . ARG B 1 296 ? -39.452 200.538 -317.570 1.00 19.67 296 ARG B C 1
ATOM 5592 O O . ARG B 1 296 ? -38.249 200.657 -317.880 1.00 19.34 296 ARG B O 1
ATOM 5600 N N . PRO B 1 297 ? -40.222 199.572 -318.083 1.00 19.37 297 PRO B N 1
ATOM 5601 C CA . PRO B 1 297 ? -39.641 198.499 -318.904 1.00 19.22 297 PRO B CA 1
ATOM 5602 C C . PRO B 1 297 ? -38.883 199.055 -320.107 1.00 19.06 297 PRO B C 1
ATOM 5603 O O . PRO B 1 297 ? -37.907 198.426 -320.524 1.00 18.21 297 PRO B O 1
ATOM 5607 N N . TRP B 1 298 ? -39.311 200.214 -320.621 1.00 18.89 298 TRP B N 1
ATOM 5608 C CA . TRP B 1 298 ? -38.703 200.839 -321.816 1.00 19.04 298 TRP B CA 1
ATOM 5609 C C . TRP B 1 298 ? -37.232 201.225 -321.582 1.00 19.28 298 TRP B C 1
ATOM 5610 O O . TRP B 1 298 ? -36.474 201.489 -322.524 1.00 19.08 298 TRP B O 1
ATOM 5621 N N . ASP B 1 299 ? -36.845 201.304 -320.319 1.00 19.03 299 ASP B N 1
ATOM 5622 C CA . ASP B 1 299 ? -35.461 201.623 -319.985 1.00 19.70 299 ASP B CA 1
ATOM 5623 C C . ASP B 1 299 ? -34.465 200.450 -320.091 1.00 19.87 299 ASP B C 1
ATOM 5624 O O . ASP B 1 299 ? -33.274 200.650 -319.876 1.00 19.63 299 ASP B O 1
ATOM 5629 N N . TYR B 1 300 ? -34.959 199.240 -320.393 1.00 19.44 300 TYR B N 1
ATOM 5630 C CA . TYR B 1 300 ? -34.143 198.015 -320.371 1.00 19.35 300 TYR B CA 1
ATOM 5631 C C . TYR B 1 300 ? -34.245 197.208 -321.655 1.00 19.49 300 TYR B C 1
ATOM 5632 O O . TYR B 1 300 ? -35.327 197.083 -322.245 1.00 19.10 300 TYR B O 1
ATOM 5641 N N . GLN B 1 301 ? -33.101 196.679 -322.072 1.00 18.54 301 GLN B N 1
ATOM 5642 C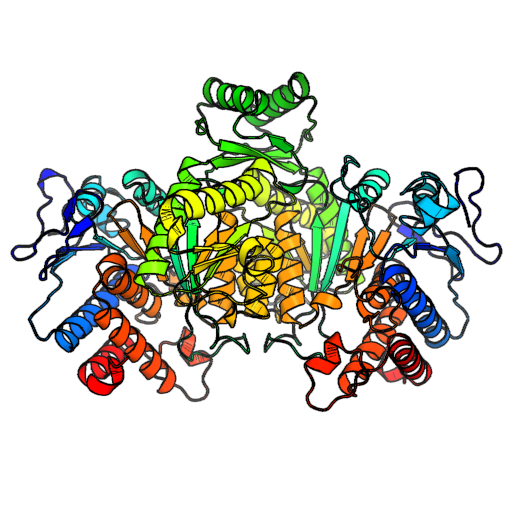 CA . GLN B 1 301 ? -33.016 195.813 -323.245 1.00 19.04 301 GLN B CA 1
ATOM 5643 C C . GLN B 1 301 ? -32.194 194.564 -322.882 1.00 19.25 301 GLN B C 1
ATOM 5644 O O . GLN B 1 301 ? -32.753 193.543 -322.486 1.00 19.39 301 GLN B O 1
ATOM 5650 N N . VAL B 1 302 ? -30.878 194.657 -322.941 1.00 18.75 302 VAL B N 1
ATOM 5651 C CA . VAL B 1 302 ? -30.058 193.528 -322.571 1.00 18.91 302 VAL B CA 1
ATOM 5652 C C . VAL B 1 302 ? -29.783 193.572 -321.078 1.00 19.27 302 VAL B C 1
ATOM 5653 O O . VAL B 1 302 ? -29.319 194.580 -320.549 1.00 18.89 302 VAL B O 1
ATOM 5657 N N . ILE B 1 303 ? -30.096 192.466 -320.401 1.00 19.19 303 ILE B N 1
ATOM 5658 C CA . ILE B 1 303 ? -29.850 192.336 -318.962 1.00 19.40 303 ILE B CA 1
ATOM 5659 C C . ILE B 1 303 ? -28.820 191.242 -318.749 1.00 19.35 303 ILE B C 1
ATOM 5660 O O . ILE B 1 303 ? -28.956 190.147 -319.281 1.00 19.80 303 ILE B O 1
ATOM 5665 N N . VAL B 1 304 ? -27.783 191.555 -317.987 1.00 19.10 304 VAL B N 1
ATOM 5666 C CA . VAL B 1 304 ? -26.717 190.622 -317.720 1.00 18.86 304 VAL B CA 1
ATOM 5667 C C . VAL B 1 304 ? -26.748 190.308 -316.238 1.00 19.48 304 VAL B C 1
ATOM 5668 O O . VAL B 1 304 ? -26.610 191.209 -315.418 1.00 18.90 304 VAL B O 1
ATOM 5672 N N . ALA B 1 305 ? -26.939 189.030 -315.902 1.00 18.80 305 ALA B N 1
ATOM 5673 C CA . ALA B 1 305 ? -27.115 188.629 -314.508 1.00 19.05 305 ALA B CA 1
ATOM 5674 C C . ALA B 1 305 ? -26.391 187.327 -314.175 1.00 19.25 305 ALA B C 1
ATOM 5675 O O . ALA B 1 305 ? -26.212 186.475 -315.038 1.00 19.13 305 ALA B O 1
ATOM 5677 N N . PRO B 1 306 ? -26.009 187.159 -312.913 1.00 19.63 306 PRO B N 1
ATOM 5678 C CA . PRO B 1 306 ? -25.579 185.838 -312.432 1.00 19.69 306 PRO B CA 1
ATOM 5679 C C . PRO B 1 306 ? -26.781 184.887 -312.372 1.00 20.05 306 PRO B C 1
ATOM 5680 O O . PRO B 1 306 ? -27.939 185.317 -312.563 1.00 19.84 306 PRO B O 1
ATOM 5684 N N . ASN B 1 307 ? -26.499 183.610 -312.125 1.00 19.87 307 ASN B N 1
ATOM 5685 C CA . ASN B 1 307 ? -27.471 182.532 -312.316 1.00 20.10 307 ASN B CA 1
ATOM 5686 C C . ASN B 1 307 ? -28.861 182.790 -311.718 1.00 19.92 307 ASN B C 1
ATOM 5687 O O . ASN B 1 307 ? -29.862 182.758 -312.444 1.00 19.78 307 ASN B O 1
ATOM 5692 N N . LEU B 1 308 ? -28.914 183.032 -310.409 1.00 20.10 308 LEU B N 1
ATOM 5693 C CA . LEU B 1 308 ? -30.195 183.216 -309.699 1.00 20.09 308 LEU B CA 1
ATOM 5694 C C . LEU B 1 308 ? -30.926 184.454 -310.173 1.00 20.05 308 LEU B C 1
ATOM 5695 O O . LEU B 1 308 ? -32.095 184.370 -310.534 1.00 20.01 308 LEU B O 1
ATOM 5700 N N . ASN B 1 309 ? -30.235 185.595 -310.178 1.00 19.95 309 ASN B N 1
ATOM 5701 C CA . ASN B 1 309 ? -30.847 186.859 -310.626 1.00 19.89 309 ASN B CA 1
ATOM 5702 C C . ASN B 1 309 ? -31.473 186.780 -312.036 1.00 19.83 309 ASN B C 1
ATOM 5703 O O . ASN B 1 309 ? -32.572 187.298 -312.275 1.00 19.56 309 ASN B O 1
ATOM 5708 N N . GLY B 1 310 ? -30.766 186.127 -312.956 1.00 19.57 310 GLY B N 1
ATOM 5709 C CA . GLY B 1 310 ? -31.251 185.941 -314.312 1.00 19.87 310 GLY B CA 1
ATOM 5710 C C . GLY B 1 310 ? -32.534 185.122 -314.360 1.00 19.89 310 GLY B C 1
ATOM 5711 O O . GLY B 1 310 ? -33.478 185.473 -315.055 1.00 19.45 310 GLY B O 1
ATOM 5712 N N . ASP B 1 311 ? -32.537 184.024 -313.609 1.00 20.02 311 ASP B N 1
ATOM 5713 C CA . ASP B 1 311 ? -33.678 183.124 -313.463 1.00 19.97 311 ASP B CA 1
ATOM 5714 C C . ASP B 1 311 ? -34.917 183.924 -312.995 1.00 19.90 311 ASP B C 1
ATOM 5715 O O . ASP B 1 311 ? -35.991 183.875 -313.627 1.00 19.57 311 ASP B O 1
ATOM 5720 N N . TYR B 1 312 ? -34.753 184.696 -311.929 1.00 19.30 312 TYR B N 1
ATOM 5721 C CA . TYR B 1 312 ? -35.867 185.476 -311.392 1.00 19.98 312 TYR B CA 1
ATOM 5722 C C . TYR B 1 312 ? -36.371 186.559 -312.354 1.00 19.82 312 TYR B C 1
ATOM 5723 O O . TYR B 1 312 ? -37.592 186.696 -312.551 1.00 20.35 312 TYR B O 1
ATOM 5732 N N . ILE B 1 313 ? -35.462 187.326 -312.945 1.00 19.25 313 ILE B N 1
ATOM 5733 C CA . ILE B 1 313 ? -35.873 188.479 -313.759 1.00 19.22 313 ILE B CA 1
ATOM 5734 C C . ILE B 1 313 ? -36.514 188.056 -315.084 1.00 19.14 313 ILE B C 1
ATOM 5735 O O . ILE B 1 313 ? -37.488 188.671 -315.528 1.00 19.42 313 ILE B O 1
ATOM 5740 N N . SER B 1 314 ? -36.001 186.991 -315.691 1.00 18.73 314 SER B N 1
ATOM 5741 C CA . SER B 1 314 ? -36.594 186.490 -316.938 1.00 19.22 314 SER B CA 1
ATOM 5742 C C . SER B 1 314 ? -38.004 185.980 -316.683 1.00 19.46 314 SER B C 1
ATOM 5743 O O . SER B 1 314 ? -38.935 186.292 -317.433 1.00 19.33 314 SER B O 1
ATOM 5746 N N . ASP B 1 315 ? -38.166 185.236 -315.588 1.00 19.66 315 ASP B N 1
ATOM 5747 C CA . ASP B 1 315 ? -39.488 184.763 -315.188 1.00 19.81 315 ASP B CA 1
ATOM 5748 C C . ASP B 1 315 ? -40.499 185.875 -314.904 1.00 19.14 315 ASP B C 1
ATOM 5749 O O . ASP B 1 315 ? -41.604 185.840 -315.417 1.00 18.53 315 ASP B O 1
ATOM 5754 N N . ALA B 1 316 ? -40.091 186.889 -314.144 1.00 19.29 316 ALA B N 1
ATOM 5755 C CA . ALA B 1 316 ? -40.933 188.051 -313.896 1.00 19.23 316 ALA B CA 1
ATOM 5756 C C . ALA B 1 316 ? -41.362 188.716 -315.190 1.00 19.04 316 ALA B C 1
ATOM 5757 O O . ALA B 1 316 ? -42.545 188.981 -315.380 1.00 19.37 316 ALA B O 1
ATOM 5759 N N . ALA B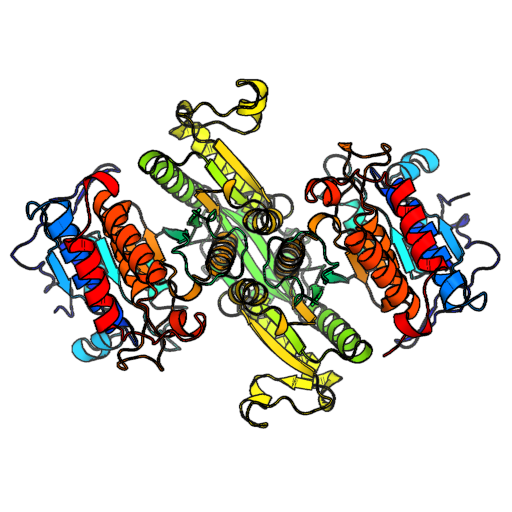 1 317 ? -40.399 188.958 -316.074 1.00 19.11 317 ALA B N 1
ATOM 5760 C CA . ALA B 1 317 ? -40.661 189.632 -317.335 1.00 19.52 317 ALA B CA 1
ATOM 5761 C C . ALA B 1 317 ? -41.647 188.847 -318.188 1.00 19.49 317 ALA B C 1
ATOM 5762 O O . ALA B 1 317 ? -42.551 189.439 -318.759 1.00 19.39 317 ALA B O 1
ATOM 5764 N N . SER B 1 318 ? -41.481 187.525 -318.276 1.00 19.34 318 SER B N 1
ATOM 5765 C CA . SER B 1 318 ? -42.419 186.678 -319.047 1.00 19.68 318 SER B CA 1
ATOM 5766 C C . SER B 1 318 ? -43.850 186.776 -318.517 1.00 19.23 318 SER B C 1
ATOM 5767 O O . SER B 1 318 ? -44.799 186.804 -319.290 1.00 19.16 318 SER B O 1
ATOM 5770 N N . ALA B 1 319 ? -43.995 186.803 -317.195 1.00 18.73 319 ALA B N 1
ATOM 5771 C CA . ALA B 1 319 ? -45.311 186.949 -316.582 1.00 18.95 319 ALA B CA 1
ATOM 5772 C C . ALA B 1 319 ? -45.950 188.293 -316.946 1.00 19.14 319 ALA B C 1
ATOM 5773 O O . ALA B 1 319 ? -47.126 188.352 -317.293 1.00 18.82 319 ALA B O 1
ATOM 5775 N N . LEU B 1 320 ? -45.155 189.360 -316.882 1.00 19.28 320 LEU B N 1
ATOM 5776 C CA . LEU B 1 320 ? -45.639 190.703 -317.237 1.00 19.73 320 LEU B CA 1
ATOM 5777 C C . LEU B 1 320 ? -46.285 190.743 -318.616 1.00 19.19 320 LEU B C 1
ATOM 5778 O O . LEU B 1 320 ? -47.329 191.364 -318.782 1.00 18.78 320 LEU B O 1
ATOM 5783 N N . VAL B 1 321 ? -45.676 190.069 -319.591 1.00 18.75 321 VAL B N 1
ATOM 5784 C CA . VAL B 1 321 ? -46.200 190.089 -320.968 1.00 18.70 321 VAL B CA 1
ATOM 5785 C C . VAL B 1 321 ? -47.296 189.071 -321.252 1.00 19.23 321 VAL B C 1
ATOM 5786 O O . VAL B 1 321 ? -47.748 188.944 -322.396 1.00 19.59 321 VAL B O 1
ATOM 5790 N N . GLY B 1 322 ? -47.719 188.340 -320.221 1.00 18.56 322 GLY B N 1
ATOM 5791 C CA . GLY B 1 322 ? -48.672 187.263 -320.411 1.00 18.24 322 GLY B CA 1
ATOM 5792 C C . GLY B 1 322 ? -48.086 186.201 -321.322 1.00 17.73 322 GLY B C 1
ATOM 5793 O O . GLY B 1 322 ? -48.793 185.585 -322.105 1.00 16.94 322 GLY B O 1
ATOM 5794 N N . GLY B 1 323 ? -46.774 186.005 -321.214 1.00 18.37 323 GLY B N 1
ATOM 5795 C CA . GLY B 1 323 ? -46.063 185.076 -322.069 1.00 18.80 323 GLY B CA 1
ATOM 5796 C C . GLY B 1 323 ? -45.403 183.910 -321.352 1.00 19.41 323 GLY B C 1
ATOM 5797 O O . GLY B 1 323 ? -44.405 183.389 -321.849 1.00 19.78 323 GLY B O 1
ATOM 5798 N N . ILE B 1 324 ? -45.952 183.477 -320.216 1.00 19.77 324 ILE B N 1
ATOM 5799 C CA . ILE B 1 324 ? -45.325 182.394 -319.438 1.00 20.14 324 ILE B CA 1
ATOM 5800 C C . ILE B 1 324 ? -45.139 181.112 -320.235 1.00 20.45 324 ILE B C 1
ATOM 5801 O O . ILE B 1 324 ? -44.057 180.508 -320.184 1.00 22.17 324 ILE B O 1
ATOM 5806 N N . GLY B 1 325 ? -46.171 180.703 -320.967 1.00 19.79 325 GLY B N 1
ATOM 5807 C CA . GLY B 1 325 ? -46.111 179.499 -321.771 1.00 18.93 325 GLY B CA 1
ATOM 5808 C C . GLY B 1 325 ? -45.571 179.724 -323.169 1.00 18.95 325 GLY B C 1
ATOM 5809 O O . GLY B 1 325 ? -45.477 178.799 -323.972 1.00 17.76 325 GLY B O 1
ATOM 5810 N N . MET B 1 326 ? -45.197 180.957 -323.464 1.00 18.48 326 MET B N 1
ATOM 5811 C CA . MET B 1 326 ? -44.676 181.273 -324.783 1.00 18.58 326 MET B CA 1
ATOM 5812 C C . MET B 1 326 ? -43.188 181.621 -324.771 1.00 18.48 326 MET B C 1
ATOM 5813 O O . MET B 1 326 ? -42.616 181.917 -325.808 1.00 18.55 326 MET B O 1
ATOM 5818 N N . ALA B 1 327 ? -42.581 181.583 -323.591 1.00 18.46 327 ALA B N 1
ATOM 5819 C CA . ALA B 1 327 ? -41.205 182.001 -323.385 1.00 18.24 327 ALA B CA 1
ATOM 5820 C C . ALA B 1 327 ? -40.219 181.082 -324.087 1.00 18.17 327 ALA B C 1
ATOM 5821 O O . ALA B 1 327 ? -40.269 179.853 -323.929 1.00 18.78 327 ALA B O 1
ATOM 5823 N N . ALA B 1 328 ? -39.348 181.683 -324.890 1.00 17.45 328 ALA B N 1
ATOM 5824 C CA . ALA B 1 328 ? -38.302 180.966 -325.593 1.00 17.72 328 ALA B CA 1
ATOM 5825 C C . ALA B 1 328 ? -36.958 181.152 -324.913 1.00 17.78 328 ALA B C 1
ATOM 5826 O O . ALA B 1 328 ? -36.740 182.112 -324.183 1.00 17.27 328 ALA B O 1
ATOM 5828 N N . GLY B 1 329 ? -36.053 180.221 -325.178 1.00 18.11 329 GLY B N 1
ATOM 5829 C CA . GLY B 1 329 ? -34.761 180.204 -324.519 1.00 18.38 329 GLY B CA 1
ATOM 5830 C C . GLY B 1 329 ? -33.705 179.561 -325.382 1.00 18.14 329 GLY B C 1
ATOM 5831 O O . GLY B 1 329 ? -34.016 178.857 -326.355 1.00 18.57 329 GLY B O 1
ATOM 5832 N N . MET B 1 330 ? -32.454 179.813 -325.030 1.00 18.04 330 MET B N 1
ATOM 5833 C CA . MET B 1 330 ? -31.317 179.228 -325.719 1.00 18.55 330 MET B CA 1
ATOM 5834 C C . MET B 1 330 ? -30.165 179.090 -324.742 1.00 18.79 330 MET B C 1
ATOM 5835 O O . MET B 1 330 ? -29.896 180.001 -323.958 1.00 17.92 330 MET B O 1
ATOM 5840 N N . ASN B 1 331 ? -29.490 177.948 -324.784 1.00 18.97 331 ASN B N 1
ATOM 5841 C CA . ASN B 1 331 ? -28.261 177.811 -324.032 1.00 19.77 331 ASN B CA 1
ATOM 5842 C C . ASN B 1 331 ? -27.085 177.823 -324.990 1.00 19.72 331 ASN B C 1
ATOM 5843 O O . ASN B 1 331 ? -27.051 177.043 -325.937 1.00 19.71 331 ASN B O 1
ATOM 5848 N N . MET B 1 332 ? -26.142 178.739 -324.755 1.00 19.71 332 MET B N 1
ATOM 5849 C CA . MET B 1 332 ? -25.059 178.998 -325.716 1.00 20.11 332 MET B CA 1
ATOM 5850 C C . MET B 1 332 ? -23.656 178.849 -325.116 1.00 20.01 332 MET B C 1
ATOM 5851 O O . MET B 1 332 ? -23.390 179.277 -324.003 1.00 19.42 332 MET B O 1
ATOM 5856 N N . GLY B 1 333 ? -22.768 178.229 -325.877 1.00 20.96 333 GLY B N 1
ATOM 5857 C CA . GLY B 1 333 ? -21.360 178.176 -325.542 1.00 21.85 333 GLY B CA 1
ATOM 5858 C C . GLY B 1 333 ? -20.598 179.023 -326.536 1.00 22.66 333 GLY B C 1
ATOM 5859 O O . GLY B 1 333 ? -21.113 180.037 -327.018 1.00 23.69 333 GLY B O 1
ATOM 5860 N N . ASP B 1 334 ? -19.385 178.608 -326.879 1.00 23.06 334 ASP B N 1
ATOM 5861 C CA . ASP B 1 334 ? -18.521 179.462 -327.686 1.00 23.45 334 ASP B CA 1
ATOM 5862 C C . ASP B 1 334 ? -18.862 179.569 -329.184 1.00 23.65 334 ASP B C 1
ATOM 5863 O O . ASP B 1 334 ? -18.818 180.660 -329.765 1.00 24.53 334 ASP B O 1
ATOM 5868 N N . GLY B 1 335 ? -19.231 178.466 -329.808 1.00 23.35 335 GLY B N 1
ATOM 5869 C CA . GLY B 1 335 ? -19.717 178.530 -331.182 1.00 22.91 335 GLY B CA 1
ATOM 5870 C C . GLY B 1 335 ? -20.792 177.488 -331.353 1.00 22.71 335 GLY B C 1
ATOM 5871 O O . GLY B 1 335 ? -20.885 176.821 -332.384 1.00 22.76 335 GLY B O 1
ATOM 5872 N N . ILE B 1 336 ? -21.602 177.349 -330.308 1.00 22.11 336 ILE B N 1
ATOM 5873 C CA . ILE B 1 336 ? -22.586 176.289 -330.209 1.00 21.61 336 ILE B CA 1
ATOM 5874 C C . ILE B 1 336 ? -23.799 176.833 -329.446 1.00 20.99 336 ILE B C 1
ATOM 5875 O O . ILE B 1 336 ? -23.646 177.642 -328.530 1.00 20.34 336 ILE B O 1
ATOM 5880 N N . ALA B 1 337 ? -24.986 176.376 -329.846 1.00 20.56 337 ALA B N 1
ATOM 5881 C CA . ALA B 1 337 ? -26.249 176.795 -329.259 1.00 19.98 337 ALA B CA 1
ATOM 5882 C C . ALA B 1 337 ? -27.324 175.725 -329.351 1.00 19.82 337 ALA B C 1
ATOM 5883 O O . ALA B 1 337 ? -27.457 175.018 -330.354 1.00 19.82 337 ALA B O 1
ATOM 5885 N N . VAL B 1 338 ? -28.109 175.620 -328.297 1.00 19.40 338 VAL B N 1
ATOM 5886 C CA . VAL B 1 338 ? -29.247 174.735 -328.305 1.00 19.43 338 VAL B CA 1
ATOM 5887 C C . VAL B 1 338 ? -30.413 175.556 -327.799 1.00 19.61 338 VAL B C 1
ATOM 5888 O O . VAL B 1 338 ? -30.367 176.073 -326.678 1.00 19.28 338 VAL B O 1
ATOM 5892 N N . ALA B 1 339 ? -31.442 175.698 -328.636 1.00 19.75 339 ALA B N 1
ATOM 5893 C CA . ALA B 1 339 ? -32.641 176.461 -328.262 1.00 19.50 339 ALA B CA 1
ATOM 5894 C C . ALA B 1 339 ? -33.791 175.554 -327.817 1.00 19.42 339 ALA B C 1
ATOM 5895 O O . ALA B 1 339 ? -33.968 174.451 -328.346 1.00 19.66 339 ALA B O 1
ATOM 5897 N N . GLU B 1 340 ? -34.568 176.021 -326.846 1.00 19.40 340 GLU B N 1
ATOM 5898 C CA . GLU B 1 340 ? -35.687 175.253 -326.316 1.00 19.80 340 GLU B CA 1
ATOM 5899 C C . GLU B 1 340 ? -36.609 176.120 -325.467 1.00 19.13 340 GLU B C 1
ATOM 5900 O O . GLU B 1 340 ? -36.162 177.075 -324.845 1.00 18.61 340 GLU B O 1
ATOM 5906 N N . PRO B 1 341 ? -37.890 175.768 -325.449 1.00 18.96 341 PRO B N 1
ATOM 5907 C CA . PRO B 1 341 ? -38.883 176.453 -324.624 1.00 19.18 341 PRO B CA 1
ATOM 5908 C C . PRO B 1 341 ? -38.499 176.489 -323.151 1.00 19.44 341 PRO B C 1
ATOM 5909 O O . PRO B 1 341 ? -37.783 175.623 -322.663 1.00 20.14 341 PRO B O 1
ATOM 5913 N N . VAL B 1 342 ? -38.965 177.508 -322.457 1.00 19.48 342 VAL B N 1
ATOM 5914 C CA . VAL B 1 342 ? -38.825 177.544 -321.015 1.00 20.36 342 VAL B CA 1
ATOM 5915 C C . VAL B 1 342 ? -39.791 176.544 -320.346 1.00 21.11 342 VAL B C 1
ATOM 5916 O O . VAL B 1 342 ? -39.462 175.973 -319.295 1.00 21.57 342 VAL B O 1
ATOM 5920 N N . HIS B 1 343 ? -40.942 176.289 -320.970 1.00 21.23 343 HIS B N 1
ATOM 5921 C CA . HIS B 1 343 ? -41.937 175.365 -320.401 1.00 21.21 343 HIS B CA 1
ATOM 5922 C C . HIS B 1 343 ? -41.471 173.897 -320.345 1.00 20.97 343 HIS B C 1
ATOM 5923 O O . HIS B 1 343 ? -40.534 173.499 -321.039 1.00 20.66 343 HIS B O 1
ATOM 5930 N N . GLY B 1 344 ? -42.161 173.101 -319.526 1.00 21.20 344 GLY B N 1
ATOM 5931 C CA . GLY B 1 344 ? -41.863 171.685 -319.383 1.00 21.27 344 GLY B CA 1
ATOM 5932 C C . GLY B 1 344 ? -42.617 170.810 -320.366 1.00 21.55 344 GLY B C 1
ATOM 5933 O O . GLY B 1 344 ? -43.097 171.299 -321.396 1.00 21.23 344 GLY B O 1
ATOM 5934 N N . THR B 1 345 ? -42.718 169.515 -320.038 1.00 21.39 345 THR B N 1
ATOM 5935 C CA . THR B 1 345 ? -43.312 168.490 -320.914 1.00 21.27 345 THR B CA 1
ATOM 5936 C C . THR B 1 345 ? -44.829 168.631 -321.103 1.00 21.33 345 THR B C 1
ATOM 5937 O O . THR B 1 345 ? -45.378 168.170 -322.106 1.00 21.29 345 THR B O 1
ATOM 5941 N N . ALA B 1 346 ? -45.476 169.259 -320.120 1.00 22.05 346 ALA B N 1
ATOM 5942 C CA . ALA B 1 346 ? -46.941 169.365 -320.000 1.00 22.48 346 ALA B CA 1
ATOM 5943 C C . ALA B 1 346 ? -47.656 168.035 -320.287 1.00 22.58 346 ALA B C 1
ATOM 5944 O O . ALA B 1 346 ? -48.216 167.834 -321.376 1.00 22.65 346 ALA B O 1
ATOM 5946 N N . PRO B 1 347 ? -47.605 167.127 -319.310 1.00 22.70 347 PRO B N 1
ATOM 5947 C CA . PRO B 1 347 ? -47.992 165.718 -319.528 1.00 23.20 347 PRO B CA 1
ATOM 5948 C C . PRO B 1 347 ? -49.455 165.514 -319.946 1.00 23.18 347 PRO B C 1
ATOM 5949 O O . PRO B 1 347 ? -49.754 164.619 -320.730 1.00 22.77 347 PRO B O 1
ATOM 5953 N N . LYS B 1 348 ? -50.342 166.352 -319.417 1.00 24.04 348 LYS B N 1
ATOM 5954 C CA . LYS B 1 348 ? -51.783 166.224 -319.649 1.00 24.56 348 LYS B CA 1
ATOM 5955 C C . LYS B 1 348 ? -52.233 166.666 -321.057 1.00 24.90 348 LYS B C 1
ATOM 5956 O O . LYS B 1 348 ? -53.286 166.221 -321.546 1.00 24.69 348 LYS B O 1
ATOM 5962 N N . TYR B 1 349 ? -51.410 167.504 -321.704 1.00 24.65 349 TYR B N 1
ATOM 5963 C CA . TYR B 1 349 ? -51.624 167.945 -323.097 1.00 24.32 349 TYR B CA 1
ATOM 5964 C C . TYR B 1 349 ? -50.864 167.103 -324.118 1.00 24.54 349 TYR B C 1
ATOM 5965 O O . TYR B 1 349 ? -51.140 167.170 -325.321 1.00 25.29 349 TYR B O 1
ATOM 5974 N N . ALA B 1 350 ? -49.913 166.300 -323.646 1.00 24.58 350 ALA B N 1
ATOM 5975 C CA . ALA B 1 350 ? -49.182 165.384 -324.515 1.00 24.45 350 ALA B CA 1
ATOM 5976 C C . ALA B 1 350 ? -50.149 164.650 -325.441 1.00 24.88 350 ALA B C 1
ATOM 5977 O O . ALA B 1 350 ? -51.149 164.095 -324.970 1.00 25.31 350 ALA B O 1
ATOM 5979 N N . GLY B 1 351 ? -49.861 164.671 -326.749 1.00 24.89 351 GLY B N 1
ATOM 5980 C CA . GLY B 1 351 ? -50.644 163.974 -327.765 1.00 24.10 351 GLY B CA 1
ATOM 5981 C C . GLY B 1 351 ? -52.015 164.537 -328.145 1.00 24.16 351 GLY B C 1
ATOM 5982 O O . GLY B 1 351 ? -52.570 164.163 -329.175 1.00 24.27 351 GLY B O 1
ATOM 5983 N N . LYS B 1 352 ? -52.542 165.446 -327.326 1.00 24.31 352 LYS B N 1
ATOM 5984 C CA . LYS B 1 352 ? -53.934 165.908 -327.402 1.00 24.28 352 LYS B CA 1
ATOM 5985 C C . LYS B 1 352 ? -54.202 167.094 -328.363 1.00 24.27 352 LYS B C 1
ATOM 5986 O O . LYS B 1 352 ? -55.304 167.672 -328.362 1.00 24.39 352 LYS B O 1
ATOM 5992 N N . ASP B 1 353 ? -53.201 167.458 -329.169 1.00 23.81 353 ASP B N 1
ATOM 5993 C CA . ASP B 1 353 ? -53.329 168.533 -330.164 1.00 23.11 353 ASP B CA 1
ATOM 5994 C C . ASP B 1 353 ? -53.886 169.872 -329.610 1.00 22.84 353 ASP B C 1
ATOM 5995 O O . ASP B 1 353 ? -54.568 170.628 -330.320 1.00 23.07 353 ASP B O 1
ATOM 6000 N N . LEU B 1 354 ? -53.586 170.162 -328.348 1.00 22.19 354 LEU B N 1
ATOM 6001 C CA . LEU B 1 354 ? -54.125 171.334 -327.676 1.00 21.89 354 LEU B CA 1
ATOM 6002 C C . LEU B 1 354 ? -53.071 172.406 -327.391 1.00 21.59 354 LEU B C 1
ATOM 6003 O O . LEU B 1 354 ? -53.412 173.570 -327.124 1.00 21.22 354 LEU B O 1
ATOM 6008 N N . ILE B 1 355 ? -51.802 171.996 -327.442 1.00 21.02 355 ILE B N 1
ATOM 6009 C CA . ILE B 1 355 ? -50.682 172.782 -326.908 1.00 20.20 355 ILE B CA 1
ATOM 6010 C C . ILE B 1 355 ? -50.295 173.965 -327.802 1.00 19.76 355 ILE B C 1
ATOM 6011 O O . ILE B 1 355 ? -50.310 173.854 -329.034 1.00 19.85 355 ILE B O 1
ATOM 6016 N N . ASN B 1 356 ? -49.982 175.094 -327.165 1.00 19.02 356 ASN B N 1
ATOM 6017 C CA . ASN B 1 356 ? -49.424 176.258 -327.837 1.00 18.12 356 ASN B CA 1
ATOM 6018 C C . ASN B 1 356 ? -47.961 176.007 -328.240 1.00 17.93 356 ASN B C 1
ATOM 6019 O O . ASN B 1 356 ? -47.090 175.910 -327.366 1.00 18.04 356 ASN B O 1
ATOM 6024 N N . PRO B 1 357 ? -47.691 175.900 -329.544 1.00 17.39 357 PRO B N 1
ATOM 6025 C CA . PRO B 1 357 ? -46.335 175.684 -330.060 1.00 17.04 357 PRO B CA 1
ATOM 6026 C C . PRO B 1 357 ? -45.487 176.951 -330.219 1.00 16.91 357 PRO B C 1
ATOM 6027 O O . PRO B 1 357 ? -44.374 176.865 -330.736 1.00 16.81 357 PRO B O 1
ATOM 6031 N N . SER B 1 358 ? -46.009 178.097 -329.808 1.00 16.98 358 SER B N 1
ATOM 6032 C CA . SER B 1 358 ? -45.314 179.365 -330.002 1.00 17.28 358 SER B CA 1
ATOM 6033 C C . SER B 1 358 ? -43.923 179.369 -329.367 1.00 17.35 358 SER B C 1
ATOM 6034 O O . SER B 1 358 ? -42.930 179.689 -330.033 1.00 17.12 358 SER B O 1
ATOM 6037 N N . ALA B 1 359 ? -43.856 178.977 -328.095 1.00 17.34 359 ALA B N 1
ATOM 6038 C CA . ALA B 1 359 ? -42.580 178.865 -327.384 1.00 17.32 359 ALA B CA 1
ATOM 6039 C C . ALA B 1 359 ? -41.501 178.128 -328.180 1.00 16.72 359 ALA B C 1
ATOM 6040 O O . ALA B 1 359 ? -40.379 178.608 -328.275 1.00 16.35 359 ALA B O 1
ATOM 6042 N N . GLU B 1 360 ? -41.836 176.986 -328.771 1.00 17.27 360 GLU B N 1
ATOM 6043 C CA . GLU B 1 360 ? -40.858 176.274 -329.590 1.00 17.15 360 GLU B CA 1
ATOM 6044 C C . GLU B 1 360 ? -40.531 176.988 -330.914 1.00 17.39 360 GLU B C 1
ATOM 6045 O O . GLU B 1 360 ? -39.377 176.998 -331.346 1.00 17.28 360 GLU B O 1
ATOM 6051 N N . ILE B 1 361 ? -41.541 177.560 -331.564 1.00 17.32 361 ILE B N 1
ATOM 6052 C CA . ILE B 1 361 ? -41.310 178.334 -332.789 1.00 17.43 361 ILE B CA 1
ATOM 6053 C C . ILE B 1 361 ? -40.323 179.482 -332.512 1.00 17.42 361 ILE B C 1
ATOM 6054 O O . ILE B 1 361 ? -39.360 179.695 -333.255 1.00 16.99 361 ILE B O 1
ATOM 6059 N N . LEU B 1 362 ? -40.558 180.184 -331.406 1.00 17.37 362 LEU B N 1
ATOM 6060 C CA . LEU B 1 362 ? -39.738 181.322 -331.023 1.00 17.65 362 LEU B CA 1
ATOM 6061 C C . LEU B 1 362 ? -38.323 180.895 -330.653 1.00 17.64 362 LEU B C 1
ATOM 6062 O O . LEU B 1 362 ? -37.375 181.650 -330.885 1.00 17.49 362 LEU B O 1
ATOM 6067 N N . SER B 1 363 ? -38.190 179.676 -330.119 1.00 17.07 363 SER B N 1
ATOM 6068 C CA . SER B 1 363 ? -36.889 179.088 -329.832 1.00 17.15 363 SER B CA 1
ATOM 6069 C C . SER B 1 363 ? -36.134 178.871 -331.130 1.00 17.46 363 SER B C 1
ATOM 6070 O O . SER B 1 363 ? -34.973 179.255 -331.238 1.00 17.53 363 SER B O 1
ATOM 6073 N N . ALA B 1 364 ? -36.802 178.257 -332.112 1.00 17.78 364 ALA B N 1
ATOM 6074 C CA . ALA B 1 364 ? -36.251 178.114 -333.456 1.00 18.46 364 ALA B CA 1
ATOM 6075 C C . ALA B 1 364 ? -35.833 179.459 -334.040 1.00 18.67 364 ALA B C 1
ATOM 6076 O O . ALA B 1 364 ? -34.697 179.630 -334.475 1.00 18.95 364 ALA B O 1
ATOM 6078 N N . SER B 1 365 ? -36.745 180.419 -334.031 1.00 19.04 365 SER B N 1
ATOM 6079 C CA . SER B 1 365 ? -36.467 181.720 -334.634 1.00 19.70 365 SER B CA 1
ATOM 6080 C C . SER B 1 365 ? -35.382 182.489 -333.875 1.00 19.94 365 SER B C 1
ATOM 6081 O O . SER B 1 365 ? -34.686 183.325 -334.455 1.00 20.11 365 SER B O 1
ATOM 6084 N N . LEU B 1 366 ? -35.234 182.199 -332.583 1.00 20.22 366 LEU B N 1
ATOM 6085 C CA . LEU B 1 366 ? -34.103 182.721 -331.811 1.00 20.62 366 LEU B CA 1
ATOM 6086 C C . LEU B 1 366 ? -32.813 182.059 -332.296 1.00 20.85 366 LEU B C 1
ATOM 6087 O O . LEU B 1 366 ? -31.809 182.733 -332.516 1.00 21.42 366 LEU B O 1
ATOM 6092 N N . LEU B 1 367 ? -32.844 180.740 -332.460 1.00 20.80 367 LEU B N 1
ATOM 6093 C CA . LEU B 1 367 ? -31.687 180.019 -332.987 1.00 21.12 367 LEU B CA 1
ATOM 6094 C C . LEU B 1 367 ? -31.313 180.481 -334.402 1.00 21.22 367 LEU B C 1
ATOM 6095 O O . LEU B 1 367 ? -30.235 181.054 -334.609 1.00 21.74 367 LEU B O 1
ATOM 6100 N N . ILE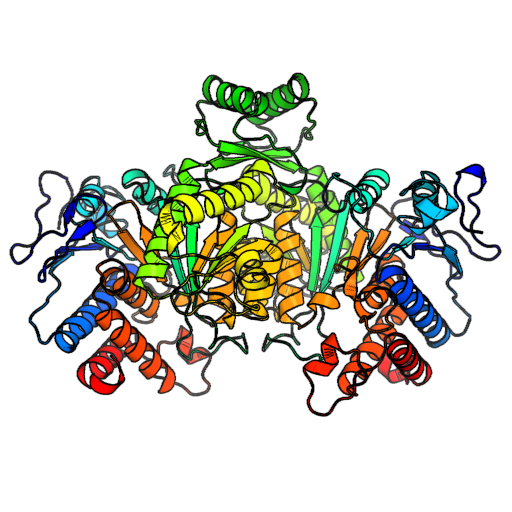 B 1 368 ? -32.215 180.268 -335.359 1.00 21.34 368 ILE B N 1
ATOM 6101 C CA . ILE B 1 368 ? -31.916 180.525 -336.779 1.00 21.48 368 ILE B CA 1
ATOM 6102 C C . ILE B 1 368 ? -31.757 182.012 -337.123 1.00 21.79 368 ILE B C 1
ATOM 6103 O O . ILE B 1 368 ? -30.960 182.369 -337.998 1.00 21.83 368 ILE B O 1
ATOM 6108 N N . GLY B 1 369 ? -32.519 182.871 -336.445 1.00 22.36 369 GLY B N 1
ATOM 6109 C CA . GLY B 1 369 ? -32.541 184.289 -336.769 1.00 22.74 369 GLY B CA 1
ATOM 6110 C C . GLY B 1 369 ? -31.618 185.157 -335.939 1.00 23.33 369 GLY B C 1
ATOM 6111 O O . GLY B 1 369 ? -31.251 186.244 -336.374 1.00 23.51 369 GLY B O 1
ATOM 6112 N N . GLU B 1 370 ? -31.261 184.695 -334.741 1.00 23.53 370 GLU B N 1
ATOM 6113 C CA . GLU B 1 370 ? -30.457 185.487 -333.807 1.00 23.99 370 GLU B CA 1
ATOM 6114 C C . GLU B 1 370 ? -29.052 184.951 -333.533 1.00 24.43 370 GLU B C 1
ATOM 6115 O O . GLU B 1 370 ? -28.157 185.728 -333.165 1.00 24.67 370 GLU B O 1
ATOM 6121 N N . PHE B 1 371 ? -28.886 183.629 -333.660 1.00 24.41 371 PHE B N 1
ATOM 6122 C CA . PHE B 1 371 ? -27.601 182.965 -333.432 1.00 24.08 371 PHE B CA 1
ATOM 6123 C C . PHE B 1 371 ? -26.990 182.528 -334.750 1.00 24.04 371 PHE B C 1
ATOM 6124 O O . PHE B 1 371 ? -25.782 182.687 -334.945 1.00 24.36 371 PHE B O 1
ATOM 6132 N N . MET B 1 372 ? -27.813 181.963 -335.638 1.00 23.36 372 MET B N 1
ATOM 6133 C CA . MET B 1 372 ? -27.380 181.675 -337.002 1.00 22.63 372 MET B CA 1
ATOM 6134 C C . MET B 1 372 ? -27.432 182.939 -337.864 1.00 22.63 372 MET B C 1
ATOM 6135 O O . MET B 1 372 ? -26.881 182.962 -338.963 1.00 22.23 372 MET B O 1
ATOM 6140 N N . GLY B 1 373 ? -28.109 183.978 -337.374 1.00 22.44 373 GLY B N 1
ATOM 6141 C CA . GLY B 1 373 ? -28.070 185.303 -337.992 1.00 23.08 373 GLY B CA 1
ATOM 6142 C C . GLY B 1 373 ? -28.991 185.634 -339.175 1.00 23.53 373 GLY B C 1
ATOM 6143 O O . GLY B 1 373 ? -28.913 186.749 -339.735 1.00 23.12 373 GLY B O 1
ATOM 6144 N N . TRP B 1 374 ? -29.863 184.695 -339.558 1.00 23.49 374 TRP B N 1
ATOM 6145 C CA . TRP B 1 374 ? -30.862 184.942 -340.609 1.00 23.47 374 TRP B CA 1
ATOM 6146 C C . TRP B 1 374 ? -31.948 185.921 -340.134 1.00 23.85 374 TRP B C 1
ATOM 6147 O O . TRP B 1 374 ? -33.128 185.567 -340.119 1.00 24.50 374 TRP B O 1
ATOM 6158 N N . ARG B 1 375 ? -31.557 187.151 -339.783 1.00 23.64 375 ARG B N 1
ATOM 6159 C CA . ARG B 1 375 ? -32.403 188.065 -338.993 1.00 24.11 375 ARG B CA 1
ATOM 6160 C C . ARG B 1 375 ? -33.764 188.422 -339.597 1.00 24.30 375 ARG B C 1
ATOM 6161 O O . ARG B 1 375 ? -34.610 189.003 -338.916 1.00 24.27 375 ARG B O 1
ATOM 6169 N N . GLU B 1 376 ? -33.967 188.072 -340.865 1.00 24.42 376 GLU B N 1
ATOM 6170 C CA . GLU B 1 376 ? -35.241 188.318 -341.530 1.00 24.43 376 GLU B CA 1
ATOM 6171 C C . GLU B 1 376 ? -36.249 187.230 -341.160 1.00 24.40 376 GLU B C 1
ATOM 6172 O O . GLU B 1 376 ? -37.460 187.463 -341.180 1.00 24.48 376 GLU B O 1
ATOM 6178 N N . VAL B 1 377 ? -35.734 186.050 -340.812 1.00 24.31 377 VAL B N 1
ATOM 6179 C CA . VAL B 1 377 ? -36.558 184.914 -340.382 1.00 23.88 377 VAL B CA 1
ATOM 6180 C C . VAL B 1 377 ? -37.279 185.205 -339.072 1.00 23.52 377 VAL B C 1
ATOM 6181 O O . VAL B 1 377 ? -38.410 184.765 -338.874 1.00 23.90 377 VAL B O 1
ATOM 6185 N N . LYS B 1 378 ? -36.624 185.966 -338.196 1.00 23.22 378 LYS B N 1
ATOM 6186 C CA . LYS B 1 378 ? -37.193 186.366 -336.911 1.00 22.61 378 LYS B CA 1
ATOM 6187 C C . LYS B 1 378 ? -38.230 187.480 -337.095 1.00 22.28 378 LYS B C 1
ATOM 6188 O O . LYS B 1 378 ? -39.226 187.552 -336.368 1.00 21.30 378 LYS B O 1
ATOM 6194 N N . SER B 1 379 ? -37.990 188.350 -338.070 1.00 22.14 379 SER B N 1
ATOM 6195 C CA . SER B 1 379 ? -38.901 189.463 -338.318 1.00 21.73 379 SER B CA 1
ATOM 6196 C C . SER B 1 379 ? -40.246 188.916 -338.770 1.00 21.23 379 SER B C 1
ATOM 6197 O O . SER B 1 379 ? -41.284 189.350 -338.276 1.00 21.48 379 SER B O 1
ATOM 6200 N N . ILE B 1 380 ? -40.217 187.928 -339.660 1.00 20.71 380 ILE B N 1
ATOM 6201 C CA . ILE B 1 380 ? -41.447 187.375 -340.217 1.00 20.48 380 ILE B CA 1
ATOM 6202 C C . ILE B 1 380 ? -42.151 186.401 -339.280 1.00 20.46 380 ILE B C 1
ATOM 6203 O O . ILE B 1 380 ? -43.383 186.333 -339.280 1.00 20.49 380 ILE B O 1
ATOM 6208 N N . VAL B 1 381 ? -41.379 185.672 -338.468 1.00 20.06 381 VAL B N 1
ATOM 6209 C CA . VAL B 1 381 ? -41.965 184.739 -337.505 1.00 19.36 381 VAL B CA 1
ATOM 6210 C C . VAL B 1 381 ? -42.693 185.535 -336.437 1.00 18.66 381 VAL B C 1
ATOM 6211 O O . VAL B 1 381 ? -43.860 185.278 -336.134 1.00 17.88 381 VAL B O 1
ATOM 6215 N N . GLU B 1 382 ? -42.007 186.543 -335.915 1.00 18.88 382 GLU B N 1
ATOM 6216 C CA . GLU B 1 382 ? -42.570 187.401 -334.888 1.00 18.99 382 GLU B CA 1
ATOM 6217 C C . GLU B 1 382 ? -43.756 188.179 -335.446 1.00 18.74 382 GLU B C 1
ATOM 6218 O O . GLU B 1 382 ? -44.797 188.299 -334.802 1.00 18.63 382 GLU B O 1
ATOM 6224 N N . TYR B 1 383 ? -43.608 188.676 -336.663 1.00 18.79 383 TYR B N 1
ATOM 6225 C CA . TYR B 1 383 ? -44.729 189.301 -337.356 1.00 18.98 383 TYR B CA 1
ATOM 6226 C C . TYR B 1 383 ? -45.930 188.337 -337.423 1.00 18.78 383 TYR B C 1
ATOM 6227 O O . TYR B 1 383 ? -47.053 188.705 -337.062 1.00 18.54 383 TYR B O 1
ATOM 6236 N N . ALA B 1 384 ? -45.683 187.109 -337.876 1.00 18.48 384 ALA B N 1
ATOM 6237 C CA . ALA B 1 384 ? -46.738 186.102 -337.975 1.00 18.35 384 ALA B CA 1
ATOM 6238 C C . ALA B 1 384 ? -47.468 185.827 -336.662 1.00 18.39 384 ALA B C 1
ATOM 6239 O O . ALA B 1 384 ? -48.690 185.667 -336.656 1.00 18.88 384 ALA B O 1
ATOM 6241 N N . ILE B 1 385 ? -46.732 185.776 -335.556 1.00 18.06 385 ILE B N 1
ATOM 6242 C CA . ILE B 1 385 ? -47.333 185.462 -334.269 1.00 17.94 385 ILE B CA 1
ATOM 6243 C C . ILE B 1 385 ? -48.207 186.607 -333.756 1.00 18.18 385 ILE B C 1
ATOM 6244 O O . ILE B 1 385 ? -49.314 186.376 -333.278 1.00 18.04 385 ILE B O 1
ATOM 6249 N N . ARG B 1 386 ? -47.706 187.836 -333.878 1.00 18.40 386 ARG B N 1
ATOM 6250 C CA . ARG B 1 386 ? -48.476 189.043 -333.575 1.00 18.89 386 ARG B CA 1
ATOM 6251 C C . ARG B 1 386 ? -49.772 189.114 -334.377 1.00 18.73 386 ARG B C 1
ATOM 6252 O O . ARG B 1 386 ? -50.827 189.433 -333.830 1.00 18.80 386 ARG B O 1
ATOM 6260 N N . LYS B 1 387 ? -49.687 188.818 -335.666 1.00 18.81 387 LYS B N 1
ATOM 6261 C CA . LYS B 1 387 ? -50.870 188.813 -336.521 1.00 19.40 387 LYS B CA 1
ATOM 6262 C C . LYS B 1 387 ? -51.913 187.805 -336.010 1.00 19.55 387 LYS B C 1
ATOM 6263 O O . LYS B 1 387 ? -53.086 188.157 -335.828 1.00 19.74 387 LYS B O 1
ATOM 6269 N N . ALA B 1 388 ? -51.473 186.572 -335.743 1.00 19.70 388 ALA B N 1
ATOM 6270 C CA . ALA B 1 388 ? -52.349 185.516 -335.228 1.00 19.59 388 ALA B CA 1
ATOM 6271 C C . ALA B 1 388 ? -53.046 185.948 -333.940 1.00 19.85 388 ALA B C 1
ATOM 6272 O O . ALA B 1 388 ? -54.263 185.814 -333.807 1.00 19.91 388 ALA B O 1
ATOM 6274 N N . VAL B 1 389 ? -52.273 186.486 -333.005 1.00 19.86 389 VAL B N 1
ATOM 6275 C CA . VAL B 1 389 ? -52.825 186.998 -331.746 1.00 20.35 389 VAL B CA 1
ATOM 6276 C C . VAL B 1 389 ? -53.788 188.174 -331.947 1.00 20.66 389 VAL B C 1
ATOM 6277 O O . VAL B 1 389 ? -54.853 188.228 -331.319 1.00 20.39 389 VAL B O 1
ATOM 6281 N N . GLN B 1 390 ? -53.409 189.112 -332.813 1.00 20.78 390 GLN B N 1
ATOM 6282 C CA . GLN B 1 390 ? -54.231 190.287 -333.075 1.00 21.31 390 GLN B CA 1
ATOM 6283 C C . GLN B 1 390 ? -55.611 189.886 -333.632 1.00 21.49 390 GLN B C 1
ATOM 6284 O O . GLN B 1 390 ? -56.639 190.348 -333.126 1.00 22.16 390 GLN B O 1
ATOM 6290 N N . SER B 1 391 ? -55.638 189.015 -334.640 1.00 20.89 391 SER B N 1
ATOM 6291 C CA . SER B 1 391 ? -56.910 188.532 -335.181 1.00 20.57 391 SER B CA 1
ATOM 6292 C C . SER B 1 391 ? -57.537 187.391 -334.368 1.00 20.13 391 SER B C 1
ATOM 6293 O O . SER B 1 391 ? -58.560 186.832 -334.758 1.00 19.71 391 SER B O 1
ATOM 6296 N N . LYS B 1 392 ? -56.926 187.063 -333.230 1.00 19.87 392 LYS B N 1
ATOM 6297 C CA . LYS B 1 392 ? -57.507 186.133 -332.257 1.00 19.62 392 LYS B CA 1
ATOM 6298 C C . LYS B 1 392 ? -57.604 184.691 -332.777 1.00 19.39 392 LYS B C 1
ATOM 6299 O O . LYS B 1 392 ? -58.550 183.963 -332.472 1.00 19.21 392 LYS B O 1
ATOM 6305 N N . LYS B 1 393 ? -56.602 184.292 -333.555 1.00 19.10 393 LYS B N 1
ATOM 6306 C CA . LYS B 1 393 ? -56.482 182.929 -334.055 1.00 19.09 393 LYS B CA 1
ATOM 6307 C C . LYS B 1 393 ? -55.376 182.207 -333.281 1.00 19.15 393 LYS B C 1
ATOM 6308 O O . LYS B 1 393 ? -54.228 182.141 -333.724 1.00 19.17 393 LYS B O 1
ATOM 6314 N N . VAL B 1 394 ? -55.739 181.680 -332.115 1.00 19.09 394 VAL B N 1
ATOM 6315 C CA . VAL B 1 394 ? -54.772 181.151 -331.149 1.00 19.24 394 VAL B CA 1
ATOM 6316 C C . VAL B 1 394 ? -55.268 179.889 -330.423 1.00 19.23 394 VAL B C 1
ATOM 6317 O O . VAL B 1 394 ? -56.423 179.484 -330.586 1.00 18.63 394 VAL B O 1
ATOM 6321 N N . THR B 1 395 ? -54.387 179.293 -329.612 1.00 19.51 395 THR B N 1
ATOM 6322 C CA . THR B 1 395 ? -54.704 178.068 -328.874 1.00 19.74 395 THR B CA 1
ATOM 6323 C C . THR B 1 395 ? -55.384 178.369 -327.533 1.00 20.35 395 THR B C 1
ATOM 6324 O O . THR B 1 395 ? -55.442 179.533 -327.112 1.00 20.36 395 THR B O 1
ATOM 6328 N N . GLN B 1 396 ? -55.909 177.332 -326.872 1.00 20.94 396 GLN B N 1
ATOM 6329 C CA . GLN B 1 396 ? -56.784 177.544 -325.710 1.00 21.40 396 GLN B CA 1
ATOM 6330 C C . GLN B 1 396 ? -56.132 178.278 -324.549 1.00 21.03 396 GLN B C 1
ATOM 6331 O O . GLN B 1 396 ? -56.807 179.047 -323.852 1.00 21.76 396 GLN B O 1
ATOM 6337 N N . ASP B 1 397 ? -54.831 178.081 -324.348 1.00 21.31 397 ASP B N 1
ATOM 6338 C CA . ASP B 1 397 ? -54.098 178.870 -323.338 1.00 20.93 397 ASP B CA 1
ATOM 6339 C C . ASP B 1 397 ? -54.320 180.370 -323.528 1.00 20.90 397 ASP B C 1
ATOM 6340 O O . ASP B 1 397 ? -54.487 181.094 -322.555 1.00 20.68 397 ASP B O 1
ATOM 6345 N N . LEU B 1 398 ? -54.340 180.831 -324.779 1.00 20.79 398 LEU B N 1
ATOM 6346 C CA . LEU B 1 398 ? -54.586 182.251 -325.053 1.00 20.91 398 LEU B CA 1
ATOM 6347 C C . LEU B 1 398 ? -56.074 182.553 -325.223 1.00 21.16 398 LEU B C 1
ATOM 6348 O O . LEU B 1 398 ? -56.565 183.570 -324.733 1.00 21.02 398 LEU B O 1
ATOM 6353 N N . ALA B 1 399 ? -56.792 181.657 -325.894 1.00 21.15 399 ALA B N 1
ATOM 6354 C CA . ALA B 1 399 ? -58.227 181.854 -326.142 1.00 21.86 399 ALA B CA 1
ATOM 6355 C C . ALA B 1 399 ? -59.045 182.070 -324.858 1.00 22.38 399 ALA B C 1
ATOM 6356 O O . ALA B 1 399 ? -59.983 182.876 -324.849 1.00 22.68 399 ALA B O 1
ATOM 6358 N N . ARG B 1 400 ? -58.659 181.377 -323.781 1.00 22.88 400 ARG B N 1
ATOM 6359 C CA . ARG B 1 400 ? -59.374 181.421 -322.501 1.00 23.28 400 ARG B CA 1
ATOM 6360 C C . ARG B 1 400 ? -59.348 182.780 -321.794 1.00 23.38 400 ARG B C 1
ATOM 6361 O O . ARG B 1 400 ? -60.111 183.002 -320.838 1.00 23.60 400 ARG B O 1
ATOM 6369 N N . HIS B 1 401 ? -58.475 183.682 -322.252 1.00 23.35 401 HIS B N 1
ATOM 6370 C CA . HIS B 1 401 ? -58.438 185.058 -321.750 1.00 23.27 401 HIS B CA 1
ATOM 6371 C C . HIS B 1 401 ? -59.060 186.042 -322.742 1.00 23.21 401 HIS B C 1
ATOM 6372 O O . HIS B 1 401 ? -58.956 187.261 -322.559 1.00 23.46 401 HIS B O 1
ATOM 6379 N N . MET B 1 402 ? -59.708 185.507 -323.777 1.00 22.88 402 MET B N 1
ATOM 6380 C CA . MET B 1 402 ? -60.356 186.311 -324.806 1.00 23.12 402 MET B CA 1
ATOM 6381 C C . MET B 1 402 ? -61.835 185.936 -324.913 1.00 23.07 402 MET B C 1
ATOM 6382 O O . MET B 1 402 ? -62.186 184.978 -325.600 1.00 22.71 402 MET B O 1
ATOM 6387 N N . PRO B 1 403 ? -62.691 186.690 -324.222 1.00 23.33 403 PRO B N 1
ATOM 6388 C CA . PRO B 1 403 ? -64.138 186.438 -324.208 1.00 23.38 403 PRO B CA 1
ATOM 6389 C C . PRO B 1 403 ? -64.694 186.083 -325.579 1.00 23.70 403 PRO B C 1
ATOM 6390 O O . PRO B 1 403 ? -64.481 186.812 -326.562 1.00 24.27 403 PRO B O 1
ATOM 6394 N N . GLY B 1 404 ? -65.373 184.941 -325.650 1.00 23.49 404 GLY B N 1
ATOM 6395 C CA . GLY B 1 404 ? -66.105 184.561 -326.843 1.00 23.00 404 GLY B CA 1
ATOM 6396 C C . GLY B 1 404 ? -65.268 184.007 -327.977 1.00 22.97 404 GLY B C 1
ATOM 6397 O O . GLY B 1 404 ? -65.820 183.627 -329.015 1.00 22.58 404 GLY B O 1
ATOM 6398 N N . VAL B 1 405 ? -63.949 183.953 -327.793 1.00 22.67 405 VAL B N 1
ATOM 6399 C CA . VAL B 1 405 ? -63.073 183.428 -328.842 1.00 22.75 405 VAL B CA 1
ATOM 6400 C C . VAL B 1 405 ? -62.992 181.905 -328.758 1.00 22.82 405 VAL B C 1
ATOM 6401 O O . VAL B 1 405 ? -62.866 181.332 -327.672 1.00 23.20 405 VAL B O 1
ATOM 6405 N N . GLN B 1 406 ? -63.053 181.261 -329.912 1.00 22.49 406 GLN B N 1
ATOM 6406 C CA . GLN B 1 406 ? -62.913 179.815 -329.986 1.00 22.75 406 GLN B CA 1
ATOM 6407 C C . GLN B 1 406 ? -61.458 179.439 -330.234 1.00 22.24 406 GLN B C 1
ATOM 6408 O O . GLN B 1 406 ? -60.850 179.879 -331.208 1.00 21.87 406 GLN B O 1
ATOM 6414 N N . PRO B 1 407 ? -60.911 178.615 -329.344 1.00 22.29 407 PRO B N 1
ATOM 6415 C CA . PRO B 1 407 ? -59.533 178.127 -329.479 1.00 22.15 407 PRO B CA 1
ATOM 6416 C C . PRO B 1 407 ? -59.292 177.354 -330.764 1.00 21.72 407 PRO B C 1
ATOM 6417 O O . PRO B 1 407 ? -60.140 176.568 -331.182 1.00 21.76 407 PRO B O 1
ATOM 6421 N N . LEU B 1 408 ? -58.143 177.590 -331.387 1.00 21.39 408 LEU B N 1
ATOM 6422 C CA . LEU B 1 408 ? -57.692 176.742 -332.478 1.00 21.25 408 LEU B CA 1
ATOM 6423 C C . LEU B 1 408 ? -56.874 175.610 -331.889 1.00 21.19 408 LEU B C 1
ATOM 6424 O O . LEU B 1 408 ? -56.284 175.749 -330.806 1.00 20.72 408 LEU B O 1
ATOM 6429 N N . ARG B 1 409 ? -56.846 174.500 -332.618 1.00 20.98 409 ARG B N 1
ATOM 6430 C CA . ARG B 1 409 ? -56.012 173.356 -332.287 1.00 21.03 409 ARG B CA 1
ATOM 6431 C C . ARG B 1 409 ? -54.554 173.691 -332.630 1.00 20.97 409 ARG B C 1
ATOM 6432 O O . ARG B 1 409 ? -54.290 174.606 -333.417 1.00 21.31 409 ARG B O 1
ATOM 6440 N N . THR B 1 410 ? -53.618 172.939 -332.053 1.00 20.72 410 THR B N 1
ATOM 6441 C CA . THR B 1 410 ? -52.187 173.083 -332.342 1.00 20.30 410 THR B CA 1
ATOM 6442 C C . THR B 1 410 ? -51.919 173.146 -333.844 1.00 20.01 410 THR B C 1
ATOM 6443 O O . THR B 1 410 ? -51.286 174.080 -334.324 1.00 19.96 410 THR B O 1
ATOM 6447 N N . SER B 1 411 ? -52.411 172.154 -334.576 1.00 20.04 411 SER B N 1
ATOM 6448 C CA . SER B 1 411 ? -52.187 172.063 -336.016 1.00 20.18 411 SER B CA 1
ATOM 6449 C C . SER B 1 411 ? -52.826 173.235 -336.776 1.00 20.00 411 SER B C 1
ATOM 6450 O O . SER B 1 411 ? -52.299 173.697 -337.796 1.00 19.94 411 SER B O 1
ATOM 6453 N N . GLU B 1 412 ? -53.964 173.702 -336.267 1.00 19.87 412 GLU B N 1
ATOM 6454 C CA . GLU B 1 412 ? -54.716 174.775 -336.907 1.00 20.10 412 GLU B CA 1
ATOM 6455 C C . GLU B 1 412 ? -53.929 176.085 -336.817 1.00 20.25 412 GLU B C 1
ATOM 6456 O O . GLU B 1 412 ? -53.745 176.790 -337.819 1.00 20.38 412 GLU B O 1
ATOM 6462 N N . TYR B 1 413 ? -53.456 176.383 -335.610 1.00 20.15 413 TYR B N 1
ATOM 6463 C CA . TYR B 1 413 ? -52.568 177.514 -335.347 1.00 20.31 413 TYR B CA 1
ATOM 6464 C C . TYR B 1 413 ? -51.295 177.481 -336.192 1.00 20.48 413 TYR B C 1
ATOM 6465 O O . TYR B 1 413 ? -50.851 178.516 -336.696 1.00 20.80 413 TYR B O 1
ATOM 6474 N N . THR B 1 414 ? -50.719 176.293 -336.356 1.00 20.52 414 THR B N 1
ATOM 6475 C CA . THR B 1 414 ? -49.531 176.141 -337.180 1.00 20.34 414 THR B CA 1
ATOM 6476 C C . THR B 1 414 ? -49.850 176.553 -338.615 1.00 20.66 414 THR B C 1
ATOM 6477 O O . THR B 1 414 ? -49.102 177.330 -339.205 1.00 20.63 414 THR B O 1
ATOM 6481 N N . GLU B 1 415 ? -50.969 176.057 -339.154 1.00 20.68 415 GLU B N 1
ATOM 6482 C CA . GLU B 1 415 ? -51.398 176.404 -340.515 1.00 20.65 415 GLU B CA 1
ATOM 6483 C C . GLU B 1 415 ? -51.623 177.913 -340.659 1.00 20.27 415 GLU B C 1
ATOM 6484 O O . GLU B 1 415 ? -51.162 178.533 -341.615 1.00 20.23 415 GLU B O 1
ATOM 6490 N N . THR B 1 416 ? -52.322 178.493 -339.690 1.00 19.93 416 THR B N 1
ATOM 6491 C CA . THR B 1 416 ? -52.610 179.918 -339.677 1.00 19.83 416 THR B CA 1
ATOM 6492 C C . THR B 1 416 ? -51.322 180.739 -339.796 1.00 19.62 416 THR B C 1
ATOM 6493 O O . THR B 1 416 ? -51.244 181.678 -340.591 1.00 19.30 416 THR B O 1
ATOM 6497 N N . LEU B 1 417 ? -50.314 180.364 -339.008 1.00 19.31 417 LEU B N 1
ATOM 6498 C CA . LEU B 1 417 ? -49.038 181.064 -339.006 1.00 19.01 417 LEU B CA 1
ATOM 6499 C C . LEU B 1 417 ? -48.357 180.987 -340.358 1.00 18.75 417 LEU B C 1
ATOM 6500 O O . LEU B 1 417 ? -47.786 181.967 -340.809 1.00 18.41 417 LEU B O 1
ATOM 6505 N N . ILE B 1 418 ? -48.438 179.817 -340.990 1.00 19.39 418 ILE B N 1
ATOM 6506 C CA . ILE B 1 418 ? -47.905 179.574 -342.333 1.00 20.00 418 ILE B CA 1
ATOM 6507 C C . ILE B 1 418 ? -48.501 180.533 -343.359 1.00 20.60 418 ILE B C 1
ATOM 6508 O O . ILE B 1 418 ? -47.776 181.111 -344.178 1.00 20.81 418 ILE B O 1
ATOM 6513 N N . ALA B 1 419 ? -49.824 180.674 -343.320 1.00 21.03 419 ALA B N 1
ATOM 6514 C CA . ALA B 1 419 ? -50.540 181.559 -344.237 1.00 21.43 419 ALA B CA 1
ATOM 6515 C C . ALA B 1 419 ? -50.080 183.011 -344.059 1.00 21.76 419 ALA B C 1
ATOM 6516 O O . ALA B 1 419 ? -49.779 183.691 -345.044 1.00 21.82 419 ALA B O 1
ATOM 6518 N N . TYR B 1 420 ? -50.003 183.469 -342.808 1.00 21.89 420 TYR B N 1
ATOM 6519 C CA . TYR B 1 420 ? -49.551 184.836 -342.512 1.00 22.19 420 TYR B CA 1
ATOM 6520 C C . TYR B 1 420 ? -48.143 185.108 -343.034 1.00 22.67 420 TYR B C 1
ATOM 6521 O O . TYR B 1 420 ? -47.847 186.230 -343.458 1.00 23.37 420 TYR B O 1
ATOM 6530 N N . ILE B 1 421 ? -47.285 184.088 -343.004 1.00 22.65 421 ILE B N 1
ATOM 6531 C CA . ILE B 1 421 ? -45.929 184.213 -343.540 1.00 22.95 421 ILE B CA 1
ATOM 6532 C C . ILE B 1 421 ? -45.943 184.274 -345.078 1.00 23.35 421 ILE B C 1
ATOM 6533 O O . ILE B 1 421 ? -45.306 185.154 -345.670 1.00 24.36 421 ILE B O 1
ATOM 6538 N N . ASP B 1 422 ? -46.668 183.353 -345.720 1.00 23.46 422 ASP B N 1
ATOM 6539 C CA . ASP B 1 422 ? -46.721 183.269 -347.187 1.00 23.30 422 ASP B CA 1
ATOM 6540 C C . ASP B 1 422 ? -47.373 184.480 -347.861 1.00 23.40 422 ASP B C 1
ATOM 6541 O O . ASP B 1 422 ? -47.074 184.796 -349.022 1.00 23.68 422 ASP B O 1
ATOM 6546 N N . GLU B 1 423 ? -48.266 185.135 -347.128 1.00 23.31 423 GLU B N 1
ATOM 6547 C CA . GLU B 1 423 ? -49.033 186.274 -347.613 1.00 23.46 423 GLU B CA 1
ATOM 6548 C C . GLU B 1 423 ? -48.383 187.632 -347.292 1.00 23.67 423 GLU B C 1
ATOM 6549 O O . GLU B 1 423 ? -48.686 188.624 -347.947 1.00 23.90 423 GLU B O 1
ATOM 6555 N N . ALA B 1 424 ? -47.502 187.680 -346.290 1.00 23.69 424 ALA B N 1
ATOM 6556 C CA . ALA B 1 424 ? -46.887 188.944 -345.846 1.00 23.89 424 ALA B CA 1
ATOM 6557 C C . ALA B 1 424 ? -46.328 189.855 -346.965 1.00 23.93 424 ALA B C 1
ATOM 6558 O O . ALA B 1 424 ? -45.874 189.385 -348.011 1.00 23.54 424 ALA B O 1
ATOM 6560 N N . ASP B 1 425 ? -46.363 191.160 -346.694 1.00 24.32 425 ASP B N 1
ATOM 6561 C CA . ASP B 1 425 ? -45.728 192.185 -347.516 1.00 24.51 425 ASP B CA 1
ATOM 6562 C C . ASP B 1 425 ? -44.325 192.466 -346.960 1.00 24.48 425 ASP B C 1
ATOM 6563 O O . ASP B 1 425 ? -44.174 193.195 -345.972 1.00 24.23 425 ASP B O 1
ATOM 6568 N N . LEU B 1 426 ? -43.314 191.877 -347.604 1.00 24.90 426 LEU B N 1
ATOM 6569 C CA . LEU B 1 426 ? -41.911 192.003 -347.192 1.00 24.91 426 LEU B CA 1
ATOM 6570 C C . LEU B 1 426 ? -41.401 193.449 -347.149 1.00 25.44 426 LEU B C 1
ATOM 6571 O O . LEU B 1 426 ? -40.500 193.769 -346.369 1.00 25.92 426 LEU B O 1
ATOM 6576 N N . ASN B 1 427 ? -41.985 194.324 -347.968 1.00 26.03 427 ASN B N 1
ATOM 6577 C CA . ASN B 1 427 ? -41.623 195.743 -347.954 1.00 26.25 427 ASN B CA 1
ATOM 6578 C C . ASN B 1 427 ? -42.061 196.484 -346.679 1.00 26.53 427 ASN B C 1
ATOM 6579 O O . ASN B 1 427 ? -41.513 197.546 -346.343 1.00 27.10 427 ASN B O 1
ATOM 6584 N N . GLU B 1 428 ? -43.010 195.906 -345.941 1.00 26.22 428 GLU B N 1
ATOM 6585 C CA . GLU B 1 428 ? -43.453 196.484 -344.676 1.00 25.47 428 GLU B CA 1
ATOM 6586 C C . GLU B 1 428 ? -42.884 195.770 -343.439 1.00 25.31 428 GLU B C 1
ATOM 6587 O O . GLU B 1 428 ? -42.668 196.403 -342.402 1.00 25.05 428 GLU B O 1
ATOM 6593 N N . VAL B 1 429 ? -42.645 194.462 -343.548 1.00 25.10 429 VAL B N 1
ATOM 6594 C CA . VAL B 1 429 ? -42.204 193.657 -342.397 1.00 25.09 429 VAL B CA 1
ATOM 6595 C C . VAL B 1 429 ? -40.690 193.756 -342.181 1.00 25.01 429 VAL B C 1
ATOM 6596 O O . VAL B 1 429 ? -40.233 194.012 -341.071 1.00 25.29 429 VAL B O 1
ATOM 6600 N N . LEU B 1 430 ? -39.923 193.548 -343.250 1.00 25.43 430 LEU B N 1
ATOM 6601 C CA . LEU B 1 430 ? -38.469 193.684 -343.199 1.00 25.45 430 LEU B CA 1
ATOM 6602 C C . LEU B 1 430 ? -38.061 195.163 -343.144 1.00 25.90 430 LEU B C 1
ATOM 6603 O O . LEU B 1 430 ? -38.136 195.880 -344.160 1.00 26.30 430 LEU B O 1
#

Organism: Aeropyrum pernix (strain ATCC 700893 / DSM 11879 / JCM 9820 / NBRC 100138 / K1) (NCBI:txid272557)

Secondary structure (DSSP, 8-state):
---SSTTT----TT-B--EEETTEEE--SSBEEEEE--STTHHHHHHHHHHHHHHHHHHHHTTS---EEEE---SHHHHHHHSSSS-HHHHHHHHHHSEEEE---PPPTTS-TTHHHHHHHHHHT--EEEEEEE--S---SBTTGGG-EEEEEEE-SSSGGG--EE-TTSHHHHHHHHHHHHHH-----TTEEEEEEEEEHHHHHHHHHHHHHHHHHHT--EEEEEE-TTTSTTTHHHHHHHHHHHHHHHSGGGEEEHHHHHHHSTT---TT-EEEEEEEHHHHHHHHHH-GGG-SEEEE-HHHHHHHHHHHHHHTT-GGG-EEEEE-SS-EEEEESS---GGGTTSS-S--HHHHHHHHHIIIIIS--HHHHHHHHHHHHHHHHTT--BHHHHTTSTTPPPBPHHHHHHHHHHHHHH--HHHHT--/--SSGGG----TT-B--EE-SS-EE--SSBEEEEE--STTHHHHHHHHHHHHHHHHHHHHTTS---EEEEE--THHHHHHTSSSS-HHHHHHHHHHSEEEE------TTSSSSSHHHHHHHHHT--EEEEEEE--S---SBTTGGG-EEEEEEE-SSSGGG--EE-TTSHHHHHHHHHHHHHH-----TTEEEEEEEEEHHHHHHHHHHHHHHHHHHT--EEEEEE-TTTSTTTHHHHHHHHHHHHHHHSGGGEEEHHHHHHHSTT---TTSEEEEEEEHHHHHHHHHH-GGG-SEEEE-HHHHHHHHHHHHHHTT-GGG-EEEEE-SS-EEEEESS---TTTTTTT----HHHHHHHHHIIIIIS--HHHHHHHHHHHHHHHHTT---HHHHTTSTTPPPPPHHHHHHHHHHHHHH--HHHH-

InterPro domains:
  IPR004439 Isocitrate dehydrogenase NADP-dependent, dimeric, prokaryotic [PTHR43504] (10-419)
  IPR019818 Isocitrate/isopropylmalate dehydrogenase, conserved site [PS00470] (304-323)
  IPR024084 Isopropylmalate dehydrogenase-like domain [PF00180] (35-413)
  IPR024084 Isopropylmalate dehydrogenase-like domain [SM01329] (34-414)

Radius of gyration: 28.59 Å; Cα contacts (8 Å, |Δi|>4): 1949; chains: 2; bounding box: 64×69×85 Å

B-factor: mean 20.75, std 3.1, range [2.0, 43.58]

Foldseek 3Di:
DADQDQVPDDADDPADAFDDDPLDIRADQAAEEEEEQAFFCSVVLSVLLVLLLQLLCCQPPVPSHGYRYHYHYAAPVSCVPNVDGDGVNSLVNQVGRLHYFYEFHQDDDPDDDSVVVVVSCVSNVLQWKKWWFAFLQFDFPAPCRNLATAMETEGACFFQVVPAWDALPDVVVVVVQVCCCVPVVDHDDSRDTDTDGDADLVSLLQSLVVLVVLCVVVVNQEEEEEFQCVVVVVHRVVSVVSSVVNCCVPVVVAEDECVCCVPPVPVDDDPRHHYYYYDYLVVVLVCCRPPSNVHYYYYYYHPSSVVSSCSSCNRNLRNLQIKMWRHDSSHIYIYFPDHSNNVCGPVLQDFSNRSNVRVLCRCCRSVPVVSSVLLLSVLSSVCSVVLAAGPSRNVVPPPGDGDGNVSSSVSSSVSSNPDDCCVRVPD/DDQAAVVDDAPPVADAWDDDDLDTDDDQAAEEEEEQAFFCRVVLLVLQQLLLQLLSCQLPVPSHGYRYHYDYAAPVNCVPHVDRDGPNRLVNQVGRQHYEGEFYDDDPPPPDPDVVVVSCVSNVLQWKKWWFAFLQFDFPAPCRNLATAIETEGACFFQVVPAWDALQDPVVVVVQVCCCVPVVDHDDSRDIDTDGDADLVSLLQSLVVLVVLCLLVVNQEEEEEFQCVVVVPHRVVSVVSSVVNCCVPVVVAEDEQVCCVPPPVVDRDRRHHYYYYDYLVVVLVCCRVPSNVHYYYYYYHPSSVVNSCSSCNRSLNNQQIKMWRHHSSHIYIYAPDHSPNVCGPVQQGFSNRSSQSVCCRCCRNVNVVSSVLLLSVLSSVCVVVLAAGPSRNVVPPPGDGDGSVSSSVSSSCSSNPDDSVPRD

Nearest PDB structures (foldseek):
  1xkd-assembly1_A  TM=9.957E-01  e=1.669E-80  Aeropyrum pernix K1
  1xgv-assembly1_B  TM=9.970E-01  e=1.044E-78  Aeropyrum pernix
  1v94-assembly1_B  TM=9.957E-01  e=1.552E-78  Aeropyrum pernix
  1xkd-assembly1_B  TM=9.453E-01  e=1.269E-74  Aeropyrum pernix K1
  5m2e-assembly2_D  TM=9.362E-01  e=3.272E-47  Pseudomonas aeruginosa

Sequence (851 aa):
SPPCTTEELSPPPGGSLVEYSGGSLRVPDNPVVAFIRGDGVGPEVVESALKVVDAAVKKVYGGSRRIVWWELLAGHLAREKCGELLPKATLEGIRLARVALKGPLETPVGTGYRSLNVAIRQALDLYANIRPVRYYGQPAPHKYADRVDMVIFRENTEDVYAGIEWPHDSPEAARIRRFLAEEFGISIREDAGIGVKPISRFATRRLMERALEWALRNGNTVVTIMHKGNIMKYTEGAFMRWAYEVALEKFREHVVTEQEVQEKYGGVRPEGKILVNDRIADNMLQQIITRPWDYQVIVAPNLNGDYISDAASALVGGIGMAAGMNMGDGIAVAEPVHGTAPKYAGKDLINPSAEILSASLLIGEFMGWREVKSIVEYAIRKAVQSKKVTQDLARHMPGVQPLRTSEYTETLIAYIDEADLNEVLAGPPCTTEELSPPPGGSLVEYSGGSLRVPDNPVVAFIRGDGVGPEVVESALKVVDAAVKKVYGGSRRIVWWELLAGHLAREKCGELLPKATLEGIRLARVALKGPLETPVGTGYRSLNVAIRQALDLYANIRPVRYYGQPAPHKYADRVDMVIFRENTEDVYAGIEWPHDSPEAARIRRFLAEEFGISIREDAGIGVKPISRFATRRLMERALEWALRNGNTVVTIMHKGNIMKYTEGAFMRWAYEVALEKFREHVVTEQEVQEKYGGVRPEGKILVNDRIADNMLQQIITRPWDYQVIVAPNLNGDYISDAASALVGGIGMAAGMNMGDGIAVAEPVHGTAPKYAGKDLINPSAEILSASLLIGEFMGWREVKSIVEYAIRKAVQSKKVTQDLARHMPGVQPLRTSEYTETLIAYIDEADLNEVL

Solvent-accessible surface area: 33278 Å² total; per-residue (Å²): 146,26,6,30,64,74,171,97,33,78,41,32,147,39,18,47,57,2,86,79,60,88,63,57,46,125,37,38,75,35,0,0,0,0,15,0,76,0,7,24,0,0,35,35,0,0,85,5,0,24,94,0,0,65,13,0,5,159,58,19,32,66,65,79,67,121,15,19,41,12,32,1,8,1,0,61,46,0,131,123,106,33,61,89,42,32,0,145,1,0,27,38,0,0,102,74,0,44,0,0,0,1,0,3,6,110,53,20,139,82,68,41,102,63,27,18,8,48,40,3,58,140,46,10,65,3,1,0,7,0,31,12,6,33,46,13,45,2,52,10,12,2,113,76,4,106,133,3,83,0,5,0,0,22,3,18,66,15,0,11,29,45,46,16,21,20,41,51,113,13,89,52,0,27,84,7,24,142,22,4,53,137,79,41,65,47,105,17,116,140,30,1,0,0,4,5,5,8,2,0,83,82,6,0,30,35,0,0,17,52,0,0,38,26,0,77,166,45,59,23,44,10,0,0,0,3,6,8,12,49,30,5,99,59,1,1,1,6,0,36,116,18,0,38,81,0,0,61,96,109,19,104,128,76,3,4,12,55,120,18,10,127,112,135,109,70,62,102,82,29,174,72,48,8,27,0,4,40,53,53,2,17,61,0,3,12,24,0,0,29,100,0,102,63,4,52,0,0,0,0,0,5,6,0,0,7,2,0,2,11,0,0,5,1,0,2,22,4,63,34,8,13,5,4,3,11,23,2,59,8,8,0,2,0,20,3,35,34,26,16,30,104,173,95,39,66,117,28,80,25,8,0,0,0,0,0,12,0,0,2,4,0,0,0,20,32,9,46,4,90,68,0,27,46,0,0,15,60,0,0,94,76,0,7,137,44,104,97,0,1,68,50,10,2,139,106,19,130,91,34,140,44,32,134,4,57,80,1,6,95,28,0,26,40,38,0,80,130,6,71,52,131,140,28,51,67,130,115,12,30,74,49,164,81,39,72,50,35,146,58,22,46,60,2,112,77,86,82,68,57,53,187,36,38,80,56,0,0,0,0,12,1,60,1,8,23,0,0,27,30,0,0,74,7,0,24,136,1,0,50,11,0,4,150,51,15,35,68,30,88,67,164,16,31,39,14,43,0,9,1,0,74,45,0,136,128,126,31,63,82,27,28,0,170,1,0,26,58,0,0,104,75,0,43,0,0,0,0,0,5,20,104,41,41,156,81,49,83,106,140,21,8,27,26,14,6,56,128,43,10,70,3,1,0,7,0,34,11,6,24,46,13,43,1,50,9,8,2,108,68,3,103,114,3,82,0,8,1,0,22,3,14,69,13,0,11,32,46,47,23,21,18,42,53,109,13,100,65,0,36,116,7,24,162,18,5,46,155,86,34,66,44,107,18,112,133,26,1,0,0,5,6,4,10,2,0,85,90,4,0,28,36,0,0,28,37,0,0,59,6,0,71,130,25,56,25,39,10,0,0,0,0,7,8,14,44,38,6,98,59,1,1,2,5,1,38,116,17,0,42,86,0,0,62,102,112,22,88,130,79,2,2,24,69,121,29,12,124,127,134,74,74,30,107,69,35,162,71,57,8,30,0,4,40,60,48,0,15,57,0,0,14,29,0,0,39,106,0,90,59,4,48,0,0,0,0,0,6,6,0,0,9,2,0,2,15,0,0,6,0,0,2,22,5,67,33,7,12,4,4,2,11,13,0,71,2,9,0,2,0,23,7,52,39,47,22,28,99,164,90,37,69,127,44,77,25,7,0,0,0,0,0,11,0,0,2,1,0,0,1,6,27,10,42,12,132,70,0,28,36,0,0,11,65,1,0,99,77,0,3,129,51,113,92,0,1,65,56,11,3,147,102,14,133,92,37,138,44,38,126,7,49,59,1,7,115,24,0,31,47,25,0,77,139,10,81,58,145,154,34,94

CATH classification: 3.40.718.10